Protein 7MJ3 (pdb70)

Nearest PDB structures (foldseek):
  7mj3-assembly1_A  TM=8.203E-01  e=7.146E-07  Heliofungia actiniformis
  2nle-assembly1_A  TM=6.061E-01  e=1.722E+00  Homo sapiens
  7mj3-assembly1_A  TM=8.893E-01  e=1.349E-07  Heliofungia actiniformis
  7mj3-assembly1_A  TM=8.686E-01  e=5.459E-08  Heliofungia actiniformis
  2nlp-assembly4_D  TM=5.515E-01  e=3.465E-01  Homo sapiens

Solvent-accessible surface area: 3498 Å² total

Sequence (43 aa):
PRSHVDCPALHGQCQSLPCTYPLVFVGPDPFHCGPYPQFGCCAPRSHVDCPALHGQCQSLPCTYPLVFVGPDPFHCGPYPQFGCCAPRSHVDCPALHGQCQSLPCTYPLVFVGPDPFHCGPYPQFGCCAPRSHVDCPALHGQCQSLPCTYPLVFVGPDPFHCGPYPQFGCCAPRSHVDCPALHGQCQSLPCTYPLVFVGPDPFHCGPYPQFGCCAPRSHVDCPALHGQCQSLPCTYPLVFVGPDPFHCGPYPQFGCCAPRSHVDCPALHGQCQSLPCTYPLVFVGPDPFHCGPYPQFGCCAPRSHVDCPALHGQCQSLPCTYPLVFVGPDPFHCGPYPQFGCCAPRSHVDCPALHGQCQSLPCTYPLVFVGPDPFHCGPYPQFGCCAPRSHVDCPALHGQCQSLPCTYPLVFVGPDPFHCGPYPQFGCCAPRSHVDCPALHGQCQSLPCTYPLVFVGPDPFHCGPYPQFGCCAPRSHVDCPALHGQCQSLPCTYPLVFVGPDPFHCGPYPQFGCCAPRSHVDCPALHGQCQSLPCTYPLVFVGPDPFHCGPYPQFGCCAPRSHVDCPALHGQCQSLPCTYPLVFVGPDPFHCGPYPQFGCCAPRSHVDCPALHGQCQSLPCTYPLVFVGPDPFHCGPYPQFGCCAPRSHVDCPALHGQCQSLPCTYPLVFVGPDPFHCGPYPQFGCCAPRSHVDCPALHGQCQSLPCTYPLVFVGPDPFHCGPYPQFGCCAPRSHVDCPALHGQCQSLPCTYPLVFVGPDPFHCGPYPQFGCCAPRSHVDCPALHGQCQSLPCTYPLVFVGPDPFHCGPYPQFGCCAPRSHVDCPALHGQCQSLPCTYPLVFVGPDPFHCGPYPQFGCCA

GO terms:
  GO:0042151 nematocyst (C, EXP)

Radius of gyration: 8.96 Å; Cα contacts (8 Å, |Δi|>4): 79; chains: 1; bounding box: 21×20×21 Å

Structure (mmCIF, N/CA/C/O backbone):
data_7MJ3
#
_entry.id   7MJ3
#
_cell.length_a   1.000
_cell.length_b   1.000
_cell.length_c   1.000
_cell.angle_alpha   90.00
_cell.angle_beta   90.00
_cell.angle_gamma   90.00
#
_symmetry.space_group_name_H-M   'P 1'
#
loop_
_atom_site.group_PDB
_atom_site.id
_atom_site.type_symbol
_atom_site.label_atom_id
_atom_site.label_alt_id
_atom_site.label_comp_id
_atom_site.label_asym_id
_atom_site.label_entity_id
_atom_site.label_seq_id
_atom_site.pdbx_PDB_ins_code
_atom_site.Cartn_x
_atom_site.Cartn_y
_atom_site.Cartn_z
_atom_site.occupancy
_atom_site.B_iso_or_equiv
_atom_site.auth_seq_id
_atom_site.auth_comp_id
_atom_site.auth_asym_id
_atom_site.auth_atom_id
_atom_site.pdbx_PDB_model_num
ATOM 15 N N . PRO A 1 2 ? 3.206 -0.578 -1.523 1.00 0.000 2 PRO A N 1
ATOM 16 C CA . PRO A 1 2 ? 3.849 -1.180 -2.694 1.00 0.000 2 PRO A CA 1
ATOM 17 C C . PRO A 1 2 ? 3.920 -2.700 -2.598 1.00 0.000 2 PRO A C 1
ATOM 18 O O . PRO A 1 2 ? 3.683 -3.405 -3.580 1.00 0.000 2 PRO A O 1
ATOM 29 N N . ARG A 1 3 ? 4.246 -3.200 -1.411 1.00 0.000 3 ARG A N 1
ATOM 30 C CA . ARG A 1 3 ? 4.348 -4.637 -1.188 1.00 0.000 3 ARG A CA 1
ATOM 31 C C . ARG A 1 3 ? 3.004 -5.320 -1.421 1.00 0.000 3 ARG A C 1
ATOM 32 O O . ARG A 1 3 ? 2.943 -6.432 -1.945 1.00 0.000 3 ARG A O 1
ATOM 53 N N . SER A 1 4 ? 1.927 -4.647 -1.026 1.00 0.000 4 SER A N 1
ATOM 54 C CA . SER A 1 4 ? 0.584 -5.191 -1.187 1.00 0.000 4 SER A CA 1
ATOM 55 C C . SER A 1 4 ? 0.286 -5.476 -2.656 1.00 0.000 4 SER A C 1
ATOM 56 O O . SER A 1 4 ? -0.353 -6.475 -2.989 1.00 0.000 4 SER A O 1
ATOM 64 N N . HIS A 1 5 ? 0.754 -4.591 -3.531 1.00 0.000 5 HIS A N 1
ATOM 65 C CA . HIS A 1 5 ? 0.539 -4.748 -4.965 1.00 0.000 5 HIS A CA 1
ATOM 66 C C . HIS A 1 5 ? 1.504 -5.774 -5.551 1.00 0.000 5 HIS A C 1
ATOM 67 O O . HIS A 1 5 ? 1.200 -6.430 -6.547 1.00 0.000 5 HIS A O 1
ATOM 81 N N . VAL A 1 6 ? 2.670 -5.907 -4.925 1.00 0.000 6 VAL A N 1
ATOM 82 C CA . VAL A 1 6 ? 3.680 -6.853 -5.384 1.00 0.000 6 VAL A CA 1
ATOM 83 C C . VAL A 1 6 ? 4.280 -7.626 -4.215 1.00 0.000 6 VAL A C 1
ATOM 84 O O . VAL A 1 6 ? 5.054 -7.080 -3.428 1.00 0.000 6 VAL A O 1
ATOM 97 N N . ASP A 1 7 ? 3.919 -8.900 -4.107 1.00 0.000 7 ASP A N 1
ATOM 98 C CA . ASP A 1 7 ? 4.423 -9.750 -3.035 1.00 0.000 7 ASP A CA 1
ATOM 99 C C . ASP A 1 7 ? 5.713 -10.447 -3.454 1.00 0.000 7 ASP A C 1
ATOM 100 O O . ASP A 1 7 ? 5.856 -11.659 -3.296 1.00 0.000 7 ASP A O 1
ATOM 109 N N . CYS A 1 8 ? 6.650 -9.673 -3.992 1.00 0.000 8 CYS A N 1
ATOM 110 C CA . CYS A 1 8 ? 7.928 -10.215 -4.436 1.00 0.000 8 CYS A CA 1
ATOM 111 C C . CYS A 1 8 ? 8.644 -10.927 -3.292 1.00 0.000 8 CYS A C 1
ATOM 112 O O . CYS A 1 8 ? 8.942 -12.120 -3.360 1.00 0.000 8 CYS A O 1
ATOM 119 N N . PRO A 1 9 ? 8.929 -10.179 -2.216 1.00 0.000 9 PRO A N 1
ATOM 120 C CA . PRO A 1 9 ? 9.613 -10.717 -1.036 1.00 0.000 9 PRO A CA 1
ATOM 121 C C . PRO A 1 9 ? 8.738 -11.689 -0.252 1.00 0.000 9 PRO A C 1
ATOM 122 O O . PRO A 1 9 ? 9.213 -12.717 0.229 1.00 0.000 9 PRO A O 1
ATOM 133 N N . ALA A 1 10 ? 7.457 -11.356 -0.127 1.00 0.000 10 ALA A N 1
ATOM 134 C CA . ALA A 1 10 ? 6.515 -12.201 0.597 1.00 0.000 10 ALA A CA 1
ATOM 135 C C . ALA A 1 10 ? 6.407 -13.580 -0.047 1.00 0.000 10 ALA A C 1
ATOM 136 O O . ALA A 1 10 ? 6.263 -14.589 0.644 1.00 0.000 10 ALA A O 1
ATOM 143 N N . LEU A 1 11 ? 6.477 -13.615 -1.373 1.00 0.000 11 LEU A N 1
ATOM 144 C CA . LEU A 1 11 ? 6.386 -14.870 -2.111 1.00 0.000 11 LEU A CA 1
ATOM 145 C C . LEU A 1 11 ? 7.763 -15.506 -2.274 1.00 0.000 11 LEU A C 1
ATOM 146 O O . LEU A 1 11 ? 7.890 -16.730 -2.327 1.00 0.000 11 LEU A O 1
ATOM 162 N N . HIS A 1 12 ? 8.791 -14.668 -2.352 1.00 0.000 12 HIS A N 1
ATOM 163 C CA . HIS A 1 12 ? 10.159 -15.148 -2.507 1.00 0.000 12 HIS A CA 1
ATOM 164 C C . HIS A 1 12 ? 10.341 -15.849 -3.850 1.00 0.000 12 HIS A C 1
ATOM 165 O O . HIS A 1 12 ? 10.591 -17.052 -3.905 1.00 0.000 12 HIS A O 1
ATOM 179 N N . GLY A 1 13 ? 10.212 -15.087 -4.932 1.00 0.000 13 GLY A N 1
ATOM 180 C CA . GLY A 1 13 ? 10.364 -15.652 -6.260 1.00 0.000 13 GLY A CA 1
ATOM 181 C C . GLY A 1 13 ? 11.791 -15.570 -6.765 1.00 0.000 13 GLY A C 1
ATOM 182 O O . GLY A 1 13 ? 12.737 -15.762 -6.002 1.00 0.000 13 GLY A O 1
ATOM 186 N N . GLN A 1 14 ? 11.945 -15.287 -8.054 1.00 0.000 14 GLN A N 1
ATOM 187 C CA . GLN A 1 14 ? 13.267 -15.183 -8.660 1.00 0.000 14 GLN A CA 1
ATOM 188 C C . GLN A 1 14 ? 13.275 -14.140 -9.773 1.00 0.000 14 GLN A C 1
ATOM 189 O O . GLN A 1 14 ? 12.332 -14.048 -10.559 1.00 0.000 14 GLN A O 1
ATOM 203 N N . CYS A 1 15 ? 14.347 -13.356 -9.835 1.00 0.000 15 CYS A N 1
ATOM 204 C CA . CYS A 1 15 ? 14.478 -12.319 -10.851 1.00 0.000 15 CYS A CA 1
ATOM 205 C C . CYS A 1 15 ? 15.188 -12.857 -12.089 1.00 0.000 15 CYS A C 1
ATOM 206 O O . CYS A 1 15 ? 16.356 -13.241 -12.029 1.00 0.000 15 CYS A O 1
ATOM 213 N N . GLN A 1 16 ? 14.475 -12.882 -13.210 1.00 0.000 16 GLN A N 1
ATOM 214 C CA . GLN A 1 16 ? 15.037 -13.373 -14.463 1.00 0.000 16 GLN A CA 1
ATOM 215 C C . GLN A 1 16 ? 14.757 -12.401 -15.604 1.00 0.000 16 GLN A C 1
ATOM 216 O O . GLN A 1 16 ? 13.907 -11.518 -15.486 1.00 0.000 16 GLN A O 1
ATOM 230 N N . SER A 1 17 ? 15.476 -12.570 -16.709 1.00 0.000 17 SER A N 1
ATOM 231 C CA . SER A 1 17 ? 15.308 -11.704 -17.870 1.00 0.000 17 SER A CA 1
ATOM 232 C C . SER A 1 17 ? 13.970 -11.968 -18.555 1.00 0.000 17 SER A C 1
ATOM 233 O O . SER A 1 17 ? 13.767 -13.019 -19.164 1.00 0.000 17 SER A O 1
ATOM 241 N N . LEU A 1 18 ? 13.060 -11.006 -18.450 1.00 0.000 18 LEU A N 1
ATOM 242 C CA . LEU A 1 18 ? 11.740 -11.132 -19.058 1.00 0.000 18 LEU A CA 1
ATOM 243 C C . LEU A 1 18 ? 11.854 -11.513 -20.531 1.00 0.000 18 LEU A C 1
ATOM 244 O O . LEU A 1 18 ? 12.895 -11.339 -21.164 1.00 0.000 18 LEU A O 1
ATOM 260 N N . PRO A 1 19 ? 10.757 -12.044 -21.091 1.00 0.000 19 PRO A N 1
ATOM 261 C CA . PRO A 1 19 ? 9.512 -12.257 -20.347 1.00 0.000 19 PRO A CA 1
ATOM 262 C C . PRO A 1 19 ? 9.639 -13.368 -19.310 1.00 0.000 19 PRO A C 1
ATOM 263 O O . PRO A 1 19 ? 10.561 -14.182 -19.367 1.00 0.000 19 PRO A O 1
ATOM 274 N N . CYS A 1 20 ? 8.708 -13.396 -18.362 1.00 0.000 20 CYS A N 1
ATOM 275 C CA . CYS A 1 20 ? 8.716 -14.406 -17.311 1.00 0.000 20 CYS A CA 1
ATOM 276 C C . CYS A 1 20 ? 8.222 -15.748 -17.844 1.00 0.000 20 CYS A C 1
ATOM 277 O O . CYS A 1 20 ? 7.021 -15.954 -18.026 1.00 0.000 20 CYS A O 1
ATOM 284 N N . THR A 1 21 ? 9.157 -16.661 -18.092 1.00 0.000 21 THR A N 1
ATOM 285 C CA . THR A 1 21 ? 8.818 -17.982 -18.604 1.00 0.000 21 THR A CA 1
ATOM 286 C C . THR A 1 21 ? 8.000 -18.772 -17.589 1.00 0.000 21 THR A C 1
ATOM 287 O O . THR A 1 21 ? 8.404 -18.927 -16.436 1.00 0.000 21 THR A O 1
ATOM 298 N N . TYR A 1 22 ? 6.848 -19.271 -18.024 1.00 0.000 22 TYR A N 1
ATOM 299 C CA . TYR A 1 22 ? 5.972 -20.044 -17.152 1.00 0.000 22 TYR A CA 1
ATOM 300 C C . TYR A 1 22 ? 6.743 -21.160 -16.456 1.00 0.000 22 TYR A C 1
ATOM 301 O O . TYR A 1 22 ? 7.826 -21.562 -16.883 1.00 0.000 22 TYR A O 1
ATOM 319 N N . PRO A 1 23 ? 6.173 -21.675 -15.356 1.00 0.000 23 PRO A N 1
ATOM 320 C CA . PRO A 1 23 ? 4.885 -21.205 -14.838 1.00 0.000 23 PRO A CA 1
ATOM 321 C C . PRO A 1 23 ? 4.974 -19.800 -14.253 1.00 0.000 23 PRO A C 1
ATOM 322 O O . PRO A 1 23 ? 3.976 -19.079 -14.187 1.00 0.000 23 PRO A O 1
ATOM 333 N N . LEU A 1 24 ? 6.173 -19.414 -13.830 1.00 0.000 24 LEU A N 1
ATOM 334 C CA . LEU A 1 24 ? 6.392 -18.094 -13.251 1.00 0.000 24 LEU A CA 1
ATOM 335 C C . LEU A 1 24 ? 5.800 -17.004 -14.139 1.00 0.000 24 LEU A C 1
ATOM 336 O O . LEU A 1 24 ? 5.608 -17.203 -15.339 1.00 0.000 24 LEU A O 1
ATOM 352 N N . VAL A 1 25 ? 5.515 -15.851 -13.542 1.00 0.000 25 VAL A N 1
ATOM 353 C CA . VAL A 1 25 ? 4.948 -14.728 -14.280 1.00 0.000 25 VAL A CA 1
ATOM 354 C C . VAL A 1 25 ? 5.370 -13.398 -13.666 1.00 0.000 25 VAL A C 1
ATOM 355 O O . VAL A 1 25 ? 5.634 -13.312 -12.466 1.00 0.000 25 VAL A O 1
ATOM 368 N N . PHE A 1 26 ? 5.431 -12.362 -14.496 1.00 0.000 26 PHE A N 1
ATOM 369 C CA . PHE A 1 26 ? 5.822 -11.035 -14.035 1.00 0.000 26 PHE A CA 1
ATOM 370 C C . PHE A 1 26 ? 4.853 -10.521 -12.974 1.00 0.000 26 PHE A C 1
ATOM 371 O O . PHE A 1 26 ? 3.642 -10.722 -13.073 1.00 0.000 26 PHE A O 1
ATOM 388 N N . VAL A 1 27 ? 5.395 -9.858 -11.957 1.00 0.000 27 VAL A N 1
ATOM 389 C CA . VAL A 1 27 ? 4.580 -9.314 -10.878 1.00 0.000 27 VAL A CA 1
ATOM 390 C C . VAL A 1 27 ? 4.700 -7.796 -10.809 1.00 0.000 27 VAL A C 1
ATOM 391 O O . VAL A 1 27 ? 3.735 -7.100 -10.494 1.00 0.000 27 VAL A O 1
ATOM 404 N N . GLY A 1 28 ? 5.891 -7.287 -11.108 1.00 0.000 28 GLY A N 1
ATOM 405 C CA . GLY A 1 28 ? 6.116 -5.854 -11.075 1.00 0.000 28 GLY A CA 1
ATOM 406 C C . GLY A 1 28 ? 7.589 -5.498 -11.071 1.00 0.000 28 GLY A C 1
ATOM 407 O O . GLY A 1 28 ? 8.449 -6.325 -10.766 1.00 0.000 28 GLY A O 1
ATOM 411 N N . PRO A 1 29 ? 7.899 -4.240 -11.417 1.00 0.000 29 PRO A N 1
ATOM 412 C CA . PRO A 1 29 ? 9.279 -3.747 -11.461 1.00 0.000 29 PRO A CA 1
ATOM 413 C C . PRO A 1 29 ? 9.893 -3.620 -10.071 1.00 0.000 29 PRO A C 1
ATOM 414 O O . PRO A 1 29 ? 9.904 -2.538 -9.483 1.00 0.000 29 PRO A O 1
ATOM 425 N N . ASP A 1 30 ? 10.404 -4.731 -9.551 1.00 0.000 30 ASP A N 1
ATOM 426 C CA . ASP A 1 30 ? 11.022 -4.743 -8.230 1.00 0.000 30 ASP A CA 1
ATOM 427 C C . ASP A 1 30 ? 12.540 -4.843 -8.341 1.00 0.000 30 ASP A C 1
ATOM 428 O O . ASP A 1 30 ? 13.109 -5.928 -8.460 1.00 0.000 30 ASP A O 1
ATOM 437 N N . PRO A 1 31 ? 13.214 -3.684 -8.303 1.00 0.000 31 PRO A N 1
ATOM 438 C CA . PRO A 1 31 ? 14.675 -3.614 -8.398 1.00 0.000 31 PRO A CA 1
ATOM 439 C C . PRO A 1 31 ? 15.364 -4.169 -7.156 1.00 0.000 31 PRO A C 1
ATOM 440 O O . PRO A 1 31 ? 16.282 -4.983 -7.255 1.00 0.000 31 PRO A O 1
ATOM 451 N N . PHE A 1 32 ? 14.916 -3.723 -5.987 1.00 0.000 32 PHE A N 1
ATOM 452 C CA . PHE A 1 32 ? 15.490 -4.176 -4.725 1.00 0.000 32 PHE A CA 1
ATOM 453 C C . PHE A 1 32 ? 15.322 -5.683 -4.561 1.00 0.000 32 PHE A C 1
ATOM 454 O O . PHE A 1 32 ? 16.211 -6.366 -4.050 1.00 0.000 32 PHE A O 1
ATOM 471 N N . HIS A 1 33 ? 14.176 -6.196 -4.997 1.00 0.000 33 HIS A N 1
ATOM 472 C CA . HIS A 1 33 ? 13.891 -7.623 -4.899 1.00 0.000 33 HIS A CA 1
ATOM 473 C C . HIS A 1 33 ? 14.335 -8.354 -6.162 1.00 0.000 33 HIS A C 1
ATOM 474 O O . HIS A 1 33 ? 13.508 -8.772 -6.973 1.00 0.000 33 HIS A O 1
ATOM 488 N N . CYS A 1 34 ? 15.645 -8.505 -6.323 1.00 0.000 34 CYS A N 1
ATOM 489 C CA . CYS A 1 34 ? 16.200 -9.184 -7.488 1.00 0.000 34 CYS A CA 1
ATOM 490 C C . CYS A 1 34 ? 17.428 -10.005 -7.106 1.00 0.000 34 CYS A C 1
ATOM 491 O O . CYS A 1 34 ? 17.999 -9.823 -6.032 1.00 0.000 34 CYS A O 1
ATOM 498 N N . GLY A 1 35 ? 17.828 -10.910 -7.994 1.00 0.000 35 GLY A N 1
ATOM 499 C CA . GLY A 1 35 ? 18.986 -11.745 -7.731 1.00 0.000 35 GLY A CA 1
ATOM 500 C C . GLY A 1 35 ? 20.278 -11.109 -8.202 1.00 0.000 35 GLY A C 1
ATOM 501 O O . GLY A 1 35 ? 21.040 -10.544 -7.416 1.00 0.000 35 GLY A O 1
ATOM 505 N N . PRO A 1 36 ? 20.543 -11.197 -9.514 1.00 0.000 36 PRO A N 1
ATOM 506 C CA . PRO A 1 36 ? 21.753 -10.632 -10.117 1.00 0.000 36 PRO A CA 1
ATOM 507 C C . PRO A 1 36 ? 21.740 -9.107 -10.123 1.00 0.000 36 PRO A C 1
ATOM 508 O O . PRO A 1 36 ? 22.702 -8.467 -9.697 1.00 0.000 36 PRO A O 1
ATOM 519 N N . TYR A 1 37 ? 20.646 -8.531 -10.607 1.00 0.000 37 TYR A N 1
ATOM 520 C CA . TYR A 1 37 ? 20.509 -7.081 -10.669 1.00 0.000 37 TYR A CA 1
ATOM 521 C C . TYR A 1 37 ? 19.039 -6.672 -10.674 1.00 0.000 37 TYR A C 1
ATOM 522 O O . TYR A 1 37 ? 18.147 -7.469 -10.964 1.00 0.000 37 TYR A O 1
ATOM 540 N N . PRO A 1 38 ? 18.779 -5.398 -10.344 1.00 0.000 38 PRO A N 1
ATOM 541 C CA . PRO A 1 38 ? 17.420 -4.852 -10.304 1.00 0.000 38 PRO A CA 1
ATOM 542 C C . PRO A 1 38 ? 16.806 -4.721 -11.693 1.00 0.000 38 PRO A C 1
ATOM 543 O O . PRO A 1 38 ? 15.590 -4.825 -11.857 1.00 0.000 38 PRO A O 1
ATOM 554 N N . GLN A 1 39 ? 17.654 -4.492 -12.690 1.00 0.000 39 GLN A N 1
ATOM 555 C CA . GLN A 1 39 ? 17.193 -4.346 -14.066 1.00 0.000 39 GLN A CA 1
ATOM 556 C C . GLN A 1 39 ? 16.303 -5.516 -14.469 1.00 0.000 39 GLN A C 1
ATOM 557 O O . GLN A 1 39 ? 15.357 -5.354 -15.241 1.00 0.000 39 GLN A O 1
ATOM 571 N N . PHE A 1 40 ? 16.612 -6.697 -13.943 1.00 0.000 40 PHE A N 1
ATOM 572 C CA . PHE A 1 40 ? 15.840 -7.896 -14.249 1.00 0.000 40 PHE A CA 1
ATOM 573 C C . PHE A 1 40 ? 14.402 -7.758 -13.757 1.00 0.000 40 PHE A C 1
ATOM 574 O O . PHE A 1 40 ? 14.059 -6.796 -13.071 1.00 0.000 40 PHE A O 1
ATOM 591 N N . GLY A 1 41 ? 13.565 -8.727 -14.114 1.00 0.000 41 GLY A N 1
ATOM 592 C CA . GLY A 1 41 ? 12.174 -8.696 -13.701 1.00 0.000 41 GLY A CA 1
ATOM 593 C C . GLY A 1 41 ? 11.876 -9.684 -12.591 1.00 0.000 41 GLY A C 1
ATOM 594 O O . GLY A 1 41 ? 12.239 -10.857 -12.680 1.00 0.000 41 GLY A O 1
ATOM 598 N N . CYS A 1 42 ? 11.215 -9.209 -11.540 1.00 0.000 42 CYS A N 1
ATOM 599 C CA . CYS A 1 42 ? 10.870 -10.058 -10.406 1.00 0.000 42 CYS A CA 1
ATOM 600 C C . CYS A 1 42 ? 9.817 -11.091 -10.800 1.00 0.000 42 CYS A C 1
ATOM 601 O O . CYS A 1 42 ? 8.618 -10.868 -10.629 1.00 0.000 42 CYS A O 1
ATOM 608 N N . CYS A 1 43 ? 10.275 -12.221 -11.328 1.00 0.000 43 CYS A N 1
ATOM 609 C CA . CYS A 1 43 ? 9.375 -13.289 -11.747 1.00 0.000 43 CYS A CA 1
ATOM 610 C C . CYS A 1 43 ? 8.929 -14.125 -10.551 1.00 0.000 43 CYS A C 1
ATOM 611 O O . CYS A 1 43 ? 9.746 -14.532 -9.726 1.00 0.000 43 CYS A O 1
ATOM 618 N N . ALA A 1 44 ? 7.627 -14.376 -10.464 1.00 0.000 44 ALA A N 1
ATOM 619 C CA . ALA A 1 44 ? 7.072 -15.164 -9.371 1.00 0.000 44 ALA A CA 1
ATOM 620 C C . ALA A 1 44 ? 6.241 -16.328 -9.901 1.00 0.000 44 ALA A C 1
ATOM 621 O O . ALA A 1 44 ? 5.504 -16.969 -9.150 1.00 0.000 44 ALA A O 1
ATOM 642 N N . PRO A 1 2 ? 2.612 -1.215 -1.801 1.00 0.000 2 PRO A N 2
ATOM 643 C CA . PRO A 1 2 ? 3.471 -1.837 -2.813 1.00 0.000 2 PRO A CA 2
ATOM 644 C C . PRO A 1 2 ? 3.538 -3.353 -2.665 1.00 0.000 2 PRO A C 2
ATOM 645 O O . PRO A 1 2 ? 3.481 -4.086 -3.653 1.00 0.000 2 PRO A O 2
ATOM 656 N N . ARG A 1 3 ? 3.659 -3.817 -1.426 1.00 0.000 3 ARG A N 2
ATOM 657 C CA . ARG A 1 3 ? 3.734 -5.247 -1.149 1.00 0.000 3 ARG A CA 2
ATOM 658 C C . ARG A 1 3 ? 2.435 -5.945 -1.539 1.00 0.000 3 ARG A C 2
ATOM 659 O O . ARG A 1 3 ? 2.448 -7.075 -2.028 1.00 0.000 3 ARG A O 2
ATOM 680 N N . SER A 1 4 ? 1.314 -5.265 -1.319 1.00 0.000 4 SER A N 2
ATOM 681 C CA . SER A 1 4 ? 0.006 -5.821 -1.644 1.00 0.000 4 SER A CA 2
ATOM 682 C C . SER A 1 4 ? -0.150 -5.999 -3.151 1.00 0.000 4 SER A C 2
ATOM 683 O O . SER A 1 4 ? -0.762 -6.962 -3.615 1.00 0.000 4 SER A O 2
ATOM 691 N N . HIS A 1 5 ? 0.407 -5.062 -3.912 1.00 0.000 5 HIS A N 2
ATOM 692 C CA . HIS A 1 5 ? 0.331 -5.114 -5.368 1.00 0.000 5 HIS A CA 2
ATOM 693 C C . HIS A 1 5 ? 1.355 -6.095 -5.930 1.00 0.000 5 HIS A C 2
ATOM 694 O O . HIS A 1 5 ? 1.152 -6.679 -6.995 1.00 0.000 5 HIS A O 2
ATOM 708 N N . VAL A 1 6 ? 2.458 -6.272 -5.209 1.00 0.000 6 VAL A N 2
ATOM 709 C CA . VAL A 1 6 ? 3.513 -7.182 -5.636 1.00 0.000 6 VAL A CA 2
ATOM 710 C C . VAL A 1 6 ? 4.084 -7.956 -4.452 1.00 0.000 6 VAL A C 2
ATOM 711 O O . VAL A 1 6 ? 4.771 -7.391 -3.601 1.00 0.000 6 VAL A O 2
ATOM 724 N N . ASP A 1 7 ? 3.794 -9.252 -4.405 1.00 0.000 7 ASP A N 2
ATOM 725 C CA . ASP A 1 7 ? 4.280 -10.105 -3.326 1.00 0.000 7 ASP A CA 2
ATOM 726 C C . ASP A 1 7 ? 5.631 -10.715 -3.683 1.00 0.000 7 ASP A C 2
ATOM 727 O O . ASP A 1 7 ? 5.841 -11.919 -3.528 1.00 0.000 7 ASP A O 2
ATOM 736 N N . CYS A 1 8 ? 6.545 -9.877 -4.161 1.00 0.000 8 CYS A N 2
ATOM 737 C CA . CYS A 1 8 ? 7.877 -10.334 -4.541 1.00 0.000 8 CYS A CA 2
ATOM 738 C C . CYS A 1 8 ? 8.610 -10.931 -3.343 1.00 0.000 8 CYS A C 2
ATOM 739 O O . CYS A 1 8 ? 8.997 -12.100 -3.341 1.00 0.000 8 CYS A O 2
ATOM 746 N N . PRO A 1 9 ? 8.805 -10.111 -2.300 1.00 0.000 9 PRO A N 2
ATOM 747 C CA . PRO A 1 9 ? 9.492 -10.537 -1.077 1.00 0.000 9 PRO A CA 2
ATOM 748 C C . PRO A 1 9 ? 8.668 -11.531 -0.266 1.00 0.000 9 PRO A C 2
ATOM 749 O O . PRO A 1 9 ? 9.216 -12.430 0.372 1.00 0.000 9 PRO A O 2
ATOM 760 N N . ALA A 1 10 ? 7.350 -11.365 -0.296 1.00 0.000 10 ALA A N 2
ATOM 761 C CA . ALA A 1 10 ? 6.451 -12.251 0.434 1.00 0.000 10 ALA A CA 2
ATOM 762 C C . ALA A 1 10 ? 6.447 -13.650 -0.172 1.00 0.000 10 ALA A C 2
ATOM 763 O O . ALA A 1 10 ? 6.522 -14.648 0.545 1.00 0.000 10 ALA A O 2
ATOM 770 N N . LEU A 1 11 ? 6.358 -13.715 -1.496 1.00 0.000 11 LEU A N 2
ATOM 771 C CA . LEU A 1 11 ? 6.343 -14.993 -2.200 1.00 0.000 11 LEU A CA 2
ATOM 772 C C . LEU A 1 11 ? 7.753 -15.560 -2.329 1.00 0.000 11 LEU A C 2
ATOM 773 O O . LEU A 1 11 ? 7.947 -16.776 -2.326 1.00 0.000 11 LEU A O 2
ATOM 789 N N . HIS A 1 12 ? 8.735 -14.671 -2.441 1.00 0.000 12 HIS A N 2
ATOM 790 C CA . HIS A 1 12 ? 10.128 -15.083 -2.569 1.00 0.000 12 HIS A CA 2
ATOM 791 C C . HIS A 1 12 ? 10.349 -15.858 -3.864 1.00 0.000 12 HIS A C 2
ATOM 792 O O . HIS A 1 12 ? 10.387 -17.088 -3.865 1.00 0.000 12 HIS A O 2
ATOM 806 N N . GLY A 1 13 ? 10.493 -15.130 -4.967 1.00 0.000 13 GLY A N 2
ATOM 807 C CA . GLY A 1 13 ? 10.707 -15.766 -6.254 1.00 0.000 13 GLY A CA 2
ATOM 808 C C . GLY A 1 13 ? 12.133 -15.616 -6.745 1.00 0.000 13 GLY A C 2
ATOM 809 O O . GLY A 1 13 ? 13.081 -15.812 -5.985 1.00 0.000 13 GLY A O 2
ATOM 813 N N . GLN A 1 14 ? 12.285 -15.268 -8.019 1.00 0.000 14 GLN A N 2
ATOM 814 C CA . GLN A 1 14 ? 13.607 -15.094 -8.610 1.00 0.000 14 GLN A CA 2
ATOM 815 C C . GLN A 1 14 ? 13.572 -14.053 -9.723 1.00 0.000 14 GLN A C 2
ATOM 816 O O . GLN A 1 14 ? 12.591 -13.949 -10.461 1.00 0.000 14 GLN A O 2
ATOM 830 N N . CYS A 1 15 ? 14.649 -13.282 -9.839 1.00 0.000 15 CYS A N 2
ATOM 831 C CA . CYS A 1 15 ? 14.742 -12.247 -10.862 1.00 0.000 15 CYS A CA 2
ATOM 832 C C . CYS A 1 15 ? 15.401 -12.790 -12.127 1.00 0.000 15 CYS A C 2
ATOM 833 O O . CYS A 1 15 ? 16.568 -13.179 -12.112 1.00 0.000 15 CYS A O 2
ATOM 840 N N . GLN A 1 16 ? 14.643 -12.812 -13.219 1.00 0.000 16 GLN A N 2
ATOM 841 C CA . GLN A 1 16 ? 15.154 -13.307 -14.492 1.00 0.000 16 GLN A CA 2
ATOM 842 C C . GLN A 1 16 ? 14.833 -12.334 -15.622 1.00 0.000 16 GLN A C 2
ATOM 843 O O . GLN A 1 16 ? 14.016 -11.428 -15.461 1.00 0.000 16 GLN A O 2
ATOM 857 N N . SER A 1 17 ? 15.483 -12.528 -16.765 1.00 0.000 17 SER A N 2
ATOM 858 C CA . SER A 1 17 ? 15.271 -11.665 -17.921 1.00 0.000 17 SER A CA 2
ATOM 859 C C . SER A 1 17 ? 13.893 -11.904 -18.531 1.00 0.000 17 SER A C 2
ATOM 860 O O . SER A 1 17 ? 13.640 -12.947 -19.134 1.00 0.000 17 SER A O 2
ATOM 868 N N . LEU A 1 18 ? 13.005 -10.929 -18.369 1.00 0.000 18 LEU A N 2
ATOM 869 C CA . LEU A 1 18 ? 11.651 -11.031 -18.903 1.00 0.000 18 LEU A CA 2
ATOM 870 C C . LEU A 1 18 ? 11.675 -11.407 -20.381 1.00 0.000 18 LEU A C 2
ATOM 871 O O . LEU A 1 18 ? 12.684 -11.252 -21.070 1.00 0.000 18 LEU A O 2
ATOM 887 N N . PRO A 1 19 ? 10.538 -11.913 -20.882 1.00 0.000 19 PRO A N 2
ATOM 888 C CA . PRO A 1 19 ? 9.332 -12.103 -20.072 1.00 0.000 19 PRO A CA 2
ATOM 889 C C . PRO A 1 19 ? 9.492 -13.220 -19.047 1.00 0.000 19 PRO A C 2
ATOM 890 O O . PRO A 1 19 ? 10.458 -13.983 -19.091 1.00 0.000 19 PRO A O 2
ATOM 901 N N . CYS A 1 20 ? 8.540 -13.312 -18.124 1.00 0.000 20 CYS A N 2
ATOM 902 C CA . CYS A 1 20 ? 8.575 -14.337 -17.088 1.00 0.000 20 CYS A CA 2
ATOM 903 C C . CYS A 1 20 ? 8.001 -15.653 -17.605 1.00 0.000 20 CYS A C 2
ATOM 904 O O . CYS A 1 20 ? 6.790 -15.791 -17.778 1.00 0.000 20 CYS A O 2
ATOM 911 N N . THR A 1 21 ? 8.881 -16.620 -17.849 1.00 0.000 21 THR A N 2
ATOM 912 C CA . THR A 1 21 ? 8.463 -17.924 -18.347 1.00 0.000 21 THR A CA 2
ATOM 913 C C . THR A 1 21 ? 7.622 -18.664 -17.313 1.00 0.000 21 THR A C 2
ATOM 914 O O . THR A 1 21 ? 8.042 -18.842 -16.169 1.00 0.000 21 THR A O 2
ATOM 925 N N . TYR A 1 22 ? 6.433 -19.093 -17.722 1.00 0.000 22 TYR A N 2
ATOM 926 C CA . TYR A 1 22 ? 5.532 -19.812 -16.829 1.00 0.000 22 TYR A CA 2
ATOM 927 C C . TYR A 1 22 ? 6.251 -20.972 -16.148 1.00 0.000 22 TYR A C 2
ATOM 928 O O . TYR A 1 22 ? 7.299 -21.437 -16.597 1.00 0.000 22 TYR A O 2
ATOM 946 N N . PRO A 1 23 ? 5.675 -21.453 -15.036 1.00 0.000 23 PRO A N 2
ATOM 947 C CA . PRO A 1 23 ? 4.428 -20.907 -14.491 1.00 0.000 23 PRO A CA 2
ATOM 948 C C . PRO A 1 23 ? 4.612 -19.510 -13.910 1.00 0.000 23 PRO A C 2
ATOM 949 O O . PRO A 1 23 ? 3.667 -18.722 -13.849 1.00 0.000 23 PRO A O 2
ATOM 960 N N . LEU A 1 24 ? 5.834 -19.208 -13.483 1.00 0.000 24 LEU A N 2
ATOM 961 C CA . LEU A 1 24 ? 6.142 -17.904 -12.907 1.00 0.000 24 LEU A CA 2
ATOM 962 C C . LEU A 1 24 ? 5.645 -16.778 -13.809 1.00 0.000 24 LEU A C 2
ATOM 963 O O . LEU A 1 24 ? 5.669 -16.894 -15.034 1.00 0.000 24 LEU A O 2
ATOM 979 N N . VAL A 1 25 ? 5.196 -15.688 -13.194 1.00 0.000 25 VAL A N 2
ATOM 980 C CA . VAL A 1 25 ? 4.697 -14.540 -13.940 1.00 0.000 25 VAL A CA 2
ATOM 981 C C . VAL A 1 25 ? 5.221 -13.234 -13.355 1.00 0.000 25 VAL A C 2
ATOM 982 O O . VAL A 1 25 ? 5.504 -13.145 -12.160 1.00 0.000 25 VAL A O 2
ATOM 995 N N . PHE A 1 26 ? 5.348 -12.220 -14.205 1.00 0.000 26 PHE A N 2
ATOM 996 C CA . PHE A 1 26 ? 5.839 -10.917 -13.773 1.00 0.000 26 PHE A CA 2
ATOM 997 C C . PHE A 1 26 ? 4.819 -10.221 -12.877 1.00 0.000 26 PHE A C 2
ATOM 998 O O . PHE A 1 26 ? 3.622 -10.218 -13.165 1.00 0.000 26 PHE A O 2
ATOM 1015 N N . VAL A 1 27 ? 5.302 -9.633 -11.787 1.00 0.000 27 VAL A N 2
ATOM 1016 C CA . VAL A 1 27 ? 4.434 -8.933 -10.847 1.00 0.000 27 VAL A CA 2
ATOM 1017 C C . VAL A 1 27 ? 4.702 -7.433 -10.863 1.00 0.000 27 VAL A C 2
ATOM 1018 O O . VAL A 1 27 ? 3.777 -6.625 -10.796 1.00 0.000 27 VAL A O 2
ATOM 1031 N N . GLY A 1 28 ? 5.977 -7.066 -10.954 1.00 0.000 28 GLY A N 2
ATOM 1032 C CA . GLY A 1 28 ? 6.346 -5.663 -10.978 1.00 0.000 28 GLY A CA 2
ATOM 1033 C C . GLY A 1 28 ? 7.848 -5.457 -10.975 1.00 0.000 28 GLY A C 2
ATOM 1034 O O . GLY A 1 28 ? 8.616 -6.345 -10.605 1.00 0.000 28 GLY A O 2
ATOM 1038 N N . PRO A 1 29 ? 8.286 -4.262 -11.397 1.00 0.000 29 PRO A N 2
ATOM 1039 C CA . PRO A 1 29 ? 9.710 -3.916 -11.452 1.00 0.000 29 PRO A CA 2
ATOM 1040 C C . PRO A 1 29 ? 10.323 -3.760 -10.065 1.00 0.000 29 PRO A C 2
ATOM 1041 O O . PRO A 1 29 ? 10.296 -2.676 -9.482 1.00 0.000 29 PRO A O 2
ATOM 1052 N N . ASP A 1 30 ? 10.875 -4.849 -9.541 1.00 0.000 30 ASP A N 2
ATOM 1053 C CA . ASP A 1 30 ? 11.496 -4.833 -8.222 1.00 0.000 30 ASP A CA 2
ATOM 1054 C C . ASP A 1 30 ? 13.017 -4.878 -8.337 1.00 0.000 30 ASP A C 2
ATOM 1055 O O . ASP A 1 30 ? 13.623 -5.943 -8.452 1.00 0.000 30 ASP A O 2
ATOM 1064 N N . PRO A 1 31 ? 13.648 -3.695 -8.307 1.00 0.000 31 PRO A N 2
ATOM 1065 C CA . PRO A 1 31 ? 15.106 -3.573 -8.407 1.00 0.000 31 PRO A CA 2
ATOM 1066 C C . PRO A 1 31 ? 15.818 -4.097 -7.164 1.00 0.000 31 PRO A C 2
ATOM 1067 O O . PRO A 1 31 ? 16.764 -4.879 -7.261 1.00 0.000 31 PRO A O 2
ATOM 1078 N N . PHE A 1 32 ? 15.357 -3.660 -5.996 1.00 0.000 32 PHE A N 2
ATOM 1079 C CA . PHE A 1 32 ? 15.951 -4.085 -4.734 1.00 0.000 32 PHE A CA 2
ATOM 1080 C C . PHE A 1 32 ? 15.807 -5.592 -4.544 1.00 0.000 32 PHE A C 2
ATOM 1081 O O . PHE A 1 32 ? 16.692 -6.248 -3.994 1.00 0.000 32 PHE A O 2
ATOM 1098 N N . HIS A 1 33 ? 14.683 -6.135 -5.002 1.00 0.000 33 HIS A N 2
ATOM 1099 C CA . HIS A 1 33 ? 14.422 -7.565 -4.884 1.00 0.000 33 HIS A CA 2
ATOM 1100 C C . HIS A 1 33 ? 14.810 -8.297 -6.165 1.00 0.000 33 HIS A C 2
ATOM 1101 O O . HIS A 1 33 ? 13.948 -8.713 -6.940 1.00 0.000 33 HIS A O 2
ATOM 1115 N N . CYS A 1 34 ? 16.112 -8.449 -6.382 1.00 0.000 34 CYS A N 2
ATOM 1116 C CA . CYS A 1 34 ? 16.615 -9.129 -7.570 1.00 0.000 34 CYS A CA 2
ATOM 1117 C C . CYS A 1 34 ? 17.852 -9.958 -7.239 1.00 0.000 34 CYS A C 2
ATOM 1118 O O . CYS A 1 34 ? 18.467 -9.783 -6.187 1.00 0.000 34 CYS A O 2
ATOM 1125 N N . GLY A 1 35 ? 18.212 -10.862 -8.145 1.00 0.000 35 GLY A N 2
ATOM 1126 C CA . GLY A 1 35 ? 19.374 -11.705 -7.931 1.00 0.000 35 GLY A CA 2
ATOM 1127 C C . GLY A 1 35 ? 20.651 -11.075 -8.452 1.00 0.000 35 GLY A C 2
ATOM 1128 O O . GLY A 1 35 ? 21.447 -10.519 -7.696 1.00 0.000 35 GLY A O 2
ATOM 1132 N N . PRO A 1 36 ? 20.861 -11.160 -9.774 1.00 0.000 36 PRO A N 2
ATOM 1133 C CA . PRO A 1 36 ? 22.049 -10.601 -10.425 1.00 0.000 36 PRO A CA 2
ATOM 1134 C C . PRO A 1 36 ? 22.047 -9.076 -10.424 1.00 0.000 36 PRO A C 2
ATOM 1135 O O . PRO A 1 36 ? 23.029 -8.444 -10.035 1.00 0.000 36 PRO A O 2
ATOM 1146 N N . TYR A 1 37 ? 20.937 -8.491 -10.862 1.00 0.000 37 TYR A N 2
ATOM 1147 C CA . TYR A 1 37 ? 20.808 -7.040 -10.914 1.00 0.000 37 TYR A CA 2
ATOM 1148 C C . TYR A 1 37 ? 19.342 -6.621 -10.860 1.00 0.000 37 TYR A C 2
ATOM 1149 O O . TYR A 1 37 ? 18.434 -7.412 -11.117 1.00 0.000 37 TYR A O 2
ATOM 1167 N N . PRO A 1 38 ? 19.104 -5.346 -10.518 1.00 0.000 38 PRO A N 2
ATOM 1168 C CA . PRO A 1 38 ? 17.750 -4.792 -10.422 1.00 0.000 38 PRO A CA 2
ATOM 1169 C C . PRO A 1 38 ? 17.083 -4.653 -11.786 1.00 0.000 38 PRO A C 2
ATOM 1170 O O . PRO A 1 38 ? 15.861 -4.743 -11.901 1.00 0.000 38 PRO A O 2
ATOM 1181 N N . GLN A 1 39 ? 17.893 -4.433 -12.817 1.00 0.000 39 GLN A N 2
ATOM 1182 C CA . GLN A 1 39 ? 17.380 -4.282 -14.173 1.00 0.000 39 GLN A CA 2
ATOM 1183 C C . GLN A 1 39 ? 16.462 -5.443 -14.540 1.00 0.000 39 GLN A C 2
ATOM 1184 O O . GLN A 1 39 ? 15.488 -5.270 -15.274 1.00 0.000 39 GLN A O 2
ATOM 1198 N N . PHE A 1 40 ? 16.778 -6.627 -14.026 1.00 0.000 40 PHE A N 2
ATOM 1199 C CA . PHE A 1 40 ? 15.982 -7.817 -14.300 1.00 0.000 40 PHE A CA 2
ATOM 1200 C C . PHE A 1 40 ? 14.566 -7.663 -13.752 1.00 0.000 40 PHE A C 2
ATOM 1201 O O . PHE A 1 40 ? 14.249 -6.676 -13.089 1.00 0.000 40 PHE A O 2
ATOM 1218 N N . GLY A 1 41 ? 13.718 -8.648 -14.034 1.00 0.000 41 GLY A N 2
ATOM 1219 C CA . GLY A 1 41 ? 12.346 -8.603 -13.562 1.00 0.000 41 GLY A CA 2
ATOM 1220 C C . GLY A 1 41 ? 12.071 -9.631 -12.482 1.00 0.000 41 GLY A C 2
ATOM 1221 O O . GLY A 1 41 ? 12.432 -10.800 -12.620 1.00 0.000 41 GLY A O 2
ATOM 1225 N N . CYS A 1 42 ? 11.430 -9.195 -11.403 1.00 0.000 42 CYS A N 2
ATOM 1226 C CA . CYS A 1 42 ? 11.108 -10.084 -10.293 1.00 0.000 42 CYS A CA 2
ATOM 1227 C C . CYS A 1 42 ? 9.868 -10.916 -10.605 1.00 0.000 42 CYS A C 2
ATOM 1228 O O . CYS A 1 42 ? 8.742 -10.423 -10.535 1.00 0.000 42 CYS A O 2
ATOM 1235 N N . CYS A 1 43 ? 10.083 -12.181 -10.951 1.00 0.000 43 CYS A N 2
ATOM 1236 C CA . CYS A 1 43 ? 8.984 -13.083 -11.274 1.00 0.000 43 CYS A CA 2
ATOM 1237 C C . CYS A 1 43 ? 8.470 -13.785 -10.021 1.00 0.000 43 CYS A C 2
ATOM 1238 O O . CYS A 1 43 ? 9.219 -14.009 -9.070 1.00 0.000 43 CYS A O 2
ATOM 1245 N N . ALA A 1 44 ? 7.186 -14.130 -10.027 1.00 0.000 44 ALA A N 2
ATOM 1246 C CA . ALA A 1 44 ? 6.572 -14.808 -8.893 1.00 0.000 44 ALA A CA 2
ATOM 1247 C C . ALA A 1 44 ? 5.458 -15.744 -9.350 1.00 0.000 44 ALA A C 2
ATOM 1248 O O . ALA A 1 44 ? 4.534 -16.043 -8.592 1.00 0.000 44 ALA A O 2
ATOM 1269 N N . PRO A 1 2 ? 2.284 -1.251 -2.130 1.00 0.000 2 PRO A N 3
ATOM 1270 C CA . PRO A 1 2 ? 3.122 -1.862 -3.166 1.00 0.000 2 PRO A CA 3
ATOM 1271 C C . PRO A 1 2 ? 3.259 -3.370 -2.985 1.00 0.000 2 PRO A C 3
ATOM 1272 O O . PRO A 1 2 ? 3.342 -4.117 -3.960 1.00 0.000 2 PRO A O 3
ATOM 1283 N N . ARG A 1 3 ? 3.283 -3.811 -1.731 1.00 0.000 3 ARG A N 3
ATOM 1284 C CA . ARG A 1 3 ? 3.411 -5.230 -1.423 1.00 0.000 3 ARG A CA 3
ATOM 1285 C C . ARG A 1 3 ? 2.117 -5.974 -1.738 1.00 0.000 3 ARG A C 3
ATOM 1286 O O . ARG A 1 3 ? 2.142 -7.102 -2.232 1.00 0.000 3 ARG A O 3
ATOM 1307 N N . SER A 1 4 ? 0.987 -5.336 -1.449 1.00 0.000 4 SER A N 3
ATOM 1308 C CA . SER A 1 4 ? -0.317 -5.938 -1.698 1.00 0.000 4 SER A CA 3
ATOM 1309 C C . SER A 1 4 ? -0.470 -6.315 -3.169 1.00 0.000 4 SER A C 3
ATOM 1310 O O . SER A 1 4 ? -0.889 -7.425 -3.497 1.00 0.000 4 SER A O 3
ATOM 1318 N N . HIS A 1 5 ? -0.126 -5.381 -4.051 1.00 0.000 5 HIS A N 3
ATOM 1319 C CA . HIS A 1 5 ? -0.224 -5.614 -5.487 1.00 0.000 5 HIS A CA 3
ATOM 1320 C C . HIS A 1 5 ? 0.968 -6.423 -5.989 1.00 0.000 5 HIS A C 3
ATOM 1321 O O . HIS A 1 5 ? 0.865 -7.153 -6.975 1.00 0.000 5 HIS A O 3
ATOM 1335 N N . VAL A 1 6 ? 2.100 -6.287 -5.305 1.00 0.000 6 VAL A N 3
ATOM 1336 C CA . VAL A 1 6 ? 3.312 -7.005 -5.681 1.00 0.000 6 VAL A CA 3
ATOM 1337 C C . VAL A 1 6 ? 3.892 -7.763 -4.493 1.00 0.000 6 VAL A C 3
ATOM 1338 O O . VAL A 1 6 ? 4.652 -7.207 -3.699 1.00 0.000 6 VAL A O 3
ATOM 1351 N N . ASP A 1 7 ? 3.531 -9.036 -4.378 1.00 0.000 7 ASP A N 3
ATOM 1352 C CA . ASP A 1 7 ? 4.017 -9.873 -3.287 1.00 0.000 7 ASP A CA 3
ATOM 1353 C C . ASP A 1 7 ? 5.315 -10.574 -3.677 1.00 0.000 7 ASP A C 3
ATOM 1354 O O . ASP A 1 7 ? 5.421 -11.798 -3.592 1.00 0.000 7 ASP A O 3
ATOM 1363 N N . CYS A 1 8 ? 6.299 -9.791 -4.105 1.00 0.000 8 CYS A N 3
ATOM 1364 C CA . CYS A 1 8 ? 7.589 -10.336 -4.510 1.00 0.000 8 CYS A CA 3
ATOM 1365 C C . CYS A 1 8 ? 8.339 -10.907 -3.311 1.00 0.000 8 CYS A C 3
ATOM 1366 O O . CYS A 1 8 ? 8.671 -12.092 -3.261 1.00 0.000 8 CYS A O 3
ATOM 1373 N N . PRO A 1 9 ? 8.612 -10.046 -2.319 1.00 0.000 9 PRO A N 3
ATOM 1374 C CA . PRO A 1 9 ? 9.325 -10.442 -1.101 1.00 0.000 9 PRO A CA 3
ATOM 1375 C C . PRO A 1 9 ? 8.489 -11.355 -0.210 1.00 0.000 9 PRO A C 3
ATOM 1376 O O . PRO A 1 9 ? 9.022 -12.222 0.481 1.00 0.000 9 PRO A O 3
ATOM 1387 N N . ALA A 1 10 ? 7.175 -11.153 -0.233 1.00 0.000 10 ALA A N 3
ATOM 1388 C CA . ALA A 1 10 ? 6.265 -11.960 0.571 1.00 0.000 10 ALA A CA 3
ATOM 1389 C C . ALA A 1 10 ? 6.166 -13.382 0.028 1.00 0.000 10 ALA A C 3
ATOM 1390 O O . ALA A 1 10 ? 6.038 -14.341 0.790 1.00 0.000 10 ALA A O 3
ATOM 1397 N N . LEU A 1 11 ? 6.225 -13.511 -1.293 1.00 0.000 11 LEU A N 3
ATOM 1398 C CA . LEU A 1 11 ? 6.142 -14.816 -1.939 1.00 0.000 11 LEU A CA 3
ATOM 1399 C C . LEU A 1 11 ? 7.523 -15.449 -2.069 1.00 0.000 11 LEU A C 3
ATOM 1400 O O . LEU A 1 11 ? 7.661 -16.672 -2.061 1.00 0.000 11 LEU A O 3
ATOM 1416 N N . HIS A 1 12 ? 8.545 -14.606 -2.188 1.00 0.000 12 HIS A N 3
ATOM 1417 C CA . HIS A 1 12 ? 9.918 -15.083 -2.317 1.00 0.000 12 HIS A CA 3
ATOM 1418 C C . HIS A 1 12 ? 10.106 -15.847 -3.624 1.00 0.000 12 HIS A C 3
ATOM 1419 O O . HIS A 1 12 ? 10.065 -17.076 -3.648 1.00 0.000 12 HIS A O 3
ATOM 1433 N N . GLY A 1 13 ? 10.313 -15.110 -4.711 1.00 0.000 13 GLY A N 3
ATOM 1434 C CA . GLY A 1 13 ? 10.503 -15.735 -6.007 1.00 0.000 13 GLY A CA 3
ATOM 1435 C C . GLY A 1 13 ? 11.924 -15.591 -6.517 1.00 0.000 13 GLY A C 3
ATOM 1436 O O . GLY A 1 13 ? 12.880 -15.843 -5.785 1.00 0.000 13 GLY A O 3
ATOM 1440 N N . GLN A 1 14 ? 12.061 -15.186 -7.775 1.00 0.000 14 GLN A N 3
ATOM 1441 C CA . GLN A 1 14 ? 13.375 -15.011 -8.382 1.00 0.000 14 GLN A CA 3
ATOM 1442 C C . GLN A 1 14 ? 13.342 -13.921 -9.448 1.00 0.000 14 GLN A C 3
ATOM 1443 O O . GLN A 1 14 ? 12.290 -13.626 -10.017 1.00 0.000 14 GLN A O 3
ATOM 1457 N N . CYS A 1 15 ? 14.499 -13.325 -9.714 1.00 0.000 15 CYS A N 3
ATOM 1458 C CA . CYS A 1 15 ? 14.604 -12.267 -10.711 1.00 0.000 15 CYS A CA 3
ATOM 1459 C C . CYS A 1 15 ? 15.174 -12.807 -12.020 1.00 0.000 15 CYS A C 3
ATOM 1460 O O . CYS A 1 15 ? 16.221 -13.452 -12.032 1.00 0.000 15 CYS A O 3
ATOM 1467 N N . GLN A 1 16 ? 14.477 -12.537 -13.119 1.00 0.000 16 GLN A N 3
ATOM 1468 C CA . GLN A 1 16 ? 14.913 -12.995 -14.432 1.00 0.000 16 GLN A CA 3
ATOM 1469 C C . GLN A 1 16 ? 14.554 -11.979 -15.511 1.00 0.000 16 GLN A C 3
ATOM 1470 O O . GLN A 1 16 ? 13.716 -11.103 -15.298 1.00 0.000 16 GLN A O 3
ATOM 1484 N N . SER A 1 17 ? 15.194 -12.102 -16.669 1.00 0.000 17 SER A N 3
ATOM 1485 C CA . SER A 1 17 ? 14.945 -11.191 -17.781 1.00 0.000 17 SER A CA 3
ATOM 1486 C C . SER A 1 17 ? 13.604 -11.494 -18.441 1.00 0.000 17 SER A C 3
ATOM 1487 O O . SER A 1 17 ? 13.427 -12.541 -19.064 1.00 0.000 17 SER A O 3
ATOM 1495 N N . LEU A 1 18 ? 12.660 -10.570 -18.299 1.00 0.000 18 LEU A N 3
ATOM 1496 C CA . LEU A 1 18 ? 11.333 -10.736 -18.881 1.00 0.000 18 LEU A CA 3
ATOM 1497 C C . LEU A 1 18 ? 11.428 -11.080 -20.364 1.00 0.000 18 LEU A C 3
ATOM 1498 O O . LEU A 1 18 ? 12.447 -10.852 -21.015 1.00 0.000 18 LEU A O 3
ATOM 1514 N N . PRO A 1 19 ? 10.340 -11.641 -20.912 1.00 0.000 19 PRO A N 3
ATOM 1515 C CA . PRO A 1 19 ? 9.121 -11.918 -20.146 1.00 0.000 19 PRO A CA 3
ATOM 1516 C C . PRO A 1 19 ? 9.313 -13.044 -19.137 1.00 0.000 19 PRO A C 3
ATOM 1517 O O . PRO A 1 19 ? 10.250 -13.836 -19.246 1.00 0.000 19 PRO A O 3
ATOM 1528 N N . CYS A 1 20 ? 8.420 -13.111 -18.155 1.00 0.000 20 CYS A N 3
ATOM 1529 C CA . CYS A 1 20 ? 8.492 -14.141 -17.125 1.00 0.000 20 CYS A CA 3
ATOM 1530 C C . CYS A 1 20 ? 7.891 -15.452 -17.624 1.00 0.000 20 CYS A C 3
ATOM 1531 O O . CYS A 1 20 ? 6.711 -15.515 -17.972 1.00 0.000 20 CYS A O 3
ATOM 1538 N N . THR A 1 21 ? 8.711 -16.498 -17.657 1.00 0.000 21 THR A N 3
ATOM 1539 C CA . THR A 1 21 ? 8.262 -17.807 -18.114 1.00 0.000 21 THR A CA 3
ATOM 1540 C C . THR A 1 21 ? 7.566 -18.572 -16.994 1.00 0.000 21 THR A C 3
ATOM 1541 O O . THR A 1 21 ? 8.057 -18.624 -15.867 1.00 0.000 21 THR A O 3
ATOM 1552 N N . TYR A 1 22 ? 6.420 -19.163 -17.311 1.00 0.000 22 TYR A N 3
ATOM 1553 C CA . TYR A 1 22 ? 5.655 -19.924 -16.330 1.00 0.000 22 TYR A CA 3
ATOM 1554 C C . TYR A 1 22 ? 6.539 -20.947 -15.624 1.00 0.000 22 TYR A C 3
ATOM 1555 O O . TYR A 1 22 ? 7.593 -21.344 -16.123 1.00 0.000 22 TYR A O 3
ATOM 1573 N N . PRO A 1 23 ? 6.102 -21.385 -14.434 1.00 0.000 23 PRO A N 3
ATOM 1574 C CA . PRO A 1 23 ? 4.850 -20.918 -13.831 1.00 0.000 23 PRO A CA 3
ATOM 1575 C C . PRO A 1 23 ? 4.931 -19.465 -13.376 1.00 0.000 23 PRO A C 3
ATOM 1576 O O . PRO A 1 23 ? 3.919 -18.767 -13.308 1.00 0.000 23 PRO A O 3
ATOM 1587 N N . LEU A 1 24 ? 6.142 -19.014 -13.066 1.00 0.000 24 LEU A N 3
ATOM 1588 C CA . LEU A 1 24 ? 6.356 -17.643 -12.618 1.00 0.000 24 LEU A CA 3
ATOM 1589 C C . LEU A 1 24 ? 5.701 -16.649 -13.572 1.00 0.000 24 LEU A C 3
ATOM 1590 O O . LEU A 1 24 ? 5.937 -16.685 -14.780 1.00 0.000 24 LEU A O 3
ATOM 1606 N N . VAL A 1 25 ? 4.878 -15.762 -13.021 1.00 0.000 25 VAL A N 3
ATOM 1607 C CA . VAL A 1 25 ? 4.192 -14.756 -13.823 1.00 0.000 25 VAL A CA 3
ATOM 1608 C C . VAL A 1 25 ? 4.789 -13.372 -13.598 1.00 0.000 25 VAL A C 3
ATOM 1609 O O . VAL A 1 25 ? 5.352 -13.092 -12.539 1.00 0.000 25 VAL A O 3
ATOM 1622 N N . PHE A 1 26 ? 4.662 -12.509 -14.600 1.00 0.000 26 PHE A N 3
ATOM 1623 C CA . PHE A 1 26 ? 5.190 -11.152 -14.512 1.00 0.000 26 PHE A CA 3
ATOM 1624 C C . PHE A 1 26 ? 4.608 -10.419 -13.307 1.00 0.000 26 PHE A C 3
ATOM 1625 O O . PHE A 1 26 ? 3.415 -10.522 -13.020 1.00 0.000 26 PHE A O 3
ATOM 1642 N N . VAL A 1 27 ? 5.459 -9.678 -12.604 1.00 0.000 27 VAL A N 3
ATOM 1643 C CA . VAL A 1 27 ? 5.030 -8.926 -11.431 1.00 0.000 27 VAL A CA 3
ATOM 1644 C C . VAL A 1 27 ? 5.545 -7.492 -11.478 1.00 0.000 27 VAL A C 3
ATOM 1645 O O . VAL A 1 27 ? 4.821 -6.550 -11.159 1.00 0.000 27 VAL A O 3
ATOM 1658 N N . GLY A 1 28 ? 6.803 -7.334 -11.879 1.00 0.000 28 GLY A N 3
ATOM 1659 C CA . GLY A 1 28 ? 7.395 -6.012 -11.961 1.00 0.000 28 GLY A CA 3
ATOM 1660 C C . GLY A 1 28 ? 8.839 -5.993 -11.502 1.00 0.000 28 GLY A C 3
ATOM 1661 O O . GLY A 1 28 ? 9.313 -6.913 -10.835 1.00 0.000 28 GLY A O 3
ATOM 1665 N N . PRO A 1 29 ? 9.566 -4.925 -11.864 1.00 0.000 29 PRO A N 3
ATOM 1666 C CA . PRO A 1 29 ? 10.976 -4.766 -11.497 1.00 0.000 29 PRO A CA 3
ATOM 1667 C C . PRO A 1 29 ? 11.161 -4.509 -10.005 1.00 0.000 29 PRO A C 3
ATOM 1668 O O . PRO A 1 29 ? 10.727 -3.481 -9.484 1.00 0.000 29 PRO A O 3
ATOM 1679 N N . ASP A 1 30 ? 11.808 -5.448 -9.324 1.00 0.000 30 ASP A N 3
ATOM 1680 C CA . ASP A 1 30 ? 12.052 -5.322 -7.891 1.00 0.000 30 ASP A CA 3
ATOM 1681 C C . ASP A 1 30 ? 13.517 -4.997 -7.616 1.00 0.000 30 ASP A C 3
ATOM 1682 O O . ASP A 1 30 ? 14.369 -5.882 -7.534 1.00 0.000 30 ASP A O 3
ATOM 1691 N N . PRO A 1 31 ? 13.818 -3.698 -7.471 1.00 0.000 31 PRO A N 3
ATOM 1692 C CA . PRO A 1 31 ? 15.180 -3.226 -7.203 1.00 0.000 31 PRO A CA 3
ATOM 1693 C C . PRO A 1 31 ? 15.656 -3.594 -5.802 1.00 0.000 31 PRO A C 3
ATOM 1694 O O . PRO A 1 31 ? 16.829 -3.421 -5.469 1.00 0.000 31 PRO A O 3
ATOM 1705 N N . PHE A 1 32 ? 14.740 -4.103 -4.985 1.00 0.000 32 PHE A N 3
ATOM 1706 C CA . PHE A 1 32 ? 15.066 -4.495 -3.619 1.00 0.000 32 PHE A CA 3
ATOM 1707 C C . PHE A 1 32 ? 16.299 -5.395 -3.592 1.00 0.000 32 PHE A C 3
ATOM 1708 O O . PHE A 1 32 ? 17.363 -4.995 -3.119 1.00 0.000 32 PHE A O 3
ATOM 1725 N N . HIS A 1 33 ? 16.146 -6.613 -4.101 1.00 0.000 33 HIS A N 3
ATOM 1726 C CA . HIS A 1 33 ? 17.246 -7.571 -4.135 1.00 0.000 33 HIS A CA 3
ATOM 1727 C C . HIS A 1 33 ? 17.025 -8.613 -5.227 1.00 0.000 33 HIS A C 3
ATOM 1728 O O . HIS A 1 33 ? 16.380 -9.638 -5.001 1.00 0.000 33 HIS A O 3
ATOM 1742 N N . CYS A 1 34 ? 17.563 -8.345 -6.412 1.00 0.000 34 CYS A N 3
ATOM 1743 C CA . CYS A 1 34 ? 17.424 -9.258 -7.540 1.00 0.000 34 CYS A CA 3
ATOM 1744 C C . CYS A 1 34 ? 18.621 -10.201 -7.627 1.00 0.000 34 CYS A C 3
ATOM 1745 O O . CYS A 1 34 ? 19.537 -10.135 -6.809 1.00 0.000 34 CYS A O 3
ATOM 1752 N N . GLY A 1 35 ? 18.604 -11.079 -8.625 1.00 0.000 35 GLY A N 3
ATOM 1753 C CA . GLY A 1 35 ? 19.692 -12.023 -8.801 1.00 0.000 35 GLY A CA 3
ATOM 1754 C C . GLY A 1 35 ? 20.836 -11.445 -9.610 1.00 0.000 35 GLY A C 3
ATOM 1755 O O . GLY A 1 35 ? 21.855 -11.019 -9.067 1.00 0.000 35 GLY A O 3
ATOM 1759 N N . PRO A 1 36 ? 20.674 -11.427 -10.942 1.00 0.000 36 PRO A N 3
ATOM 1760 C CA . PRO A 1 36 ? 21.692 -10.901 -11.856 1.00 0.000 36 PRO A CA 3
ATOM 1761 C C . PRO A 1 36 ? 21.835 -9.386 -11.755 1.00 0.000 36 PRO A C 3
ATOM 1762 O O . PRO A 1 36 ? 22.944 -8.864 -11.643 1.00 0.000 36 PRO A O 3
ATOM 1773 N N . TYR A 1 37 ? 20.706 -8.687 -11.793 1.00 0.000 37 TYR A N 3
ATOM 1774 C CA . TYR A 1 37 ? 20.706 -7.231 -11.707 1.00 0.000 37 TYR A CA 3
ATOM 1775 C C . TYR A 1 37 ? 19.332 -6.710 -11.296 1.00 0.000 37 TYR A C 3
ATOM 1776 O O . TYR A 1 37 ? 18.318 -7.398 -11.412 1.00 0.000 37 TYR A O 3
ATOM 1794 N N . PRO A 1 38 ? 19.297 -5.463 -10.804 1.00 0.000 38 PRO A N 3
ATOM 1795 C CA . PRO A 1 38 ? 18.055 -4.819 -10.366 1.00 0.000 38 PRO A CA 3
ATOM 1796 C C . PRO A 1 38 ? 17.130 -4.490 -11.533 1.00 0.000 38 PRO A C 3
ATOM 1797 O O . PRO A 1 38 ? 15.908 -4.501 -11.390 1.00 0.000 38 PRO A O 3
ATOM 1808 N N . GLN A 1 39 ? 17.722 -4.197 -12.687 1.00 0.000 39 GLN A N 3
ATOM 1809 C CA . GLN A 1 39 ? 16.950 -3.864 -13.878 1.00 0.000 39 GLN A CA 3
ATOM 1810 C C . GLN A 1 39 ? 16.016 -5.008 -14.259 1.00 0.000 39 GLN A C 3
ATOM 1811 O O . GLN A 1 39 ? 14.900 -4.783 -14.726 1.00 0.000 39 GLN A O 3
ATOM 1825 N N . PHE A 1 40 ? 16.481 -6.237 -14.056 1.00 0.000 40 PHE A N 3
ATOM 1826 C CA . PHE A 1 40 ? 15.687 -7.417 -14.380 1.00 0.000 40 PHE A CA 3
ATOM 1827 C C . PHE A 1 40 ? 14.314 -7.347 -13.720 1.00 0.000 40 PHE A C 3
ATOM 1828 O O . PHE A 1 40 ? 14.049 -6.465 -12.904 1.00 0.000 40 PHE A O 3
ATOM 1845 N N . GLY A 1 41 ? 13.441 -8.283 -14.081 1.00 0.000 41 GLY A N 3
ATOM 1846 C CA . GLY A 1 41 ? 12.105 -8.310 -13.516 1.00 0.000 41 GLY A CA 3
ATOM 1847 C C . GLY A 1 41 ? 11.954 -9.362 -12.435 1.00 0.000 41 GLY A C 3
ATOM 1848 O O . GLY A 1 41 ? 12.595 -10.412 -12.486 1.00 0.000 41 GLY A O 3
ATOM 1852 N N . CYS A 1 42 ? 11.104 -9.081 -11.453 1.00 0.000 42 CYS A N 3
ATOM 1853 C CA . CYS A 1 42 ? 10.871 -10.010 -10.353 1.00 0.000 42 CYS A CA 3
ATOM 1854 C C . CYS A 1 42 ? 9.728 -10.966 -10.682 1.00 0.000 42 CYS A C 3
ATOM 1855 O O . CYS A 1 42 ? 8.556 -10.639 -10.491 1.00 0.000 42 CYS A O 3
ATOM 1862 N N . CYS A 1 43 ? 10.077 -12.149 -11.176 1.00 0.000 43 CYS A N 3
ATOM 1863 C CA . CYS A 1 43 ? 9.082 -13.153 -11.532 1.00 0.000 43 CYS A CA 3
ATOM 1864 C C . CYS A 1 43 ? 8.590 -13.894 -10.292 1.00 0.000 43 CYS A C 3
ATOM 1865 O O . CYS A 1 43 ? 9.371 -14.213 -9.396 1.00 0.000 43 CYS A O 3
ATOM 1872 N N . ALA A 1 44 ? 7.289 -14.163 -10.248 1.00 0.000 44 ALA A N 3
ATOM 1873 C CA . ALA A 1 44 ? 6.693 -14.868 -9.120 1.00 0.000 44 ALA A CA 3
ATOM 1874 C C . ALA A 1 44 ? 5.946 -16.114 -9.584 1.00 0.000 44 ALA A C 3
ATOM 1875 O O . ALA A 1 44 ? 5.680 -17.020 -8.794 1.00 0.000 44 ALA A O 3
ATOM 1896 N N . PRO A 1 2 ? 2.823 -1.112 -1.153 1.00 0.000 2 PRO A N 4
ATOM 1897 C CA . PRO A 1 2 ? 3.513 -1.621 -2.342 1.00 0.000 2 PRO A CA 4
ATOM 1898 C C . PRO A 1 2 ? 3.524 -3.145 -2.398 1.00 0.000 2 PRO A C 4
ATOM 1899 O O . PRO A 1 2 ? 3.442 -3.737 -3.474 1.00 0.000 2 PRO A O 4
ATOM 1910 N N . ARG A 1 3 ? 3.624 -3.775 -1.232 1.00 0.000 3 ARG A N 4
ATOM 1911 C CA . ARG A 1 3 ? 3.646 -5.230 -1.149 1.00 0.000 3 ARG A CA 4
ATOM 1912 C C . ARG A 1 3 ? 2.369 -5.828 -1.732 1.00 0.000 3 ARG A C 4
ATOM 1913 O O . ARG A 1 3 ? 2.408 -6.842 -2.428 1.00 0.000 3 ARG A O 4
ATOM 1934 N N . SER A 1 4 ? 1.239 -5.191 -1.444 1.00 0.000 4 SER A N 4
ATOM 1935 C CA . SER A 1 4 ? -0.051 -5.662 -1.936 1.00 0.000 4 SER A CA 4
ATOM 1936 C C . SER A 1 4 ? -0.056 -5.736 -3.460 1.00 0.000 4 SER A C 4
ATOM 1937 O O . SER A 1 4 ? -0.600 -6.672 -4.046 1.00 0.000 4 SER A O 4
ATOM 1945 N N . HIS A 1 5 ? 0.553 -4.740 -4.096 1.00 0.000 5 HIS A N 4
ATOM 1946 C CA . HIS A 1 5 ? 0.619 -4.691 -5.553 1.00 0.000 5 HIS A CA 4
ATOM 1947 C C . HIS A 1 5 ? 1.714 -5.615 -6.078 1.00 0.000 5 HIS A C 4
ATOM 1948 O O . HIS A 1 5 ? 1.627 -6.126 -7.194 1.00 0.000 5 HIS A O 4
ATOM 1962 N N . VAL A 1 6 ? 2.745 -5.825 -5.265 1.00 0.000 6 VAL A N 4
ATOM 1963 C CA . VAL A 1 6 ? 3.856 -6.688 -5.647 1.00 0.000 6 VAL A CA 4
ATOM 1964 C C . VAL A 1 6 ? 4.223 -7.644 -4.518 1.00 0.000 6 VAL A C 4
ATOM 1965 O O . VAL A 1 6 ? 4.751 -7.230 -3.486 1.00 0.000 6 VAL A O 4
ATOM 1978 N N . ASP A 1 7 ? 3.940 -8.926 -4.721 1.00 0.000 7 ASP A N 4
ATOM 1979 C CA . ASP A 1 7 ? 4.242 -9.944 -3.721 1.00 0.000 7 ASP A CA 4
ATOM 1980 C C . ASP A 1 7 ? 5.609 -10.570 -3.977 1.00 0.000 7 ASP A C 4
ATOM 1981 O O . ASP A 1 7 ? 5.778 -11.784 -3.866 1.00 0.000 7 ASP A O 4
ATOM 1990 N N . CYS A 1 8 ? 6.582 -9.733 -4.321 1.00 0.000 8 CYS A N 4
ATOM 1991 C CA . CYS A 1 8 ? 7.935 -10.203 -4.595 1.00 0.000 8 CYS A CA 4
ATOM 1992 C C . CYS A 1 8 ? 8.478 -11.012 -3.421 1.00 0.000 8 CYS A C 4
ATOM 1993 O O . CYS A 1 8 ? 8.830 -12.184 -3.552 1.00 0.000 8 CYS A O 4
ATOM 2000 N N . PRO A 1 9 ? 8.547 -10.372 -2.244 1.00 0.000 9 PRO A N 4
ATOM 2001 C CA . PRO A 1 9 ? 9.045 -11.012 -1.023 1.00 0.000 9 PRO A CA 4
ATOM 2002 C C . PRO A 1 9 ? 8.091 -12.080 -0.498 1.00 0.000 9 PRO A C 4
ATOM 2003 O O . PRO A 1 9 ? 8.518 -13.159 -0.088 1.00 0.000 9 PRO A O 4
ATOM 2014 N N . ALA A 1 10 ? 6.799 -11.771 -0.513 1.00 0.000 10 ALA A N 4
ATOM 2015 C CA . ALA A 1 10 ? 5.785 -12.705 -0.040 1.00 0.000 10 ALA A CA 4
ATOM 2016 C C . ALA A 1 10 ? 5.819 -14.003 -0.840 1.00 0.000 10 ALA A C 4
ATOM 2017 O O . ALA A 1 10 ? 5.595 -15.085 -0.296 1.00 0.000 10 ALA A O 4
ATOM 2024 N N . LEU A 1 11 ? 6.099 -13.888 -2.133 1.00 0.000 11 LEU A N 4
ATOM 2025 C CA . LEU A 1 11 ? 6.162 -15.054 -3.009 1.00 0.000 11 LEU A CA 4
ATOM 2026 C C . LEU A 1 11 ? 7.538 -15.708 -2.947 1.00 0.000 11 LEU A C 4
ATOM 2027 O O . LEU A 1 11 ? 7.658 -16.933 -2.987 1.00 0.000 11 LEU A O 4
ATOM 2043 N N . HIS A 1 12 ? 8.576 -14.883 -2.847 1.00 0.000 12 HIS A N 4
ATOM 2044 C CA . HIS A 1 12 ? 9.945 -15.382 -2.777 1.00 0.000 12 HIS A CA 4
ATOM 2045 C C . HIS A 1 12 ? 10.347 -16.054 -4.086 1.00 0.000 12 HIS A C 4
ATOM 2046 O O . HIS A 1 12 ? 10.793 -17.200 -4.096 1.00 0.000 12 HIS A O 4
ATOM 2060 N N . GLY A 1 13 ? 10.184 -15.331 -5.191 1.00 0.000 13 GLY A N 4
ATOM 2061 C CA . GLY A 1 13 ? 10.534 -15.874 -6.490 1.00 0.000 13 GLY A CA 4
ATOM 2062 C C . GLY A 1 13 ? 11.981 -15.613 -6.858 1.00 0.000 13 GLY A C 4
ATOM 2063 O O . GLY A 1 13 ? 12.864 -15.669 -6.002 1.00 0.000 13 GLY A O 4
ATOM 2067 N N . GLN A 1 14 ? 12.224 -15.329 -8.133 1.00 0.000 14 GLN A N 4
ATOM 2068 C CA . GLN A 1 14 ? 13.575 -15.060 -8.611 1.00 0.000 14 GLN A CA 4
ATOM 2069 C C . GLN A 1 14 ? 13.558 -14.049 -9.752 1.00 0.000 14 GLN A C 4
ATOM 2070 O O . GLN A 1 14 ? 12.632 -14.028 -10.564 1.00 0.000 14 GLN A O 4
ATOM 2084 N N . CYS A 1 15 ? 14.587 -13.210 -9.809 1.00 0.000 15 CYS A N 4
ATOM 2085 C CA . CYS A 1 15 ? 14.690 -12.194 -10.849 1.00 0.000 15 CYS A CA 4
ATOM 2086 C C . CYS A 1 15 ? 15.325 -12.772 -12.112 1.00 0.000 15 CYS A C 4
ATOM 2087 O O . CYS A 1 15 ? 16.486 -13.178 -12.104 1.00 0.000 15 CYS A O 4
ATOM 2094 N N . GLN A 1 16 ? 14.553 -12.803 -13.193 1.00 0.000 16 GLN A N 4
ATOM 2095 C CA . GLN A 1 16 ? 15.040 -13.331 -14.463 1.00 0.000 16 GLN A CA 4
ATOM 2096 C C . GLN A 1 16 ? 14.717 -12.377 -15.608 1.00 0.000 16 GLN A C 4
ATOM 2097 O O . GLN A 1 16 ? 13.901 -11.468 -15.460 1.00 0.000 16 GLN A O 4
ATOM 2111 N N . SER A 1 17 ? 15.363 -12.592 -16.750 1.00 0.000 17 SER A N 4
ATOM 2112 C CA . SER A 1 17 ? 15.148 -11.749 -17.920 1.00 0.000 17 SER A CA 4
ATOM 2113 C C . SER A 1 17 ? 13.763 -11.988 -18.515 1.00 0.000 17 SER A C 4
ATOM 2114 O O . SER A 1 17 ? 13.507 -13.030 -19.121 1.00 0.000 17 SER A O 4
ATOM 2122 N N . LEU A 1 18 ? 12.874 -11.017 -18.338 1.00 0.000 18 LEU A N 4
ATOM 2123 C CA . LEU A 1 18 ? 11.515 -11.121 -18.857 1.00 0.000 18 LEU A CA 4
ATOM 2124 C C . LEU A 1 18 ? 11.523 -11.484 -20.338 1.00 0.000 18 LEU A C 4
ATOM 2125 O O . LEU A 1 18 ? 12.522 -11.316 -21.038 1.00 0.000 18 LEU A O 4
ATOM 2141 N N . PRO A 1 19 ? 10.383 -11.991 -20.830 1.00 0.000 19 PRO A N 4
ATOM 2142 C CA . PRO A 1 19 ? 9.188 -12.196 -20.006 1.00 0.000 19 PRO A CA 4
ATOM 2143 C C . PRO A 1 19 ? 9.368 -13.322 -18.994 1.00 0.000 19 PRO A C 4
ATOM 2144 O O . PRO A 1 19 ? 10.214 -14.200 -19.169 1.00 0.000 19 PRO A O 4
ATOM 2155 N N . CYS A 1 20 ? 8.566 -13.293 -17.935 1.00 0.000 20 CYS A N 4
ATOM 2156 C CA . CYS A 1 20 ? 8.637 -14.311 -16.893 1.00 0.000 20 CYS A CA 4
ATOM 2157 C C . CYS A 1 20 ? 8.091 -15.644 -17.398 1.00 0.000 20 CYS A C 4
ATOM 2158 O O . CYS A 1 20 ? 6.900 -15.773 -17.682 1.00 0.000 20 CYS A O 4
ATOM 2165 N N . THR A 1 21 ? 8.972 -16.634 -17.508 1.00 0.000 21 THR A N 4
ATOM 2166 C CA . THR A 1 21 ? 8.580 -17.956 -17.979 1.00 0.000 21 THR A CA 4
ATOM 2167 C C . THR A 1 21 ? 7.760 -18.694 -16.927 1.00 0.000 21 THR A C 4
ATOM 2168 O O . THR A 1 21 ? 8.166 -18.797 -15.770 1.00 0.000 21 THR A O 4
ATOM 2179 N N . TYR A 1 22 ? 6.605 -19.206 -17.337 1.00 0.000 22 TYR A N 4
ATOM 2180 C CA . TYR A 1 22 ? 5.726 -19.933 -16.428 1.00 0.000 22 TYR A CA 4
ATOM 2181 C C . TYR A 1 22 ? 6.491 -21.029 -15.692 1.00 0.000 22 TYR A C 4
ATOM 2182 O O . TYR A 1 22 ? 7.545 -21.488 -16.131 1.00 0.000 22 TYR A O 4
ATOM 2200 N N . PRO A 1 23 ? 5.947 -21.459 -14.544 1.00 0.000 23 PRO A N 4
ATOM 2201 C CA . PRO A 1 23 ? 4.693 -20.918 -14.011 1.00 0.000 23 PRO A CA 4
ATOM 2202 C C . PRO A 1 23 ? 4.843 -19.484 -13.516 1.00 0.000 23 PRO A C 4
ATOM 2203 O O . PRO A 1 23 ? 3.879 -18.717 -13.503 1.00 0.000 23 PRO A O 4
ATOM 2214 N N . LEU A 1 24 ? 6.057 -19.127 -13.111 1.00 0.000 24 LEU A N 4
ATOM 2215 C CA . LEU A 1 24 ? 6.333 -17.783 -12.616 1.00 0.000 24 LEU A CA 4
ATOM 2216 C C . LEU A 1 24 ? 5.810 -16.727 -13.584 1.00 0.000 24 LEU A C 4
ATOM 2217 O O . LEU A 1 24 ? 5.768 -16.946 -14.795 1.00 0.000 24 LEU A O 4
ATOM 2233 N N . VAL A 1 25 ? 5.413 -15.580 -13.043 1.00 0.000 25 VAL A N 4
ATOM 2234 C CA . VAL A 1 25 ? 4.896 -14.488 -13.859 1.00 0.000 25 VAL A CA 4
ATOM 2235 C C . VAL A 1 25 ? 5.368 -13.137 -13.333 1.00 0.000 25 VAL A C 4
ATOM 2236 O O . VAL A 1 25 ? 5.570 -12.963 -12.131 1.00 0.000 25 VAL A O 4
ATOM 2249 N N . PHE A 1 26 ? 5.541 -12.183 -14.241 1.00 0.000 26 PHE A N 4
ATOM 2250 C CA . PHE A 1 26 ? 5.990 -10.846 -13.869 1.00 0.000 26 PHE A CA 4
ATOM 2251 C C . PHE A 1 26 ? 5.004 -10.189 -12.907 1.00 0.000 26 PHE A C 4
ATOM 2252 O O . PHE A 1 26 ? 3.814 -10.075 -13.201 1.00 0.000 26 PHE A O 4
ATOM 2269 N N . VAL A 1 27 ? 5.509 -9.758 -11.755 1.00 0.000 27 VAL A N 4
ATOM 2270 C CA . VAL A 1 27 ? 4.674 -9.113 -10.749 1.00 0.000 27 VAL A CA 4
ATOM 2271 C C . VAL A 1 27 ? 4.885 -7.603 -10.747 1.00 0.000 27 VAL A C 4
ATOM 2272 O O . VAL A 1 27 ? 3.956 -6.836 -10.499 1.00 0.000 27 VAL A O 4
ATOM 2285 N N . GLY A 1 28 ? 6.116 -7.182 -11.025 1.00 0.000 28 GLY A N 4
ATOM 2286 C CA . GLY A 1 28 ? 6.427 -5.765 -11.051 1.00 0.000 28 GLY A CA 4
ATOM 2287 C C . GLY A 1 28 ? 7.919 -5.499 -11.053 1.00 0.000 28 GLY A C 4
ATOM 2288 O O . GLY A 1 28 ? 8.723 -6.349 -10.671 1.00 0.000 28 GLY A O 4
ATOM 2292 N N . PRO A 1 29 ? 8.309 -4.294 -11.494 1.00 0.000 29 PRO A N 4
ATOM 2293 C CA . PRO A 1 29 ? 9.717 -3.891 -11.556 1.00 0.000 29 PRO A CA 4
ATOM 2294 C C . PRO A 1 29 ? 10.324 -3.689 -10.172 1.00 0.000 29 PRO A C 4
ATOM 2295 O O . PRO A 1 29 ? 10.337 -2.576 -9.646 1.00 0.000 29 PRO A O 4
ATOM 2306 N N . ASP A 1 30 ? 10.826 -4.772 -9.588 1.00 0.000 30 ASP A N 4
ATOM 2307 C CA . ASP A 1 30 ? 11.436 -4.713 -8.265 1.00 0.000 30 ASP A CA 4
ATOM 2308 C C . ASP A 1 30 ? 12.954 -4.831 -8.361 1.00 0.000 30 ASP A C 4
ATOM 2309 O O . ASP A 1 30 ? 13.515 -5.927 -8.404 1.00 0.000 30 ASP A O 4
ATOM 2318 N N . PRO A 1 31 ? 13.636 -3.677 -8.397 1.00 0.000 31 PRO A N 4
ATOM 2319 C CA . PRO A 1 31 ? 15.099 -3.625 -8.489 1.00 0.000 31 PRO A CA 4
ATOM 2320 C C . PRO A 1 31 ? 15.777 -4.100 -7.209 1.00 0.000 31 PRO A C 4
ATOM 2321 O O . PRO A 1 31 ? 16.689 -4.926 -7.248 1.00 0.000 31 PRO A O 4
ATOM 2332 N N . PHE A 1 32 ? 15.327 -3.572 -6.075 1.00 0.000 32 PHE A N 4
ATOM 2333 C CA . PHE A 1 32 ? 15.892 -3.942 -4.783 1.00 0.000 32 PHE A CA 4
ATOM 2334 C C . PHE A 1 32 ? 15.778 -5.446 -4.550 1.00 0.000 32 PHE A C 4
ATOM 2335 O O . PHE A 1 32 ? 16.639 -6.054 -3.913 1.00 0.000 32 PHE A O 4
ATOM 2352 N N . HIS A 1 33 ? 14.708 -6.040 -5.070 1.00 0.000 33 HIS A N 4
ATOM 2353 C CA . HIS A 1 33 ? 14.480 -7.473 -4.919 1.00 0.000 33 HIS A CA 4
ATOM 2354 C C . HIS A 1 33 ? 14.853 -8.219 -6.196 1.00 0.000 33 HIS A C 4
ATOM 2355 O O . HIS A 1 33 ? 13.981 -8.661 -6.946 1.00 0.000 33 HIS A O 4
ATOM 2369 N N . CYS A 1 34 ? 16.152 -8.356 -6.439 1.00 0.000 34 CYS A N 4
ATOM 2370 C CA . CYS A 1 34 ? 16.640 -9.047 -7.625 1.00 0.000 34 CYS A CA 4
ATOM 2371 C C . CYS A 1 34 ? 17.874 -9.884 -7.298 1.00 0.000 34 CYS A C 4
ATOM 2372 O O . CYS A 1 34 ? 18.507 -9.696 -6.260 1.00 0.000 34 CYS A O 4
ATOM 2379 N N . GLY A 1 35 ? 18.210 -10.809 -8.193 1.00 0.000 35 GLY A N 4
ATOM 2380 C CA . GLY A 1 35 ? 19.366 -11.660 -7.982 1.00 0.000 35 GLY A CA 4
ATOM 2381 C C . GLY A 1 35 ? 20.640 -11.055 -8.536 1.00 0.000 35 GLY A C 4
ATOM 2382 O O . GLY A 1 35 ? 21.455 -10.492 -7.804 1.00 0.000 35 GLY A O 4
ATOM 2386 N N . PRO A 1 36 ? 20.828 -11.169 -9.859 1.00 0.000 36 PRO A N 4
ATOM 2387 C CA . PRO A 1 36 ? 22.011 -10.636 -10.540 1.00 0.000 36 PRO A CA 4
ATOM 2388 C C . PRO A 1 36 ? 22.025 -9.111 -10.571 1.00 0.000 36 PRO A C 4
ATOM 2389 O O . PRO A 1 36 ? 23.019 -8.482 -10.208 1.00 0.000 36 PRO A O 4
ATOM 2400 N N . TYR A 1 37 ? 20.916 -8.523 -11.005 1.00 0.000 37 TYR A N 4
ATOM 2401 C CA . TYR A 1 37 ? 20.801 -7.072 -11.085 1.00 0.000 37 TYR A CA 4
ATOM 2402 C C . TYR A 1 37 ? 19.341 -6.636 -11.011 1.00 0.000 37 TYR A C 4
ATOM 2403 O O . TYR A 1 37 ? 18.420 -7.420 -11.239 1.00 0.000 37 TYR A O 4
ATOM 2421 N N . PRO A 1 38 ? 19.123 -5.353 -10.686 1.00 0.000 38 PRO A N 4
ATOM 2422 C CA . PRO A 1 38 ? 17.778 -4.781 -10.576 1.00 0.000 38 PRO A CA 4
ATOM 2423 C C . PRO A 1 38 ? 17.088 -4.657 -11.930 1.00 0.000 38 PRO A C 4
ATOM 2424 O O . PRO A 1 38 ? 15.864 -4.743 -12.023 1.00 0.000 38 PRO A O 4
ATOM 2435 N N . GLN A 1 39 ? 17.882 -4.456 -12.977 1.00 0.000 39 GLN A N 4
ATOM 2436 C CA . GLN A 1 39 ? 17.346 -4.320 -14.327 1.00 0.000 39 GLN A CA 4
ATOM 2437 C C . GLN A 1 39 ? 16.415 -5.480 -14.662 1.00 0.000 39 GLN A C 4
ATOM 2438 O O . GLN A 1 39 ? 15.431 -5.312 -15.383 1.00 0.000 39 GLN A O 4
ATOM 2452 N N . PHE A 1 40 ? 16.732 -6.658 -14.135 1.00 0.000 40 PHE A N 4
ATOM 2453 C CA . PHE A 1 40 ? 15.925 -7.848 -14.380 1.00 0.000 40 PHE A CA 4
ATOM 2454 C C . PHE A 1 40 ? 14.515 -7.673 -13.822 1.00 0.000 40 PHE A C 4
ATOM 2455 O O . PHE A 1 40 ? 14.203 -6.658 -13.201 1.00 0.000 40 PHE A O 4
ATOM 2472 N N . GLY A 1 41 ? 13.667 -8.671 -14.050 1.00 0.000 41 GLY A N 4
ATOM 2473 C CA . GLY A 1 41 ? 12.300 -8.608 -13.566 1.00 0.000 41 GLY A CA 4
ATOM 2474 C C . GLY A 1 41 ? 12.036 -9.596 -12.447 1.00 0.000 41 GLY A C 4
ATOM 2475 O O . GLY A 1 41 ? 12.317 -10.788 -12.582 1.00 0.000 41 GLY A O 4
ATOM 2479 N N . CYS A 1 42 ? 11.496 -9.102 -11.338 1.00 0.000 42 CYS A N 4
ATOM 2480 C CA . CYS A 1 42 ? 11.195 -9.949 -10.190 1.00 0.000 42 CYS A CA 4
ATOM 2481 C C . CYS A 1 42 ? 10.002 -10.855 -10.480 1.00 0.000 42 CYS A C 4
ATOM 2482 O O . CYS A 1 42 ? 8.849 -10.439 -10.363 1.00 0.000 42 CYS A O 4
ATOM 2489 N N . CYS A 1 43 ? 10.288 -12.096 -10.860 1.00 0.000 43 CYS A N 4
ATOM 2490 C CA . CYS A 1 43 ? 9.240 -13.062 -11.167 1.00 0.000 43 CYS A CA 4
ATOM 2491 C C . CYS A 1 43 ? 8.659 -13.660 -9.889 1.00 0.000 43 CYS A C 4
ATOM 2492 O O . CYS A 1 43 ? 9.328 -13.714 -8.857 1.00 0.000 43 CYS A O 4
ATOM 2499 N N . ALA A 1 44 ? 7.410 -14.108 -9.966 1.00 0.000 44 ALA A N 4
ATOM 2500 C CA . ALA A 1 44 ? 6.740 -14.704 -8.817 1.00 0.000 44 ALA A CA 4
ATOM 2501 C C . ALA A 1 44 ? 5.659 -15.684 -9.259 1.00 0.000 44 ALA A C 4
ATOM 2502 O O . ALA A 1 44 ? 4.721 -15.967 -8.512 1.00 0.000 44 ALA A O 4
ATOM 2523 N N . PRO A 1 2 ? 4.165 -0.539 -3.683 1.00 0.000 2 PRO A N 5
ATOM 2524 C CA . PRO A 1 2 ? 3.922 -1.527 -4.738 1.00 0.000 2 PRO A CA 5
ATOM 2525 C C . PRO A 1 2 ? 3.839 -2.949 -4.191 1.00 0.000 2 PRO A C 5
ATOM 2526 O O . PRO A 1 2 ? 3.069 -3.771 -4.688 1.00 0.000 2 PRO A O 5
ATOM 2537 N N . ARG A 1 3 ? 4.638 -3.232 -3.167 1.00 0.000 3 ARG A N 5
ATOM 2538 C CA . ARG A 1 3 ? 4.655 -4.554 -2.554 1.00 0.000 3 ARG A CA 5
ATOM 2539 C C . ARG A 1 3 ? 3.243 -5.000 -2.184 1.00 0.000 3 ARG A C 5
ATOM 2540 O O . ARG A 1 3 ? 2.914 -6.183 -2.264 1.00 0.000 3 ARG A O 5
ATOM 2561 N N . SER A 1 4 ? 2.413 -4.044 -1.778 1.00 0.000 4 SER A N 5
ATOM 2562 C CA . SER A 1 4 ? 1.039 -4.338 -1.391 1.00 0.000 4 SER A CA 5
ATOM 2563 C C . SER A 1 4 ? 0.298 -5.053 -2.517 1.00 0.000 4 SER A C 5
ATOM 2564 O O . SER A 1 4 ? -0.588 -5.871 -2.272 1.00 0.000 4 SER A O 5
ATOM 2572 N N . HIS A 1 5 ? 0.669 -4.737 -3.754 1.00 0.000 5 HIS A N 5
ATOM 2573 C CA . HIS A 1 5 ? 0.041 -5.348 -4.920 1.00 0.000 5 HIS A CA 5
ATOM 2574 C C . HIS A 1 5 ? 0.795 -6.604 -5.348 1.00 0.000 5 HIS A C 5
ATOM 2575 O O . HIS A 1 5 ? 0.214 -7.523 -5.924 1.00 0.000 5 HIS A O 5
ATOM 2589 N N . VAL A 1 6 ? 2.093 -6.635 -5.062 1.00 0.000 6 VAL A N 5
ATOM 2590 C CA . VAL A 1 6 ? 2.926 -7.777 -5.416 1.00 0.000 6 VAL A CA 5
ATOM 2591 C C . VAL A 1 6 ? 3.793 -8.211 -4.239 1.00 0.000 6 VAL A C 5
ATOM 2592 O O . VAL A 1 6 ? 4.618 -7.442 -3.746 1.00 0.000 6 VAL A O 5
ATOM 2605 N N . ASP A 1 7 ? 3.600 -9.448 -3.794 1.00 0.000 7 ASP A N 5
ATOM 2606 C CA . ASP A 1 7 ? 4.365 -9.986 -2.676 1.00 0.000 7 ASP A CA 5
ATOM 2607 C C . ASP A 1 7 ? 5.643 -10.661 -3.165 1.00 0.000 7 ASP A C 5
ATOM 2608 O O . ASP A 1 7 ? 5.942 -11.794 -2.789 1.00 0.000 7 ASP A O 5
ATOM 2617 N N . CYS A 1 8 ? 6.392 -9.957 -4.008 1.00 0.000 8 CYS A N 5
ATOM 2618 C CA . CYS A 1 8 ? 7.636 -10.488 -4.551 1.00 0.000 8 CYS A CA 5
ATOM 2619 C C . CYS A 1 8 ? 8.628 -10.802 -3.434 1.00 0.000 8 CYS A C 5
ATOM 2620 O O . CYS A 1 8 ? 9.064 -11.940 -3.259 1.00 0.000 8 CYS A O 5
ATOM 2627 N N . PRO A 1 9 ? 8.992 -9.770 -2.659 1.00 0.000 9 PRO A N 5
ATOM 2628 C CA . PRO A 1 9 ? 9.935 -9.910 -1.545 1.00 0.000 9 PRO A CA 5
ATOM 2629 C C . PRO A 1 9 ? 9.345 -10.701 -0.383 1.00 0.000 9 PRO A C 5
ATOM 2630 O O . PRO A 1 9 ? 10.061 -11.407 0.327 1.00 0.000 9 PRO A O 5
ATOM 2641 N N . ALA A 1 10 ? 8.035 -10.579 -0.194 1.00 0.000 10 ALA A N 5
ATOM 2642 C CA . ALA A 1 10 ? 7.349 -11.285 0.881 1.00 0.000 10 ALA A CA 5
ATOM 2643 C C . ALA A 1 10 ? 7.267 -12.780 0.591 1.00 0.000 10 ALA A C 5
ATOM 2644 O O . ALA A 1 10 ? 7.356 -13.605 1.502 1.00 0.000 10 ALA A O 5
ATOM 2651 N N . LEU A 1 11 ? 7.097 -13.124 -0.681 1.00 0.000 11 LEU A N 5
ATOM 2652 C CA . LEU A 1 11 ? 7.003 -14.521 -1.091 1.00 0.000 11 LEU A CA 5
ATOM 2653 C C . LEU A 1 11 ? 8.385 -15.098 -1.379 1.00 0.000 11 LEU A C 5
ATOM 2654 O O . LEU A 1 11 ? 8.615 -16.297 -1.218 1.00 0.000 11 LEU A O 5
ATOM 2670 N N . HIS A 1 12 ? 9.303 -14.236 -1.806 1.00 0.000 12 HIS A N 5
ATOM 2671 C CA . HIS A 1 12 ? 10.664 -14.660 -2.114 1.00 0.000 12 HIS A CA 5
ATOM 2672 C C . HIS A 1 12 ? 10.682 -15.596 -3.319 1.00 0.000 12 HIS A C 5
ATOM 2673 O O . HIS A 1 12 ? 10.764 -16.815 -3.169 1.00 0.000 12 HIS A O 5
ATOM 2687 N N . GLY A 1 13 ? 10.604 -15.018 -4.514 1.00 0.000 13 GLY A N 5
ATOM 2688 C CA . GLY A 1 13 ? 10.611 -15.815 -5.726 1.00 0.000 13 GLY A CA 5
ATOM 2689 C C . GLY A 1 13 ? 11.963 -15.813 -6.413 1.00 0.000 13 GLY A C 5
ATOM 2690 O O . GLY A 1 13 ? 12.961 -16.238 -5.832 1.00 0.000 13 GLY A O 5
ATOM 2694 N N . GLN A 1 14 ? 11.994 -15.335 -7.653 1.00 0.000 14 GLN A N 5
ATOM 2695 C CA . GLN A 1 14 ? 13.233 -15.283 -8.420 1.00 0.000 14 GLN A CA 5
ATOM 2696 C C . GLN A 1 14 ? 13.214 -14.119 -9.405 1.00 0.000 14 GLN A C 5
ATOM 2697 O O . GLN A 1 14 ? 12.161 -13.752 -9.928 1.00 0.000 14 GLN A O 5
ATOM 2711 N N . CYS A 1 15 ? 14.384 -13.541 -9.653 1.00 0.000 15 CYS A N 5
ATOM 2712 C CA . CYS A 1 15 ? 14.503 -12.418 -10.575 1.00 0.000 15 CYS A CA 5
ATOM 2713 C C . CYS A 1 15 ? 15.167 -12.852 -11.879 1.00 0.000 15 CYS A C 5
ATOM 2714 O O . CYS A 1 15 ? 16.241 -13.452 -11.869 1.00 0.000 15 CYS A O 5
ATOM 2721 N N . GLN A 1 16 ? 14.519 -12.543 -12.997 1.00 0.000 16 GLN A N 5
ATOM 2722 C CA . GLN A 1 16 ? 15.046 -12.902 -14.309 1.00 0.000 16 GLN A CA 5
ATOM 2723 C C . GLN A 1 16 ? 14.696 -11.839 -15.345 1.00 0.000 16 GLN A C 5
ATOM 2724 O O . GLN A 1 16 ? 13.904 -10.935 -15.079 1.00 0.000 16 GLN A O 5
ATOM 2738 N N . SER A 1 17 ? 15.293 -11.954 -16.527 1.00 0.000 17 SER A N 5
ATOM 2739 C CA . SER A 1 17 ? 15.047 -11.000 -17.603 1.00 0.000 17 SER A CA 5
ATOM 2740 C C . SER A 1 17 ? 13.743 -11.320 -18.326 1.00 0.000 17 SER A C 5
ATOM 2741 O O . SER A 1 17 ? 13.636 -12.332 -19.020 1.00 0.000 17 SER A O 5
ATOM 2749 N N . LEU A 1 18 ? 12.752 -10.451 -18.159 1.00 0.000 18 LEU A N 5
ATOM 2750 C CA . LEU A 1 18 ? 11.453 -10.639 -18.795 1.00 0.000 18 LEU A CA 5
ATOM 2751 C C . LEU A 1 18 ? 11.611 -10.884 -20.293 1.00 0.000 18 LEU A C 5
ATOM 2752 O O . LEU A 1 18 ? 12.641 -10.576 -20.892 1.00 0.000 18 LEU A O 5
ATOM 2768 N N . PRO A 1 19 ? 10.565 -11.450 -20.913 1.00 0.000 19 PRO A N 5
ATOM 2769 C CA . PRO A 1 19 ? 9.333 -11.821 -20.210 1.00 0.000 19 PRO A CA 5
ATOM 2770 C C . PRO A 1 19 ? 9.538 -13.002 -19.267 1.00 0.000 19 PRO A C 5
ATOM 2771 O O . PRO A 1 19 ? 10.588 -13.645 -19.279 1.00 0.000 19 PRO A O 5
ATOM 2782 N N . CYS A 1 20 ? 8.527 -13.284 -18.452 1.00 0.000 20 CYS A N 5
ATOM 2783 C CA . CYS A 1 20 ? 8.596 -14.388 -17.502 1.00 0.000 20 CYS A CA 5
ATOM 2784 C C . CYS A 1 20 ? 8.182 -15.700 -18.162 1.00 0.000 20 CYS A C 5
ATOM 2785 O O . CYS A 1 20 ? 7.060 -15.836 -18.650 1.00 0.000 20 CYS A O 5
ATOM 2792 N N . THR A 1 21 ? 9.098 -16.664 -18.174 1.00 0.000 21 THR A N 5
ATOM 2793 C CA . THR A 1 21 ? 8.830 -17.965 -18.774 1.00 0.000 21 THR A CA 5
ATOM 2794 C C . THR A 1 21 ? 7.990 -18.836 -17.847 1.00 0.000 21 THR A C 5
ATOM 2795 O O . THR A 1 21 ? 8.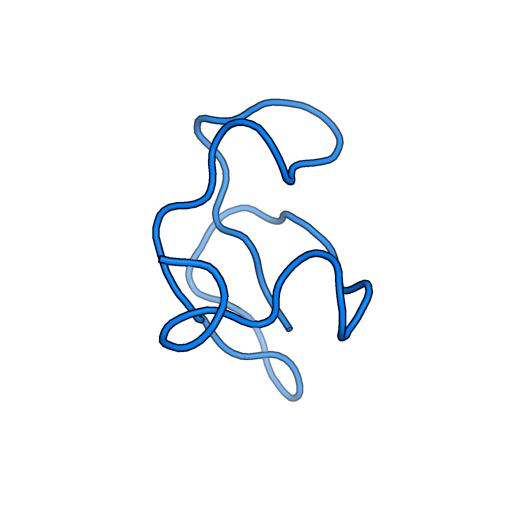308 -18.991 -16.668 1.00 0.000 21 THR A O 5
ATOM 2806 N N . TYR A 1 22 ? 6.916 -19.402 -18.386 1.00 0.000 22 TYR A N 5
ATOM 2807 C CA . TYR A 1 22 ? 6.029 -20.257 -17.606 1.00 0.000 22 TYR A CA 5
ATOM 2808 C C . TYR A 1 22 ? 6.818 -21.344 -16.882 1.00 0.000 22 TYR A C 5
ATOM 2809 O O . TYR A 1 22 ? 7.938 -21.691 -17.260 1.00 0.000 22 TYR A O 5
ATOM 2827 N N . PRO A 1 23 ? 6.221 -21.896 -15.816 1.00 0.000 23 PRO A N 5
ATOM 2828 C CA . PRO A 1 23 ? 4.889 -21.491 -15.357 1.00 0.000 23 PRO A CA 5
ATOM 2829 C C . PRO A 1 23 ? 4.884 -20.089 -14.757 1.00 0.000 23 PRO A C 5
ATOM 2830 O O . PRO A 1 23 ? 3.867 -19.394 -14.785 1.00 0.000 23 PRO A O 5
ATOM 2841 N N . LEU A 1 24 ? 6.025 -19.679 -14.215 1.00 0.000 24 LEU A N 5
ATOM 2842 C CA . LEU A 1 24 ? 6.152 -18.359 -13.608 1.00 0.000 24 LEU A CA 5
ATOM 2843 C C . LEU A 1 24 ? 5.648 -17.274 -14.554 1.00 0.000 24 LEU A C 5
ATOM 2844 O O . LEU A 1 24 ? 5.891 -17.324 -15.759 1.00 0.000 24 LEU A O 5
ATOM 2860 N N . VAL A 1 25 ? 4.946 -16.291 -13.998 1.00 0.000 25 VAL A N 5
ATOM 2861 C CA . VAL A 1 25 ? 4.410 -15.191 -14.791 1.00 0.000 25 VAL A CA 5
ATOM 2862 C C . VAL A 1 25 ? 5.051 -13.866 -14.397 1.00 0.000 25 VAL A C 5
ATOM 2863 O O . VAL A 1 25 ? 5.895 -13.814 -13.502 1.00 0.000 25 VAL A O 5
ATOM 2876 N N . PHE A 1 26 ? 4.645 -12.795 -15.071 1.00 0.000 26 PHE A N 5
ATOM 2877 C CA . PHE A 1 26 ? 5.181 -11.467 -14.792 1.00 0.000 26 PHE A CA 5
ATOM 2878 C C . PHE A 1 26 ? 4.229 -10.673 -13.902 1.00 0.000 26 PHE A C 5
ATOM 2879 O O . PHE A 1 26 ? 3.032 -10.586 -14.176 1.00 0.000 26 PHE A O 5
ATOM 2896 N N . VAL A 1 27 ? 4.770 -10.095 -12.834 1.00 0.000 27 VAL A N 5
ATOM 2897 C CA . VAL A 1 27 ? 3.970 -9.307 -11.904 1.00 0.000 27 VAL A CA 5
ATOM 2898 C C . VAL A 1 27 ? 4.528 -7.895 -11.759 1.00 0.000 27 VAL A C 5
ATOM 2899 O O . VAL A 1 27 ? 3.778 -6.933 -11.601 1.00 0.000 27 VAL A O 5
ATOM 2912 N N . GLY A 1 28 ? 5.852 -7.779 -11.814 1.00 0.000 28 GLY A N 5
ATOM 2913 C CA . GLY A 1 28 ? 6.488 -6.481 -11.687 1.00 0.000 28 GLY A CA 5
ATOM 2914 C C . GLY A 1 28 ? 7.902 -6.579 -11.148 1.00 0.000 28 GLY A C 5
ATOM 2915 O O . GLY A 1 28 ? 8.290 -7.577 -10.540 1.00 0.000 28 GLY A O 5
ATOM 2919 N N . PRO A 1 29 ? 8.699 -5.524 -11.373 1.00 0.000 29 PRO A N 5
ATOM 2920 C CA . PRO A 1 29 ? 10.090 -5.471 -10.915 1.00 0.000 29 PRO A CA 5
ATOM 2921 C C . PRO A 1 29 ? 10.197 -5.353 -9.398 1.00 0.000 29 PRO A C 5
ATOM 2922 O O . PRO A 1 29 ? 9.557 -4.498 -8.786 1.00 0.000 29 PRO A O 5
ATOM 2933 N N . ASP A 1 30 ? 11.009 -6.217 -8.798 1.00 0.000 30 ASP A N 5
ATOM 2934 C CA . ASP A 1 30 ? 11.201 -6.208 -7.353 1.00 0.000 30 ASP A CA 5
ATOM 2935 C C . ASP A 1 30 ? 12.567 -5.634 -6.989 1.00 0.000 30 ASP A C 5
ATOM 2936 O O . ASP A 1 30 ? 13.578 -6.337 -6.969 1.00 0.000 30 ASP A O 5
ATOM 2945 N N . PRO A 1 31 ? 12.600 -4.326 -6.696 1.00 0.000 31 PRO A N 5
ATOM 2946 C CA . PRO A 1 31 ? 13.836 -3.628 -6.328 1.00 0.000 31 PRO A CA 5
ATOM 2947 C C . PRO A 1 31 ? 14.353 -4.049 -4.957 1.00 0.000 31 PRO A C 5
ATOM 2948 O O . PRO A 1 31 ? 15.485 -3.737 -4.586 1.00 0.000 31 PRO A O 5
ATOM 2959 N N . PHE A 1 32 ? 13.518 -4.760 -4.207 1.00 0.000 32 PHE A N 5
ATOM 2960 C CA . PHE A 1 32 ? 13.891 -5.223 -2.875 1.00 0.000 32 PHE A CA 5
ATOM 2961 C C . PHE A 1 32 ? 15.248 -5.921 -2.903 1.00 0.000 32 PHE A C 5
ATOM 2962 O O . PHE A 1 32 ? 16.235 -5.403 -2.379 1.00 0.000 32 PHE A O 5
ATOM 2979 N N . HIS A 1 33 ? 15.289 -7.099 -3.517 1.00 0.000 33 HIS A N 5
ATOM 2980 C CA . HIS A 1 33 ? 16.525 -7.868 -3.613 1.00 0.000 33 HIS A CA 5
ATOM 2981 C C . HIS A 1 33 ? 16.475 -8.830 -4.796 1.00 0.000 33 HIS A C 5
ATOM 2982 O O . HIS A 1 33 ? 15.997 -9.958 -4.673 1.00 0.000 33 HIS A O 5
ATOM 2996 N N . CYS A 1 34 ? 16.971 -8.376 -5.943 1.00 0.000 34 CYS A N 5
ATOM 2997 C CA . CYS A 1 34 ? 16.982 -9.195 -7.149 1.00 0.000 34 CYS A CA 5
ATOM 2998 C C . CYS A 1 34 ? 18.251 -10.040 -7.220 1.00 0.000 34 CYS A C 5
ATOM 2999 O O . CYS A 1 34 ? 19.105 -9.972 -6.338 1.00 0.000 34 CYS A O 5
ATOM 3006 N N . GLY A 1 35 ? 18.365 -10.837 -8.278 1.00 0.000 35 GLY A N 5
ATOM 3007 C CA . GLY A 1 35 ? 19.532 -11.684 -8.446 1.00 0.000 35 GLY A CA 5
ATOM 3008 C C . GLY A 1 35 ? 20.663 -10.978 -9.167 1.00 0.000 35 GLY A C 5
ATOM 3009 O O . GLY A 1 35 ? 21.608 -10.485 -8.551 1.00 0.000 35 GLY A O 5
ATOM 3013 N N . PRO A 1 36 ? 20.574 -10.923 -10.504 1.00 0.000 36 PRO A N 5
ATOM 3014 C CA . PRO A 1 36 ? 21.590 -10.275 -11.339 1.00 0.000 36 PRO A CA 5
ATOM 3015 C C . PRO A 1 36 ? 21.590 -8.758 -11.179 1.00 0.000 36 PRO A C 5
ATOM 3016 O O . PRO A 1 36 ? 22.640 -8.145 -10.986 1.00 0.000 36 PRO A O 5
ATOM 3027 N N . TYR A 1 37 ? 20.408 -8.159 -11.260 1.00 0.000 37 TYR A N 5
ATOM 3028 C CA . TYR A 1 37 ? 20.272 -6.714 -11.126 1.00 0.000 37 TYR A CA 5
ATOM 3029 C C . TYR A 1 37 ? 18.841 -6.333 -10.759 1.00 0.000 37 TYR A C 5
ATOM 3030 O O . TYR A 1 37 ? 17.899 -7.104 -10.941 1.00 0.000 37 TYR A O 5
ATOM 3048 N N . PRO A 1 38 ? 18.673 -5.112 -10.229 1.00 0.000 38 PRO A N 5
ATOM 3049 C CA . PRO A 1 38 ? 17.361 -4.598 -9.825 1.00 0.000 38 PRO A CA 5
ATOM 3050 C C . PRO A 1 38 ? 16.458 -4.311 -11.020 1.00 0.000 38 PRO A C 5
ATOM 3051 O O . PRO A 1 38 ? 15.237 -4.437 -10.930 1.00 0.000 38 PRO A O 5
ATOM 3062 N N . GLN A 1 39 ? 17.067 -3.925 -12.136 1.00 0.000 39 GLN A N 5
ATOM 3063 C CA . GLN A 1 39 ? 16.316 -3.620 -13.349 1.00 0.000 39 GLN A CA 5
ATOM 3064 C C . GLN A 1 39 ? 15.513 -4.831 -13.811 1.00 0.000 39 GLN A C 5
ATOM 3065 O O . GLN A 1 39 ? 14.404 -4.693 -14.327 1.00 0.000 39 GLN A O 5
ATOM 3079 N N . PHE A 1 40 ? 16.079 -6.018 -13.622 1.00 0.000 40 PHE A N 5
ATOM 3080 C CA . PHE A 1 40 ? 15.416 -7.254 -14.021 1.00 0.000 40 PHE A CA 5
ATOM 3081 C C . PHE A 1 40 ? 14.000 -7.318 -13.455 1.00 0.000 40 PHE A C 5
ATOM 3082 O O . PHE A 1 40 ? 13.647 -6.566 -12.548 1.00 0.000 40 PHE A O 5
ATOM 3099 N N . GLY A 1 41 ? 13.192 -8.223 -14.000 1.00 0.000 41 GLY A N 5
ATOM 3100 C CA . GLY A 1 41 ? 11.824 -8.369 -13.539 1.00 0.000 41 GLY A CA 5
ATOM 3101 C C . GLY A 1 41 ? 11.659 -9.520 -12.566 1.00 0.000 41 GLY A C 5
ATOM 3102 O O . GLY A 1 41 ? 12.238 -10.590 -12.755 1.00 0.000 41 GLY A O 5
ATOM 3106 N N . CYS A 1 42 ? 10.869 -9.300 -11.520 1.00 0.000 42 CYS A N 5
ATOM 3107 C CA . CYS A 1 42 ? 10.631 -10.326 -10.512 1.00 0.000 42 CYS A CA 5
ATOM 3108 C C . CYS A 1 42 ? 9.437 -11.197 -10.893 1.00 0.000 42 CYS A C 5
ATOM 3109 O O . CYS A 1 42 ? 8.295 -10.737 -10.895 1.00 0.000 42 CYS A O 5
ATOM 3116 N N . CYS A 1 43 ? 9.710 -12.456 -11.216 1.00 0.000 43 CYS A N 5
ATOM 3117 C CA . CYS A 1 43 ? 8.660 -13.393 -11.599 1.00 0.000 43 CYS A CA 5
ATOM 3118 C C . CYS A 1 43 ? 7.993 -13.996 -10.366 1.00 0.000 43 CYS A C 5
ATOM 3119 O O . CYS A 1 43 ? 8.587 -14.049 -9.290 1.00 0.000 43 CYS A O 5
ATOM 3126 N N . ALA A 1 44 ? 6.756 -14.450 -10.533 1.00 0.000 44 ALA A N 5
ATOM 3127 C CA . ALA A 1 44 ? 6.008 -15.052 -9.435 1.00 0.000 44 ALA A CA 5
ATOM 3128 C C . ALA A 1 44 ? 4.723 -15.702 -9.937 1.00 0.000 44 ALA A C 5
ATOM 3129 O O . ALA A 1 44 ? 4.510 -15.827 -11.144 1.00 0.000 44 ALA A O 5
ATOM 3150 N N . PRO A 1 2 ? 4.259 -0.904 -3.676 1.00 0.000 2 PRO A N 6
ATOM 3151 C CA . PRO A 1 2 ? 3.175 -1.536 -2.918 1.00 0.000 2 PRO A CA 6
ATOM 3152 C C . PRO A 1 2 ? 3.430 -3.018 -2.668 1.00 0.000 2 PRO A C 6
ATOM 3153 O O . PRO A 1 2 ? 3.305 -3.841 -3.576 1.00 0.000 2 PRO A O 6
ATOM 3164 N N . ARG A 1 3 ? 3.787 -3.353 -1.433 1.00 0.000 3 ARG A N 6
ATOM 3165 C CA . ARG A 1 3 ? 4.059 -4.737 -1.065 1.00 0.000 3 ARG A CA 6
ATOM 3166 C C . ARG A 1 3 ? 2.815 -5.602 -1.241 1.00 0.000 3 ARG A C 6
ATOM 3167 O O . ARG A 1 3 ? 2.898 -6.741 -1.699 1.00 0.000 3 ARG A O 6
ATOM 3188 N N . SER A 1 4 ? 1.662 -5.052 -0.873 1.00 0.000 4 SER A N 6
ATOM 3189 C CA . SER A 1 4 ? 0.400 -5.775 -0.986 1.00 0.000 4 SER A CA 6
ATOM 3190 C C . SER A 1 4 ? 0.104 -6.127 -2.440 1.00 0.000 4 SER A C 6
ATOM 3191 O O . SER A 1 4 ? -0.441 -7.191 -2.735 1.00 0.000 4 SER A O 6
ATOM 3199 N N . HIS A 1 5 ? 0.469 -5.226 -3.347 1.00 0.000 5 HIS A N 6
ATOM 3200 C CA . HIS A 1 5 ? 0.244 -5.441 -4.772 1.00 0.000 5 HIS A CA 6
ATOM 3201 C C . HIS A 1 5 ? 1.269 -6.416 -5.343 1.00 0.000 5 HIS A C 6
ATOM 3202 O O . HIS A 1 5 ? 0.996 -7.123 -6.313 1.00 0.000 5 HIS A O 6
ATOM 3216 N N . VAL A 1 6 ? 2.451 -6.447 -4.735 1.00 0.000 6 VAL A N 6
ATOM 3217 C CA . VAL A 1 6 ? 3.517 -7.335 -5.183 1.00 0.000 6 VAL A CA 6
ATOM 3218 C C . VAL A 1 6 ? 4.048 -8.181 -4.031 1.00 0.000 6 VAL A C 6
ATOM 3219 O O . VAL A 1 6 ? 4.805 -7.697 -3.189 1.00 0.000 6 VAL A O 6
ATOM 3232 N N . ASP A 1 7 ? 3.646 -9.447 -3.999 1.00 0.000 7 ASP A N 6
ATOM 3233 C CA . ASP A 1 7 ? 4.083 -10.362 -2.951 1.00 0.000 7 ASP A CA 6
ATOM 3234 C C . ASP A 1 7 ? 5.370 -11.074 -3.353 1.00 0.000 7 ASP A C 6
ATOM 3235 O O . ASP A 1 7 ? 5.476 -12.296 -3.245 1.00 0.000 7 ASP A O 6
ATOM 3244 N N . CYS A 1 8 ? 6.347 -10.302 -3.817 1.00 0.000 8 CYS A N 6
ATOM 3245 C CA . CYS A 1 8 ? 7.628 -10.859 -4.237 1.00 0.000 8 CYS A CA 6
ATOM 3246 C C . CYS A 1 8 ? 8.274 -11.652 -3.105 1.00 0.000 8 CYS A C 6
ATOM 3247 O O . CYS A 1 8 ? 8.536 -12.849 -3.223 1.00 0.000 8 CYS A O 6
ATOM 3254 N N . PRO A 1 9 ? 8.536 -10.971 -1.980 1.00 0.000 9 PRO A N 6
ATOM 3255 C CA . PRO A 1 9 ? 9.154 -11.592 -0.804 1.00 0.000 9 PRO A CA 6
ATOM 3256 C C . PRO A 1 9 ? 8.217 -12.573 -0.108 1.00 0.000 9 PRO A C 6
ATOM 3257 O O . PRO A 1 9 ? 8.658 -13.576 0.453 1.00 0.000 9 PRO A O 6
ATOM 3268 N N . ALA A 1 10 ? 6.922 -12.277 -0.147 1.00 0.000 10 ALA A N 6
ATOM 3269 C CA . ALA A 1 10 ? 5.923 -13.135 0.478 1.00 0.000 10 ALA A CA 6
ATOM 3270 C C . ALA A 1 10 ? 5.869 -14.500 -0.200 1.00 0.000 10 ALA A C 6
ATOM 3271 O O . ALA A 1 10 ? 5.689 -15.525 0.459 1.00 0.000 10 ALA A O 6
ATOM 3278 N N . LEU A 1 11 ? 6.026 -14.506 -1.519 1.00 0.000 11 LEU A N 6
ATOM 3279 C CA . LEU A 1 11 ? 5.995 -15.746 -2.287 1.00 0.000 11 LEU A CA 6
ATOM 3280 C C . LEU A 1 11 ? 7.384 -16.369 -2.371 1.00 0.000 11 LEU A C 6
ATOM 3281 O O . LEU A 1 11 ? 7.528 -17.592 -2.383 1.00 0.000 11 LEU A O 6
ATOM 3297 N N . HIS A 1 12 ? 8.406 -15.520 -2.428 1.00 0.000 12 HIS A N 6
ATOM 3298 C CA . HIS A 1 12 ? 9.785 -15.988 -2.509 1.00 0.000 12 HIS A CA 6
ATOM 3299 C C . HIS A 1 12 ? 10.024 -16.754 -3.806 1.00 0.000 12 HIS A C 6
ATOM 3300 O O . HIS A 1 12 ? 9.964 -17.982 -3.834 1.00 0.000 12 HIS A O 6
ATOM 3314 N N . GLY A 1 13 ? 10.295 -16.018 -4.881 1.00 0.000 13 GLY A N 6
ATOM 3315 C CA . GLY A 1 13 ? 10.539 -16.645 -6.167 1.00 0.000 13 GLY A CA 6
ATOM 3316 C C . GLY A 1 13 ? 11.967 -16.463 -6.640 1.00 0.000 13 GLY A C 6
ATOM 3317 O O . GLY A 1 13 ? 12.912 -16.770 -5.913 1.00 0.000 13 GLY A O 6
ATOM 3321 N N . GLN A 1 14 ? 12.125 -15.962 -7.861 1.00 0.000 14 GLN A N 6
ATOM 3322 C CA . GLN A 1 14 ? 13.449 -15.742 -8.430 1.00 0.000 14 GLN A CA 6
ATOM 3323 C C . GLN A 1 14 ? 13.435 -14.568 -9.403 1.00 0.000 14 GLN A C 6
ATOM 3324 O O . GLN A 1 14 ? 12.372 -14.102 -9.815 1.00 0.000 14 GLN A O 6
ATOM 3338 N N . CYS A 1 15 ? 14.621 -14.093 -9.768 1.00 0.000 15 CYS A N 6
ATOM 3339 C CA . CYS A 1 15 ? 14.746 -12.972 -10.692 1.00 0.000 15 CYS A CA 6
ATOM 3340 C C . CYS A 1 15 ? 15.310 -13.433 -12.033 1.00 0.000 15 CYS A C 6
ATOM 3341 O O . CYS A 1 15 ? 16.338 -14.109 -12.085 1.00 0.000 15 CYS A O 6
ATOM 3348 N N . GLN A 1 16 ? 14.631 -13.063 -13.113 1.00 0.000 16 GLN A N 6
ATOM 3349 C CA . GLN A 1 16 ? 15.064 -13.438 -14.454 1.00 0.000 16 GLN A CA 6
ATOM 3350 C C . GLN A 1 16 ? 14.745 -12.336 -15.458 1.00 0.000 16 GLN A C 6
ATOM 3351 O O . GLN A 1 16 ? 13.911 -11.469 -15.198 1.00 0.000 16 GLN A O 6
ATOM 3365 N N . SER A 1 17 ? 15.415 -12.376 -16.606 1.00 0.000 17 SER A N 6
ATOM 3366 C CA . SER A 1 17 ? 15.205 -11.378 -17.648 1.00 0.000 17 SER A CA 6
ATOM 3367 C C . SER A 1 17 ? 13.822 -11.527 -18.273 1.00 0.000 17 SER A C 6
ATOM 3368 O O . SER A 1 17 ? 13.559 -12.478 -19.010 1.00 0.000 17 SER A O 6
ATOM 3376 N N . LEU A 1 18 ? 12.939 -10.580 -17.973 1.00 0.000 18 LEU A N 6
ATOM 3377 C CA . LEU A 1 18 ? 11.581 -10.604 -18.504 1.00 0.000 18 LEU A CA 6
ATOM 3378 C C . LEU A 1 18 ? 11.592 -10.765 -20.021 1.00 0.000 18 LEU A C 6
ATOM 3379 O O . LEU A 1 18 ? 12.597 -10.517 -20.688 1.00 0.000 18 LEU A O 6
ATOM 3395 N N . PRO A 1 19 ? 10.449 -11.187 -20.580 1.00 0.000 19 PRO A N 6
ATOM 3396 C CA . PRO A 1 19 ? 9.247 -11.486 -19.796 1.00 0.000 19 PRO A CA 6
ATOM 3397 C C . PRO A 1 19 ? 9.407 -12.740 -18.943 1.00 0.000 19 PRO A C 6
ATOM 3398 O O . PRO A 1 19 ? 10.305 -13.550 -19.176 1.00 0.000 19 PRO A O 6
ATOM 3409 N N . CYS A 1 20 ? 8.532 -12.895 -17.956 1.00 0.000 20 CYS A N 6
ATOM 3410 C CA . CYS A 1 20 ? 8.576 -14.050 -17.068 1.00 0.000 20 CYS A CA 6
ATOM 3411 C C . CYS A 1 20 ? 7.935 -15.268 -17.728 1.00 0.000 20 CYS A C 6
ATOM 3412 O O . CYS A 1 20 ? 6.711 -15.377 -17.800 1.00 0.000 20 CYS A O 6
ATOM 3419 N N . THR A 1 21 ? 8.772 -16.182 -18.209 1.00 0.000 21 THR A N 6
ATOM 3420 C CA . THR A 1 21 ? 8.288 -17.392 -18.863 1.00 0.000 21 THR A CA 6
ATOM 3421 C C . THR A 1 21 ? 7.562 -18.298 -17.876 1.00 0.000 21 THR A C 6
ATOM 3422 O O . THR A 1 21 ? 8.021 -18.503 -16.752 1.00 0.000 21 THR A O 6
ATOM 3433 N N . TYR A 1 22 ? 6.426 -18.839 -18.303 1.00 0.000 22 TYR A N 6
ATOM 3434 C CA . TYR A 1 22 ? 5.635 -19.723 -17.455 1.00 0.000 22 TYR A CA 6
ATOM 3435 C C . TYR A 1 22 ? 6.499 -20.838 -16.873 1.00 0.000 22 TYR A C 6
ATOM 3436 O O . TYR A 1 22 ? 7.562 -21.172 -17.397 1.00 0.000 22 TYR A O 6
ATOM 3454 N N . PRO A 1 23 ? 6.033 -21.428 -15.763 1.00 0.000 23 PRO A N 6
ATOM 3455 C CA . PRO A 1 23 ? 4.769 -21.038 -15.130 1.00 0.000 23 PRO A CA 6
ATOM 3456 C C . PRO A 1 23 ? 4.847 -19.660 -14.482 1.00 0.000 23 PRO A C 6
ATOM 3457 O O . PRO A 1 23 ? 3.847 -18.945 -14.399 1.00 0.000 23 PRO A O 6
ATOM 3468 N N . LEU A 1 24 ? 6.039 -19.292 -14.025 1.00 0.000 24 LEU A N 6
ATOM 3469 C CA . LEU A 1 24 ? 6.247 -17.998 -13.385 1.00 0.000 24 LEU A CA 6
ATOM 3470 C C . LEU A 1 24 ? 5.713 -16.867 -14.258 1.00 0.000 24 LEU A C 6
ATOM 3471 O O . LEU A 1 24 ? 5.607 -17.006 -15.476 1.00 0.000 24 LEU A O 6
ATOM 3487 N N . VAL A 1 25 ? 5.380 -15.746 -13.626 1.00 0.000 25 VAL A N 6
ATOM 3488 C CA . VAL A 1 25 ? 4.860 -14.589 -14.345 1.00 0.000 25 VAL A CA 6
ATOM 3489 C C . VAL A 1 25 ? 5.319 -13.287 -13.696 1.00 0.000 25 VAL A C 6
ATOM 3490 O O . VAL A 1 25 ? 5.927 -13.295 -12.626 1.00 0.000 25 VAL A O 6
ATOM 3503 N N . PHE A 1 26 ? 5.022 -12.170 -14.351 1.00 0.000 26 PHE A N 6
ATOM 3504 C CA . PHE A 1 26 ? 5.405 -10.859 -13.839 1.00 0.000 26 PHE A CA 6
ATOM 3505 C C . PHE A 1 26 ? 4.691 -10.560 -12.524 1.00 0.000 26 PHE A C 6
ATOM 3506 O O . PHE A 1 26 ? 3.467 -10.439 -12.482 1.00 0.000 26 PHE A O 6
ATOM 3523 N N . VAL A 1 27 ? 5.466 -10.441 -11.451 1.00 0.000 27 VAL A N 6
ATOM 3524 C CA . VAL A 1 27 ? 4.910 -10.156 -10.134 1.00 0.000 27 VAL A CA 6
ATOM 3525 C C . VAL A 1 27 ? 4.680 -8.660 -9.947 1.00 0.000 27 VAL A C 6
ATOM 3526 O O . VAL A 1 27 ? 3.643 -8.240 -9.436 1.00 0.000 27 VAL A O 6
ATOM 3539 N N . GLY A 1 28 ? 5.656 -7.860 -10.365 1.00 0.000 28 GLY A N 6
ATOM 3540 C CA . GLY A 1 28 ? 5.541 -6.419 -10.236 1.00 0.000 28 GLY A CA 6
ATOM 3541 C C . GLY A 1 28 ? 6.838 -5.703 -10.556 1.00 0.000 28 GLY A C 6
ATOM 3542 O O . GLY A 1 28 ? 7.908 -6.309 -10.618 1.00 0.000 28 GLY A O 6
ATOM 3546 N N . PRO A 1 29 ? 6.752 -4.381 -10.767 1.00 0.000 29 PRO A N 6
ATOM 3547 C CA . PRO A 1 29 ? 7.919 -3.553 -11.088 1.00 0.000 29 PRO A CA 6
ATOM 3548 C C . PRO A 1 29 ? 8.865 -3.401 -9.902 1.00 0.000 29 PRO A C 6
ATOM 3549 O O . PRO A 1 29 ? 8.646 -2.565 -9.025 1.00 0.000 29 PRO A O 6
ATOM 3560 N N . ASP A 1 30 ? 9.916 -4.213 -9.881 1.00 0.000 30 ASP A N 6
ATOM 3561 C CA . ASP A 1 30 ? 10.897 -4.167 -8.803 1.00 0.000 30 ASP A CA 6
ATOM 3562 C C . ASP A 1 30 ? 12.193 -3.515 -9.275 1.00 0.000 30 ASP A C 6
ATOM 3563 O O . ASP A 1 30 ? 13.064 -4.160 -9.860 1.00 0.000 30 ASP A O 6
ATOM 3572 N N . PRO A 1 31 ? 12.326 -2.206 -9.017 1.00 0.000 31 PRO A N 6
ATOM 3573 C CA . PRO A 1 31 ? 13.512 -1.438 -9.407 1.00 0.000 31 PRO A CA 6
ATOM 3574 C C . PRO A 1 31 ? 14.744 -1.823 -8.595 1.00 0.000 31 PRO A C 6
ATOM 3575 O O . PRO A 1 31 ? 15.813 -2.074 -9.152 1.00 0.000 31 PRO A O 6
ATOM 3586 N N . PHE A 1 32 ? 14.588 -1.867 -7.276 1.00 0.000 32 PHE A N 6
ATOM 3587 C CA . PHE A 1 32 ? 15.689 -2.221 -6.388 1.00 0.000 32 PHE A CA 6
ATOM 3588 C C . PHE A 1 32 ? 15.310 -3.399 -5.495 1.00 0.000 32 PHE A C 6
ATOM 3589 O O . PHE A 1 32 ? 15.562 -3.386 -4.290 1.00 0.000 32 PHE A O 6
ATOM 3606 N N . HIS A 1 33 ? 14.701 -4.417 -6.096 1.00 0.000 33 HIS A N 6
ATOM 3607 C CA . HIS A 1 33 ? 14.287 -5.604 -5.356 1.00 0.000 33 HIS A CA 6
ATOM 3608 C C . HIS A 1 33 ? 14.524 -6.867 -6.178 1.00 0.000 33 HIS A C 6
ATOM 3609 O O . HIS A 1 33 ? 13.601 -7.646 -6.420 1.00 0.000 33 HIS A O 6
ATOM 3623 N N . CYS A 1 34 ? 15.766 -7.064 -6.607 1.00 0.000 34 CYS A N 6
ATOM 3624 C CA . CYS A 1 34 ? 16.125 -8.231 -7.403 1.00 0.000 34 CYS A CA 6
ATOM 3625 C C . CYS A 1 34 ? 17.216 -9.045 -6.714 1.00 0.000 34 CYS A C 6
ATOM 3626 O O . CYS A 1 34 ? 17.669 -8.699 -5.624 1.00 0.000 34 CYS A O 6
ATOM 3633 N N . GLY A 1 35 ? 17.635 -10.130 -7.360 1.00 0.000 35 GLY A N 6
ATOM 3634 C CA . GLY A 1 35 ? 18.670 -10.976 -6.795 1.00 0.000 35 GLY A CA 6
ATOM 3635 C C . GLY A 1 35 ? 20.064 -10.512 -7.166 1.00 0.000 35 GLY A C 6
ATOM 3636 O O . GLY A 1 35 ? 20.749 -9.849 -6.386 1.00 0.000 35 GLY A O 6
ATOM 3640 N N . PRO A 1 36 ? 20.506 -10.866 -8.382 1.00 0.000 36 PRO A N 6
ATOM 3641 C CA . PRO A 1 36 ? 21.833 -10.493 -8.881 1.00 0.000 36 PRO A CA 6
ATOM 3642 C C . PRO A 1 36 ? 21.946 -9.000 -9.167 1.00 0.000 36 PRO A C 6
ATOM 3643 O O . PRO A 1 36 ? 22.902 -8.348 -8.745 1.00 0.000 36 PRO A O 6
ATOM 3654 N N . TYR A 1 37 ? 20.966 -8.463 -9.885 1.00 0.000 37 TYR A N 6
ATOM 3655 C CA . TYR A 1 37 ? 20.957 -7.046 -10.228 1.00 0.000 37 TYR A CA 6
ATOM 3656 C C . TYR A 1 37 ? 19.543 -6.572 -10.549 1.00 0.000 37 TYR A C 6
ATOM 3657 O O . TYR A 1 37 ? 18.651 -7.362 -10.858 1.00 0.000 37 TYR A O 6
ATOM 3675 N N . PRO A 1 38 ? 19.332 -5.250 -10.475 1.00 0.000 38 PRO A N 6
ATOM 3676 C CA . PRO A 1 38 ? 18.030 -4.639 -10.755 1.00 0.000 38 PRO A CA 6
ATOM 3677 C C . PRO A 1 38 ? 17.660 -4.714 -12.232 1.00 0.000 38 PRO A C 6
ATOM 3678 O O . PRO A 1 38 ? 16.549 -4.354 -12.622 1.00 0.000 38 PRO A O 6
ATOM 3689 N N . GLN A 1 39 ? 18.597 -5.184 -13.049 1.00 0.000 39 GLN A N 6
ATOM 3690 C CA . GLN A 1 39 ? 18.368 -5.306 -14.484 1.00 0.000 39 GLN A CA 6
ATOM 3691 C C . GLN A 1 39 ? 17.272 -6.327 -14.776 1.00 0.000 39 GLN A C 6
ATOM 3692 O O . GLN A 1 39 ? 16.496 -6.167 -15.717 1.00 0.000 39 GLN A O 6
ATOM 3706 N N . PHE A 1 40 ? 17.217 -7.376 -13.962 1.00 0.000 40 PHE A N 6
ATOM 3707 C CA . PHE A 1 40 ? 16.217 -8.424 -14.134 1.00 0.000 40 PHE A CA 6
ATOM 3708 C C . PHE A 1 40 ? 14.919 -8.060 -13.418 1.00 0.000 40 PHE A C 6
ATOM 3709 O O . PHE A 1 40 ? 14.834 -7.031 -12.749 1.00 0.000 40 PHE A O 6
ATOM 3726 N N . GLY A 1 41 ? 13.910 -8.914 -13.565 1.00 0.000 41 GLY A N 6
ATOM 3727 C CA . GLY A 1 41 ? 12.630 -8.665 -12.928 1.00 0.000 41 GLY A CA 6
ATOM 3728 C C . GLY A 1 41 ? 12.260 -9.744 -11.929 1.00 0.000 41 GLY A C 6
ATOM 3729 O O . GLY A 1 41 ? 12.724 -10.880 -12.031 1.00 0.000 41 GLY A O 6
ATOM 3733 N N . CYS A 1 42 ? 11.423 -9.389 -10.960 1.00 0.000 42 CYS A N 6
ATOM 3734 C CA . CYS A 1 42 ? 10.992 -10.335 -9.937 1.00 0.000 42 CYS A CA 6
ATOM 3735 C C . CYS A 1 42 ? 9.777 -11.128 -10.408 1.00 0.000 42 CYS A C 6
ATOM 3736 O O . CYS A 1 42 ? 8.658 -10.614 -10.433 1.00 0.000 42 CYS A O 6
ATOM 3743 N N . CYS A 1 43 ? 10.004 -12.383 -10.779 1.00 0.000 43 CYS A N 6
ATOM 3744 C CA . CYS A 1 43 ? 8.929 -13.249 -11.249 1.00 0.000 43 CYS A CA 6
ATOM 3745 C C . CYS A 1 43 ? 8.525 -14.249 -10.169 1.00 0.000 43 CYS A C 6
ATOM 3746 O O . CYS A 1 43 ? 9.251 -14.457 -9.198 1.00 0.000 43 CYS A O 6
ATOM 3753 N N . ALA A 1 44 ? 7.361 -14.865 -10.347 1.00 0.000 44 ALA A N 6
ATOM 3754 C CA . ALA A 1 44 ? 6.860 -15.844 -9.390 1.00 0.000 44 ALA A CA 6
ATOM 3755 C C . ALA A 1 44 ? 5.544 -16.452 -9.864 1.00 0.000 44 ALA A C 6
ATOM 3756 O O . ALA A 1 44 ? 4.972 -16.015 -10.864 1.00 0.000 44 ALA A O 6
ATOM 3777 N N . PRO A 1 2 ? 5.482 -0.406 -2.783 1.00 0.000 2 PRO A N 7
ATOM 3778 C CA . PRO A 1 2 ? 5.768 -1.358 -3.861 1.00 0.000 2 PRO A CA 7
ATOM 3779 C C . PRO A 1 2 ? 5.480 -2.799 -3.453 1.00 0.000 2 PRO A C 7
ATOM 3780 O O . PRO A 1 2 ? 5.078 -3.620 -4.278 1.00 0.000 2 PRO A O 7
ATOM 3791 N N . ARG A 1 3 ? 5.689 -3.100 -2.175 1.00 0.000 3 ARG A N 7
ATOM 3792 C CA . ARG A 1 3 ? 5.453 -4.443 -1.658 1.00 0.000 3 ARG A CA 7
ATOM 3793 C C . ARG A 1 3 ? 4.047 -4.921 -2.008 1.00 0.000 3 ARG A C 7
ATOM 3794 O O . ARG A 1 3 ? 3.830 -6.104 -2.271 1.00 0.000 3 ARG A O 7
ATOM 3815 N N . SER A 1 4 ? 3.095 -3.993 -2.008 1.00 0.000 4 SER A N 7
ATOM 3816 C CA . SER A 1 4 ? 1.709 -4.320 -2.321 1.00 0.000 4 SER A CA 7
ATOM 3817 C C . SER A 1 4 ? 1.559 -4.702 -3.790 1.00 0.000 4 SER A C 7
ATOM 3818 O O . SER A 1 4 ? 0.732 -5.543 -4.144 1.00 0.000 4 SER A O 7
ATOM 3826 N N . HIS A 1 5 ? 2.366 -4.078 -4.643 1.00 0.000 5 HIS A N 7
ATOM 3827 C CA . HIS A 1 5 ? 2.325 -4.353 -6.075 1.00 0.000 5 HIS A CA 7
ATOM 3828 C C . HIS A 1 5 ? 3.157 -5.585 -6.416 1.00 0.000 5 HIS A C 7
ATOM 3829 O O . HIS A 1 5 ? 2.881 -6.282 -7.393 1.00 0.000 5 HIS A O 7
ATOM 3843 N N . VAL A 1 6 ? 4.177 -5.848 -5.605 1.00 0.000 6 VAL A N 7
ATOM 3844 C CA . VAL A 1 6 ? 5.048 -6.997 -5.821 1.00 0.000 6 VAL A CA 7
ATOM 3845 C C . VAL A 1 6 ? 5.530 -7.578 -4.496 1.00 0.000 6 VAL A C 7
ATOM 3846 O O . VAL A 1 6 ? 5.940 -6.843 -3.597 1.00 0.000 6 VAL A O 7
ATOM 3859 N N . ASP A 1 7 ? 5.479 -8.900 -4.382 1.00 0.000 7 ASP A N 7
ATOM 3860 C CA . ASP A 1 7 ? 5.912 -9.581 -3.168 1.00 0.000 7 ASP A CA 7
ATOM 3861 C C . ASP A 1 7 ? 7.031 -10.572 -3.470 1.00 0.000 7 ASP A C 7
ATOM 3862 O O . ASP A 1 7 ? 6.880 -11.777 -3.265 1.00 0.000 7 ASP A O 7
ATOM 3871 N N . CYS A 1 8 ? 8.154 -10.057 -3.959 1.00 0.000 8 CYS A N 7
ATOM 3872 C CA . CYS A 1 8 ? 9.300 -10.896 -4.291 1.00 0.000 8 CYS A CA 7
ATOM 3873 C C . CYS A 1 8 ? 9.744 -11.714 -3.081 1.00 0.000 8 CYS A C 7
ATOM 3874 O O . CYS A 1 8 ? 9.759 -12.945 -3.105 1.00 0.000 8 CYS A O 7
ATOM 3881 N N . PRO A 1 9 ? 10.115 -11.015 -1.998 1.00 0.000 9 PRO A N 7
ATOM 3882 C CA . PRO A 1 9 ? 10.565 -11.655 -0.759 1.00 0.000 9 PRO A CA 7
ATOM 3883 C C . PRO A 1 9 ? 9.432 -12.369 -0.031 1.00 0.000 9 PRO A C 7
ATOM 3884 O O . PRO A 1 9 ? 9.616 -13.465 0.499 1.00 0.000 9 PRO A O 7
ATOM 3895 N N . ALA A 1 10 ? 8.260 -11.742 -0.009 1.00 0.000 10 ALA A N 7
ATOM 3896 C CA . ALA A 1 10 ? 7.097 -12.320 0.652 1.00 0.000 10 ALA A CA 7
ATOM 3897 C C . ALA A 1 10 ? 6.691 -13.636 -0.002 1.00 0.000 10 ALA A C 7
ATOM 3898 O O . ALA A 1 10 ? 6.232 -14.561 0.670 1.00 0.000 10 ALA A O 7
ATOM 3905 N N . LEU A 1 11 ? 6.861 -13.715 -1.317 1.00 0.000 11 LEU A N 7
ATOM 3906 C CA . LEU A 1 11 ? 6.511 -14.918 -2.064 1.00 0.000 11 LEU A CA 7
ATOM 3907 C C . LEU A 1 11 ? 7.685 -15.891 -2.109 1.00 0.000 11 LEU A C 7
ATOM 3908 O O . LEU A 1 11 ? 7.495 -17.107 -2.153 1.00 0.000 11 LEU A O 7
ATOM 3924 N N . HIS A 1 12 ? 8.898 -15.349 -2.095 1.00 0.000 12 HIS A N 7
ATOM 3925 C CA . HIS A 1 12 ? 10.103 -16.169 -2.131 1.00 0.000 12 HIS A CA 7
ATOM 3926 C C . HIS A 1 12 ? 10.202 -16.932 -3.449 1.00 0.000 12 HIS A C 7
ATOM 3927 O O . HIS A 1 12 ? 9.953 -18.136 -3.500 1.00 0.000 12 HIS A O 7
ATOM 3941 N N . GLY A 1 13 ? 10.565 -16.223 -4.513 1.00 0.000 13 GLY A N 7
ATOM 3942 C CA . GLY A 1 13 ? 10.689 -16.849 -5.816 1.00 0.000 13 GLY A CA 7
ATOM 3943 C C . GLY A 1 13 ? 12.052 -16.627 -6.439 1.00 0.000 13 GLY A C 7
ATOM 3944 O O . GLY A 1 13 ? 13.078 -16.869 -5.804 1.00 0.000 13 GLY A O 7
ATOM 3948 N N . GLN A 1 14 ? 12.063 -16.166 -7.686 1.00 0.000 14 GLN A N 7
ATOM 3949 C CA . GLN A 1 14 ? 13.312 -15.914 -8.396 1.00 0.000 14 GLN A CA 7
ATOM 3950 C C . GLN A 1 14 ? 13.181 -14.702 -9.312 1.00 0.000 14 GLN A C 7
ATOM 3951 O O . GLN A 1 14 ? 12.086 -14.175 -9.510 1.00 0.000 14 GLN A O 7
ATOM 3965 N N . CYS A 1 15 ? 14.305 -14.264 -9.870 1.00 0.000 15 CYS A N 7
ATOM 3966 C CA . CYS A 1 15 ? 14.318 -13.114 -10.765 1.00 0.000 15 CYS A CA 7
ATOM 3967 C C . CYS A 1 15 ? 14.891 -13.492 -12.128 1.00 0.000 15 CYS A C 7
ATOM 3968 O O . CYS A 1 15 ? 15.937 -14.134 -12.215 1.00 0.000 15 CYS A O 7
ATOM 3975 N N . GLN A 1 16 ? 14.198 -13.088 -13.188 1.00 0.000 16 GLN A N 7
ATOM 3976 C CA . GLN A 1 16 ? 14.638 -13.385 -14.546 1.00 0.000 16 GLN A CA 7
ATOM 3977 C C . GLN A 1 16 ? 14.288 -12.242 -15.493 1.00 0.000 16 GLN A C 7
ATOM 3978 O O . GLN A 1 16 ? 13.346 -11.488 -15.251 1.00 0.000 16 GLN A O 7
ATOM 3992 N N . SER A 1 17 ? 15.054 -12.119 -16.573 1.00 0.000 17 SER A N 7
ATOM 3993 C CA . SER A 1 17 ? 14.827 -11.065 -17.555 1.00 0.000 17 SER A CA 7
ATOM 3994 C C . SER A 1 17 ? 13.444 -11.198 -18.185 1.00 0.000 17 SER A C 7
ATOM 3995 O O . SER A 1 17 ? 13.165 -12.161 -18.900 1.00 0.000 17 SER A O 7
ATOM 4003 N N . LEU A 1 18 ? 12.582 -10.225 -17.914 1.00 0.000 18 LEU A N 7
ATOM 4004 C CA . LEU A 1 18 ? 11.226 -10.231 -18.454 1.00 0.000 18 LEU A CA 7
ATOM 4005 C C . LEU A 1 18 ? 11.248 -10.232 -19.979 1.00 0.000 18 LEU A C 7
ATOM 4006 O O . LEU A 1 18 ? 12.246 -9.886 -20.611 1.00 0.000 18 LEU A O 7
ATOM 4022 N N . PRO A 1 19 ? 10.119 -10.629 -20.587 1.00 0.000 19 PRO A N 7
ATOM 4023 C CA . PRO A 1 19 ? 8.925 -11.044 -19.845 1.00 0.000 19 PRO A CA 7
ATOM 4024 C C . PRO A 1 19 ? 9.122 -12.375 -19.126 1.00 0.000 19 PRO A C 7
ATOM 4025 O O . PRO A 1 19 ? 9.807 -13.267 -19.627 1.00 0.000 19 PRO A O 7
ATOM 4036 N N . CYS A 1 20 ? 8.517 -12.502 -17.950 1.00 0.000 20 CYS A N 7
ATOM 4037 C CA . CYS A 1 20 ? 8.626 -13.724 -17.162 1.00 0.000 20 CYS A CA 7
ATOM 4038 C C . CYS A 1 20 ? 8.202 -14.939 -17.981 1.00 0.000 20 CYS A C 7
ATOM 4039 O O . CYS A 1 20 ? 7.012 -15.174 -18.196 1.00 0.000 20 CYS A O 7
ATOM 4046 N N . THR A 1 21 ? 9.184 -15.710 -18.438 1.00 0.000 21 THR A N 7
ATOM 4047 C CA . THR A 1 21 ? 8.914 -16.901 -19.234 1.00 0.000 21 THR A CA 7
ATOM 4048 C C . THR A 1 21 ? 8.326 -18.015 -18.375 1.00 0.000 21 THR A C 7
ATOM 4049 O O . THR A 1 21 ? 8.762 -18.238 -17.246 1.00 0.000 21 THR A O 7
ATOM 4060 N N . TYR A 1 22 ? 7.334 -18.712 -18.918 1.00 0.000 22 TYR A N 7
ATOM 4061 C CA . TYR A 1 22 ? 6.684 -19.802 -18.200 1.00 0.000 22 TYR A CA 7
ATOM 4062 C C . TYR A 1 22 ? 7.715 -20.786 -17.656 1.00 0.000 22 TYR A C 7
ATOM 4063 O O . TYR A 1 22 ? 8.857 -20.844 -18.112 1.00 0.000 22 TYR A O 7
ATOM 4081 N N . PRO A 1 23 ? 7.302 -21.582 -16.658 1.00 0.000 23 PRO A N 7
ATOM 4082 C CA . PRO A 1 23 ? 5.945 -21.522 -16.108 1.00 0.000 23 PRO A CA 7
ATOM 4083 C C . PRO A 1 23 ? 5.694 -20.240 -15.321 1.00 0.000 23 PRO A C 7
ATOM 4084 O O . PRO A 1 23 ? 4.559 -19.772 -15.224 1.00 0.000 23 PRO A O 7
ATOM 4095 N N . LEU A 1 24 ? 6.759 -19.676 -14.763 1.00 0.000 24 LEU A N 7
ATOM 4096 C CA . LEU A 1 24 ? 6.654 -18.446 -13.985 1.00 0.000 24 LEU A CA 7
ATOM 4097 C C . LEU A 1 24 ? 5.907 -17.370 -14.766 1.00 0.000 24 LEU A C 7
ATOM 4098 O O . LEU A 1 24 ? 5.650 -17.521 -15.960 1.00 0.000 24 LEU A O 7
ATOM 4114 N N . VAL A 1 25 ? 5.563 -16.282 -14.084 1.00 0.000 25 VAL A N 7
ATOM 4115 C CA . VAL A 1 25 ? 4.848 -15.179 -14.714 1.00 0.000 25 VAL A CA 7
ATOM 4116 C C . VAL A 1 25 ? 5.015 -13.889 -13.918 1.00 0.000 25 VAL A C 7
ATOM 4117 O O . VAL A 1 25 ? 5.240 -13.919 -12.708 1.00 0.000 25 VAL A O 7
ATOM 4130 N N . PHE A 1 26 ? 4.902 -12.757 -14.604 1.00 0.000 26 PHE A N 7
ATOM 4131 C CA . PHE A 1 26 ? 5.041 -11.456 -13.961 1.00 0.000 26 PHE A CA 7
ATOM 4132 C C . PHE A 1 26 ? 4.142 -11.358 -12.732 1.00 0.000 26 PHE A C 7
ATOM 4133 O O . PHE A 1 26 ? 3.038 -11.902 -12.711 1.00 0.000 26 PHE A O 7
ATOM 4150 N N . VAL A 1 27 ? 4.624 -10.661 -11.708 1.00 0.000 27 VAL A N 7
ATOM 4151 C CA . VAL A 1 27 ? 3.865 -10.490 -10.475 1.00 0.000 27 VAL A CA 7
ATOM 4152 C C . VAL A 1 27 ? 3.684 -9.014 -10.141 1.00 0.000 27 VAL A C 7
ATOM 4153 O O . VAL A 1 27 ? 2.634 -8.602 -9.650 1.00 0.000 27 VAL A O 7
ATOM 4166 N N . GLY A 1 28 ? 4.716 -8.220 -10.411 1.00 0.000 28 GLY A N 7
ATOM 4167 C CA . GLY A 1 28 ? 4.651 -6.798 -10.132 1.00 0.000 28 GLY A CA 7
ATOM 4168 C C . GLY A 1 28 ? 5.958 -6.089 -10.426 1.00 0.000 28 GLY A C 7
ATOM 4169 O O . GLY A 1 28 ? 7.015 -6.711 -10.538 1.00 0.000 28 GLY A O 7
ATOM 4173 N N . PRO A 1 29 ? 5.896 -4.755 -10.558 1.00 0.000 29 PRO A N 7
ATOM 4174 C CA . PRO A 1 29 ? 7.075 -3.933 -10.844 1.00 0.000 29 PRO A CA 7
ATOM 4175 C C . PRO A 1 29 ? 8.038 -3.869 -9.663 1.00 0.000 29 PRO A C 7
ATOM 4176 O O . PRO A 1 29 ? 7.764 -3.208 -8.661 1.00 0.000 29 PRO A O 7
ATOM 4187 N N . ASP A 1 30 ? 9.166 -4.560 -9.788 1.00 0.000 30 ASP A N 7
ATOM 4188 C CA . ASP A 1 30 ? 10.170 -4.580 -8.731 1.00 0.000 30 ASP A CA 7
ATOM 4189 C C . ASP A 1 30 ? 11.379 -3.732 -9.113 1.00 0.000 30 ASP A C 7
ATOM 4190 O O . ASP A 1 30 ? 12.291 -4.185 -9.806 1.00 0.000 30 ASP A O 7
ATOM 4199 N N . PRO A 1 31 ? 11.388 -2.472 -8.654 1.00 0.000 31 PRO A N 7
ATOM 4200 C CA . PRO A 1 31 ? 12.479 -1.535 -8.936 1.00 0.000 31 PRO A CA 7
ATOM 4201 C C . PRO A 1 31 ? 13.769 -1.911 -8.214 1.00 0.000 31 PRO A C 7
ATOM 4202 O O . PRO A 1 31 ? 14.839 -1.962 -8.820 1.00 0.000 31 PRO A O 7
ATOM 4213 N N . PHE A 1 32 ? 13.659 -2.175 -6.916 1.00 0.000 32 PHE A N 7
ATOM 4214 C CA . PHE A 1 32 ? 14.817 -2.547 -6.112 1.00 0.000 32 PHE A CA 7
ATOM 4215 C C . PHE A 1 32 ? 14.499 -3.745 -5.222 1.00 0.000 32 PHE A C 7
ATOM 4216 O O . PHE A 1 32 ? 14.977 -3.837 -4.090 1.00 0.000 32 PHE A O 7
ATOM 4233 N N . HIS A 1 33 ? 13.688 -4.662 -5.741 1.00 0.000 33 HIS A N 7
ATOM 4234 C CA . HIS A 1 33 ? 13.306 -5.855 -4.994 1.00 0.000 33 HIS A CA 7
ATOM 4235 C C . HIS A 1 33 ? 13.553 -7.114 -5.818 1.00 0.000 33 HIS A C 7
ATOM 4236 O O . HIS A 1 33 ? 12.612 -7.798 -6.225 1.00 0.000 33 HIS A O 7
ATOM 4250 N N . CYS A 1 34 ? 14.823 -7.416 -6.063 1.00 0.000 34 CYS A N 7
ATOM 4251 C CA . CYS A 1 34 ? 15.195 -8.592 -6.840 1.00 0.000 34 CYS A CA 7
ATOM 4252 C C . CYS A 1 34 ? 16.282 -9.393 -6.128 1.00 0.000 34 CYS A C 7
ATOM 4253 O O . CYS A 1 34 ? 16.677 -9.067 -5.010 1.00 0.000 34 CYS A O 7
ATOM 4260 N N . GLY A 1 35 ? 16.763 -10.443 -6.787 1.00 0.000 35 GLY A N 7
ATOM 4261 C CA . GLY A 1 35 ? 17.800 -11.273 -6.203 1.00 0.000 35 GLY A CA 7
ATOM 4262 C C . GLY A 1 35 ? 19.194 -10.756 -6.501 1.00 0.000 35 GLY A C 7
ATOM 4263 O O . GLY A 1 35 ? 19.825 -10.098 -5.673 1.00 0.000 35 GLY A O 7
ATOM 4267 N N . PRO A 1 36 ? 19.695 -11.055 -7.708 1.00 0.000 36 PRO A N 7
ATOM 4268 C CA . PRO A 1 36 ? 21.029 -10.627 -8.140 1.00 0.000 36 PRO A CA 7
ATOM 4269 C C . PRO A 1 36 ? 21.107 -9.122 -8.372 1.00 0.000 36 PRO A C 7
ATOM 4270 O O . PRO A 1 36 ? 22.022 -8.455 -7.887 1.00 0.000 36 PRO A O 7
ATOM 4281 N N . TYR A 1 37 ? 20.142 -8.592 -9.117 1.00 0.000 37 TYR A N 7
ATOM 4282 C CA . TYR A 1 37 ? 20.103 -7.165 -9.415 1.00 0.000 37 TYR A CA 7
ATOM 4283 C C . TYR A 1 37 ? 18.692 -6.727 -9.793 1.00 0.000 37 TYR A C 7
ATOM 4284 O O . TYR A 1 37 ? 17.842 -7.535 -10.168 1.00 0.000 37 TYR A O 7
ATOM 4302 N N . PRO A 1 38 ? 18.435 -5.414 -9.694 1.00 0.000 38 PRO A N 7
ATOM 4303 C CA . PRO A 1 38 ? 17.128 -4.836 -10.022 1.00 0.000 38 PRO A CA 7
ATOM 4304 C C . PRO A 1 38 ? 16.834 -4.880 -11.518 1.00 0.000 38 PRO A C 7
ATOM 4305 O O . PRO A 1 38 ? 15.733 -4.544 -11.953 1.00 0.000 38 PRO A O 7
ATOM 4316 N N . GLN A 1 39 ? 17.825 -5.297 -12.299 1.00 0.000 39 GLN A N 7
ATOM 4317 C CA . GLN A 1 39 ? 17.671 -5.385 -13.747 1.00 0.000 39 GLN A CA 7
ATOM 4318 C C . GLN A 1 39 ? 16.622 -6.427 -14.120 1.00 0.000 39 GLN A C 7
ATOM 4319 O O . GLN A 1 39 ? 15.888 -6.262 -15.095 1.00 0.000 39 GLN A O 7
ATOM 4333 N N . PHE A 1 40 ? 16.557 -7.500 -13.340 1.00 0.000 40 PHE A N 7
ATOM 4334 C CA . PHE A 1 40 ? 15.599 -8.571 -13.589 1.00 0.000 40 PHE A CA 7
ATOM 4335 C C . PHE A 1 40 ? 14.258 -8.266 -12.927 1.00 0.000 40 PHE A C 7
ATOM 4336 O O . PHE A 1 40 ? 14.132 -7.304 -12.170 1.00 0.000 40 PHE A O 7
ATOM 4353 N N . GLY A 1 41 ? 13.259 -9.092 -13.220 1.00 0.000 41 GLY A N 7
ATOM 4354 C CA . GLY A 1 41 ? 11.940 -8.895 -12.646 1.00 0.000 41 GLY A CA 7
ATOM 4355 C C . GLY A 1 41 ? 11.473 -10.091 -11.842 1.00 0.000 41 GLY A C 7
ATOM 4356 O O . GLY A 1 41 ? 11.969 -11.203 -12.024 1.00 0.000 41 GLY A O 7
ATOM 4360 N N . CYS A 1 42 ? 10.516 -9.864 -10.948 1.00 0.000 42 CYS A N 7
ATOM 4361 C CA . CYS A 1 42 ? 9.982 -10.931 -10.110 1.00 0.000 42 CYS A CA 7
ATOM 4362 C C . CYS A 1 42 ? 9.129 -11.892 -10.932 1.00 0.000 42 CYS A C 7
ATOM 4363 O O . CYS A 1 42 ? 8.132 -11.494 -11.536 1.00 0.000 42 CYS A O 7
ATOM 4370 N N . CYS A 1 43 ? 9.527 -13.160 -10.950 1.00 0.000 43 CYS A N 7
ATOM 4371 C CA . CYS A 1 43 ? 8.800 -14.179 -11.698 1.00 0.000 43 CYS A CA 7
ATOM 4372 C C . CYS A 1 43 ? 8.377 -15.326 -10.784 1.00 0.000 43 CYS A C 7
ATOM 4373 O O . CYS A 1 43 ? 9.195 -15.885 -10.054 1.00 0.000 43 CYS A O 7
ATOM 4380 N N . ALA A 1 44 ? 7.095 -15.670 -10.830 1.00 0.000 44 ALA A N 7
ATOM 4381 C CA . ALA A 1 44 ? 6.564 -16.751 -10.009 1.00 0.000 44 ALA A CA 7
ATOM 4382 C C . ALA A 1 44 ? 5.328 -17.372 -10.650 1.00 0.000 44 ALA A C 7
ATOM 4383 O O . ALA A 1 44 ? 4.566 -18.083 -9.994 1.00 0.000 44 ALA A O 7
ATOM 4404 N N . PRO A 1 2 ? 5.593 -0.900 -1.951 1.00 0.000 2 PRO A N 8
ATOM 4405 C CA . PRO A 1 2 ? 4.367 -1.566 -2.401 1.00 0.000 2 PRO A CA 8
ATOM 4406 C C . PRO A 1 2 ? 4.392 -3.067 -2.134 1.00 0.000 2 PRO A C 8
ATOM 4407 O O . PRO A 1 2 ? 4.639 -3.865 -3.039 1.00 0.000 2 PRO A O 8
ATOM 4418 N N . ARG A 1 3 ? 4.133 -3.446 -0.887 1.00 0.000 3 ARG A N 8
ATOM 4419 C CA . ARG A 1 3 ? 4.126 -4.852 -0.501 1.00 0.000 3 ARG A CA 8
ATOM 4420 C C . ARG A 1 3 ? 2.854 -5.542 -0.984 1.00 0.000 3 ARG A C 8
ATOM 4421 O O . ARG A 1 3 ? 2.903 -6.647 -1.526 1.00 0.000 3 ARG A O 8
ATOM 4442 N N . SER A 1 4 ? 1.717 -4.883 -0.785 1.00 0.000 4 SER A N 8
ATOM 4443 C CA . SER A 1 4 ? 0.432 -5.435 -1.196 1.00 0.000 4 SER A CA 8
ATOM 4444 C C . SER A 1 4 ? 0.328 -5.494 -2.717 1.00 0.000 4 SER A C 8
ATOM 4445 O O . SER A 1 4 ? -0.250 -6.427 -3.276 1.00 0.000 4 SER A O 8
ATOM 4453 N N . HIS A 1 5 ? 0.892 -4.490 -3.382 1.00 0.000 5 HIS A N 8
ATOM 4454 C CA . HIS A 1 5 ? 0.864 -4.427 -4.839 1.00 0.000 5 HIS A CA 8
ATOM 4455 C C . HIS A 1 5 ? 1.904 -5.365 -5.443 1.00 0.000 5 HIS A C 8
ATOM 4456 O O . HIS A 1 5 ? 1.735 -5.862 -6.557 1.00 0.000 5 HIS A O 8
ATOM 4470 N N . VAL A 1 6 ? 2.981 -5.603 -4.702 1.00 0.000 6 VAL A N 8
ATOM 4471 C CA . VAL A 1 6 ? 4.049 -6.482 -5.165 1.00 0.000 6 VAL A CA 8
ATOM 4472 C C . VAL A 1 6 ? 4.727 -7.186 -3.995 1.00 0.000 6 VAL A C 8
ATOM 4473 O O . VAL A 1 6 ? 5.339 -6.544 -3.141 1.00 0.000 6 VAL A O 8
ATOM 4486 N N . ASP A 1 7 ? 4.614 -8.509 -3.962 1.00 0.000 7 ASP A N 8
ATOM 4487 C CA . ASP A 1 7 ? 5.217 -9.302 -2.897 1.00 0.000 7 ASP A CA 8
ATOM 4488 C C . ASP A 1 7 ? 6.454 -10.039 -3.403 1.00 0.000 7 ASP A C 8
ATOM 4489 O O . ASP A 1 7 ? 6.551 -11.261 -3.292 1.00 0.000 7 ASP A O 8
ATOM 4498 N N . CYS A 1 8 ? 7.398 -9.287 -3.959 1.00 0.000 8 CYS A N 8
ATOM 4499 C CA . CYS A 1 8 ? 8.629 -9.867 -4.483 1.00 0.000 8 CYS A CA 8
ATOM 4500 C C . CYS A 1 8 ? 9.399 -10.593 -3.384 1.00 0.000 8 CYS A C 8
ATOM 4501 O O . CYS A 1 8 ? 9.649 -11.796 -3.458 1.00 0.000 8 CYS A O 8
ATOM 4508 N N . PRO A 1 9 ? 9.784 -9.846 -2.339 1.00 0.000 9 PRO A N 8
ATOM 4509 C CA . PRO A 1 9 ? 10.530 -10.397 -1.204 1.00 0.000 9 PRO A CA 8
ATOM 4510 C C . PRO A 1 9 ? 9.679 -11.330 -0.349 1.00 0.000 9 PRO A C 8
ATOM 4511 O O . PRO A 1 9 ? 10.187 -12.286 0.237 1.00 0.000 9 PRO A O 8
ATOM 4522 N N . ALA A 1 10 ? 8.383 -11.045 -0.281 1.00 0.000 10 ALA A N 8
ATOM 4523 C CA . ALA A 1 10 ? 7.462 -11.860 0.500 1.00 0.000 10 ALA A CA 8
ATOM 4524 C C . ALA A 1 10 ? 7.230 -13.215 -0.161 1.00 0.000 10 ALA A C 8
ATOM 4525 O O . ALA A 1 10 ? 7.064 -14.229 0.518 1.00 0.000 10 ALA A O 8
ATOM 4532 N N . LEU A 1 11 ? 7.219 -13.225 -1.489 1.00 0.000 11 LEU A N 8
ATOM 4533 C CA . LEU A 1 11 ? 7.007 -14.455 -2.244 1.00 0.000 11 LEU A CA 8
ATOM 4534 C C . LEU A 1 11 ? 8.273 -15.305 -2.267 1.00 0.000 11 LEU A C 8
ATOM 4535 O O . LEU A 1 11 ? 8.208 -16.535 -2.271 1.00 0.000 11 LEU A O 8
ATOM 4551 N N . HIS A 1 12 ? 9.425 -14.642 -2.279 1.00 0.000 12 HIS A N 8
ATOM 4552 C CA . HIS A 1 12 ? 10.707 -15.336 -2.299 1.00 0.000 12 HIS A CA 8
ATOM 4553 C C . HIS A 1 12 ? 10.843 -16.191 -3.555 1.00 0.000 12 HIS A C 8
ATOM 4554 O O . HIS A 1 12 ? 11.447 -17.262 -3.527 1.00 0.000 12 HIS A O 8
ATOM 4568 N N . GLY A 1 13 ? 10.276 -15.709 -4.657 1.00 0.000 13 GLY A N 8
ATOM 4569 C CA . GLY A 1 13 ? 10.345 -16.442 -5.908 1.00 0.000 13 GLY A CA 8
ATOM 4570 C C . GLY A 1 13 ? 11.731 -16.414 -6.521 1.00 0.000 13 GLY A C 8
ATOM 4571 O O . GLY A 1 13 ? 12.717 -16.723 -5.853 1.00 0.000 13 GLY A O 8
ATOM 4575 N N . GLN A 1 14 ? 11.805 -16.045 -7.796 1.00 0.000 14 GLN A N 8
ATOM 4576 C CA . GLN A 1 14 ? 13.080 -15.981 -8.499 1.00 0.000 14 GLN A CA 8
ATOM 4577 C C . GLN A 1 14 ? 13.100 -14.820 -9.487 1.00 0.000 14 GLN A C 8
ATOM 4578 O O . GLN A 1 14 ? 12.054 -14.386 -9.972 1.00 0.000 14 GLN A O 8
ATOM 4592 N N . CYS A 1 15 ? 14.295 -14.319 -9.781 1.00 0.000 15 CYS A N 8
ATOM 4593 C CA . CYS A 1 15 ? 14.452 -13.207 -10.710 1.00 0.000 15 CYS A CA 8
ATOM 4594 C C . CYS A 1 15 ? 15.095 -13.674 -12.013 1.00 0.000 15 CYS A C 8
ATOM 4595 O O . CYS A 1 15 ? 16.122 -14.352 -12.001 1.00 0.000 15 CYS A O 8
ATOM 4602 N N . GLN A 1 16 ? 14.484 -13.305 -13.134 1.00 0.000 16 GLN A N 8
ATOM 4603 C CA . GLN A 1 16 ? 14.997 -13.686 -14.444 1.00 0.000 16 GLN A CA 8
ATOM 4604 C C . GLN A 1 16 ? 14.747 -12.584 -15.468 1.00 0.000 16 GLN A C 8
ATOM 4605 O O . GLN A 1 16 ? 13.777 -11.833 -15.363 1.00 0.000 16 GLN A O 8
ATOM 4619 N N . SER A 1 17 ? 15.630 -12.491 -16.458 1.00 0.000 17 SER A N 8
ATOM 4620 C CA . SER A 1 17 ? 15.507 -11.477 -17.499 1.00 0.000 17 SER A CA 8
ATOM 4621 C C . SER A 1 17 ? 14.177 -11.611 -18.233 1.00 0.000 17 SER A C 8
ATOM 4622 O O . SER A 1 17 ? 13.971 -12.549 -19.005 1.00 0.000 17 SER A O 8
ATOM 4630 N N . LEU A 1 18 ? 13.276 -10.666 -17.988 1.00 0.000 18 LEU A N 8
ATOM 4631 C CA . LEU A 1 18 ? 11.963 -10.676 -18.625 1.00 0.000 18 LEU A CA 8
ATOM 4632 C C . LEU A 1 18 ? 12.096 -10.735 -20.143 1.00 0.000 18 LEU A C 8
ATOM 4633 O O . LEU A 1 18 ? 13.143 -10.428 -20.712 1.00 0.000 18 LEU A O 8
ATOM 4649 N N . PRO A 1 19 ? 11.008 -11.138 -20.817 1.00 0.000 19 PRO A N 8
ATOM 4650 C CA . PRO A 1 19 ? 9.756 -11.507 -20.151 1.00 0.000 19 PRO A CA 8
ATOM 4651 C C . PRO A 1 19 ? 9.876 -12.812 -19.372 1.00 0.000 19 PRO A C 8
ATOM 4652 O O . PRO A 1 19 ? 10.637 -13.704 -19.748 1.00 0.000 19 PRO A O 8
ATOM 4663 N N . CYS A 1 20 ? 9.121 -12.919 -18.283 1.00 0.000 20 CYS A N 8
ATOM 4664 C CA . CYS A 1 20 ? 9.143 -14.115 -17.450 1.00 0.000 20 CYS A CA 8
ATOM 4665 C C . CYS A 1 20 ? 8.675 -15.335 -18.238 1.00 0.000 20 CYS A C 8
ATOM 4666 O O . CYS A 1 20 ? 7.539 -15.385 -18.711 1.00 0.000 20 CYS A O 8
ATOM 4673 N N . THR A 1 21 ? 9.559 -16.319 -18.376 1.00 0.000 21 THR A N 8
AT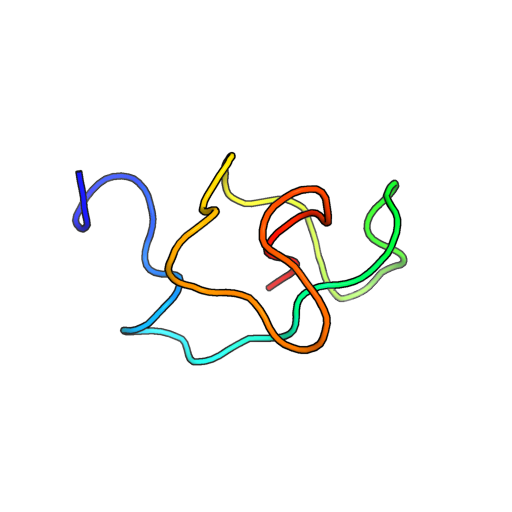OM 4674 C CA . THR A 1 21 ? 9.238 -17.538 -19.107 1.00 0.000 21 THR A CA 8
ATOM 4675 C C . THR A 1 21 ? 8.422 -18.496 -18.246 1.00 0.000 21 THR A C 8
ATOM 4676 O O . THR A 1 21 ? 8.697 -18.666 -17.058 1.00 0.000 21 THR A O 8
ATOM 4687 N N . TYR A 1 22 ? 7.418 -19.120 -18.853 1.00 0.000 22 TYR A N 8
ATOM 4688 C CA . TYR A 1 22 ? 6.561 -20.060 -18.140 1.00 0.000 22 TYR A CA 8
ATOM 4689 C C . TYR A 1 22 ? 7.393 -21.115 -17.417 1.00 0.000 22 TYR A C 8
ATOM 4690 O O . TYR A 1 22 ? 8.548 -21.374 -17.758 1.00 0.000 22 TYR A O 8
ATOM 4708 N N . PRO A 1 23 ? 6.792 -21.742 -16.395 1.00 0.000 23 PRO A N 8
ATOM 4709 C CA . PRO A 1 23 ? 5.419 -21.442 -15.980 1.00 0.000 23 PRO A CA 8
ATOM 4710 C C . PRO A 1 23 ? 5.294 -20.065 -15.338 1.00 0.000 23 PRO A C 8
ATOM 4711 O O . PRO A 1 23 ? 4.255 -19.412 -15.442 1.00 0.000 23 PRO A O 8
ATOM 4722 N N . LEU A 1 24 ? 6.359 -19.628 -14.674 1.00 0.000 24 LEU A N 8
ATOM 4723 C CA . LEU A 1 24 ? 6.368 -18.326 -14.016 1.00 0.000 24 LEU A CA 8
ATOM 4724 C C . LEU A 1 24 ? 5.940 -17.225 -14.980 1.00 0.000 24 LEU A C 8
ATOM 4725 O O . LEU A 1 24 ? 6.004 -17.392 -16.198 1.00 0.000 24 LEU A O 8
ATOM 4741 N N . VAL A 1 25 ? 5.505 -16.097 -14.426 1.00 0.000 25 VAL A N 8
ATOM 4742 C CA . VAL A 1 25 ? 5.069 -14.966 -15.236 1.00 0.000 25 VAL A CA 8
ATOM 4743 C C . VAL A 1 25 ? 5.256 -13.651 -14.489 1.00 0.000 25 VAL A C 8
ATOM 4744 O O . VAL A 1 25 ? 5.407 -13.634 -13.267 1.00 0.000 25 VAL A O 8
ATOM 4757 N N . PHE A 1 26 ? 5.243 -12.548 -15.231 1.00 0.000 26 PHE A N 8
ATOM 4758 C CA . PHE A 1 26 ? 5.412 -11.226 -14.639 1.00 0.000 26 PHE A CA 8
ATOM 4759 C C . PHE A 1 26 ? 4.435 -11.019 -13.485 1.00 0.000 26 PHE A C 8
ATOM 4760 O O . PHE A 1 26 ? 3.288 -11.464 -13.540 1.00 0.000 26 PHE A O 8
ATOM 4777 N N . VAL A 1 27 ? 4.898 -10.339 -12.441 1.00 0.000 27 VAL A N 8
ATOM 4778 C CA . VAL A 1 27 ? 4.066 -10.071 -11.274 1.00 0.000 27 VAL A CA 8
ATOM 4779 C C . VAL A 1 27 ? 3.872 -8.573 -11.070 1.00 0.000 27 VAL A C 8
ATOM 4780 O O . VAL A 1 27 ? 2.781 -8.119 -10.726 1.00 0.000 27 VAL A O 8
ATOM 4793 N N . GLY A 1 28 ? 4.938 -7.808 -11.284 1.00 0.000 28 GLY A N 8
ATOM 4794 C CA . GLY A 1 28 ? 4.864 -6.369 -11.120 1.00 0.000 28 GLY A CA 8
ATOM 4795 C C . GLY A 1 28 ? 6.212 -5.696 -11.287 1.00 0.000 28 GLY A C 8
ATOM 4796 O O . GLY A 1 28 ? 7.260 -6.342 -11.265 1.00 0.000 28 GLY A O 8
ATOM 4800 N N . PRO A 1 29 ? 6.197 -4.366 -11.462 1.00 0.000 29 PRO A N 8
ATOM 4801 C CA . PRO A 1 29 ? 7.419 -3.576 -11.639 1.00 0.000 29 PRO A CA 8
ATOM 4802 C C . PRO A 1 29 ? 8.248 -3.497 -10.362 1.00 0.000 29 PRO A C 8
ATOM 4803 O O . PRO A 1 29 ? 7.924 -2.741 -9.446 1.00 0.000 29 PRO A O 8
ATOM 4814 N N . ASP A 1 30 ? 9.319 -4.282 -10.307 1.00 0.000 30 ASP A N 8
ATOM 4815 C CA . ASP A 1 30 ? 10.196 -4.300 -9.142 1.00 0.000 30 ASP A CA 8
ATOM 4816 C C . ASP A 1 30 ? 11.507 -3.580 -9.439 1.00 0.000 30 ASP A C 8
ATOM 4817 O O . ASP A 1 30 ? 12.446 -4.152 -9.993 1.00 0.000 30 ASP A O 8
ATOM 4826 N N . PRO A 1 31 ? 11.575 -2.294 -9.063 1.00 0.000 31 PRO A N 8
ATOM 4827 C CA . PRO A 1 31 ? 12.767 -1.468 -9.279 1.00 0.000 31 PRO A CA 8
ATOM 4828 C C . PRO A 1 31 ? 13.934 -1.891 -8.393 1.00 0.000 31 PRO A C 8
ATOM 4829 O O . PRO A 1 31 ? 15.057 -2.063 -8.868 1.00 0.000 31 PRO A O 8
ATOM 4840 N N . PHE A 1 32 ? 13.661 -2.057 -7.103 1.00 0.000 32 PHE A N 8
ATOM 4841 C CA . PHE A 1 32 ? 14.688 -2.459 -6.150 1.00 0.000 32 PHE A CA 8
ATOM 4842 C C . PHE A 1 32 ? 14.195 -3.602 -5.268 1.00 0.000 32 PHE A C 8
ATOM 4843 O O . PHE A 1 32 ? 14.270 -3.532 -4.041 1.00 0.000 32 PHE A O 8
ATOM 4860 N N . HIS A 1 33 ? 13.688 -4.655 -5.902 1.00 0.000 33 HIS A N 8
ATOM 4861 C CA . HIS A 1 33 ? 13.182 -5.814 -5.176 1.00 0.000 33 HIS A CA 8
ATOM 4862 C C . HIS A 1 33 ? 13.507 -7.106 -5.920 1.00 0.000 33 HIS A C 8
ATOM 4863 O O . HIS A 1 33 ? 12.617 -7.901 -6.223 1.00 0.000 33 HIS A O 8
ATOM 4877 N N . CYS A 1 34 ? 14.787 -7.309 -6.212 1.00 0.000 34 CYS A N 8
ATOM 4878 C CA . CYS A 1 34 ? 15.231 -8.503 -6.921 1.00 0.000 34 CYS A CA 8
ATOM 4879 C C . CYS A 1 34 ? 16.300 -9.244 -6.122 1.00 0.000 34 CYS A C 8
ATOM 4880 O O . CYS A 1 34 ? 16.666 -8.831 -5.023 1.00 0.000 34 CYS A O 8
ATOM 4887 N N . GLY A 1 35 ? 16.796 -10.342 -6.685 1.00 0.000 35 GLY A N 8
ATOM 4888 C CA . GLY A 1 35 ? 17.817 -11.123 -6.013 1.00 0.000 35 GLY A CA 8
ATOM 4889 C C . GLY A 1 35 ? 19.218 -10.628 -6.314 1.00 0.000 35 GLY A C 8
ATOM 4890 O O . GLY A 1 35 ? 19.829 -9.909 -5.523 1.00 0.000 35 GLY A O 8
ATOM 4894 N N . PRO A 1 36 ? 19.749 -11.018 -7.482 1.00 0.000 36 PRO A N 8
ATOM 4895 C CA . PRO A 1 36 ? 21.093 -10.622 -7.913 1.00 0.000 36 PRO A CA 8
ATOM 4896 C C . PRO A 1 36 ? 21.178 -9.139 -8.257 1.00 0.000 36 PRO A C 8
ATOM 4897 O O . PRO A 1 36 ? 22.080 -8.436 -7.800 1.00 0.000 36 PRO A O 8
ATOM 4908 N N . TYR A 1 37 ? 20.234 -8.669 -9.065 1.00 0.000 37 TYR A N 8
ATOM 4909 C CA . TYR A 1 37 ? 20.204 -7.269 -9.472 1.00 0.000 37 TYR A CA 8
ATOM 4910 C C . TYR A 1 37 ? 18.800 -6.859 -9.906 1.00 0.000 37 TYR A C 8
ATOM 4911 O O . TYR A 1 37 ? 17.957 -7.691 -10.240 1.00 0.000 37 TYR A O 8
ATOM 4929 N N . PRO A 1 38 ? 18.542 -5.542 -9.901 1.00 0.000 38 PRO A N 8
ATOM 4930 C CA . PRO A 1 38 ? 17.242 -4.989 -10.293 1.00 0.000 38 PRO A CA 8
ATOM 4931 C C . PRO A 1 38 ? 16.976 -5.136 -11.787 1.00 0.000 38 PRO A C 8
ATOM 4932 O O . PRO A 1 38 ? 15.883 -4.833 -12.264 1.00 0.000 38 PRO A O 8
ATOM 4943 N N . GLN A 1 39 ? 17.982 -5.602 -12.520 1.00 0.000 39 GLN A N 8
ATOM 4944 C CA . GLN A 1 39 ? 17.855 -5.789 -13.960 1.00 0.000 39 GLN A CA 8
ATOM 4945 C C . GLN A 1 39 ? 16.818 -6.860 -14.281 1.00 0.000 39 GLN A C 8
ATOM 4946 O O . GLN A 1 39 ? 16.098 -6.763 -15.275 1.00 0.000 39 GLN A O 8
ATOM 4960 N N . PHE A 1 40 ? 16.748 -7.881 -13.434 1.00 0.000 40 PHE A N 8
ATOM 4961 C CA . PHE A 1 40 ? 15.799 -8.972 -13.628 1.00 0.000 40 PHE A CA 8
ATOM 4962 C C . PHE A 1 40 ? 14.441 -8.625 -13.026 1.00 0.000 40 PHE A C 8
ATOM 4963 O O . PHE A 1 40 ? 14.290 -7.607 -12.353 1.00 0.000 40 PHE A O 8
ATOM 4980 N N . GLY A 1 41 ? 13.454 -9.481 -13.274 1.00 0.000 41 GLY A N 8
ATOM 4981 C CA . GLY A 1 41 ? 12.121 -9.249 -12.750 1.00 0.000 41 GLY A CA 8
ATOM 4982 C C . GLY A 1 41 ? 11.575 -10.448 -12.001 1.00 0.000 41 GLY A C 8
ATOM 4983 O O . GLY A 1 41 ? 12.026 -11.575 -12.206 1.00 0.000 41 GLY A O 8
ATOM 4987 N N . CYS A 1 42 ? 10.602 -10.206 -11.130 1.00 0.000 42 CYS A N 8
ATOM 4988 C CA . CYS A 1 42 ? 9.994 -11.274 -10.345 1.00 0.000 42 CYS A CA 8
ATOM 4989 C C . CYS A 1 42 ? 9.080 -12.134 -11.213 1.00 0.000 42 CYS A C 8
ATOM 4990 O O . CYS A 1 42 ? 8.192 -11.622 -11.896 1.00 0.000 42 CYS A O 8
ATOM 4997 N N . CYS A 1 43 ? 9.303 -13.443 -11.181 1.00 0.000 43 CYS A N 8
ATOM 4998 C CA . CYS A 1 43 ? 8.500 -14.376 -11.964 1.00 0.000 43 CYS A CA 8
ATOM 4999 C C . CYS A 1 43 ? 7.833 -15.409 -11.062 1.00 0.000 43 CYS A C 8
ATOM 5000 O O . CYS A 1 43 ? 8.503 -16.123 -10.317 1.00 0.000 43 CYS A O 8
ATOM 5007 N N . ALA A 1 44 ? 6.508 -15.483 -11.136 1.00 0.000 44 ALA A N 8
ATOM 5008 C CA . ALA A 1 44 ? 5.749 -16.431 -10.329 1.00 0.000 44 ALA A CA 8
ATOM 5009 C C . ALA A 1 44 ? 4.498 -16.900 -11.063 1.00 0.000 44 ALA A C 8
ATOM 5010 O O . ALA A 1 44 ? 3.410 -16.359 -10.865 1.00 0.000 44 ALA A O 8
ATOM 5031 N N . PRO A 1 2 ? 3.994 -1.524 -5.672 1.00 0.000 2 PRO A N 9
ATOM 5032 C CA . PRO A 1 2 ? 4.583 -1.595 -4.332 1.00 0.000 2 PRO A CA 9
ATOM 5033 C C . PRO A 1 2 ? 4.470 -2.988 -3.722 1.00 0.000 2 PRO A C 9
ATOM 5034 O O . PRO A 1 2 ? 3.647 -3.798 -4.148 1.00 0.000 2 PRO A O 9
ATOM 5045 N N . ARG A 1 3 ? 5.302 -3.260 -2.722 1.00 0.000 3 ARG A N 9
ATOM 5046 C CA . ARG A 1 3 ? 5.296 -4.556 -2.054 1.00 0.000 3 ARG A CA 9
ATOM 5047 C C . ARG A 1 3 ? 3.889 -4.923 -1.591 1.00 0.000 3 ARG A C 9
ATOM 5048 O O . ARG A 1 3 ? 3.534 -6.099 -1.523 1.00 0.000 3 ARG A O 9
ATOM 5069 N N . SER A 1 4 ? 3.093 -3.907 -1.273 1.00 0.000 4 SER A N 9
ATOM 5070 C CA . SER A 1 4 ? 1.726 -4.122 -0.813 1.00 0.000 4 SER A CA 9
ATOM 5071 C C . SER A 1 4 ? 0.890 -4.802 -1.892 1.00 0.000 4 SER A C 9
ATOM 5072 O O . SER A 1 4 ? -0.002 -5.598 -1.594 1.00 0.000 4 SER A O 9
ATOM 5080 N N . HIS A 1 5 ? 1.184 -4.484 -3.149 1.00 0.000 5 HIS A N 9
ATOM 5081 C CA . HIS A 1 5 ? 0.460 -5.064 -4.274 1.00 0.000 5 HIS A CA 9
ATOM 5082 C C . HIS A 1 5 ? 1.121 -6.359 -4.735 1.00 0.000 5 HIS A C 9
ATOM 5083 O O . HIS A 1 5 ? 0.462 -7.245 -5.279 1.00 0.000 5 HIS A O 9
ATOM 5097 N N . VAL A 1 6 ? 2.428 -6.462 -4.515 1.00 0.000 6 VAL A N 9
ATOM 5098 C CA . VAL A 1 6 ? 3.178 -7.649 -4.908 1.00 0.000 6 VAL A CA 9
ATOM 5099 C C . VAL A 1 6 ? 4.062 -8.143 -3.768 1.00 0.000 6 VAL A C 9
ATOM 5100 O O . VAL A 1 6 ? 4.925 -7.416 -3.278 1.00 0.000 6 VAL A O 9
ATOM 5113 N N . ASP A 1 7 ? 3.840 -9.385 -3.351 1.00 0.000 7 ASP A N 9
ATOM 5114 C CA . ASP A 1 7 ? 4.617 -9.978 -2.268 1.00 0.000 7 ASP A CA 9
ATOM 5115 C C . ASP A 1 7 ? 5.856 -10.682 -2.812 1.00 0.000 7 ASP A C 9
ATOM 5116 O O . ASP A 1 7 ? 6.087 -11.859 -2.533 1.00 0.000 7 ASP A O 9
ATOM 5125 N N . CYS A 1 8 ? 6.650 -9.955 -3.590 1.00 0.000 8 CYS A N 9
ATOM 5126 C CA . CYS A 1 8 ? 7.865 -10.509 -4.175 1.00 0.000 8 CYS A CA 9
ATOM 5127 C C . CYS A 1 8 ? 8.792 -11.051 -3.090 1.00 0.000 8 CYS A C 9
ATOM 5128 O O . CYS A 1 8 ? 9.143 -12.231 -3.072 1.00 0.000 8 CYS A O 9
ATOM 5135 N N . PRO A 1 9 ? 9.198 -10.170 -2.164 1.00 0.000 9 PRO A N 9
ATOM 5136 C CA . PRO A 1 9 ? 10.089 -10.537 -1.059 1.00 0.000 9 PRO A CA 9
ATOM 5137 C C . PRO A 1 9 ? 9.405 -11.441 -0.040 1.00 0.000 9 PRO A C 9
ATOM 5138 O O . PRO A 1 9 ? 10.044 -12.298 0.571 1.00 0.000 9 PRO A O 9
ATOM 5149 N N . ALA A 1 10 ? 8.103 -11.246 0.139 1.00 0.000 10 ALA A N 9
ATOM 5150 C CA . ALA A 1 10 ? 7.332 -12.046 1.082 1.00 0.000 10 ALA A CA 9
ATOM 5151 C C . ALA A 1 10 ? 7.203 -13.488 0.602 1.00 0.000 10 ALA A C 9
ATOM 5152 O O . ALA A 1 10 ? 7.218 -14.424 1.402 1.00 0.000 10 ALA A O 9
ATOM 5159 N N . LEU A 1 11 ? 7.074 -13.660 -0.709 1.00 0.000 11 LEU A N 9
ATOM 5160 C CA . LEU A 1 11 ? 6.941 -14.988 -1.297 1.00 0.000 11 LEU A CA 9
ATOM 5161 C C . LEU A 1 11 ? 8.309 -15.584 -1.614 1.00 0.000 11 LEU A C 9
ATOM 5162 O O . LEU A 1 11 ? 8.489 -16.801 -1.587 1.00 0.000 11 LEU A O 9
ATOM 5178 N N . HIS A 1 12 ? 9.271 -14.716 -1.911 1.00 0.000 12 HIS A N 9
ATOM 5179 C CA . HIS A 1 12 ? 10.625 -15.156 -2.230 1.00 0.000 12 HIS A CA 9
ATOM 5180 C C . HIS A 1 12 ? 10.646 -15.947 -3.535 1.00 0.000 12 HIS A C 9
ATOM 5181 O O . HIS A 1 12 ? 10.822 -17.165 -3.531 1.00 0.000 12 HIS A O 9
ATOM 5195 N N . GLY A 1 13 ? 10.464 -15.246 -4.650 1.00 0.000 13 GLY A N 9
ATOM 5196 C CA . GLY A 1 13 ? 10.465 -15.900 -5.946 1.00 0.000 13 GLY A CA 9
ATOM 5197 C C . GLY A 1 13 ? 11.837 -15.908 -6.590 1.00 0.000 13 GLY A C 9
ATOM 5198 O O . GLY A 1 13 ? 12.821 -16.295 -5.962 1.00 0.000 13 GLY A O 9
ATOM 5202 N N . GLN A 1 14 ? 11.901 -15.481 -7.847 1.00 0.000 14 GLN A N 9
ATOM 5203 C CA . GLN A 1 14 ? 13.162 -15.443 -8.577 1.00 0.000 14 GLN A CA 9
ATOM 5204 C C . GLN A 1 14 ? 13.160 -14.320 -9.610 1.00 0.000 14 GLN A C 9
ATOM 5205 O O . GLN A 1 14 ? 12.171 -14.110 -10.312 1.00 0.000 14 GLN A O 9
ATOM 5219 N N . CYS A 1 15 ? 14.274 -13.601 -9.697 1.00 0.000 15 CYS A N 9
ATOM 5220 C CA . CYS A 1 15 ? 14.402 -12.499 -10.642 1.00 0.000 15 CYS A CA 9
ATOM 5221 C C . CYS A 1 15 ? 14.944 -12.991 -11.981 1.00 0.000 15 CYS A C 9
ATOM 5222 O O . CYS A 1 15 ? 15.962 -13.681 -12.033 1.00 0.000 15 CYS A O 9
ATOM 5229 N N . GLN A 1 16 ? 14.257 -12.630 -13.060 1.00 0.000 16 GLN A N 9
ATOM 5230 C CA . GLN A 1 16 ? 14.670 -13.035 -14.399 1.00 0.000 16 GLN A CA 9
ATOM 5231 C C . GLN A 1 16 ? 14.354 -11.946 -15.419 1.00 0.000 16 GLN A C 9
ATOM 5232 O O . GLN A 1 16 ? 13.557 -11.046 -15.154 1.00 0.000 16 GLN A O 9
ATOM 5246 N N . SER A 1 17 ? 14.985 -12.034 -16.585 1.00 0.000 17 SER A N 9
ATOM 5247 C CA . SER A 1 17 ? 14.774 -11.054 -17.644 1.00 0.000 17 SER A CA 9
ATOM 5248 C C . SER A 1 17 ? 13.425 -11.271 -18.324 1.00 0.000 17 SER A C 9
ATOM 5249 O O . SER A 1 17 ? 13.247 -12.222 -19.087 1.00 0.000 17 SER A O 9
ATOM 5257 N N . LEU A 1 18 ? 12.479 -10.382 -18.043 1.00 0.000 18 LEU A N 9
ATOM 5258 C CA . LEU A 1 18 ? 11.145 -10.475 -18.627 1.00 0.000 18 LEU A CA 9
ATOM 5259 C C . LEU A 1 18 ? 11.223 -10.609 -20.144 1.00 0.000 18 LEU A C 9
ATOM 5260 O O . LEU A 1 18 ? 12.235 -10.290 -20.769 1.00 0.000 18 LEU A O 9
ATOM 5276 N N . PRO A 1 19 ? 10.129 -11.090 -20.753 1.00 0.000 19 PRO A N 9
ATOM 5277 C CA . PRO A 1 19 ? 8.919 -11.473 -20.020 1.00 0.000 19 PRO A CA 9
ATOM 5278 C C . PRO A 1 19 ? 9.124 -12.730 -19.181 1.00 0.000 19 PRO A C 9
ATOM 5279 O O . PRO A 1 19 ? 10.005 -13.541 -19.464 1.00 0.000 19 PRO A O 9
ATOM 5290 N N . CYS A 1 20 ? 8.304 -12.885 -18.146 1.00 0.000 20 CYS A N 9
ATOM 5291 C CA . CYS A 1 20 ? 8.395 -14.042 -17.265 1.00 0.000 20 CYS A CA 9
ATOM 5292 C C . CYS A 1 20 ? 7.917 -15.306 -17.975 1.00 0.000 20 CYS A C 9
ATOM 5293 O O . CYS A 1 20 ? 6.733 -15.450 -18.280 1.00 0.000 20 CYS A O 9
ATOM 5300 N N . THR A 1 21 ? 8.847 -16.219 -18.235 1.00 0.000 21 THR A N 9
ATOM 5301 C CA . THR A 1 21 ? 8.523 -17.469 -18.910 1.00 0.000 21 THR A CA 9
ATOM 5302 C C . THR A 1 21 ? 7.768 -18.415 -17.982 1.00 0.000 21 THR A C 9
ATOM 5303 O O . THR A 1 21 ? 8.182 -18.647 -16.846 1.00 0.000 21 THR A O 9
ATOM 5314 N N . TYR A 1 22 ? 6.660 -18.959 -18.473 1.00 0.000 22 TYR A N 9
ATOM 5315 C CA . TYR A 1 22 ? 5.847 -19.878 -17.687 1.00 0.000 22 TYR A CA 9
ATOM 5316 C C . TYR A 1 22 ? 6.702 -20.998 -17.102 1.00 0.000 22 TYR A C 9
ATOM 5317 O O . TYR A 1 22 ? 7.792 -21.300 -17.587 1.00 0.000 22 TYR A O 9
ATOM 5335 N N . PRO A 1 23 ? 6.196 -21.630 -16.032 1.00 0.000 23 PRO A N 9
ATOM 5336 C CA . PRO A 1 23 ? 4.900 -21.279 -15.445 1.00 0.000 23 PRO A CA 9
ATOM 5337 C C . PRO A 1 23 ? 4.926 -19.921 -14.752 1.00 0.000 23 PRO A C 9
ATOM 5338 O O . PRO A 1 23 ? 3.904 -19.239 -14.661 1.00 0.000 23 PRO A O 9
ATOM 5349 N N . LEU A 1 24 ? 6.100 -19.533 -14.266 1.00 0.000 24 LEU A N 9
ATOM 5350 C CA . LEU A 1 24 ? 6.260 -18.254 -13.581 1.00 0.000 24 LEU A CA 9
ATOM 5351 C C . LEU A 1 24 ? 5.678 -17.115 -14.412 1.00 0.000 24 LEU A C 9
ATOM 5352 O O . LEU A 1 24 ? 5.899 -17.039 -15.621 1.00 0.000 24 LEU A O 9
ATOM 5368 N N . VAL A 1 25 ? 4.934 -16.230 -13.755 1.00 0.000 25 VAL A N 9
ATOM 5369 C CA . VAL A 1 25 ? 4.323 -15.093 -14.432 1.00 0.000 25 VAL A CA 9
ATOM 5370 C C . VAL A 1 25 ? 4.980 -13.784 -14.009 1.00 0.000 25 VAL A C 9
ATOM 5371 O O . VAL A 1 25 ? 5.907 -13.775 -13.199 1.00 0.000 25 VAL A O 9
ATOM 5384 N N . PHE A 1 26 ? 4.493 -12.678 -14.562 1.00 0.000 26 PHE A N 9
ATOM 5385 C CA . PHE A 1 26 ? 5.033 -11.361 -14.243 1.00 0.000 26 PHE A CA 9
ATOM 5386 C C . PHE A 1 26 ? 4.063 -10.574 -13.366 1.00 0.000 26 PHE A C 9
ATOM 5387 O O . PHE A 1 26 ? 2.858 -10.555 -13.616 1.00 0.000 26 PHE A O 9
ATOM 5404 N N . VAL A 1 27 ? 4.599 -9.925 -12.337 1.00 0.000 27 VAL A N 9
ATOM 5405 C CA . VAL A 1 27 ? 3.782 -9.135 -11.423 1.00 0.000 27 VAL A CA 9
ATOM 5406 C C . VAL A 1 27 ? 4.281 -7.697 -11.343 1.00 0.000 27 VAL A C 9
ATOM 5407 O O . VAL A 1 27 ? 3.491 -6.757 -11.275 1.00 0.000 27 VAL A O 9
ATOM 5420 N N . GLY A 1 28 ? 5.601 -7.533 -11.353 1.00 0.000 28 GLY A N 9
ATOM 5421 C CA . GLY A 1 28 ? 6.184 -6.206 -11.282 1.00 0.000 28 GLY A CA 9
ATOM 5422 C C . GLY A 1 28 ? 7.621 -6.229 -10.799 1.00 0.000 28 GLY A C 9
ATOM 5423 O O . GLY A 1 28 ? 8.062 -7.170 -10.140 1.00 0.000 28 GLY A O 9
ATOM 5427 N N . PRO A 1 29 ? 8.378 -5.173 -11.132 1.00 0.000 29 PRO A N 9
ATOM 5428 C CA . PRO A 1 29 ? 9.785 -5.053 -10.740 1.00 0.000 29 PRO A CA 9
ATOM 5429 C C . PRO A 1 29 ? 9.952 -4.824 -9.242 1.00 0.000 29 PRO A C 9
ATOM 5430 O O . PRO A 1 29 ? 9.333 -3.926 -8.669 1.00 0.000 29 PRO A O 9
ATOM 5441 N N . ASP A 1 30 ? 10.790 -5.640 -8.613 1.00 0.000 30 ASP A N 9
ATOM 5442 C CA . ASP A 1 30 ? 11.039 -5.525 -7.181 1.00 0.000 30 ASP A CA 9
ATOM 5443 C C . ASP A 1 30 ? 12.418 -4.928 -6.915 1.00 0.000 30 ASP A C 9
ATOM 5444 O O . ASP A 1 30 ? 13.428 -5.630 -6.873 1.00 0.000 30 ASP A O 9
ATOM 5453 N N . PRO A 1 31 ? 12.462 -3.600 -6.732 1.00 0.000 31 PRO A N 9
ATOM 5454 C CA . PRO A 1 31 ? 13.711 -2.879 -6.468 1.00 0.000 31 PRO A CA 9
ATOM 5455 C C . PRO A 1 31 ? 14.277 -3.187 -5.086 1.00 0.000 31 PRO A C 9
ATOM 5456 O O . PRO A 1 31 ? 15.436 -2.888 -4.798 1.00 0.000 31 PRO A O 9
ATOM 5467 N N . PHE A 1 32 ? 13.452 -3.786 -4.234 1.00 0.000 32 PHE A N 9
ATOM 5468 C CA . PHE A 1 32 ? 13.871 -4.135 -2.881 1.00 0.000 32 PHE A CA 9
ATOM 5469 C C . PHE A 1 32 ? 15.201 -4.883 -2.899 1.00 0.000 32 PHE A C 9
ATOM 5470 O O . PHE A 1 32 ? 16.231 -4.352 -2.483 1.00 0.000 32 PHE A O 9
ATOM 5487 N N . HIS A 1 33 ? 15.170 -6.120 -3.384 1.00 0.000 33 HIS A N 9
ATOM 5488 C CA . HIS A 1 33 ? 16.373 -6.943 -3.457 1.00 0.000 33 HIS A CA 9
ATOM 5489 C C . HIS A 1 33 ? 16.224 -8.030 -4.517 1.00 0.000 33 HIS A C 9
ATOM 5490 O O . HIS A 1 33 ? 15.707 -9.113 -4.242 1.00 0.000 33 HIS A O 9
ATOM 5504 N N . CYS A 1 34 ? 16.679 -7.733 -5.730 1.00 0.000 34 CYS A N 9
ATOM 5505 C CA . CYS A 1 34 ? 16.596 -8.684 -6.832 1.00 0.000 34 CYS A CA 9
ATOM 5506 C C . CYS A 1 34 ? 17.745 -9.686 -6.774 1.00 0.000 34 CYS A C 9
ATOM 5507 O O . CYS A 1 34 ? 18.581 -9.637 -5.872 1.00 0.000 34 CYS A O 9
ATOM 5514 N N . GLY A 1 35 ? 17.781 -10.595 -7.744 1.00 0.000 35 GLY A N 9
ATOM 5515 C CA . GLY A 1 35 ? 18.831 -11.595 -7.785 1.00 0.000 35 GLY A CA 9
ATOM 5516 C C . GLY A 1 35 ? 20.059 -11.116 -8.534 1.00 0.000 35 GLY A C 9
ATOM 5517 O O . GLY A 1 35 ? 21.045 -10.682 -7.939 1.00 0.000 35 GLY A O 9
ATOM 5521 N N . PRO A 1 36 ? 20.009 -11.195 -9.872 1.00 0.000 36 PRO A N 9
ATOM 5522 C CA . PRO A 1 36 ? 21.118 -10.772 -10.732 1.00 0.000 36 PRO A CA 9
ATOM 5523 C C . PRO A 1 36 ? 21.308 -9.259 -10.731 1.00 0.000 36 PRO A C 9
ATOM 5524 O O . PRO A 1 36 ? 22.423 -8.764 -10.563 1.00 0.000 36 PRO A O 9
ATOM 5535 N N . TYR A 1 37 ? 20.213 -8.530 -10.917 1.00 0.000 37 TYR A N 9
ATOM 5536 C CA . TYR A 1 37 ? 20.260 -7.073 -10.939 1.00 0.000 37 TYR A CA 9
ATOM 5537 C C . TYR A 1 37 ? 18.877 -6.479 -10.688 1.00 0.000 37 TYR A C 9
ATOM 5538 O O . TYR A 1 37 ? 17.852 -7.144 -10.837 1.00 0.000 37 TYR A O 9
ATOM 5556 N N . PRO A 1 38 ? 18.847 -5.196 -10.299 1.00 0.000 38 PRO A N 9
ATOM 5557 C CA . PRO A 1 38 ? 17.597 -4.483 -10.020 1.00 0.000 38 PRO A CA 9
ATOM 5558 C C . PRO A 1 38 ? 16.785 -4.220 -11.283 1.00 0.000 38 PRO A C 9
ATOM 5559 O O . PRO A 1 38 ? 15.556 -4.174 -11.243 1.00 0.000 38 PRO A O 9
ATOM 5570 N N . GLN A 1 39 ? 17.480 -4.050 -12.403 1.00 0.000 39 GLN A N 9
ATOM 5571 C CA . GLN A 1 39 ? 16.821 -3.792 -13.679 1.00 0.000 39 GLN A CA 9
ATOM 5572 C C . GLN A 1 39 ? 15.912 -4.954 -14.066 1.00 0.000 39 GLN A C 9
ATOM 5573 O O . GLN A 1 39 ? 14.851 -4.754 -14.658 1.00 0.000 39 GLN A O 9
ATOM 5587 N N . PHE A 1 40 ? 16.334 -6.168 -13.729 1.00 0.000 40 PHE A N 9
ATOM 5588 C CA . PHE A 1 40 ? 15.558 -7.362 -14.043 1.00 0.000 40 PHE A CA 9
ATOM 5589 C C . PHE A 1 40 ? 14.141 -7.250 -13.490 1.00 0.000 40 PHE A C 9
ATOM 5590 O O . PHE A 1 40 ? 13.802 -6.283 -12.810 1.00 0.000 40 PHE A O 9
ATOM 5607 N N . GLY A 1 41 ? 13.315 -8.249 -13.788 1.00 0.000 41 GLY A N 9
ATOM 5608 C CA . GLY A 1 41 ? 11.943 -8.244 -13.314 1.00 0.000 41 GLY A CA 9
ATOM 5609 C C . GLY A 1 41 ? 11.677 -9.338 -12.299 1.00 0.000 41 GLY A C 9
ATOM 5610 O O . GLY A 1 41 ? 12.455 -10.284 -12.176 1.00 0.000 41 GLY A O 9
ATOM 5614 N N . CYS A 1 42 ? 10.575 -9.209 -11.568 1.00 0.000 42 CYS A N 9
ATOM 5615 C CA . CYS A 1 42 ? 10.208 -10.192 -10.556 1.00 0.000 42 CYS A CA 9
ATOM 5616 C C . CYS A 1 42 ? 9.247 -11.230 -11.130 1.00 0.000 42 CYS A C 9
ATOM 5617 O O . CYS A 1 42 ? 8.185 -10.888 -11.649 1.00 0.000 42 CYS A O 9
ATOM 5624 N N . CYS A 1 43 ? 9.629 -12.499 -11.031 1.00 0.000 43 CYS A N 9
ATOM 5625 C CA . CYS A 1 43 ? 8.803 -13.588 -11.540 1.00 0.000 43 CYS A CA 9
ATOM 5626 C C . CYS A 1 43 ? 8.307 -14.472 -10.399 1.00 0.000 43 CYS A C 9
ATOM 5627 O O . CYS A 1 43 ? 9.049 -14.769 -9.463 1.00 0.000 43 CYS A O 9
ATOM 5634 N N . ALA A 1 44 ? 7.049 -14.890 -10.487 1.00 0.000 44 ALA A N 9
ATOM 5635 C CA . ALA A 1 44 ? 6.454 -15.743 -9.464 1.00 0.000 44 ALA A CA 9
ATOM 5636 C C . ALA A 1 44 ? 5.644 -16.871 -10.093 1.00 0.000 44 ALA A C 9
ATOM 5637 O O . ALA A 1 44 ? 4.413 -16.826 -10.116 1.00 0.000 44 ALA A O 9
ATOM 5658 N N . PRO A 1 2 ? 1.403 -0.928 -1.658 1.00 0.000 2 PRO A N 10
ATOM 5659 C CA . PRO A 1 2 ? 2.243 -1.393 -2.766 1.00 0.000 2 PRO A CA 10
ATOM 5660 C C . PRO A 1 2 ? 2.544 -2.885 -2.679 1.00 0.000 2 PRO A C 10
ATOM 5661 O O . PRO A 1 2 ? 2.537 -3.590 -3.688 1.00 0.000 2 PRO A O 10
ATOM 5672 N N . ARG A 1 3 ? 2.809 -3.361 -1.466 1.00 0.000 3 ARG A N 10
ATOM 5673 C CA . ARG A 1 3 ? 3.114 -4.770 -1.248 1.00 0.000 3 ARG A CA 10
ATOM 5674 C C . ARG A 1 3 ? 2.004 -5.658 -1.803 1.00 0.000 3 ARG A C 10
ATOM 5675 O O . ARG A 1 3 ? 2.269 -6.718 -2.371 1.00 0.000 3 ARG A O 10
ATOM 5696 N N . SER A 1 4 ? 0.761 -5.219 -1.633 1.00 0.000 4 SER A N 10
ATOM 5697 C CA . SER A 1 4 ? -0.389 -5.977 -2.113 1.00 0.000 4 SER A CA 10
ATOM 5698 C C . SER A 1 4 ? -0.376 -6.078 -3.635 1.00 0.000 4 SER A C 10
ATOM 5699 O O . SER A 1 4 ? -0.764 -7.098 -4.205 1.00 0.000 4 SER A O 10
ATOM 5707 N N . HIS A 1 5 ? 0.073 -5.011 -4.289 1.00 0.000 5 HIS A N 10
ATOM 5708 C CA . HIS A 1 5 ? 0.137 -4.978 -5.746 1.00 0.000 5 HIS A CA 10
ATOM 5709 C C . HIS A 1 5 ? 1.331 -5.781 -6.255 1.00 0.000 5 HIS A C 10
ATOM 5710 O O . HIS A 1 5 ? 1.306 -6.315 -7.364 1.00 0.000 5 HIS A O 10
ATOM 5724 N N . VAL A 1 6 ? 2.376 -5.860 -5.438 1.00 0.000 6 VAL A N 10
ATOM 5725 C CA . VAL A 1 6 ? 3.580 -6.597 -5.805 1.00 0.000 6 VAL A CA 10
ATOM 5726 C C . VAL A 1 6 ? 4.005 -7.546 -4.690 1.00 0.000 6 VAL A C 10
ATOM 5727 O O . VAL A 1 6 ? 4.584 -7.124 -3.689 1.00 0.000 6 VAL A O 10
ATOM 5740 N N . ASP A 1 7 ? 3.713 -8.829 -4.870 1.00 0.000 7 ASP A N 10
ATOM 5741 C CA . ASP A 1 7 ? 4.067 -9.840 -3.879 1.00 0.000 7 ASP A CA 10
ATOM 5742 C C . ASP A 1 7 ? 5.348 -10.566 -4.277 1.00 0.000 7 ASP A C 10
ATOM 5743 O O . ASP A 1 7 ? 5.491 -11.767 -4.046 1.00 0.000 7 ASP A O 10
ATOM 5752 N N . CYS A 1 8 ? 6.278 -9.829 -4.876 1.00 0.000 8 CYS A N 10
ATOM 5753 C CA . CYS A 1 8 ? 7.547 -10.402 -5.308 1.00 0.000 8 CYS A CA 10
ATOM 5754 C C . CYS A 1 8 ? 8.370 -10.865 -4.109 1.00 0.000 8 CYS A C 10
ATOM 5755 O O . CYS A 1 8 ? 8.746 -12.032 -3.997 1.00 0.000 8 CYS A O 10
ATOM 5762 N N . PRO A 1 9 ? 8.657 -9.931 -3.191 1.00 0.000 9 PRO A N 10
ATOM 5763 C CA . PRO A 1 9 ? 9.437 -10.220 -1.984 1.00 0.000 9 PRO A CA 10
ATOM 5764 C C . PRO A 1 9 ? 8.674 -11.096 -0.997 1.00 0.000 9 PRO A C 10
ATOM 5765 O O . PRO A 1 9 ? 9.237 -12.018 -0.408 1.00 0.000 9 PRO A O 10
ATOM 5776 N N . ALA A 1 10 ? 7.391 -10.801 -0.821 1.00 0.000 10 ALA A N 10
ATOM 5777 C CA . ALA A 1 10 ? 6.550 -11.564 0.094 1.00 0.000 10 ALA A CA 10
ATOM 5778 C C . ALA A 1 10 ? 6.466 -13.027 -0.328 1.00 0.000 10 ALA A C 10
ATOM 5779 O O . ALA A 1 10 ? 6.403 -13.924 0.514 1.00 0.000 10 ALA A O 10
ATOM 5786 N N . LEU A 1 11 ? 6.466 -13.261 -1.636 1.00 0.000 11 LEU A N 10
ATOM 5787 C CA . LEU A 1 11 ? 6.389 -14.616 -2.170 1.00 0.000 11 LEU A CA 10
ATOM 5788 C C . LEU A 1 11 ? 7.781 -15.224 -2.315 1.00 0.000 11 LEU A C 10
ATOM 5789 O O . LEU A 1 11 ? 7.956 -16.437 -2.194 1.00 0.000 11 LEU A O 10
ATOM 5805 N N . HIS A 1 12 ? 8.769 -14.373 -2.573 1.00 0.000 12 HIS A N 10
ATOM 5806 C CA . HIS A 1 12 ? 10.146 -14.826 -2.731 1.00 0.000 12 HIS A CA 10
ATOM 5807 C C . HIS A 1 12 ? 10.285 -15.726 -3.955 1.00 0.000 12 HIS A C 10
ATOM 5808 O O . HIS A 1 12 ? 10.415 -16.943 -3.831 1.00 0.000 12 HIS A O 10
ATOM 5822 N N . GLY A 1 13 ? 10.254 -15.119 -5.138 1.00 0.000 13 GLY A N 10
ATOM 5823 C CA . GLY A 1 13 ? 10.377 -15.881 -6.367 1.00 0.000 13 GLY A CA 10
ATOM 5824 C C . GLY A 1 13 ? 11.804 -15.938 -6.874 1.00 0.000 13 GLY A C 10
ATOM 5825 O O . GLY A 1 13 ? 12.704 -16.384 -6.162 1.00 0.000 13 GLY A O 10
ATOM 5829 N N . GLN A 1 14 ? 12.011 -15.487 -8.107 1.00 0.000 14 GLN A N 10
ATOM 5830 C CA . GLN A 1 14 ? 13.339 -15.492 -8.708 1.00 0.000 14 GLN A CA 10
ATOM 5831 C C . GLN A 1 14 ? 13.487 -14.351 -9.710 1.00 0.000 14 GLN A C 10
ATOM 5832 O O . GLN A 1 14 ? 12.628 -14.150 -10.569 1.00 0.000 14 GLN A O 10
ATOM 5846 N N . CYS A 1 15 ? 14.582 -13.607 -9.594 1.00 0.000 15 CYS A N 10
ATOM 5847 C CA . CYS A 1 15 ? 14.843 -12.486 -10.488 1.00 0.000 15 CYS A CA 10
ATOM 5848 C C . CYS A 1 15 ? 15.368 -12.974 -11.835 1.00 0.000 15 CYS A C 10
ATOM 5849 O O . CYS A 1 15 ? 16.437 -13.580 -11.912 1.00 0.000 15 CYS A O 10
ATOM 5856 N N . GLN A 1 16 ? 14.608 -12.707 -12.892 1.00 0.000 16 GLN A N 10
ATOM 5857 C CA . GLN A 1 16 ? 14.997 -13.120 -14.235 1.00 0.000 16 GLN A CA 10
ATOM 5858 C C . GLN A 1 16 ? 14.612 -12.061 -15.263 1.00 0.000 16 GLN A C 10
ATOM 5859 O O . GLN A 1 16 ? 13.875 -11.123 -14.957 1.00 0.000 16 GLN A O 10
ATOM 5873 N N . SER A 1 17 ? 15.116 -12.217 -16.483 1.00 0.000 17 SER A N 10
ATOM 5874 C CA . SER A 1 17 ? 14.828 -11.272 -17.556 1.00 0.000 17 SER A CA 10
ATOM 5875 C C . SER A 1 17 ? 13.494 -11.596 -18.222 1.00 0.000 17 SER A C 10
ATOM 5876 O O . SER A 1 17 ? 13.272 -12.718 -18.679 1.00 0.000 17 SER A O 10
ATOM 5884 N N . LEU A 1 18 ? 12.610 -10.606 -18.275 1.00 0.000 18 LEU A N 10
ATOM 5885 C CA . LEU A 1 18 ? 11.297 -10.784 -18.885 1.00 0.000 18 LEU A CA 10
ATOM 5886 C C . LEU A 1 18 ? 11.426 -11.093 -20.373 1.00 0.000 18 LEU A C 10
ATOM 5887 O O . LEU A 1 18 ? 12.454 -10.833 -21.000 1.00 0.000 18 LEU A O 10
ATOM 5903 N N . PRO A 1 19 ? 10.359 -11.660 -20.955 1.00 0.000 19 PRO A N 10
ATOM 5904 C CA . PRO A 1 19 ? 9.131 -11.975 -20.219 1.00 0.000 19 PRO A CA 10
ATOM 5905 C C . PRO A 1 19 ? 9.324 -13.120 -19.232 1.00 0.000 19 PRO A C 10
ATOM 5906 O O . PRO A 1 19 ? 10.285 -13.884 -19.330 1.00 0.000 19 PRO A O 10
ATOM 5917 N N . CYS A 1 2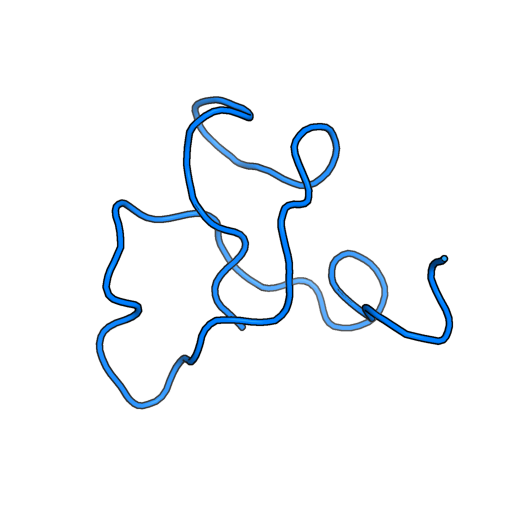0 ? 8.404 -13.236 -18.280 1.00 0.000 20 CYS A N 10
ATOM 5918 C CA . CYS A 1 20 ? 8.472 -14.288 -17.273 1.00 0.000 20 CYS A CA 10
ATOM 5919 C C . CYS A 1 20 ? 7.814 -15.569 -17.779 1.00 0.000 20 CYS A C 10
ATOM 5920 O O . CYS A 1 20 ? 6.691 -15.546 -18.283 1.00 0.000 20 CYS A O 10
ATOM 5927 N N . THR A 1 21 ? 8.521 -16.686 -17.641 1.00 0.000 21 THR A N 10
ATOM 5928 C CA . THR A 1 21 ? 8.007 -17.976 -18.084 1.00 0.000 21 THR A CA 10
ATOM 5929 C C . THR A 1 21 ? 7.229 -18.669 -16.972 1.00 0.000 21 THR A C 10
ATOM 5930 O O . THR A 1 21 ? 7.734 -18.844 -15.863 1.00 0.000 21 THR A O 10
ATOM 5941 N N . TYR A 1 22 ? 5.997 -19.062 -17.275 1.00 0.000 22 TYR A N 10
ATOM 5942 C CA . TYR A 1 22 ? 5.147 -19.735 -16.300 1.00 0.000 22 TYR A CA 10
ATOM 5943 C C . TYR A 1 22 ? 5.877 -20.915 -15.664 1.00 0.000 22 TYR A C 10
ATOM 5944 O O . TYR A 1 22 ? 6.842 -21.449 -16.211 1.00 0.000 22 TYR A O 10
ATOM 5962 N N . PRO A 1 23 ? 5.405 -21.332 -14.480 1.00 0.000 23 PRO A N 10
ATOM 5963 C CA . PRO A 1 23 ? 4.257 -20.704 -13.820 1.00 0.000 23 PRO A CA 10
ATOM 5964 C C . PRO A 1 23 ? 4.577 -19.304 -13.308 1.00 0.000 23 PRO A C 10
ATOM 5965 O O . PRO A 1 23 ? 3.678 -18.492 -13.085 1.00 0.000 23 PRO A O 10
ATOM 5976 N N . LEU A 1 24 ? 5.863 -19.026 -13.124 1.00 0.000 24 LEU A N 10
ATOM 5977 C CA . LEU A 1 24 ? 6.303 -17.722 -12.639 1.00 0.000 24 LEU A CA 10
ATOM 5978 C C . LEU A 1 24 ? 5.653 -16.597 -13.438 1.00 0.000 24 LEU A C 10
ATOM 5979 O O . LEU A 1 24 ? 5.896 -16.452 -14.637 1.00 0.000 24 LEU A O 10
ATOM 5995 N N . VAL A 1 25 ? 4.828 -15.801 -12.766 1.00 0.000 25 VAL A N 10
ATOM 5996 C CA . VAL A 1 25 ? 4.146 -14.686 -13.412 1.00 0.000 25 VAL A CA 10
ATOM 5997 C C . VAL A 1 25 ? 4.902 -13.379 -13.196 1.00 0.000 25 VAL A C 10
ATOM 5998 O O . VAL A 1 25 ? 5.619 -13.221 -12.208 1.00 0.000 25 VAL A O 10
ATOM 6011 N N . PHE A 1 26 ? 4.735 -12.445 -14.126 1.00 0.000 26 PHE A N 10
ATOM 6012 C CA . PHE A 1 26 ? 5.403 -11.151 -14.038 1.00 0.000 26 PHE A CA 10
ATOM 6013 C C . PHE A 1 26 ? 4.699 -10.244 -13.033 1.00 0.000 26 PHE A C 10
ATOM 6014 O O . PHE A 1 26 ? 3.476 -10.103 -13.056 1.00 0.000 26 PHE A O 10
ATOM 6031 N N . VAL A 1 27 ? 5.481 -9.630 -12.150 1.00 0.000 27 VAL A N 10
ATOM 6032 C CA . VAL A 1 27 ? 4.934 -8.736 -11.137 1.00 0.000 27 VAL A CA 10
ATOM 6033 C C . VAL A 1 27 ? 5.600 -7.366 -11.196 1.00 0.000 27 VAL A C 10
ATOM 6034 O O . VAL A 1 27 ? 4.956 -6.341 -10.973 1.00 0.000 27 VAL A O 10
ATOM 6047 N N . GLY A 1 28 ? 6.894 -7.355 -11.500 1.00 0.000 28 GLY A N 10
ATOM 6048 C CA . GLY A 1 28 ? 7.626 -6.105 -11.584 1.00 0.000 28 GLY A CA 10
ATOM 6049 C C . GLY A 1 28 ? 9.066 -6.245 -11.131 1.00 0.000 28 GLY A C 10
ATOM 6050 O O . GLY A 1 28 ? 9.427 -7.180 -10.416 1.00 0.000 28 GLY A O 10
ATOM 6054 N N . PRO A 1 29 ? 9.918 -5.299 -11.554 1.00 0.000 29 PRO A N 10
ATOM 6055 C CA . PRO A 1 29 ? 11.341 -5.300 -11.201 1.00 0.000 29 PRO A CA 10
ATOM 6056 C C . PRO A 1 29 ? 11.572 -4.987 -9.727 1.00 0.000 29 PRO A C 10
ATOM 6057 O O . PRO A 1 29 ? 11.084 -3.981 -9.212 1.00 0.000 29 PRO A O 10
ATOM 6068 N N . ASP A 1 30 ? 12.320 -5.854 -9.053 1.00 0.000 30 ASP A N 10
ATOM 6069 C CA . ASP A 1 30 ? 12.618 -5.669 -7.638 1.00 0.000 30 ASP A CA 10
ATOM 6070 C C . ASP A 1 30 ? 14.064 -5.225 -7.440 1.00 0.000 30 ASP A C 10
ATOM 6071 O O . ASP A 1 30 ? 14.986 -6.037 -7.383 1.00 0.000 30 ASP A O 10
ATOM 6080 N N . PRO A 1 31 ? 14.267 -3.903 -7.334 1.00 0.000 31 PRO A N 10
ATOM 6081 C CA . PRO A 1 31 ? 15.599 -3.320 -7.142 1.00 0.000 31 PRO A CA 10
ATOM 6082 C C . PRO A 1 31 ? 16.168 -3.618 -5.759 1.00 0.000 31 PRO A C 10
ATOM 6083 O O . PRO A 1 31 ? 17.376 -3.531 -5.542 1.00 0.000 31 PRO A O 10
ATOM 6094 N N . PHE A 1 32 ? 15.289 -3.970 -4.826 1.00 0.000 32 PHE A N 10
ATOM 6095 C CA . PHE A 1 32 ? 15.704 -4.280 -3.463 1.00 0.000 32 PHE A CA 10
ATOM 6096 C C . PHE A 1 32 ? 16.867 -5.269 -3.460 1.00 0.000 32 PHE A C 10
ATOM 6097 O O . PHE A 1 32 ? 18.014 -4.895 -3.212 1.00 0.000 32 PHE A O 10
ATOM 6114 N N . HIS A 1 33 ? 16.562 -6.532 -3.737 1.00 0.000 33 HIS A N 10
ATOM 6115 C CA . HIS A 1 33 ? 17.581 -7.576 -3.767 1.00 0.000 33 HIS A CA 10
ATOM 6116 C C . HIS A 1 33 ? 17.329 -8.548 -4.915 1.00 0.000 33 HIS A C 10
ATOM 6117 O O . HIS A 1 33 ? 16.597 -9.527 -4.764 1.00 0.000 33 HIS A O 10
ATOM 6131 N N . CYS A 1 34 ? 17.940 -8.273 -6.062 1.00 0.000 34 CYS A N 10
ATOM 6132 C CA . CYS A 1 34 ? 17.782 -9.122 -7.237 1.00 0.000 34 CYS A CA 10
ATOM 6133 C C . CYS A 1 34 ? 19.012 -10.002 -7.442 1.00 0.000 34 CYS A C 10
ATOM 6134 O O . CYS A 1 34 ? 19.978 -9.923 -6.684 1.00 0.000 34 CYS A O 10
ATOM 6141 N N . GLY A 1 35 ? 18.969 -10.839 -8.473 1.00 0.000 35 GLY A N 10
ATOM 6142 C CA . GLY A 1 35 ? 20.085 -11.722 -8.760 1.00 0.000 35 GLY A CA 10
ATOM 6143 C C . GLY A 1 35 ? 21.126 -11.070 -9.648 1.00 0.000 35 GLY A C 10
ATOM 6144 O O . GLY A 1 35 ? 22.145 -10.564 -9.178 1.00 0.000 35 GLY A O 10
ATOM 6148 N N . PRO A 1 36 ? 20.874 -11.078 -10.966 1.00 0.000 36 PRO A N 10
ATOM 6149 C CA . PRO A 1 36 ? 21.786 -10.488 -11.950 1.00 0.000 36 PRO A CA 10
ATOM 6150 C C . PRO A 1 36 ? 21.823 -8.966 -11.866 1.00 0.000 36 PRO A C 10
ATOM 6151 O O . PRO A 1 36 ? 22.896 -8.362 -11.832 1.00 0.000 36 PRO A O 10
ATOM 6162 N N . TYR A 1 37 ? 20.646 -8.351 -11.834 1.00 0.000 37 TYR A N 10
ATOM 6163 C CA . TYR A 1 37 ? 20.544 -6.898 -11.757 1.00 0.000 37 TYR A CA 10
ATOM 6164 C C . TYR A 1 37 ? 19.164 -6.475 -11.263 1.00 0.000 37 TYR A C 10
ATOM 6165 O O . TYR A 1 37 ? 18.198 -7.237 -11.311 1.00 0.000 37 TYR A O 10
ATOM 6183 N N . PRO A 1 38 ? 19.068 -5.228 -10.778 1.00 0.000 38 PRO A N 10
ATOM 6184 C CA . PRO A 1 38 ? 17.811 -4.672 -10.266 1.00 0.000 38 PRO A CA 10
ATOM 6185 C C . PRO A 1 38 ? 16.794 -4.425 -11.375 1.00 0.000 38 PRO A C 10
ATOM 6186 O O . PRO A 1 38 ? 15.587 -4.524 -11.154 1.00 0.000 38 PRO A O 10
ATOM 6197 N N . GLN A 1 39 ? 17.289 -4.102 -12.565 1.00 0.000 39 GLN A N 10
ATOM 6198 C CA . GLN A 1 39 ? 16.421 -3.840 -13.707 1.00 0.000 39 GLN A CA 10
ATOM 6199 C C . GLN A 1 39 ? 15.584 -5.069 -14.048 1.00 0.000 39 GLN A C 10
ATOM 6200 O O . GLN A 1 39 ? 14.428 -4.952 -14.456 1.00 0.000 39 GLN A O 10
ATOM 6214 N N . PHE A 1 40 ? 16.175 -6.247 -13.879 1.00 0.000 40 PHE A N 10
ATOM 6215 C CA . PHE A 1 40 ? 15.484 -7.498 -14.170 1.00 0.000 40 PHE A CA 10
ATOM 6216 C C . PHE A 1 40 ? 14.133 -7.550 -13.464 1.00 0.000 40 PHE A C 10
ATOM 6217 O O . PHE A 1 40 ? 13.898 -6.830 -12.495 1.00 0.000 40 PHE A O 10
ATOM 6234 N N . GLY A 1 41 ? 13.246 -8.408 -13.959 1.00 0.000 41 GLY A N 10
ATOM 6235 C CA . GLY A 1 41 ? 11.928 -8.538 -13.365 1.00 0.000 41 GLY A CA 10
ATOM 6236 C C . GLY A 1 41 ? 11.878 -9.611 -12.296 1.00 0.000 41 GLY A C 10
ATOM 6237 O O . GLY A 1 41 ? 12.760 -10.467 -12.223 1.00 0.000 41 GLY A O 10
ATOM 6241 N N . CYS A 1 42 ? 10.844 -9.566 -11.462 1.00 0.000 42 CYS A N 10
ATOM 6242 C CA . CYS A 1 42 ? 10.683 -10.540 -10.389 1.00 0.000 42 CYS A CA 10
ATOM 6243 C C . CYS A 1 42 ? 9.679 -11.620 -10.782 1.00 0.000 42 CYS A C 10
ATOM 6244 O O . CYS A 1 42 ? 8.474 -11.465 -10.582 1.00 0.000 42 CYS A O 10
ATOM 6251 N N . CYS A 1 43 ? 10.184 -12.715 -11.341 1.00 0.000 43 CYS A N 10
ATOM 6252 C CA . CYS A 1 43 ? 9.333 -13.821 -11.762 1.00 0.000 43 CYS A CA 10
ATOM 6253 C C . CYS A 1 43 ? 8.945 -14.693 -10.572 1.00 0.000 43 CYS A C 10
ATOM 6254 O O . CYS A 1 43 ? 9.801 -15.302 -9.930 1.00 0.000 43 CYS A O 10
ATOM 6261 N N . ALA A 1 44 ? 7.649 -14.747 -10.282 1.00 0.000 44 ALA A N 10
ATOM 6262 C CA . ALA A 1 44 ? 7.147 -15.545 -9.171 1.00 0.000 44 ALA A CA 10
ATOM 6263 C C . ALA A 1 44 ? 5.843 -16.243 -9.541 1.00 0.000 44 ALA A C 10
ATOM 6264 O O . ALA A 1 44 ? 5.484 -17.262 -8.950 1.00 0.000 44 ALA A O 10
ATOM 6285 N N . PRO A 1 2 ? 3.327 -0.505 -1.348 1.00 0.000 2 PRO A N 11
ATOM 6286 C CA . PRO A 1 2 ? 4.170 -1.121 -2.377 1.00 0.000 2 PRO A CA 11
ATOM 6287 C C . PRO A 1 2 ? 4.220 -2.640 -2.253 1.00 0.000 2 PRO A C 11
ATOM 6288 O O . PRO A 1 2 ? 4.047 -3.359 -3.237 1.00 0.000 2 PRO A O 11
ATOM 6299 N N . ARG A 1 3 ? 4.458 -3.122 -1.038 1.00 0.000 3 ARG A N 11
ATOM 6300 C CA . ARG A 1 3 ? 4.532 -4.557 -0.786 1.00 0.000 3 ARG A CA 11
ATOM 6301 C C . ARG A 1 3 ? 3.208 -5.236 -1.124 1.00 0.000 3 ARG A C 11
ATOM 6302 O O . ARG A 1 3 ? 3.188 -6.339 -1.671 1.00 0.000 3 ARG A O 11
ATOM 6323 N N . SER A 1 4 ? 2.106 -4.571 -0.795 1.00 0.000 4 SER A N 11
ATOM 6324 C CA . SER A 1 4 ? 0.778 -5.113 -1.060 1.00 0.000 4 SER A CA 11
ATOM 6325 C C . SER A 1 4 ? 0.522 -5.212 -2.561 1.00 0.000 4 SER A C 11
ATOM 6326 O O . SER A 1 4 ? -0.091 -6.169 -3.036 1.00 0.000 4 SER A O 11
ATOM 6334 N N . HIS A 1 5 ? 0.996 -4.217 -3.303 1.00 0.000 5 HIS A N 11
ATOM 6335 C CA . HIS A 1 5 ? 0.819 -4.191 -4.751 1.00 0.000 5 HIS A CA 11
ATOM 6336 C C . HIS A 1 5 ? 1.802 -5.136 -5.435 1.00 0.000 5 HIS A C 11
ATOM 6337 O O . HIS A 1 5 ? 1.526 -5.663 -6.513 1.00 0.000 5 HIS A O 11
ATOM 6351 N N . VAL A 1 6 ? 2.952 -5.346 -4.802 1.00 0.000 6 VAL A N 11
ATOM 6352 C CA . VAL A 1 6 ? 3.977 -6.228 -5.349 1.00 0.000 6 VAL A CA 11
ATOM 6353 C C . VAL A 1 6 ? 4.563 -7.128 -4.267 1.00 0.000 6 VAL A C 11
ATOM 6354 O O . VAL A 1 6 ? 5.352 -6.681 -3.434 1.00 0.000 6 VAL A O 11
ATOM 6367 N N . ASP A 1 7 ? 4.171 -8.397 -4.285 1.00 0.000 7 ASP A N 11
ATOM 6368 C CA . ASP A 1 7 ? 4.659 -9.361 -3.305 1.00 0.000 7 ASP A CA 11
ATOM 6369 C C . ASP A 1 7 ? 5.832 -10.159 -3.866 1.00 0.000 7 ASP A C 11
ATOM 6370 O O . ASP A 1 7 ? 5.972 -11.352 -3.595 1.00 0.000 7 ASP A O 11
ATOM 6379 N N . CYS A 1 8 ? 6.673 -9.492 -4.650 1.00 0.000 8 CYS A N 11
ATOM 6380 C CA . CYS A 1 8 ? 7.833 -10.138 -5.251 1.00 0.000 8 CYS A CA 11
ATOM 6381 C C . CYS A 1 8 ? 8.810 -10.610 -4.178 1.00 0.000 8 CYS A C 11
ATOM 6382 O O . CYS A 1 8 ? 9.145 -11.791 -4.083 1.00 0.000 8 CYS A O 11
ATOM 6389 N N . PRO A 1 9 ? 9.279 -9.666 -3.348 1.00 0.000 9 PRO A N 11
ATOM 6390 C CA . PRO A 1 9 ? 10.222 -9.960 -2.266 1.00 0.000 9 PRO A CA 11
ATOM 6391 C C . PRO A 1 9 ? 9.582 -10.768 -1.142 1.00 0.000 9 PRO A C 11
ATOM 6392 O O . PRO A 1 9 ? 10.179 -11.713 -0.628 1.00 0.000 9 PRO A O 11
ATOM 6403 N N . ALA A 1 10 ? 8.365 -10.390 -0.767 1.00 0.000 10 ALA A N 11
ATOM 6404 C CA . ALA A 1 10 ? 7.643 -11.081 0.294 1.00 0.000 10 ALA A CA 11
ATOM 6405 C C . ALA A 1 10 ? 7.435 -12.552 -0.051 1.00 0.000 10 ALA A C 11
ATOM 6406 O O . ALA A 1 10 ? 7.443 -13.414 0.828 1.00 0.000 10 ALA A O 11
ATOM 6413 N N . LEU A 1 11 ? 7.249 -12.832 -1.336 1.00 0.000 11 LEU A N 11
ATOM 6414 C CA . LEU A 1 11 ? 7.038 -14.200 -1.798 1.00 0.000 11 LEU A CA 11
ATOM 6415 C C . LEU A 1 11 ? 8.367 -14.933 -1.954 1.00 0.000 11 LEU A C 11
ATOM 6416 O O . LEU A 1 11 ? 8.451 -16.141 -1.731 1.00 0.000 11 LEU A O 11
ATOM 6432 N N . HIS A 1 12 ? 9.404 -14.194 -2.335 1.00 0.000 12 HIS A N 11
ATOM 6433 C CA . HIS A 1 12 ? 10.730 -14.773 -2.518 1.00 0.000 12 HIS A CA 11
ATOM 6434 C C . HIS A 1 12 ? 10.715 -15.828 -3.620 1.00 0.000 12 HIS A C 11
ATOM 6435 O O . HIS A 1 12 ? 10.912 -17.014 -3.361 1.00 0.000 12 HIS A O 11
ATOM 6449 N N . GLY A 1 13 ? 10.479 -15.386 -4.852 1.00 0.000 13 GLY A N 11
ATOM 6450 C CA . GLY A 1 13 ? 10.442 -16.304 -5.975 1.00 0.000 13 GLY A CA 11
ATOM 6451 C C . GLY A 1 13 ? 11.775 -16.401 -6.690 1.00 0.000 13 GLY A C 11
ATOM 6452 O O . GLY A 1 13 ? 12.766 -16.847 -6.111 1.00 0.000 13 GLY A O 11
ATOM 6456 N N . GLN A 1 14 ? 11.801 -15.983 -7.951 1.00 0.000 14 GLN A N 11
ATOM 6457 C CA . GLN A 1 14 ? 13.022 -16.028 -8.746 1.00 0.000 14 GLN A CA 11
ATOM 6458 C C . GLN A 1 14 ? 13.074 -14.864 -9.731 1.00 0.000 14 GLN A C 11
ATOM 6459 O O . GLN A 1 14 ? 12.072 -14.526 -10.361 1.00 0.000 14 GLN A O 11
ATOM 6473 N N . CYS A 1 15 ? 14.248 -14.255 -9.858 1.00 0.000 15 CYS A N 11
ATOM 6474 C CA . CYS A 1 15 ? 14.431 -13.129 -10.766 1.00 0.000 15 CYS A CA 11
ATOM 6475 C C . CYS A 1 15 ? 15.074 -13.582 -12.073 1.00 0.000 15 CYS A C 11
ATOM 6476 O O . CYS A 1 15 ? 16.144 -14.190 -12.071 1.00 0.000 15 CYS A O 11
ATOM 6483 N N . GLN A 1 16 ? 14.413 -13.282 -13.187 1.00 0.000 16 GLN A N 11
ATOM 6484 C CA . GLN A 1 16 ? 14.920 -13.659 -14.501 1.00 0.000 16 GLN A CA 11
ATOM 6485 C C . GLN A 1 16 ? 14.622 -12.575 -15.531 1.00 0.000 16 GLN A C 11
ATOM 6486 O O . GLN A 1 16 ? 13.722 -11.756 -15.343 1.00 0.000 16 GLN A O 11
ATOM 6500 N N . SER A 1 17 ? 15.384 -12.575 -16.620 1.00 0.000 17 SER A N 11
ATOM 6501 C CA . SER A 1 17 ? 15.205 -11.588 -17.679 1.00 0.000 17 SER A CA 11
ATOM 6502 C C . SER A 1 17 ? 13.856 -11.771 -18.368 1.00 0.000 17 SER A C 11
ATOM 6503 O O . SER A 1 17 ? 13.632 -12.761 -19.067 1.00 0.000 17 SER A O 11
ATOM 6511 N N . LEU A 1 18 ? 12.961 -10.810 -18.168 1.00 0.000 18 LEU A N 11
ATOM 6512 C CA . LEU A 1 18 ? 11.634 -10.863 -18.770 1.00 0.000 18 LEU A CA 11
ATOM 6513 C C . LEU A 1 18 ? 11.728 -10.954 -20.289 1.00 0.000 18 LEU A C 11
ATOM 6514 O O . LEU A 1 18 ? 12.752 -10.634 -20.893 1.00 0.000 18 LEU A O 11
ATOM 6530 N N . PRO A 1 19 ? 10.634 -11.400 -20.925 1.00 0.000 19 PRO A N 11
ATOM 6531 C CA . PRO A 1 19 ? 9.409 -11.784 -20.217 1.00 0.000 19 PRO A CA 11
ATOM 6532 C C . PRO A 1 19 ? 9.583 -13.067 -19.411 1.00 0.000 19 PRO A C 11
ATOM 6533 O O . PRO A 1 19 ? 10.273 -13.992 -19.840 1.00 0.000 19 PRO A O 11
ATOM 6544 N N . CYS A 1 20 ? 8.953 -13.116 -18.242 1.00 0.000 20 CYS A N 11
ATOM 6545 C CA . CYS A 1 20 ? 9.038 -14.286 -17.376 1.00 0.000 20 CYS A CA 11
ATOM 6546 C C . CYS A 1 20 ? 8.730 -15.562 -18.154 1.00 0.000 20 CYS A C 11
ATOM 6547 O O . CYS A 1 20 ? 7.712 -15.654 -18.841 1.00 0.000 20 CYS A O 11
ATOM 6554 N N . THR A 1 21 ? 9.616 -16.547 -18.040 1.00 0.000 21 THR A N 11
ATOM 6555 C CA . THR A 1 21 ? 9.440 -17.817 -18.732 1.00 0.000 21 THR A CA 11
ATOM 6556 C C . THR A 1 21 ? 8.456 -18.715 -17.991 1.00 0.000 21 THR A C 11
ATOM 6557 O O . THR A 1 21 ? 8.626 -18.990 -16.803 1.00 0.000 21 THR A O 11
ATOM 6568 N N . TYR A 1 22 ? 7.429 -19.170 -18.699 1.00 0.000 22 TYR A N 11
ATOM 6569 C CA . TYR A 1 22 ? 6.416 -20.036 -18.108 1.00 0.000 22 TYR A CA 11
ATOM 6570 C C . TYR A 1 22 ? 7.062 -21.220 -17.394 1.00 0.000 22 TYR A C 11
ATOM 6571 O O . TYR A 1 22 ? 8.203 -21.595 -17.665 1.00 0.000 22 TYR A O 11
ATOM 6589 N N . PRO A 1 23 ? 6.314 -21.824 -16.458 1.00 0.000 23 PRO A N 11
ATOM 6590 C CA . PRO A 1 23 ? 4.955 -21.387 -16.126 1.00 0.000 23 PRO A CA 11
ATOM 6591 C C . PRO A 1 23 ? 4.938 -20.040 -15.411 1.00 0.000 23 PRO A C 11
ATOM 6592 O O . PRO A 1 23 ? 3.958 -19.298 -15.487 1.00 0.000 23 PRO A O 11
ATOM 6603 N N . LEU A 1 24 ? 6.027 -19.731 -14.716 1.00 0.000 24 LEU A N 11
ATOM 6604 C CA . LEU A 1 24 ? 6.137 -18.473 -13.986 1.00 0.000 24 LEU A CA 11
ATOM 6605 C C . LEU A 1 24 ? 5.765 -17.292 -14.877 1.00 0.000 24 LEU A C 11
ATOM 6606 O O . LEU A 1 24 ? 5.782 -17.397 -16.104 1.00 0.000 24 LEU A O 11
ATOM 6622 N N . VAL A 1 25 ? 5.432 -16.167 -14.252 1.00 0.000 25 VAL A N 11
ATOM 6623 C CA . VAL A 1 25 ? 5.059 -14.965 -14.988 1.00 0.000 25 VAL A CA 11
ATOM 6624 C C . VAL A 1 25 ? 5.449 -13.707 -14.220 1.00 0.000 25 VAL A C 11
ATOM 6625 O O . VAL A 1 25 ? 5.797 -13.770 -13.041 1.00 0.000 25 VAL A O 11
ATOM 6638 N N . PHE A 1 26 ? 5.390 -12.565 -14.897 1.00 0.000 26 PHE A N 11
ATOM 6639 C CA . PHE A 1 26 ? 5.738 -11.291 -14.279 1.00 0.000 26 PHE A CA 11
ATOM 6640 C C . PHE A 1 26 ? 4.924 -11.063 -13.009 1.00 0.000 26 PHE A C 11
ATOM 6641 O O . PHE A 1 26 ? 3.743 -11.404 -12.945 1.00 0.000 26 PHE A O 11
ATOM 6658 N N . VAL A 1 27 ? 5.565 -10.483 -11.999 1.00 0.000 27 VAL A N 11
ATOM 6659 C CA . VAL A 1 27 ? 4.901 -10.208 -10.730 1.00 0.000 27 VAL A CA 11
ATOM 6660 C C . VAL A 1 27 ? 4.789 -8.707 -10.482 1.00 0.000 27 VAL A C 11
ATOM 6661 O O . VAL A 1 27 ? 3.691 -8.172 -10.339 1.00 0.000 27 VAL A O 11
ATOM 6674 N N . GLY A 1 28 ? 5.935 -8.034 -10.434 1.00 0.000 28 GLY A N 11
ATOM 6675 C CA . GLY A 1 28 ? 5.943 -6.601 -10.205 1.00 0.000 28 GLY A CA 11
ATOM 6676 C C . GLY A 1 28 ? 7.329 -6.001 -10.337 1.00 0.000 28 GLY A C 11
ATOM 6677 O O . GLY A 1 28 ? 8.336 -6.709 -10.358 1.00 0.000 28 GLY A O 11
ATOM 6681 N N . PRO A 1 29 ? 7.393 -4.664 -10.431 1.00 0.000 29 PRO A N 11
ATOM 6682 C CA . PRO A 1 29 ? 8.660 -3.940 -10.565 1.00 0.000 29 PRO A CA 11
ATOM 6683 C C . PRO A 1 29 ? 9.493 -3.988 -9.289 1.00 0.000 29 PRO A C 11
ATOM 6684 O O . PRO A 1 29 ? 9.106 -3.429 -8.262 1.00 0.000 29 PRO A O 11
ATOM 6695 N N . ASP A 1 30 ? 10.638 -4.658 -9.361 1.00 0.000 30 ASP A N 11
ATOM 6696 C CA . ASP A 1 30 ? 11.527 -4.777 -8.211 1.00 0.000 30 ASP A CA 11
ATOM 6697 C C . ASP A 1 30 ? 12.757 -3.890 -8.380 1.00 0.000 30 ASP A C 11
ATOM 6698 O O . ASP A 1 30 ? 13.741 -4.266 -9.017 1.00 0.000 30 ASP A O 11
ATOM 6707 N N . PRO A 1 31 ? 12.700 -2.682 -7.799 1.00 0.000 31 PRO A N 11
ATOM 6708 C CA . PRO A 1 31 ? 13.801 -1.716 -7.872 1.00 0.000 31 PRO A CA 11
ATOM 6709 C C . PRO A 1 31 ? 15.014 -2.158 -7.062 1.00 0.000 31 PRO A C 11
ATOM 6710 O O . PRO A 1 31 ? 16.142 -2.142 -7.555 1.00 0.000 31 PRO A O 11
ATOM 6721 N N . PHE A 1 32 ? 14.776 -2.553 -5.815 1.00 0.000 32 PHE A N 11
ATOM 6722 C CA . PHE A 1 32 ? 15.851 -2.999 -4.936 1.00 0.000 32 PHE A CA 11
ATOM 6723 C C . PHE A 1 32 ? 15.459 -4.279 -4.204 1.00 0.000 32 PHE A C 11
ATOM 6724 O O . PHE A 1 32 ? 15.618 -4.385 -2.987 1.00 0.000 32 PHE A O 11
ATOM 6741 N N . HIS A 1 33 ? 14.943 -5.248 -4.953 1.00 0.000 33 HIS A N 11
ATOM 6742 C CA . HIS A 1 33 ? 14.528 -6.522 -4.376 1.00 0.000 33 HIS A CA 11
ATOM 6743 C C . HIS A 1 33 ? 14.587 -7.635 -5.418 1.00 0.000 33 HIS A C 11
ATOM 6744 O O . HIS A 1 33 ? 13.574 -8.260 -5.732 1.00 0.000 33 HIS A O 11
ATOM 6758 N N . CYS A 1 34 ? 15.780 -7.878 -5.950 1.00 0.000 34 CYS A N 11
ATOM 6759 C CA . CYS A 1 34 ? 15.973 -8.915 -6.957 1.00 0.000 34 CYS A CA 11
ATOM 6760 C C . CYS A 1 34 ? 17.149 -9.816 -6.592 1.00 0.000 34 CYS A C 11
ATOM 6761 O O . CYS A 1 34 ? 17.838 -9.584 -5.599 1.00 0.000 34 CYS A O 11
ATOM 6768 N N . GLY A 1 35 ? 17.373 -10.845 -7.403 1.00 0.000 35 GLY A N 11
ATOM 6769 C CA . GLY A 1 35 ? 18.466 -11.765 -7.149 1.00 0.000 35 GLY A CA 11
ATOM 6770 C C . GLY A 1 35 ? 19.766 -11.310 -7.783 1.00 0.000 35 GLY A C 11
ATOM 6771 O O . GLY A 1 35 ? 20.650 -10.772 -7.117 1.00 0.000 35 GLY A O 11
ATOM 6775 N N . PRO A 1 36 ? 19.895 -11.529 -9.100 1.00 0.000 36 PRO A N 11
ATOM 6776 C CA . PRO A 1 36 ? 21.094 -11.146 -9.852 1.00 0.000 36 PRO A CA 11
ATOM 6777 C C . PRO A 1 36 ? 21.233 -9.634 -9.989 1.00 0.000 36 PRO A C 11
ATOM 6778 O O . PRO A 1 36 ? 22.296 -9.072 -9.722 1.00 0.000 36 PRO A O 11
ATOM 6789 N N . TYR A 1 37 ? 20.155 -8.981 -10.408 1.00 0.000 37 TYR A N 11
ATOM 6790 C CA . TYR A 1 37 ? 20.158 -7.533 -10.583 1.00 0.000 37 TYR A CA 11
ATOM 6791 C C . TYR A 1 37 ? 18.739 -6.975 -10.531 1.00 0.000 37 TYR A C 11
ATOM 6792 O O . TYR A 1 37 ? 17.755 -7.693 -10.708 1.00 0.000 37 TYR A O 11
ATOM 6810 N N . PRO A 1 38 ? 18.630 -5.661 -10.283 1.00 0.000 38 PRO A N 11
ATOM 6811 C CA . PRO A 1 38 ? 17.337 -4.976 -10.203 1.00 0.000 38 PRO A CA 11
ATOM 6812 C C . PRO A 1 38 ? 16.648 -4.876 -11.560 1.00 0.000 38 PRO A C 11
ATOM 6813 O O . PRO A 1 38 ? 15.421 -4.896 -11.645 1.00 0.000 38 PRO A O 11
ATOM 6824 N N . GLN A 1 39 ? 17.447 -4.770 -12.617 1.00 0.000 39 GLN A N 11
ATOM 6825 C CA . GLN A 1 39 ? 16.912 -4.667 -13.970 1.00 0.000 39 GLN A CA 11
ATOM 6826 C C . GLN A 1 39 ? 16.013 -5.856 -14.291 1.00 0.000 39 GLN A C 11
ATOM 6827 O O . GLN A 1 39 ? 15.020 -5.721 -15.006 1.00 0.000 39 GLN A O 11
ATOM 6841 N N . PHE A 1 40 ? 16.368 -7.021 -13.760 1.00 0.000 40 PHE A N 11
ATOM 6842 C CA . PHE A 1 40 ? 15.593 -8.235 -13.991 1.00 0.000 40 PHE A CA 11
ATOM 6843 C C . PHE A 1 40 ? 14.158 -8.066 -13.502 1.00 0.000 40 PHE A C 11
ATOM 6844 O O . PHE A 1 40 ? 13.792 -7.020 -12.968 1.00 0.000 40 PHE A O 11
ATOM 6861 N N . GLY A 1 41 ? 13.349 -9.105 -13.688 1.00 0.000 41 GLY A N 11
ATOM 6862 C CA . GLY A 1 41 ? 11.963 -9.051 -13.261 1.00 0.000 41 GLY A CA 11
ATOM 6863 C C . GLY A 1 41 ? 11.560 -10.265 -12.447 1.00 0.000 41 GLY A C 11
ATOM 6864 O O . GLY A 1 41 ? 11.881 -11.398 -12.807 1.00 0.000 41 GLY A O 11
ATOM 6868 N N . CYS A 1 42 ? 10.857 -10.029 -11.345 1.00 0.000 42 CYS A N 11
ATOM 6869 C CA . CYS A 1 42 ? 10.411 -11.111 -10.476 1.00 0.000 42 CYS A CA 11
ATOM 6870 C C . CYS A 1 42 ? 9.444 -12.035 -11.209 1.00 0.000 42 CYS A C 11
ATOM 6871 O O . CYS A 1 42 ? 8.625 -11.585 -12.011 1.00 0.000 42 CYS A O 11
ATOM 6878 N N . CYS A 1 43 ? 9.544 -13.330 -10.929 1.00 0.000 43 CYS A N 11
ATOM 6879 C CA . CYS A 1 43 ? 8.679 -14.319 -11.561 1.00 0.000 43 CYS A CA 11
ATOM 6880 C C . CYS A 1 43 ? 7.996 -15.193 -10.514 1.00 0.000 43 CYS A C 11
ATOM 6881 O O . CYS A 1 43 ? 8.610 -15.587 -9.523 1.00 0.000 43 CYS A O 11
ATOM 6888 N N . ALA A 1 44 ? 6.721 -15.492 -10.741 1.00 0.000 44 ALA A N 11
ATOM 6889 C CA . ALA A 1 44 ? 5.954 -16.321 -9.819 1.00 0.000 44 ALA A CA 11
ATOM 6890 C C . ALA A 1 44 ? 4.719 -16.901 -10.500 1.00 0.000 44 ALA A C 11
ATOM 6891 O O . ALA A 1 44 ? 3.888 -17.543 -9.856 1.00 0.000 44 ALA A O 11
ATOM 6912 N N . PRO A 1 2 ? 3.817 -1.124 -3.682 1.00 0.000 2 PRO A N 12
ATOM 6913 C CA . PRO A 1 2 ? 3.911 -1.642 -2.314 1.00 0.000 2 PRO A CA 12
ATOM 6914 C C . PRO A 1 2 ? 4.061 -3.159 -2.277 1.00 0.000 2 PRO A C 12
ATOM 6915 O O . PRO A 1 2 ? 3.826 -3.839 -3.276 1.00 0.000 2 PRO A O 12
ATOM 6926 N N . ARG A 1 3 ? 4.453 -3.682 -1.120 1.00 0.000 3 ARG A N 12
ATOM 6927 C CA . ARG A 1 3 ? 4.636 -5.119 -0.955 1.00 0.000 3 ARG A CA 12
ATOM 6928 C C . ARG A 1 3 ? 3.388 -5.880 -1.394 1.00 0.000 3 ARG A C 12
ATOM 6929 O O . ARG A 1 3 ? 3.480 -6.967 -1.965 1.00 0.000 3 ARG A O 12
ATOM 6950 N N . SER A 1 4 ? 2.223 -5.301 -1.124 1.00 0.000 4 SER A N 12
ATOM 6951 C CA . SER A 1 4 ? 0.956 -5.926 -1.488 1.00 0.000 4 SER A CA 12
ATOM 6952 C C . SER A 1 4 ? 0.879 -6.162 -2.993 1.00 0.000 4 SER A C 12
ATOM 6953 O O . SER A 1 4 ? 0.331 -7.167 -3.449 1.00 0.000 4 SER A O 12
ATOM 6961 N N . HIS A 1 5 ? 1.433 -5.230 -3.761 1.00 0.000 5 HIS A N 12
ATOM 6962 C CA . HIS A 1 5 ? 1.429 -5.335 -5.216 1.00 0.000 5 HIS A CA 12
ATOM 6963 C C . HIS A 1 5 ? 2.517 -6.292 -5.695 1.00 0.000 5 HIS A C 12
ATOM 6964 O O . HIS A 1 5 ? 2.387 -6.920 -6.745 1.00 0.000 5 HIS A O 12
ATOM 6978 N N . VAL A 1 6 ? 3.590 -6.397 -4.917 1.00 0.000 6 VAL A N 12
ATOM 6979 C CA . VAL A 1 6 ? 4.700 -7.276 -5.261 1.00 0.000 6 VAL A CA 12
ATOM 6980 C C . VAL A 1 6 ? 5.226 -8.005 -4.030 1.00 0.000 6 VAL A C 12
ATOM 6981 O O . VAL A 1 6 ? 5.780 -7.388 -3.120 1.00 0.000 6 VAL A O 12
ATOM 6994 N N . ASP A 1 7 ? 5.050 -9.322 -4.008 1.00 0.000 7 ASP A N 12
ATOM 6995 C CA . ASP A 1 7 ? 5.509 -10.136 -2.889 1.00 0.000 7 ASP A CA 12
ATOM 6996 C C . ASP A 1 7 ? 6.713 -10.982 -3.290 1.00 0.000 7 ASP A C 12
ATOM 6997 O O . ASP A 1 7 ? 6.660 -12.212 -3.257 1.00 0.000 7 ASP A O 12
ATOM 7006 N N . CYS A 1 8 ? 7.798 -10.315 -3.669 1.00 0.000 8 CYS A N 12
ATOM 7007 C CA . CYS A 1 8 ? 9.016 -11.004 -4.077 1.00 0.000 8 CYS A CA 12
ATOM 7008 C C . CYS A 1 8 ? 9.557 -11.871 -2.944 1.00 0.000 8 CYS A C 12
ATOM 7009 O O . CYS A 1 8 ? 9.694 -13.088 -3.072 1.00 0.000 8 CYS A O 12
ATOM 7016 N N . PRO A 1 9 ? 9.872 -11.232 -1.808 1.00 0.000 9 PRO A N 12
ATOM 7017 C CA . PRO A 1 9 ? 10.402 -11.925 -0.630 1.00 0.000 9 PRO A CA 12
ATOM 7018 C C . PRO A 1 9 ? 9.356 -12.808 0.042 1.00 0.000 9 PRO A C 12
ATOM 7019 O O . PRO A 1 9 ? 9.668 -13.893 0.530 1.00 0.000 9 PRO A O 12
ATOM 7030 N N . ALA A 1 10 ? 8.114 -12.336 0.062 1.00 0.000 10 ALA A N 12
ATOM 7031 C CA . ALA A 1 10 ? 7.022 -13.084 0.672 1.00 0.000 10 ALA A CA 12
ATOM 7032 C C . ALA A 1 10 ? 6.740 -14.369 -0.099 1.00 0.000 10 ALA A C 12
ATOM 7033 O O . ALA A 1 10 ? 6.666 -15.452 0.484 1.00 0.000 10 ALA A O 12
ATOM 7040 N N . LEU A 1 11 ? 6.581 -14.243 -1.412 1.00 0.000 11 LEU A N 12
ATOM 7041 C CA . LEU A 1 11 ? 6.306 -15.396 -2.263 1.00 0.000 11 LEU A CA 12
ATOM 7042 C C . LEU A 1 11 ? 7.567 -16.227 -2.479 1.00 0.000 11 LEU A C 12
ATOM 7043 O O . LEU A 1 11 ? 7.499 -17.445 -2.645 1.00 0.000 11 LEU A O 12
ATOM 7059 N N . HIS A 1 12 ? 8.717 -15.560 -2.474 1.00 0.000 12 HIS A N 12
ATOM 7060 C CA . HIS A 1 12 ? 9.994 -16.238 -2.667 1.00 0.000 12 HIS A CA 12
ATOM 7061 C C . HIS A 1 12 ? 10.088 -16.833 -4.069 1.00 0.000 12 HIS A C 12
ATOM 7062 O O . HIS A 1 12 ? 10.342 -18.025 -4.232 1.00 0.000 12 HIS A O 12
ATOM 7076 N N . GLY A 1 13 ? 9.880 -15.993 -5.078 1.00 0.000 13 GLY A N 12
ATOM 7077 C CA . GLY A 1 13 ? 9.944 -16.454 -6.452 1.00 0.000 13 GLY A CA 12
ATOM 7078 C C . GLY A 1 13 ? 11.349 -16.399 -7.017 1.00 0.000 13 GLY A C 12
ATOM 7079 O O . GLY A 1 13 ? 12.316 -16.716 -6.325 1.00 0.000 13 GLY A O 12
ATOM 7083 N N . GLN A 1 14 ? 11.463 -15.997 -8.279 1.00 0.000 14 GLN A N 12
ATOM 7084 C CA . GLN A 1 14 ? 12.761 -15.904 -8.937 1.00 0.000 14 GLN A CA 12
ATOM 7085 C C . GLN A 1 14 ? 12.840 -14.657 -9.812 1.00 0.000 14 GLN A C 12
ATOM 7086 O O . GLN A 1 14 ? 11.926 -14.371 -10.586 1.00 0.000 14 GLN A O 12
ATOM 7100 N N . CYS A 1 15 ? 13.937 -13.919 -9.684 1.00 0.000 15 CYS A N 12
ATOM 7101 C CA . CYS A 1 15 ? 14.135 -12.702 -10.462 1.00 0.000 15 CYS A CA 12
ATOM 7102 C C . CYS A 1 15 ? 14.876 -13.003 -11.763 1.00 0.000 15 CYS A C 12
ATOM 7103 O O . CYS A 1 15 ? 16.057 -13.348 -11.750 1.00 0.000 15 CYS A O 12
ATOM 7110 N N . GLN A 1 16 ? 14.172 -12.869 -12.882 1.00 0.000 16 GLN A N 12
ATOM 7111 C CA . GLN A 1 16 ? 14.762 -13.127 -14.190 1.00 0.000 16 GLN A CA 12
ATOM 7112 C C . GLN A 1 16 ? 14.216 -12.159 -15.234 1.00 0.000 16 GLN A C 12
ATOM 7113 O O . GLN A 1 16 ? 13.111 -11.635 -15.091 1.00 0.000 16 GLN A O 12
ATOM 7127 N N . SER A 1 17 ? 14.997 -11.926 -16.284 1.00 0.000 17 SER A N 12
ATOM 7128 C CA . SER A 1 17 ? 14.593 -11.017 -17.351 1.00 0.000 17 SER A CA 12
ATOM 7129 C C . SER A 1 17 ? 13.203 -11.371 -17.869 1.00 0.000 17 SER A C 12
ATOM 7130 O O . SER A 1 17 ? 12.733 -12.498 -17.701 1.00 0.000 17 SER A O 12
ATOM 7138 N N . LEU A 1 18 ? 12.548 -10.402 -18.499 1.00 0.000 18 LEU A N 12
ATOM 7139 C CA . LEU A 1 18 ? 11.210 -10.610 -19.042 1.00 0.000 18 LEU A CA 12
ATOM 7140 C C . LEU A 1 18 ? 11.268 -10.880 -20.542 1.00 0.000 18 LEU A C 12
ATOM 7141 O O . LEU A 1 18 ? 12.249 -10.567 -21.217 1.00 0.000 18 LEU A O 12
ATOM 7157 N N . PRO A 1 19 ? 10.192 -11.475 -21.078 1.00 0.000 19 PRO A N 12
ATOM 7158 C CA . PRO A 1 19 ? 9.019 -11.853 -20.285 1.00 0.000 19 PRO A CA 12
ATOM 7159 C C . PRO A 1 19 ? 9.309 -13.012 -19.337 1.00 0.000 19 PRO A C 12
ATOM 7160 O O . PRO A 1 19 ? 10.106 -13.898 -19.649 1.00 0.000 19 PRO A O 12
ATOM 7171 N N . CYS A 1 20 ? 8.657 -13.002 -18.180 1.00 0.000 20 CYS A N 12
ATOM 7172 C CA . CYS A 1 20 ? 8.845 -14.052 -17.186 1.00 0.000 20 CYS A CA 12
ATOM 7173 C C . CYS A 1 20 ? 8.234 -15.367 -17.662 1.00 0.000 20 CYS A C 12
ATOM 7174 O O . CYS A 1 20 ? 7.014 -15.494 -17.771 1.00 0.000 20 CYS A O 12
ATOM 7181 N N . THR A 1 21 ? 9.090 -16.343 -17.945 1.00 0.000 21 THR A N 12
ATOM 7182 C CA . THR A 1 21 ? 8.636 -17.648 -18.410 1.00 0.000 21 THR A CA 12
ATOM 7183 C C . THR A 1 21 ? 7.803 -18.352 -17.345 1.00 0.000 21 THR A C 12
ATOM 7184 O O . THR A 1 21 ? 7.989 -18.127 -16.149 1.00 0.000 21 THR A O 12
ATOM 7195 N N . TYR A 1 22 ? 6.886 -19.206 -17.786 1.00 0.000 22 TYR A N 12
ATOM 7196 C CA . TYR A 1 22 ? 6.024 -19.942 -16.870 1.00 0.000 22 TYR A CA 12
ATOM 7197 C C . TYR A 1 22 ? 6.820 -20.985 -16.091 1.00 0.000 22 TYR A C 12
ATOM 7198 O O . TYR A 1 22 ? 7.918 -21.383 -16.481 1.00 0.000 22 TYR A O 12
ATOM 7216 N N . PRO A 1 23 ? 6.254 -21.439 -14.963 1.00 0.000 23 PRO A N 12
ATOM 7217 C CA . PRO A 1 23 ? 4.947 -20.972 -14.490 1.00 0.000 23 PRO A CA 12
ATOM 7218 C C . PRO A 1 23 ? 4.990 -19.528 -14.003 1.00 0.000 23 PRO A C 12
ATOM 7219 O O . PRO A 1 23 ? 3.983 -18.819 -14.042 1.00 0.000 23 PRO A O 12
ATOM 7230 N N . LEU A 1 24 ? 6.160 -19.097 -13.544 1.00 0.000 24 LEU A N 12
ATOM 7231 C CA . LEU A 1 24 ? 6.334 -17.735 -13.050 1.00 0.000 24 LEU A CA 12
ATOM 7232 C C . LEU A 1 24 ? 5.831 -16.718 -14.069 1.00 0.000 24 LEU A C 12
ATOM 7233 O O . LEU A 1 24 ? 5.745 -17.008 -15.262 1.00 0.000 24 LEU A O 12
ATOM 7249 N N . VAL A 1 25 ? 5.502 -15.522 -13.590 1.00 0.000 25 VAL A N 12
ATOM 7250 C CA . VAL A 1 25 ? 5.011 -14.459 -14.460 1.00 0.000 25 VAL A CA 12
ATOM 7251 C C . VAL A 1 25 ? 5.340 -13.085 -13.887 1.00 0.000 25 VAL A C 12
ATOM 7252 O O . VAL A 1 25 ? 5.469 -12.921 -12.674 1.00 0.000 25 VAL A O 12
ATOM 7265 N N . PHE A 1 26 ? 5.473 -12.100 -14.769 1.00 0.000 26 PHE A N 12
ATOM 7266 C CA . PHE A 1 26 ? 5.787 -10.738 -14.352 1.00 0.000 26 PHE A CA 12
ATOM 7267 C C . PHE A 1 26 ? 4.745 -10.217 -13.366 1.00 0.000 26 PHE A C 12
ATOM 7268 O O . PHE A 1 26 ? 3.555 -10.504 -13.495 1.00 0.000 26 PHE A O 12
ATOM 7285 N N . VAL A 1 27 ? 5.202 -9.449 -12.382 1.00 0.000 27 VAL A N 12
ATOM 7286 C CA . VAL A 1 27 ? 4.311 -8.887 -11.375 1.00 0.000 27 VAL A CA 12
ATOM 7287 C C . VAL A 1 27 ? 4.465 -7.372 -11.288 1.00 0.000 27 VAL A C 12
ATOM 7288 O O . VAL A 1 27 ? 3.492 -6.649 -11.080 1.00 0.000 27 VAL A O 12
ATOM 7301 N N . GLY A 1 28 ? 5.697 -6.898 -11.450 1.00 0.000 28 GLY A N 12
ATOM 7302 C CA . GLY A 1 28 ? 5.957 -5.472 -11.388 1.00 0.000 28 GLY A CA 12
ATOM 7303 C C . GLY A 1 28 ? 7.436 -5.156 -11.279 1.00 0.000 28 GLY A C 12
ATOM 7304 O O . GLY A 1 28 ? 8.256 -6.022 -10.973 1.00 0.000 28 GLY A O 12
ATOM 7308 N N . PRO A 1 29 ? 7.795 -3.890 -11.536 1.00 0.000 29 PRO A N 12
ATOM 7309 C CA . PRO A 1 29 ? 9.187 -3.433 -11.473 1.00 0.000 29 PRO A CA 12
ATOM 7310 C C . PRO A 1 29 ? 9.721 -3.399 -10.046 1.00 0.000 29 PRO A C 12
ATOM 7311 O O . PRO A 1 29 ? 9.268 -2.604 -9.222 1.00 0.000 29 PRO A O 12
ATOM 7322 N N . ASP A 1 30 ? 10.688 -4.264 -9.760 1.00 0.000 30 ASP A N 12
ATOM 7323 C CA . ASP A 1 30 ? 11.286 -4.331 -8.431 1.00 0.000 30 ASP A CA 12
ATOM 7324 C C . ASP A 1 30 ? 12.684 -3.720 -8.433 1.00 0.000 30 ASP A C 12
ATOM 7325 O O . ASP A 1 30 ? 13.672 -4.372 -8.772 1.00 0.000 30 ASP A O 12
ATOM 7334 N N . PRO A 1 31 ? 12.770 -2.438 -8.047 1.00 0.000 31 PRO A N 12
ATOM 7335 C CA . PRO A 1 31 ? 14.042 -1.711 -7.997 1.00 0.000 31 PRO A CA 12
ATOM 7336 C C . PRO A 1 31 ? 14.951 -2.211 -6.879 1.00 0.000 31 PRO A C 12
ATOM 7337 O O . PRO A 1 31 ? 16.134 -2.475 -7.099 1.00 0.000 31 PRO A O 12
ATOM 7348 N N . PHE A 1 32 ? 14.392 -2.340 -5.681 1.00 0.000 32 PHE A N 12
ATOM 7349 C CA . PHE A 1 32 ? 15.154 -2.809 -4.528 1.00 0.000 32 PHE A CA 12
ATOM 7350 C C . PHE A 1 32 ? 14.533 -4.074 -3.944 1.00 0.000 32 PHE A C 12
ATOM 7351 O O . PHE A 1 32 ? 14.322 -4.175 -2.735 1.00 0.000 32 PHE A O 12
ATOM 7368 N N . HIS A 1 33 ? 14.241 -5.038 -4.812 1.00 0.000 33 HIS A N 12
ATOM 7369 C CA . HIS A 1 33 ? 13.644 -6.298 -4.383 1.00 0.000 33 HIS A CA 12
ATOM 7370 C C . HIS A 1 33 ? 13.967 -7.416 -5.370 1.00 0.000 33 HIS A C 12
ATOM 7371 O O . HIS A 1 33 ? 13.133 -8.280 -5.640 1.00 0.000 33 HIS A O 12
ATOM 7385 N N . CYS A 1 34 ? 15.183 -7.392 -5.907 1.00 0.000 34 CYS A N 12
ATOM 7386 C CA . CYS A 1 34 ? 15.616 -8.401 -6.865 1.00 0.000 34 CYS A CA 12
ATOM 7387 C C . CYS A 1 34 ? 16.812 -9.183 -6.327 1.00 0.000 34 CYS A C 12
ATOM 7388 O O . CYS A 1 34 ? 17.334 -8.880 -5.255 1.00 0.000 34 CYS A O 12
ATOM 7395 N N . GLY A 1 35 ? 17.240 -10.191 -7.082 1.00 0.000 35 GLY A N 12
ATOM 7396 C CA . GLY A 1 35 ? 18.371 -11.000 -6.665 1.00 0.000 35 GLY A CA 12
ATOM 7397 C C . GLY A 1 35 ? 19.696 -10.429 -7.130 1.00 0.000 35 GLY A C 12
ATOM 7398 O O . GLY A 1 35 ? 20.392 -9.736 -6.387 1.00 0.000 35 GLY A O 12
ATOM 7402 N N . PRO A 1 36 ? 20.063 -10.721 -8.386 1.00 0.000 36 PRO A N 12
ATOM 7403 C CA . PRO A 1 36 ? 21.316 -10.242 -8.977 1.00 0.000 36 PRO A CA 12
ATOM 7404 C C . PRO A 1 36 ? 21.301 -8.737 -9.227 1.00 0.000 36 PRO A C 12
ATOM 7405 O O . PRO A 1 36 ? 22.228 -8.025 -8.839 1.00 0.000 36 PRO A O 12
ATOM 7416 N N . TYR A 1 37 ? 20.244 -8.261 -9.875 1.00 0.000 37 TYR A N 12
ATOM 7417 C CA . TYR A 1 37 ? 20.110 -6.841 -10.178 1.00 0.000 37 TYR A CA 12
ATOM 7418 C C . TYR A 1 37 ? 18.659 -6.484 -10.484 1.00 0.000 37 TYR A C 12
ATOM 7419 O O . TYR A 1 37 ? 17.832 -7.343 -10.790 1.00 0.000 37 TYR A O 12
ATOM 7437 N N . PRO A 1 38 ? 18.341 -5.183 -10.402 1.00 0.000 38 PRO A N 12
ATOM 7438 C CA . PRO A 1 38 ? 16.989 -4.681 -10.668 1.00 0.000 38 PRO A CA 12
ATOM 7439 C C . PRO A 1 38 ? 16.613 -4.780 -12.142 1.00 0.000 38 PRO A C 12
ATOM 7440 O O . PRO A 1 38 ? 15.475 -4.506 -12.521 1.00 0.000 38 PRO A O 12
ATOM 7451 N N . GLN A 1 39 ? 17.577 -5.174 -12.969 1.00 0.000 39 GLN A N 12
ATOM 7452 C CA . GLN A 1 39 ? 17.345 -5.309 -14.402 1.00 0.000 39 GLN A CA 12
ATOM 7453 C C . GLN A 1 39 ? 16.323 -6.404 -14.688 1.00 0.000 39 GLN A C 12
ATOM 7454 O O . GLN A 1 39 ? 15.536 -6.302 -15.629 1.00 0.000 39 GLN A O 12
ATOM 7468 N N . PHE A 1 40 ? 16.341 -7.451 -13.870 1.00 0.000 40 PHE A N 12
ATOM 7469 C CA . PHE A 1 40 ? 15.416 -8.566 -14.035 1.00 0.000 40 PHE A CA 12
ATOM 7470 C C . PHE A 1 40 ? 14.105 -8.300 -13.301 1.00 0.000 40 PHE A C 12
ATOM 7471 O O . PHE A 1 40 ? 14.069 -7.553 -12.324 1.00 0.000 40 PHE A O 12
ATOM 7488 N N . GLY A 1 41 ? 13.029 -8.916 -13.781 1.00 0.000 41 GLY A N 12
ATOM 7489 C CA . GLY A 1 41 ? 11.730 -8.732 -13.160 1.00 0.000 41 GLY A CA 12
ATOM 7490 C C . GLY A 1 41 ? 11.433 -9.789 -12.115 1.00 0.000 41 GLY A C 12
ATOM 7491 O O . GLY A 1 41 ? 12.016 -10.874 -12.134 1.00 0.000 41 GLY A O 12
ATOM 7495 N N . CYS A 1 42 ? 10.526 -9.473 -11.197 1.00 0.000 42 CYS A N 12
ATOM 7496 C CA . CYS A 1 42 ? 10.153 -10.402 -10.137 1.00 0.000 42 CYS A CA 12
ATOM 7497 C C . CYS A 1 42 ? 9.166 -11.446 -10.651 1.00 0.000 42 CYS A C 12
ATOM 7498 O O . CYS A 1 42 ? 7.952 -11.252 -10.591 1.00 0.000 42 CYS A O 12
ATOM 7505 N N . CYS A 1 43 ? 9.697 -12.555 -11.157 1.00 0.000 43 CYS A N 12
ATOM 7506 C CA . CYS A 1 43 ? 8.865 -13.631 -11.681 1.00 0.000 43 CYS A CA 12
ATOM 7507 C C . CYS A 1 43 ? 8.316 -14.495 -10.550 1.00 0.000 43 CYS A C 12
ATOM 7508 O O . CYS A 1 43 ? 9.074 -15.115 -9.804 1.00 0.000 43 CYS A O 12
ATOM 7515 N N . ALA A 1 44 ? 6.993 -14.531 -10.429 1.00 0.000 44 ALA A N 12
ATOM 7516 C CA . ALA A 1 44 ? 6.342 -15.321 -9.391 1.00 0.000 44 ALA A CA 12
ATOM 7517 C C . ALA A 1 44 ? 5.438 -16.388 -9.998 1.00 0.000 44 ALA A C 12
ATOM 7518 O O . ALA A 1 44 ? 5.107 -17.379 -9.346 1.00 0.000 44 ALA A O 12
ATOM 7539 N N . PRO A 1 2 ? 3.165 -1.036 -2.353 1.00 0.000 2 PRO A N 13
ATOM 7540 C CA . PRO A 1 2 ? 2.020 -1.923 -2.578 1.00 0.000 2 PRO A CA 13
ATOM 7541 C C . PRO A 1 2 ? 2.430 -3.388 -2.667 1.00 0.000 2 PRO A C 13
ATOM 7542 O O . PRO A 1 2 ? 2.633 -3.921 -3.759 1.00 0.000 2 PRO A O 13
ATOM 7553 N N . ARG A 1 3 ? 2.551 -4.035 -1.513 1.00 0.000 3 ARG A N 13
ATOM 7554 C CA . ARG A 1 3 ? 2.938 -5.440 -1.461 1.00 0.000 3 ARG A CA 13
ATOM 7555 C C . ARG A 1 3 ? 2.048 -6.283 -2.369 1.00 0.000 3 ARG A C 13
ATOM 7556 O O . ARG A 1 3 ? 2.508 -7.241 -2.990 1.00 0.000 3 ARG A O 13
ATOM 7577 N N . SER A 1 4 ? 0.771 -5.921 -2.439 1.00 0.000 4 SER A N 13
ATOM 7578 C CA . SER A 1 4 ? -0.185 -6.647 -3.267 1.00 0.000 4 SER A CA 13
ATOM 7579 C C . SER A 1 4 ? 0.276 -6.688 -4.720 1.00 0.000 4 SER A C 13
ATOM 7580 O O . SER A 1 4 ? 0.178 -7.720 -5.386 1.00 0.000 4 SER A O 13
ATOM 7588 N N . HIS A 1 5 ? 0.780 -5.559 -5.207 1.00 0.000 5 HIS A N 13
ATOM 7589 C CA . HIS A 1 5 ? 1.258 -5.465 -6.582 1.00 0.000 5 HIS A CA 13
ATOM 7590 C C . HIS A 1 5 ? 2.647 -6.082 -6.718 1.00 0.000 5 HIS A C 13
ATOM 7591 O O . HIS A 1 5 ? 3.016 -6.576 -7.783 1.00 0.000 5 HIS A O 13
ATOM 7605 N N . VAL A 1 6 ? 3.412 -6.050 -5.632 1.00 0.000 6 VAL A N 13
ATOM 7606 C CA . VAL A 1 6 ? 4.760 -6.607 -5.630 1.00 0.000 6 VAL A CA 13
ATOM 7607 C C . VAL A 1 6 ? 4.983 -7.503 -4.417 1.00 0.000 6 VAL A C 13
ATOM 7608 O O . VAL A 1 6 ? 5.294 -7.023 -3.326 1.00 0.000 6 VAL A O 13
ATOM 7621 N N . ASP A 1 7 ? 4.822 -8.806 -4.613 1.00 0.000 7 ASP A N 13
ATOM 7622 C CA . ASP A 1 7 ? 5.007 -9.771 -3.535 1.00 0.000 7 ASP A CA 13
ATOM 7623 C C . ASP A 1 7 ? 6.309 -10.545 -3.716 1.00 0.000 7 ASP A C 13
ATOM 7624 O O . ASP A 1 7 ? 6.392 -11.728 -3.384 1.00 0.000 7 ASP A O 13
ATOM 7633 N N . CYS A 1 8 ? 7.324 -9.870 -4.245 1.00 0.000 8 CYS A N 13
ATOM 7634 C CA . CYS A 1 8 ? 8.622 -10.493 -4.472 1.00 0.000 8 CYS A CA 13
ATOM 7635 C C . CYS A 1 8 ? 9.261 -10.915 -3.152 1.00 0.000 8 CYS A C 13
ATOM 7636 O O . CYS A 1 8 ? 9.570 -12.086 -2.930 1.00 0.000 8 CYS A O 13
ATOM 7643 N N . PRO A 1 9 ? 9.463 -9.940 -2.254 1.00 0.000 9 PRO A N 13
ATOM 7644 C CA . PRO A 1 9 ? 10.066 -10.186 -0.941 1.00 0.000 9 PRO A CA 13
ATOM 7645 C C . PRO A 1 9 ? 9.144 -10.977 -0.019 1.00 0.000 9 PRO A C 13
ATOM 7646 O O . PRO A 1 9 ? 9.600 -11.804 0.770 1.00 0.000 9 PRO A O 13
ATOM 7657 N N . ALA A 1 10 ? 7.845 -10.718 -0.125 1.00 0.000 10 ALA A N 13
ATOM 7658 C CA . ALA A 1 10 ? 6.859 -11.409 0.697 1.00 0.000 10 ALA A CA 13
ATOM 7659 C C . ALA A 1 10 ? 6.768 -12.884 0.323 1.00 0.000 10 ALA A C 13
ATOM 7660 O O . ALA A 1 10 ? 6.767 -13.757 1.192 1.00 0.000 10 ALA A O 13
ATOM 7667 N N . LEU A 1 11 ? 6.692 -13.157 -0.975 1.00 0.000 11 LEU A N 13
ATOM 7668 C CA . LEU A 1 11 ? 6.600 -14.528 -1.464 1.00 0.000 11 LEU A CA 13
ATOM 7669 C C . LEU A 1 11 ? 7.976 -15.187 -1.499 1.00 0.000 11 LEU A C 13
ATOM 7670 O O . LEU A 1 11 ? 8.089 -16.413 -1.488 1.00 0.000 11 LEU A O 13
ATOM 7686 N N . HIS A 1 12 ? 9.019 -14.364 -1.539 1.00 0.000 12 HIS A N 13
ATOM 7687 C CA . HIS A 1 12 ? 10.388 -14.867 -1.573 1.00 0.000 12 HIS A CA 13
ATOM 7688 C C . HIS A 1 12 ? 10.650 -15.645 -2.859 1.00 0.000 12 HIS A C 13
ATOM 7689 O O . HIS A 1 12 ? 11.070 -16.801 -2.822 1.00 0.000 12 HIS A O 13
ATOM 7703 N N . GLY A 1 13 ? 10.397 -15.003 -3.995 1.00 0.000 13 GLY A N 13
ATOM 7704 C CA . GLY A 1 13 ? 10.610 -15.651 -5.276 1.00 0.000 13 GLY A CA 13
ATOM 7705 C C . GLY A 1 13 ? 11.921 -15.245 -5.920 1.00 0.000 13 GLY A C 13
ATOM 7706 O O . GLY A 1 13 ? 12.923 -15.051 -5.233 1.00 0.000 13 GLY A O 13
ATOM 7710 N N . GLN A 1 14 ? 11.914 -15.118 -7.243 1.00 0.000 14 GLN A N 13
ATOM 7711 C CA . GLN A 1 14 ? 13.113 -14.735 -7.980 1.00 0.000 14 GLN A CA 13
ATOM 7712 C C . GLN A 1 14 ? 12.751 -13.975 -9.251 1.00 0.000 14 GLN A C 13
ATOM 7713 O O . GLN A 1 14 ? 11.780 -14.307 -9.931 1.00 0.000 14 GLN A O 13
ATOM 7727 N N . CYS A 1 15 ? 13.538 -12.952 -9.567 1.00 0.000 15 CYS A N 13
ATOM 7728 C CA . CYS A 1 15 ? 13.301 -12.143 -10.756 1.00 0.000 15 CYS A CA 13
ATOM 7729 C C . CYS A 1 15 ? 14.154 -12.630 -11.925 1.00 0.000 15 CYS A C 13
ATOM 7730 O O . CYS A 1 15 ? 15.324 -12.967 -11.752 1.00 0.000 15 CYS A O 13
ATOM 7737 N N . GLN A 1 16 ? 13.557 -12.662 -13.112 1.00 0.000 16 GLN A N 13
ATOM 7738 C CA . GLN A 1 16 ? 14.262 -13.108 -14.308 1.00 0.000 16 GLN A CA 13
ATOM 7739 C C . GLN A 1 16 ? 14.099 -12.102 -15.443 1.00 0.000 16 GLN A C 13
ATOM 7740 O O . GLN A 1 16 ? 13.172 -11.292 -15.439 1.00 0.000 16 GLN A O 13
ATOM 7754 N N . SER A 1 17 ? 15.006 -12.160 -16.413 1.00 0.000 17 SER A N 13
ATOM 7755 C CA . SER A 1 17 ? 14.965 -11.250 -17.552 1.00 0.000 17 SER A CA 13
ATOM 7756 C C . SER A 1 17 ? 13.669 -11.423 -18.339 1.00 0.000 17 SER A C 13
ATOM 7757 O O . SER A 1 17 ? 13.523 -12.365 -19.119 1.00 0.000 17 SER A O 13
ATOM 7765 N N . LEU A 1 18 ? 12.730 -10.508 -18.127 1.00 0.000 18 LEU A N 13
ATOM 7766 C CA . LEU A 1 18 ? 11.444 -10.557 -18.815 1.00 0.000 18 LEU A CA 13
ATOM 7767 C C . LEU A 1 18 ? 11.638 -10.704 -20.321 1.00 0.000 18 LEU A C 13
ATOM 7768 O O . LEU A 1 18 ? 12.702 -10.410 -20.867 1.00 0.000 18 LEU A O 13
ATOM 7784 N N . PRO A 1 19 ? 10.586 -11.168 -21.011 1.00 0.000 19 PRO A N 13
ATOM 7785 C CA . PRO A 1 19 ? 9.314 -11.522 -20.373 1.00 0.000 19 PRO A CA 13
ATOM 7786 C C . PRO A 1 19 ? 9.427 -12.775 -19.512 1.00 0.000 19 PRO A C 13
ATOM 7787 O O . PRO A 1 19 ? 10.121 -13.727 -19.871 1.00 0.000 19 PRO A O 13
ATOM 7798 N N . CYS A 1 20 ? 8.740 -12.770 -18.375 1.00 0.000 20 CYS A N 13
ATOM 7799 C CA . CYS A 1 20 ? 8.762 -13.907 -17.462 1.00 0.000 20 CYS A CA 13
ATOM 7800 C C . CYS A 1 20 ? 8.431 -15.202 -18.198 1.00 0.000 20 CYS A C 13
ATOM 7801 O O . CYS A 1 20 ? 7.492 -15.255 -18.993 1.00 0.000 20 CYS A O 13
ATOM 7808 N N . THR A 1 21 ? 9.209 -16.245 -17.927 1.00 0.000 21 THR A N 13
ATOM 7809 C CA . THR A 1 21 ? 9.000 -17.540 -18.563 1.00 0.000 21 THR A CA 13
ATOM 7810 C C . THR A 1 21 ? 8.157 -18.455 -17.682 1.00 0.000 21 THR A C 13
ATOM 7811 O O . THR A 1 21 ? 8.507 -18.721 -16.532 1.00 0.000 21 THR A O 13
ATOM 7822 N N . TYR A 1 22 ? 7.046 -18.935 -18.230 1.00 0.000 22 TYR A N 13
ATOM 7823 C CA . TYR A 1 22 ? 6.152 -19.820 -17.493 1.00 0.000 22 TYR A CA 13
ATOM 7824 C C . TYR A 1 22 ? 6.923 -20.982 -16.873 1.00 0.000 22 TYR A C 13
ATOM 7825 O O . TYR A 1 22 ? 8.023 -21.331 -17.305 1.00 0.000 22 TYR A O 13
ATOM 7843 N N . PRO A 1 23 ? 6.334 -21.597 -15.837 1.00 0.000 23 PRO A N 13
ATOM 7844 C CA . PRO A 1 23 ? 5.026 -21.190 -15.315 1.00 0.000 23 PRO A CA 13
ATOM 7845 C C . PRO A 1 23 ? 5.078 -19.839 -14.610 1.00 0.000 23 PRO A C 13
ATOM 7846 O O . PRO A 1 23 ? 4.045 -19.210 -14.373 1.00 0.000 23 PRO A O 13
ATOM 7857 N N . LEU A 1 24 ? 6.286 -19.397 -14.278 1.00 0.000 24 LEU A N 13
ATOM 7858 C CA . LEU A 1 24 ? 6.472 -18.118 -13.600 1.00 0.000 24 LEU A CA 13
ATOM 7859 C C . LEU A 1 24 ? 5.711 -17.007 -14.314 1.00 0.000 24 LEU A C 13
ATOM 7860 O O . LEU A 1 24 ? 5.413 -17.109 -15.504 1.00 0.000 24 LEU A O 13
ATOM 7876 N N . VAL A 1 25 ? 5.401 -15.942 -13.580 1.00 0.000 25 VAL A N 13
ATOM 7877 C CA . VAL A 1 25 ? 4.678 -14.809 -14.145 1.00 0.000 25 VAL A CA 13
ATOM 7878 C C . VAL A 1 25 ? 5.164 -13.494 -13.546 1.00 0.000 25 VAL A C 13
ATOM 7879 O O . VAL A 1 25 ? 5.687 -13.462 -12.432 1.00 0.000 25 VAL A O 13
ATOM 7892 N N . PHE A 1 26 ? 4.987 -12.409 -14.293 1.00 0.000 26 PHE A N 13
ATOM 7893 C CA . PHE A 1 26 ? 5.408 -11.090 -13.837 1.00 0.000 26 PHE A CA 13
ATOM 7894 C C . PHE A 1 26 ? 4.657 -10.687 -12.571 1.00 0.000 26 PHE A C 13
ATOM 7895 O O . PHE A 1 26 ? 3.447 -10.886 -12.463 1.00 0.000 26 PHE A O 13
ATOM 7912 N N . VAL A 1 27 ? 5.384 -10.119 -11.614 1.00 0.000 27 VAL A N 13
ATOM 7913 C CA . VAL A 1 27 ? 4.789 -9.687 -10.356 1.00 0.000 27 VAL A CA 13
ATOM 7914 C C . VAL A 1 27 ? 4.815 -8.168 -10.228 1.00 0.000 27 VAL A C 13
ATOM 7915 O O . VAL A 1 27 ? 3.771 -7.526 -10.115 1.00 0.000 27 VAL A O 13
ATOM 7928 N N . GLY A 1 28 ? 6.016 -7.598 -10.246 1.00 0.000 28 GLY A N 13
ATOM 7929 C CA . GLY A 1 28 ? 6.156 -6.159 -10.132 1.00 0.000 28 GLY A CA 13
ATOM 7930 C C . GLY A 1 28 ? 7.590 -5.700 -10.309 1.00 0.000 28 GLY A C 13
ATOM 7931 O O . GLY A 1 28 ? 8.537 -6.450 -10.077 1.00 0.000 28 GLY A O 13
ATOM 7935 N N . PRO A 1 29 ? 7.763 -4.438 -10.731 1.00 0.000 29 PRO A N 13
ATOM 7936 C CA . PRO A 1 29 ? 9.089 -3.852 -10.950 1.00 0.000 29 PRO A CA 13
ATOM 7937 C C . PRO A 1 29 ? 9.844 -3.623 -9.645 1.00 0.000 29 PRO A C 13
ATOM 7938 O O . PRO A 1 29 ? 9.934 -2.496 -9.159 1.00 0.000 29 PRO A O 13
ATOM 7949 N N . ASP A 1 30 ? 10.386 -4.698 -9.084 1.00 0.000 30 ASP A N 13
ATOM 7950 C CA . ASP A 1 30 ? 11.135 -4.614 -7.836 1.00 0.000 30 ASP A CA 13
ATOM 7951 C C . ASP A 1 30 ? 12.631 -4.772 -8.088 1.00 0.000 30 ASP A C 13
ATOM 7952 O O . ASP A 1 30 ? 13.162 -5.881 -8.150 1.00 0.000 30 ASP A O 13
ATOM 7961 N N . PRO A 1 31 ? 13.329 -3.636 -8.238 1.00 0.000 31 PRO A N 13
ATOM 7962 C CA . PRO A 1 31 ? 14.774 -3.622 -8.486 1.00 0.000 31 PRO A CA 13
ATOM 7963 C C . PRO A 1 31 ? 15.576 -4.069 -7.269 1.00 0.000 31 PRO A C 13
ATOM 7964 O O . PRO A 1 31 ? 16.457 -4.923 -7.373 1.00 0.000 31 PRO A O 13
ATOM 7975 N N . PHE A 1 32 ? 15.264 -3.489 -6.115 1.00 0.000 32 PHE A N 13
ATOM 7976 C CA . PHE A 1 32 ? 15.957 -3.827 -4.877 1.00 0.000 32 PHE A CA 13
ATOM 7977 C C . PHE A 1 32 ? 15.788 -5.308 -4.548 1.00 0.000 32 PHE A C 13
ATOM 7978 O O . PHE A 1 32 ? 16.712 -5.954 -4.053 1.00 0.000 32 PHE A O 13
ATOM 7995 N N . HIS A 1 33 ? 14.601 -5.838 -4.824 1.00 0.000 33 HIS A N 13
ATOM 7996 C CA . HIS A 1 33 ? 14.310 -7.242 -4.558 1.00 0.000 33 HIS A CA 13
ATOM 7997 C C . HIS A 1 33 ? 14.628 -8.104 -5.776 1.00 0.000 33 HIS A C 13
ATOM 7998 O O . HIS A 1 33 ? 13.725 -8.580 -6.465 1.00 0.000 33 HIS A O 13
ATOM 8012 N N . CYS A 1 34 ? 15.916 -8.299 -6.037 1.00 0.000 34 CYS A N 13
ATOM 8013 C CA . CYS A 1 34 ? 16.354 -9.102 -7.172 1.00 0.000 34 CYS A CA 13
ATOM 8014 C C . CYS A 1 34 ? 17.593 -9.918 -6.816 1.00 0.000 34 CYS A C 13
ATOM 8015 O O . CYS A 1 34 ? 18.261 -9.649 -5.819 1.00 0.000 34 CYS A O 13
ATOM 8022 N N . GLY A 1 35 ? 17.895 -10.917 -7.640 1.00 0.000 35 GLY A N 13
ATOM 8023 C CA . GLY A 1 35 ? 19.053 -11.756 -7.396 1.00 0.000 35 GLY A CA 13
ATOM 8024 C C . GLY A 1 35 ? 20.313 -11.206 -8.035 1.00 0.000 35 GLY A C 13
ATOM 8025 O O . GLY A 1 35 ? 21.172 -10.630 -7.367 1.00 0.000 35 GLY A O 13
ATOM 8029 N N . PRO A 1 36 ? 20.436 -11.384 -9.358 1.00 0.000 36 PRO A N 13
ATOM 8030 C CA . PRO A 1 36 ? 21.598 -10.909 -10.116 1.00 0.000 36 PRO A CA 13
ATOM 8031 C C . PRO A 1 36 ? 21.641 -9.389 -10.217 1.00 0.000 36 PRO A C 13
ATOM 8032 O O . PRO A 1 36 ? 22.662 -8.766 -9.921 1.00 0.000 36 PRO A O 13
ATOM 8043 N N . TYR A 1 37 ? 20.529 -8.796 -10.637 1.00 0.000 37 TYR A N 13
ATOM 8044 C CA . TYR A 1 37 ? 20.441 -7.348 -10.779 1.00 0.000 37 TYR A CA 13
ATOM 8045 C C . TYR A 1 37 ? 18.989 -6.883 -10.732 1.00 0.000 37 TYR A C 13
ATOM 8046 O O . TYR A 1 37 ? 18.054 -7.661 -10.920 1.00 0.000 37 TYR A O 13
ATOM 8064 N N . PRO A 1 38 ? 18.794 -5.581 -10.475 1.00 0.000 38 PRO A N 13
ATOM 8065 C CA . PRO A 1 38 ? 17.459 -4.980 -10.398 1.00 0.000 38 PRO A CA 13
ATOM 8066 C C . PRO A 1 38 ? 16.773 -4.915 -11.758 1.00 0.000 38 PRO A C 13
ATOM 8067 O O . PRO A 1 38 ? 15.546 -4.959 -11.847 1.00 0.000 38 PRO A O 13
ATOM 8078 N N . GLN A 1 39 ? 17.573 -4.811 -12.815 1.00 0.000 39 GLN A N 13
ATOM 8079 C CA . GLN A 1 39 ? 17.041 -4.740 -14.170 1.00 0.000 39 GLN A CA 13
ATOM 8080 C C . GLN A 1 39 ? 16.068 -5.884 -14.434 1.00 0.000 39 GLN A C 13
ATOM 8081 O O . GLN A 1 39 ? 15.091 -5.725 -15.167 1.00 0.000 39 GLN A O 13
ATOM 8095 N N . PHE A 1 40 ? 16.341 -7.037 -13.833 1.00 0.000 40 PHE A N 13
ATOM 8096 C CA . PHE A 1 40 ? 15.490 -8.209 -14.004 1.00 0.000 40 PHE A CA 13
ATOM 8097 C C . PHE A 1 40 ? 14.104 -7.966 -13.413 1.00 0.000 40 PHE A C 13
ATOM 8098 O O . PHE A 1 40 ? 13.954 -7.232 -12.437 1.00 0.000 40 PHE A O 13
ATOM 8115 N N . GLY A 1 41 ? 13.094 -8.588 -14.012 1.00 0.000 41 GLY A N 13
ATOM 8116 C CA . GLY A 1 41 ? 11.734 -8.427 -13.532 1.00 0.000 41 GLY A CA 13
ATOM 8117 C C . GLY A 1 41 ? 11.279 -9.592 -12.676 1.00 0.000 41 GLY A C 13
ATOM 8118 O O . GLY A 1 41 ? 11.569 -10.749 -12.984 1.00 0.000 41 GLY A O 13
ATOM 8122 N N . CYS A 1 42 ? 10.565 -9.289 -11.597 1.00 0.000 42 CYS A N 13
ATOM 8123 C CA . CYS A 1 42 ? 10.071 -10.320 -10.692 1.00 0.000 42 CYS A CA 13
ATOM 8124 C C . CYS A 1 42 ? 9.276 -11.376 -11.454 1.00 0.000 42 CYS A C 13
ATOM 8125 O O . CYS A 1 42 ? 8.434 -11.052 -12.292 1.00 0.000 42 CYS A O 13
ATOM 8132 N N . CYS A 1 43 ? 9.548 -12.642 -11.155 1.00 0.000 43 CYS A N 13
ATOM 8133 C CA . CYS A 1 43 ? 8.860 -13.748 -11.811 1.00 0.000 43 CYS A CA 13
ATOM 8134 C C . CYS A 1 43 ? 8.444 -14.808 -10.795 1.00 0.000 43 CYS A C 13
ATOM 8135 O O . CYS A 1 43 ? 9.288 -15.425 -10.145 1.00 0.000 43 CYS A O 13
ATOM 8142 N N . ALA A 1 44 ? 7.137 -15.014 -10.664 1.00 0.000 44 ALA A N 13
ATOM 8143 C CA . ALA A 1 44 ? 6.609 -16.000 -9.729 1.00 0.000 44 ALA A CA 13
ATOM 8144 C C . ALA A 1 44 ? 5.556 -16.878 -10.396 1.00 0.000 44 ALA A C 13
ATOM 8145 O O . ALA A 1 44 ? 4.518 -17.178 -9.803 1.00 0.000 44 ALA A O 13
ATOM 8166 N N . PRO A 1 2 ? 3.083 -0.719 -1.746 1.00 0.000 2 PRO A N 14
ATOM 8167 C CA . PRO A 1 2 ? 3.719 -1.345 -2.909 1.00 0.000 2 PRO A CA 14
ATOM 8168 C C . PRO A 1 2 ? 3.787 -2.863 -2.785 1.00 0.000 2 PRO A C 14
ATOM 8169 O O . PRO A 1 2 ? 3.565 -3.585 -3.757 1.00 0.000 2 PRO A O 14
ATOM 8180 N N . ARG A 1 3 ? 4.095 -3.341 -1.583 1.00 0.000 3 ARG A N 14
ATOM 8181 C CA . ARG A 1 3 ? 4.193 -4.774 -1.333 1.00 0.000 3 ARG A CA 14
ATOM 8182 C C . ARG A 1 3 ? 2.878 -5.474 -1.663 1.00 0.000 3 ARG A C 14
ATOM 8183 O O . ARG A 1 3 ? 2.870 -6.579 -2.207 1.00 0.000 3 ARG A O 14
ATOM 8204 N N . SER A 1 4 ? 1.767 -4.825 -1.329 1.00 0.000 4 SER A N 14
ATOM 8205 C CA . SER A 1 4 ? 0.446 -5.387 -1.585 1.00 0.000 4 SER A CA 14
ATOM 8206 C C . SER A 1 4 ? 0.234 -5.617 -3.078 1.00 0.000 4 SER A C 14
ATOM 8207 O O . SER A 1 4 ? -0.346 -6.624 -3.486 1.00 0.000 4 SER A O 14
ATOM 8215 N N . HIS A 1 5 ? 0.708 -4.676 -3.889 1.00 0.000 5 HIS A N 14
ATOM 8216 C CA . HIS A 1 5 ? 0.571 -4.776 -5.337 1.00 0.000 5 HIS A CA 14
ATOM 8217 C C . HIS A 1 5 ? 1.597 -5.746 -5.915 1.00 0.000 5 HIS A C 14
ATOM 8218 O O . HIS A 1 5 ? 1.365 -6.366 -6.953 1.00 0.000 5 HIS A O 14
ATOM 8232 N N . VAL A 1 6 ? 2.733 -5.872 -5.236 1.00 0.000 6 VAL A N 14
ATOM 8233 C CA . VAL A 1 6 ? 3.795 -6.766 -5.681 1.00 0.000 6 VAL A CA 14
ATOM 8234 C C . VAL A 1 6 ? 4.382 -7.548 -4.511 1.00 0.000 6 VAL A C 14
ATOM 8235 O O . VAL A 1 6 ? 5.138 -7.004 -3.705 1.00 0.000 6 VAL A O 14
ATOM 8248 N N . ASP A 1 7 ? 4.029 -8.825 -4.424 1.00 0.000 7 ASP A N 14
ATOM 8249 C CA . ASP A 1 7 ? 4.522 -9.683 -3.352 1.00 0.000 7 ASP A CA 14
ATOM 8250 C C . ASP A 1 7 ? 5.754 -10.461 -3.803 1.00 0.000 7 ASP A C 14
ATOM 8251 O O . ASP A 1 7 ? 5.921 -11.632 -3.462 1.00 0.000 7 ASP A O 14
ATOM 8260 N N . CYS A 1 8 ? 6.614 -9.803 -4.573 1.00 0.000 8 CYS A N 14
ATOM 8261 C CA . CYS A 1 8 ? 7.831 -10.432 -5.072 1.00 0.000 8 CYS A CA 14
ATOM 8262 C C . CYS A 1 8 ? 8.677 -10.969 -3.922 1.00 0.000 8 CYS A C 14
ATOM 8263 O O . CYS A 1 8 ? 8.993 -12.157 -3.852 1.00 0.000 8 CYS A O 14
ATOM 8270 N N . PRO A 1 9 ? 9.054 -10.075 -2.996 1.00 0.000 9 PRO A N 14
ATOM 8271 C CA . PRO A 1 9 ? 9.867 -10.435 -1.831 1.00 0.000 9 PRO A CA 14
ATOM 8272 C C . PRO A 1 9 ? 9.100 -11.293 -0.831 1.00 0.000 9 PRO A C 14
ATOM 8273 O O . PRO A 1 9 ? 9.645 -12.240 -0.264 1.00 0.000 9 PRO A O 14
ATOM 8284 N N . ALA A 1 10 ? 7.832 -10.956 -0.620 1.00 0.000 10 ALA A N 14
ATOM 8285 C CA . ALA A 1 10 ? 6.989 -11.697 0.310 1.00 0.000 10 ALA A CA 14
ATOM 8286 C C . ALA A 1 10 ? 6.826 -13.147 -0.133 1.00 0.000 10 ALA A C 14
ATOM 8287 O O . ALA A 1 10 ? 6.769 -14.058 0.694 1.00 0.000 10 ALA A O 14
ATOM 8294 N N . LEU A 1 11 ? 6.750 -13.356 -1.443 1.00 0.000 11 LEU A N 14
ATOM 8295 C CA . LEU A 1 11 ? 6.593 -14.696 -1.997 1.00 0.000 11 LEU A CA 14
ATOM 8296 C C . LEU A 1 11 ? 7.950 -15.361 -2.207 1.00 0.000 11 LEU A C 14
ATOM 8297 O O . LEU A 1 11 ? 8.081 -16.579 -2.084 1.00 0.000 11 LEU A O 14
ATOM 8313 N N . HIS A 1 12 ? 8.957 -14.553 -2.521 1.00 0.000 12 HIS A N 14
ATOM 8314 C CA . HIS A 1 12 ? 10.305 -15.063 -2.745 1.00 0.000 12 HIS A CA 14
ATOM 8315 C C . HIS A 1 12 ? 10.346 -15.972 -3.970 1.00 0.000 12 HIS A C 14
ATOM 8316 O O . HIS A 1 12 ? 10.245 -17.192 -3.853 1.00 0.000 12 HIS A O 14
ATOM 8330 N N . GLY A 1 13 ? 10.494 -15.368 -5.145 1.00 0.000 13 GLY A N 14
ATOM 8331 C CA . GLY A 1 13 ? 10.545 -16.138 -6.374 1.00 0.000 13 GLY A CA 14
ATOM 8332 C C . GLY A 1 13 ? 11.925 -16.138 -7.001 1.00 0.000 13 GLY A C 14
ATOM 8333 O O . GLY A 1 13 ? 12.892 -16.584 -6.386 1.00 0.000 13 GLY A O 14
ATOM 8337 N N . GLN A 1 14 ? 12.014 -15.639 -8.230 1.00 0.000 14 GLN A N 14
ATOM 8338 C CA . GLN A 1 14 ? 13.286 -15.587 -8.941 1.00 0.000 14 GLN A CA 14
ATOM 8339 C C . GLN A 1 14 ? 13.319 -14.409 -9.910 1.00 0.000 14 GLN A C 14
ATOM 8340 O O . GLN A 1 14 ? 12.320 -14.095 -10.557 1.00 0.000 14 GLN A O 14
ATOM 8354 N N . CYS A 1 15 ? 14.475 -13.759 -10.004 1.00 0.000 15 CYS A N 14
ATOM 8355 C CA . CYS A 1 15 ? 14.640 -12.615 -10.892 1.00 0.000 15 CYS A CA 14
ATOM 8356 C C . CYS A 1 15 ? 15.316 -13.032 -12.196 1.00 0.000 15 CYS A C 14
ATOM 8357 O O . CYS A 1 15 ? 16.461 -13.481 -12.195 1.00 0.000 15 CYS A O 14
ATOM 8364 N N . GLN A 1 16 ? 14.598 -12.878 -13.304 1.00 0.000 16 GLN A N 14
ATOM 8365 C CA . GLN A 1 16 ? 15.129 -13.238 -14.613 1.00 0.000 16 GLN A CA 14
ATOM 8366 C C . GLN A 1 16 ? 14.801 -12.166 -15.647 1.00 0.000 16 GLN A C 14
ATOM 8367 O O . GLN A 1 16 ? 14.017 -11.255 -15.383 1.00 0.000 16 GLN A O 14
ATOM 8381 N N . SER A 1 17 ? 15.408 -12.280 -16.824 1.00 0.000 17 SER A N 14
ATOM 8382 C CA . SER A 1 17 ? 15.185 -11.318 -17.896 1.00 0.000 17 SER A CA 14
ATOM 8383 C C . SER A 1 17 ? 13.846 -11.572 -18.583 1.00 0.000 17 SER A C 14
ATOM 8384 O O . SER A 1 17 ? 13.653 -12.600 -19.233 1.00 0.000 17 SER A O 14
ATOM 8392 N N . LEU A 1 18 ? 12.924 -10.627 -18.435 1.00 0.000 18 LEU A N 14
ATOM 8393 C CA . LEU A 1 18 ? 11.602 -10.746 -19.041 1.00 0.000 18 LEU A CA 14
ATOM 8394 C C . LEU A 1 18 ? 11.712 -11.066 -20.529 1.00 0.000 18 LEU A C 14
ATOM 8395 O O . LEU A 1 18 ? 12.749 -10.858 -21.159 1.00 0.000 18 LEU A O 14
ATOM 8411 N N . PRO A 1 19 ? 10.617 -11.582 -21.105 1.00 0.000 19 PRO A N 14
ATOM 8412 C CA . PRO A 1 19 ? 9.377 -11.835 -20.366 1.00 0.000 19 PRO A CA 14
ATOM 8413 C C . PRO A 1 19 ? 9.517 -12.985 -19.375 1.00 0.000 19 PRO A C 14
ATOM 8414 O O . PRO A 1 19 ? 10.486 -13.743 -19.421 1.00 0.000 19 PRO A O 14
ATOM 8425 N N . CYS A 1 20 ? 8.543 -13.110 -18.479 1.00 0.000 20 CYS A N 14
ATOM 8426 C CA . CYS A 1 20 ? 8.557 -14.168 -17.476 1.00 0.000 20 CYS A CA 14
ATOM 8427 C C . CYS A 1 20 ? 8.043 -15.480 -18.063 1.00 0.000 20 CYS A C 14
ATOM 8428 O O . CYS A 1 20 ? 6.970 -15.527 -18.664 1.00 0.000 20 CYS A O 14
ATOM 8435 N N . THR A 1 21 ? 8.818 -16.546 -17.883 1.00 0.000 21 THR A N 14
ATOM 8436 C CA . THR A 1 21 ? 8.443 -17.858 -18.394 1.00 0.000 21 THR A CA 14
ATOM 8437 C C . THR A 1 21 ? 7.706 -18.670 -17.336 1.00 0.000 21 THR A C 14
ATOM 8438 O O . THR A 1 21 ? 8.208 -18.867 -16.229 1.00 0.000 21 THR A O 14
ATOM 8449 N N . TYR A 1 22 ? 6.513 -19.140 -17.683 1.00 0.000 22 TYR A N 14
ATOM 8450 C CA . TYR A 1 22 ? 5.705 -19.930 -16.761 1.00 0.000 22 TYR A CA 14
ATOM 8451 C C . TYR A 1 22 ? 6.518 -21.079 -16.172 1.00 0.000 22 TYR A C 14
ATOM 8452 O O . TYR A 1 22 ? 7.533 -21.503 -16.724 1.00 0.000 22 TYR A O 14
ATOM 8470 N N . PRO A 1 23 ? 6.060 -21.598 -15.022 1.00 0.000 23 PRO A N 14
ATOM 8471 C CA . PRO A 1 23 ? 4.853 -21.101 -14.355 1.00 0.000 23 PRO A CA 14
ATOM 8472 C C . PRO A 1 23 ? 5.047 -19.709 -13.764 1.00 0.000 23 PRO A C 14
ATOM 8473 O O . PRO A 1 23 ? 4.080 -19.028 -13.422 1.00 0.000 23 PRO A O 14
ATOM 8484 N N . LEU A 1 24 ? 6.303 -19.292 -13.647 1.00 0.000 24 LEU A N 14
ATOM 8485 C CA . LEU A 1 24 ? 6.625 -17.980 -13.097 1.00 0.000 24 LEU A CA 14
ATOM 8486 C C . LEU A 1 24 ? 5.807 -16.888 -13.779 1.00 0.000 24 LEU A C 14
ATOM 8487 O O . LEU A 1 24 ? 5.937 -16.659 -14.982 1.00 0.000 24 LEU A O 14
ATOM 8503 N N . VAL A 1 25 ? 4.964 -16.214 -13.002 1.00 0.000 25 VAL A N 14
ATOM 8504 C CA . VAL A 1 25 ? 4.127 -15.143 -13.530 1.00 0.000 25 VAL A CA 14
ATOM 8505 C C . VAL A 1 25 ? 4.845 -13.800 -13.460 1.00 0.000 25 VAL A C 14
ATOM 8506 O O . VAL A 1 25 ? 5.719 -13.594 -12.618 1.00 0.000 25 VAL A O 14
ATOM 8519 N N . PHE A 1 26 ? 4.469 -12.888 -14.351 1.00 0.000 26 PHE A N 14
ATOM 8520 C CA . PHE A 1 26 ? 5.076 -11.563 -14.391 1.00 0.000 26 PHE A CA 14
ATOM 8521 C C . PHE A 1 26 ? 4.318 -10.589 -13.493 1.00 0.000 26 PHE A C 14
ATOM 8522 O O . PHE A 1 26 ? 3.099 -10.453 -13.596 1.00 0.000 26 PHE A O 14
ATOM 8539 N N . VAL A 1 27 ? 5.049 -9.914 -12.612 1.00 0.000 27 VAL A N 14
ATOM 8540 C CA . VAL A 1 27 ? 4.447 -8.953 -11.696 1.00 0.000 27 VAL A CA 14
ATOM 8541 C C . VAL A 1 27 ? 5.091 -7.578 -11.840 1.00 0.000 27 VAL A C 14
ATOM 8542 O O . VAL A 1 27 ? 4.426 -6.552 -11.705 1.00 0.000 27 VAL A O 14
ATOM 8555 N N . GLY A 1 28 ? 6.392 -7.566 -12.116 1.00 0.000 28 GLY A N 14
ATOM 8556 C CA . GLY A 1 28 ? 7.105 -6.312 -12.275 1.00 0.000 28 GLY A CA 14
ATOM 8557 C C . GLY A 1 28 ? 8.500 -6.360 -11.684 1.00 0.000 28 GLY A C 14
ATOM 8558 O O . GLY A 1 28 ? 8.826 -7.230 -10.876 1.00 0.000 28 GLY A O 14
ATOM 8562 N N . PRO A 1 29 ? 9.352 -5.407 -12.091 1.00 0.000 29 PRO A N 14
ATOM 8563 C CA . PRO A 1 29 ? 10.734 -5.323 -11.610 1.00 0.000 29 PRO A CA 14
ATOM 8564 C C . PRO A 1 29 ? 10.814 -4.906 -10.145 1.00 0.000 29 PRO A C 14
ATOM 8565 O O . PRO A 1 29 ? 10.283 -3.865 -9.757 1.00 0.000 29 PRO A O 14
ATOM 8576 N N . ASP A 1 30 ? 11.479 -5.724 -9.338 1.00 0.000 30 ASP A N 14
ATOM 8577 C CA . ASP A 1 30 ? 11.630 -5.439 -7.915 1.00 0.000 30 ASP A CA 14
ATOM 8578 C C . ASP A 1 30 ? 13.050 -4.980 -7.600 1.00 0.000 30 ASP A C 14
ATOM 8579 O O . ASP A 1 30 ? 13.956 -5.786 -7.387 1.00 0.000 30 ASP A O 14
ATOM 8588 N N . PRO A 1 31 ? 13.251 -3.654 -7.571 1.00 0.000 31 PRO A N 14
ATOM 8589 C CA . PRO A 1 31 ? 14.559 -3.058 -7.283 1.00 0.000 31 PRO A CA 14
ATOM 8590 C C . PRO A 1 31 ? 14.978 -3.253 -5.830 1.00 0.000 31 PRO A C 14
ATOM 8591 O O . PRO A 1 31 ? 16.154 -3.120 -5.490 1.00 0.000 31 PRO A O 14
ATOM 8602 N N . PHE A 1 32 ? 14.010 -3.569 -4.977 1.00 0.000 32 PHE A N 14
ATOM 8603 C CA . PHE A 1 32 ? 14.279 -3.782 -3.560 1.00 0.000 32 PHE A CA 14
ATOM 8604 C C . PHE A 1 32 ? 15.449 -4.742 -3.366 1.00 0.000 32 PHE A C 14
ATOM 8605 O O . PHE A 1 32 ? 16.526 -4.344 -2.921 1.00 0.000 32 PHE A O 14
ATOM 8622 N N . HIS A 1 33 ? 15.229 -6.009 -3.704 1.00 0.000 33 HIS A N 14
ATOM 8623 C CA . HIS A 1 33 ? 16.265 -7.027 -3.567 1.00 0.000 33 HIS A CA 14
ATOM 8624 C C . HIS A 1 33 ? 16.079 -8.133 -4.601 1.00 0.000 33 HIS A C 14
ATOM 8625 O O . HIS A 1 33 ? 15.351 -9.099 -4.368 1.00 0.000 33 HIS A O 14
ATOM 8639 N N . CYS A 1 34 ? 16.740 -7.986 -5.744 1.00 0.000 34 CYS A N 14
ATOM 8640 C CA . CYS A 1 34 ? 16.647 -8.971 -6.814 1.00 0.000 34 CYS A CA 14
ATOM 8641 C C . CYS A 1 34 ? 17.862 -9.895 -6.810 1.00 0.000 34 CYS A C 14
ATOM 8642 O O . CYS A 1 34 ? 18.709 -9.820 -5.922 1.00 0.000 34 CYS A O 14
ATOM 8649 N N . GLY A 1 35 ? 17.939 -10.767 -7.812 1.00 0.000 35 GLY A N 14
ATOM 8650 C CA . GLY A 1 35 ? 19.053 -11.692 -7.905 1.00 0.000 35 GLY A CA 14
ATOM 8651 C C . GLY A 1 35 ? 20.233 -11.106 -8.653 1.00 0.000 35 GLY A C 14
ATOM 8652 O O . GLY A 1 35 ? 21.192 -10.615 -8.057 1.00 0.000 35 GLY A O 14
ATOM 8656 N N . PRO A 1 36 ? 20.173 -11.153 -9.993 1.00 0.000 36 PRO A N 14
ATOM 8657 C CA . PRO A 1 36 ? 21.238 -10.628 -10.852 1.00 0.000 36 PRO A CA 14
ATOM 8658 C C . PRO A 1 36 ? 21.316 -9.106 -10.813 1.00 0.000 36 PRO A C 14
ATOM 8659 O O . PRO A 1 36 ? 22.394 -8.534 -10.649 1.00 0.000 36 PRO A O 14
ATOM 8670 N N . TYR A 1 37 ? 20.168 -8.454 -10.962 1.00 0.000 37 TYR A N 14
ATOM 8671 C CA . TYR A 1 37 ? 20.108 -6.998 -10.946 1.00 0.000 37 TYR A CA 14
ATOM 8672 C C . TYR A 1 37 ? 18.693 -6.515 -10.639 1.00 0.000 37 TYR A C 14
ATOM 8673 O O . TYR A 1 37 ? 17.715 -7.248 -10.780 1.00 0.000 37 TYR A O 14
ATOM 8691 N N . PRO A 1 38 ? 18.582 -5.249 -10.209 1.00 0.000 38 PRO A N 14
ATOM 8692 C CA . PRO A 1 38 ? 17.292 -4.637 -9.875 1.00 0.000 38 PRO A CA 14
ATOM 8693 C C . PRO A 1 38 ? 16.426 -4.399 -11.107 1.00 0.000 38 PRO A C 14
ATOM 8694 O O . PRO A 1 38 ? 15.199 -4.445 -11.032 1.00 0.000 38 PRO A O 14
ATOM 8705 N N . GLN A 1 39 ? 17.074 -4.145 -12.240 1.00 0.000 39 GLN A N 14
ATOM 8706 C CA . GLN A 1 39 ? 16.362 -3.899 -13.488 1.00 0.000 39 GLN A CA 14
ATOM 8707 C C . GLN A 1 39 ? 15.564 -5.128 -13.910 1.00 0.000 39 GLN A C 14
ATOM 8708 O O . GLN A 1 39 ? 14.469 -5.011 -14.462 1.00 0.000 39 GLN A O 14
ATOM 8722 N N . PHE A 1 40 ? 16.120 -6.307 -13.649 1.00 0.000 40 PHE A N 14
ATOM 8723 C CA . PHE A 1 40 ? 15.460 -7.558 -14.003 1.00 0.000 40 PHE A CA 14
ATOM 8724 C C . PHE A 1 40 ? 14.039 -7.600 -13.450 1.00 0.000 40 PHE 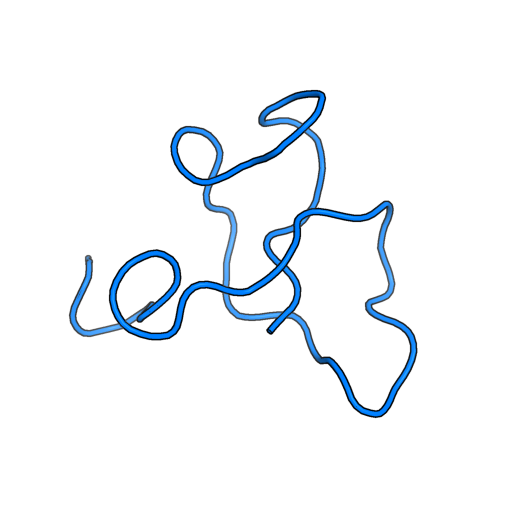A C 14
ATOM 8725 O O . PHE A 1 40 ? 13.638 -6.735 -12.672 1.00 0.000 40 PHE A O 14
ATOM 8742 N N . GLY A 1 41 ? 13.281 -8.613 -13.858 1.00 0.000 41 GLY A N 14
ATOM 8743 C CA . GLY A 1 41 ? 11.912 -8.749 -13.395 1.00 0.000 41 GLY A CA 14
ATOM 8744 C C . GLY A 1 41 ? 11.754 -9.855 -12.370 1.00 0.000 41 GLY A C 14
ATOM 8745 O O . GLY A 1 41 ? 12.360 -10.920 -12.496 1.00 0.000 41 GLY A O 14
ATOM 8749 N N . CYS A 1 42 ? 10.940 -9.603 -11.351 1.00 0.000 42 CYS A N 14
ATOM 8750 C CA . CYS A 1 42 ? 10.705 -10.585 -10.298 1.00 0.000 42 CYS A CA 14
ATOM 8751 C C . CYS A 1 42 ? 9.528 -11.489 -10.651 1.00 0.000 42 CYS A C 14
ATOM 8752 O O . CYS A 1 42 ? 8.375 -11.166 -10.364 1.00 0.000 42 CYS A O 14
ATOM 8759 N N . CYS A 1 43 ? 9.826 -12.624 -11.273 1.00 0.000 43 CYS A N 14
ATOM 8760 C CA . CYS A 1 43 ? 8.794 -13.576 -11.666 1.00 0.000 43 CYS A CA 14
ATOM 8761 C C . CYS A 1 43 ? 8.443 -14.505 -10.507 1.00 0.000 43 CYS A C 14
ATOM 8762 O O . CYS A 1 43 ? 9.319 -14.944 -9.762 1.00 0.000 43 CYS A O 14
ATOM 8769 N N . ALA A 1 44 ? 7.155 -14.801 -10.362 1.00 0.000 44 ALA A N 14
ATOM 8770 C CA . ALA A 1 44 ? 6.688 -15.679 -9.297 1.00 0.000 44 ALA A CA 14
ATOM 8771 C C . ALA A 1 44 ? 5.916 -16.866 -9.863 1.00 0.000 44 ALA A C 14
ATOM 8772 O O . ALA A 1 44 ? 5.195 -17.553 -9.138 1.00 0.000 44 ALA A O 14
ATOM 8793 N N . PRO A 1 2 ? 5.352 -1.519 -2.670 1.00 0.000 2 PRO A N 15
ATOM 8794 C CA . PRO A 1 2 ? 3.980 -2.015 -2.819 1.00 0.000 2 PRO A CA 15
ATOM 8795 C C . PRO A 1 2 ? 3.896 -3.533 -2.697 1.00 0.000 2 PRO A C 15
ATOM 8796 O O . PRO A 1 2 ? 3.920 -4.248 -3.699 1.00 0.000 2 PRO A O 15
ATOM 8807 N N . ARG A 1 3 ? 3.798 -4.018 -1.464 1.00 0.000 3 ARG A N 15
ATOM 8808 C CA . ARG A 1 3 ? 3.711 -5.452 -1.211 1.00 0.000 3 ARG A CA 15
ATOM 8809 C C . ARG A 1 3 ? 2.332 -5.987 -1.585 1.00 0.000 3 ARG A C 15
ATOM 8810 O O . ARG A 1 3 ? 2.202 -7.107 -2.079 1.00 0.000 3 ARG A O 15
ATOM 8831 N N . SER A 1 4 ? 1.304 -5.179 -1.344 1.00 0.000 4 SER A N 15
ATOM 8832 C CA . SER A 1 4 ? -0.066 -5.573 -1.651 1.00 0.000 4 SER A CA 15
ATOM 8833 C C . SER A 1 4 ? -0.255 -5.757 -3.154 1.00 0.000 4 SER A C 15
ATOM 8834 O O . SER A 1 4 ? -0.897 -6.709 -3.598 1.00 0.000 4 SER A O 15
ATOM 8842 N N . HIS A 1 5 ? 0.310 -4.839 -3.932 1.00 0.000 5 HIS A N 15
ATOM 8843 C CA . HIS A 1 5 ? 0.205 -4.899 -5.385 1.00 0.000 5 HIS A CA 15
ATOM 8844 C C . HIS A 1 5 ? 1.174 -5.930 -5.958 1.00 0.000 5 HIS A C 15
ATOM 8845 O O . HIS A 1 5 ? 0.925 -6.512 -7.013 1.00 0.000 5 HIS A O 15
ATOM 8859 N N . VAL A 1 6 ? 2.280 -6.150 -5.254 1.00 0.000 6 VAL A N 15
ATOM 8860 C CA . VAL A 1 6 ? 3.286 -7.110 -5.691 1.00 0.000 6 VAL A CA 15
ATOM 8861 C C . VAL A 1 6 ? 3.824 -7.916 -4.515 1.00 0.000 6 VAL A C 15
ATOM 8862 O O . VAL A 1 6 ? 4.531 -7.386 -3.657 1.00 0.000 6 VAL A O 15
ATOM 8875 N N . ASP A 1 7 ? 3.487 -9.201 -4.481 1.00 0.000 7 ASP A N 15
ATOM 8876 C CA . ASP A 1 7 ? 3.937 -10.082 -3.410 1.00 0.000 7 ASP A CA 15
ATOM 8877 C C . ASP A 1 7 ? 5.270 -10.734 -3.767 1.00 0.000 7 ASP A C 15
ATOM 8878 O O . ASP A 1 7 ? 5.434 -11.947 -3.638 1.00 0.000 7 ASP A O 15
ATOM 8887 N N . CYS A 1 8 ? 6.219 -9.920 -4.217 1.00 0.000 8 CYS A N 15
ATOM 8888 C CA . CYS A 1 8 ? 7.537 -10.416 -4.594 1.00 0.000 8 CYS A CA 15
ATOM 8889 C C . CYS A 1 8 ? 8.218 -11.102 -3.413 1.00 0.000 8 CYS A C 15
ATOM 8890 O O . CYS A 1 8 ? 8.556 -12.285 -3.461 1.00 0.000 8 CYS A O 15
ATOM 8897 N N . PRO A 1 9 ? 8.426 -10.342 -2.327 1.00 0.000 9 PRO A N 15
ATOM 8898 C CA . PRO A 1 9 ? 9.068 -10.856 -1.114 1.00 0.000 9 PRO A CA 15
ATOM 8899 C C . PRO A 1 9 ? 8.186 -11.852 -0.369 1.00 0.000 9 PRO A C 15
ATOM 8900 O O . PRO A 1 9 ? 8.659 -12.892 0.089 1.00 0.000 9 PRO A O 15
ATOM 8911 N N . ALA A 1 10 ? 6.903 -11.527 -0.252 1.00 0.000 10 ALA A N 15
ATOM 8912 C CA . ALA A 1 10 ? 5.955 -12.396 0.436 1.00 0.000 10 ALA A CA 15
ATOM 8913 C C . ALA A 1 10 ? 5.906 -13.776 -0.211 1.00 0.000 10 ALA A C 15
ATOM 8914 O O . ALA A 1 10 ? 5.746 -14.788 0.472 1.00 0.000 10 ALA A O 15
ATOM 8921 N N . LEU A 1 11 ? 6.044 -13.810 -1.532 1.00 0.000 11 LEU A N 15
ATOM 8922 C CA . LEU A 1 11 ? 6.015 -15.067 -2.272 1.00 0.000 11 LEU A CA 15
ATOM 8923 C C . LEU A 1 11 ? 7.410 -15.676 -2.366 1.00 0.000 11 LEU A C 15
ATOM 8924 O O . LEU A 1 11 ? 7.564 -16.897 -2.420 1.00 0.000 11 LEU A O 15
ATOM 8940 N N . HIS A 1 12 ? 8.425 -14.818 -2.383 1.00 0.000 12 HIS A N 15
ATOM 8941 C CA . HIS A 1 12 ? 9.809 -15.272 -2.468 1.00 0.000 12 HIS A CA 15
ATOM 8942 C C . HIS A 1 12 ? 10.071 -15.970 -3.798 1.00 0.000 12 HIS A C 15
ATOM 8943 O O . HIS A 1 12 ? 10.283 -17.181 -3.844 1.00 0.000 12 HIS A O 15
ATOM 8957 N N . GLY A 1 13 ? 10.055 -15.198 -4.881 1.00 0.000 13 GLY A N 15
ATOM 8958 C CA . GLY A 1 13 ? 10.292 -15.761 -6.197 1.00 0.000 13 GLY A CA 15
ATOM 8959 C C . GLY A 1 13 ? 11.729 -15.595 -6.649 1.00 0.000 13 GLY A C 15
ATOM 8960 O O . GLY A 1 13 ? 12.655 -15.713 -5.846 1.00 0.000 13 GLY A O 15
ATOM 8964 N N . GLN A 1 14 ? 11.916 -15.322 -7.936 1.00 0.000 14 GLN A N 15
ATOM 8965 C CA . GLN A 1 14 ? 13.251 -15.143 -8.492 1.00 0.000 14 GLN A CA 15
ATOM 8966 C C . GLN A 1 14 ? 13.246 -14.084 -9.590 1.00 0.000 14 GLN A C 15
ATOM 8967 O O . GLN A 1 14 ? 12.286 -13.969 -10.352 1.00 0.000 14 GLN A O 15
ATOM 8981 N N . CYS A 1 15 ? 14.325 -13.312 -9.665 1.00 0.000 15 CYS A N 15
ATOM 8982 C CA . CYS A 1 15 ? 14.445 -12.261 -10.669 1.00 0.000 15 CYS A CA 15
ATOM 8983 C C . CYS A 1 15 ? 15.145 -12.782 -11.921 1.00 0.000 15 CYS A C 15
ATOM 8984 O O . CYS A 1 15 ? 16.288 -13.235 -11.861 1.00 0.000 15 CYS A O 15
ATOM 8991 N N . GLN A 1 16 ? 14.450 -12.715 -13.052 1.00 0.000 16 GLN A N 15
ATOM 8992 C CA . GLN A 1 16 ? 15.005 -13.180 -14.318 1.00 0.000 16 GLN A CA 15
ATOM 8993 C C . GLN A 1 16 ? 14.711 -12.189 -15.438 1.00 0.000 16 GLN A C 15
ATOM 8994 O O . GLN A 1 16 ? 13.894 -11.281 -15.279 1.00 0.000 16 GLN A O 15
ATOM 9008 N N . SER A 1 17 ? 15.383 -12.367 -16.571 1.00 0.000 17 SER A N 15
ATOM 9009 C CA . SER A 1 17 ? 15.197 -11.486 -17.718 1.00 0.000 17 SER A CA 15
ATOM 9010 C C . SER A 1 17 ? 13.835 -11.717 -18.366 1.00 0.000 17 SER A C 15
ATOM 9011 O O . SER A 1 17 ? 13.585 -12.770 -18.955 1.00 0.000 17 SER A O 15
ATOM 9019 N N . LEU A 1 18 ? 12.957 -10.726 -18.253 1.00 0.000 18 LEU A N 15
ATOM 9020 C CA . LEU A 1 18 ? 11.620 -10.820 -18.827 1.00 0.000 18 LEU A CA 15
ATOM 9021 C C . LEU A 1 18 ? 11.688 -11.120 -20.321 1.00 0.000 18 LEU A C 15
ATOM 9022 O O . LEU A 1 18 ? 12.713 -10.917 -20.973 1.00 0.000 18 LEU A O 15
ATOM 9038 N N . PRO A 1 19 ? 10.572 -11.612 -20.878 1.00 0.000 19 PRO A N 15
ATOM 9039 C CA . PRO A 1 19 ? 9.347 -11.858 -20.111 1.00 0.000 19 PRO A CA 15
ATOM 9040 C C . PRO A 1 19 ? 9.495 -13.025 -19.141 1.00 0.000 19 PRO A C 15
ATOM 9041 O O . PRO A 1 19 ? 10.352 -13.891 -19.321 1.00 0.000 19 PRO A O 15
ATOM 9052 N N . CYS A 1 20 ? 8.654 -13.043 -18.112 1.00 0.000 20 CYS A N 15
ATOM 9053 C CA . CYS A 1 20 ? 8.691 -14.104 -17.112 1.00 0.000 20 CYS A CA 15
ATOM 9054 C C . CYS A 1 20 ? 8.284 -15.441 -17.723 1.00 0.000 20 CYS A C 15
ATOM 9055 O O . CYS A 1 20 ? 7.149 -15.614 -18.170 1.00 0.000 20 CYS A O 15
ATOM 9062 N N . THR A 1 21 ? 9.218 -16.387 -17.739 1.00 0.000 21 THR A N 15
ATOM 9063 C CA . THR A 1 21 ? 8.958 -17.709 -18.295 1.00 0.000 21 THR A CA 15
ATOM 9064 C C . THR A 1 21 ? 8.221 -18.592 -17.294 1.00 0.000 21 THR A C 15
ATOM 9065 O O . THR A 1 21 ? 8.662 -18.758 -16.157 1.00 0.000 21 THR A O 15
ATOM 9076 N N . TYR A 1 22 ? 7.099 -19.156 -17.724 1.00 0.000 22 TYR A N 15
ATOM 9077 C CA . TYR A 1 22 ? 6.300 -20.021 -16.864 1.00 0.000 22 TYR A CA 15
ATOM 9078 C C . TYR A 1 22 ? 7.171 -21.084 -16.200 1.00 0.000 22 TYR A C 15
ATOM 9079 O O . TYR A 1 22 ? 8.279 -21.383 -16.646 1.00 0.000 22 TYR A O 15
ATOM 9097 N N . PRO A 1 23 ? 6.658 -21.669 -15.108 1.00 0.000 23 PRO A N 15
ATOM 9098 C CA . PRO A 1 23 ? 5.341 -21.321 -14.568 1.00 0.000 23 PRO A CA 15
ATOM 9099 C C . PRO A 1 23 ? 5.317 -19.927 -13.951 1.00 0.000 23 PRO A C 15
ATOM 9100 O O . PRO A 1 23 ? 4.254 -19.323 -13.797 1.00 0.000 23 PRO A O 15
ATOM 9111 N N . LEU A 1 24 ? 6.493 -19.420 -13.601 1.00 0.000 24 LEU A N 15
ATOM 9112 C CA . LEU A 1 24 ? 6.608 -18.095 -13.002 1.00 0.000 24 LEU A CA 15
ATOM 9113 C C . LEU A 1 24 ? 5.841 -17.059 -13.819 1.00 0.000 24 LEU A C 15
ATOM 9114 O O . LEU A 1 24 ? 5.686 -17.201 -15.032 1.00 0.000 24 LEU A O 15
ATOM 9130 N N . VAL A 1 25 ? 5.365 -16.016 -13.146 1.00 0.000 25 VAL A N 15
ATOM 9131 C CA . VAL A 1 25 ? 4.618 -14.955 -13.810 1.00 0.000 25 VAL A CA 15
ATOM 9132 C C . VAL A 1 25 ? 5.068 -13.581 -13.326 1.00 0.000 25 VAL A C 15
ATOM 9133 O O . VAL A 1 25 ? 5.527 -13.429 -12.194 1.00 0.000 25 VAL A O 15
ATOM 9146 N N . PHE A 1 26 ? 4.932 -12.581 -14.192 1.00 0.000 26 PHE A N 15
ATOM 9147 C CA . PHE A 1 26 ? 5.325 -11.218 -13.853 1.00 0.000 26 PHE A CA 15
ATOM 9148 C C . PHE A 1 26 ? 4.373 -10.618 -12.823 1.00 0.000 26 PHE A C 15
ATOM 9149 O O . PHE A 1 26 ? 3.153 -10.712 -12.959 1.00 0.000 26 PHE A O 15
ATOM 9166 N N . VAL A 1 27 ? 4.939 -10.000 -11.791 1.00 0.000 27 VAL A N 15
ATOM 9167 C CA . VAL A 1 27 ? 4.142 -9.383 -10.738 1.00 0.000 27 VAL A CA 15
ATOM 9168 C C . VAL A 1 27 ? 4.298 -7.867 -10.747 1.00 0.000 27 VAL A C 15
ATOM 9169 O O . VAL A 1 27 ? 3.327 -7.131 -10.573 1.00 0.000 27 VAL A O 15
ATOM 9182 N N . GLY A 1 28 ? 5.528 -7.405 -10.953 1.00 0.000 28 GLY A N 15
ATOM 9183 C CA . GLY A 1 28 ? 5.788 -5.977 -10.982 1.00 0.000 28 GLY A CA 15
ATOM 9184 C C . GLY A 1 28 ? 7.269 -5.660 -11.037 1.00 0.000 28 GLY A C 15
ATOM 9185 O O . GLY A 1 28 ? 8.115 -6.476 -10.670 1.00 0.000 28 GLY A O 15
ATOM 9189 N N . PRO A 1 29 ? 7.602 -4.448 -11.506 1.00 0.000 29 PRO A N 15
ATOM 9190 C CA . PRO A 1 29 ? 8.992 -3.997 -11.619 1.00 0.000 29 PRO A CA 15
ATOM 9191 C C . PRO A 1 29 ? 9.636 -3.755 -10.258 1.00 0.000 29 PRO A C 15
ATOM 9192 O O . PRO A 1 29 ? 9.632 -2.633 -9.750 1.00 0.000 29 PRO A O 15
ATOM 9203 N N . ASP A 1 30 ? 10.188 -4.812 -9.674 1.00 0.000 30 ASP A N 15
ATOM 9204 C CA . ASP A 1 30 ? 10.837 -4.714 -8.372 1.00 0.000 30 ASP A CA 15
ATOM 9205 C C . ASP A 1 30 ? 12.354 -4.784 -8.514 1.00 0.000 30 ASP A C 15
ATOM 9206 O O . ASP A 1 30 ? 12.948 -5.862 -8.570 1.00 0.000 30 ASP A O 15
ATOM 9215 N N . PRO A 1 31 ? 12.999 -3.610 -8.577 1.00 0.000 31 PRO A N 15
ATOM 9216 C CA . PRO A 1 31 ? 14.455 -3.512 -8.714 1.00 0.000 31 PRO A CA 15
ATOM 9217 C C . PRO A 1 31 ? 15.188 -3.958 -7.454 1.00 0.000 31 PRO A C 15
ATOM 9218 O O . PRO A 1 31 ? 16.122 -4.758 -7.517 1.00 0.000 31 PRO A O 15
ATOM 9229 N N . PHE A 1 32 ? 14.759 -3.437 -6.310 1.00 0.000 32 PHE A N 15
ATOM 9230 C CA . PHE A 1 32 ? 15.375 -3.782 -5.034 1.00 0.000 32 PHE A CA 15
ATOM 9231 C C . PHE A 1 32 ? 15.270 -5.281 -4.766 1.00 0.000 32 PHE A C 15
ATOM 9232 O O . PHE A 1 32 ? 16.203 -5.898 -4.252 1.00 0.000 32 PHE A O 15
ATOM 9249 N N . HIS A 1 33 ? 14.126 -5.860 -5.119 1.00 0.000 33 HIS A N 15
ATOM 9250 C CA . HIS A 1 33 ? 13.898 -7.286 -4.918 1.00 0.000 33 HIS A CA 15
ATOM 9251 C C . HIS A 1 33 ? 14.337 -8.085 -6.141 1.00 0.000 33 HIS A C 15
ATOM 9252 O O . HIS A 1 33 ? 13.507 -8.606 -6.886 1.00 0.000 33 HIS A O 15
ATOM 9266 N N . CYS A 1 34 ? 15.648 -8.176 -6.343 1.00 0.000 34 CYS A N 15
ATOM 9267 C CA . CYS A 1 34 ? 16.198 -8.909 -7.476 1.00 0.000 34 CYS A CA 15
ATOM 9268 C C . CYS A 1 34 ? 17.414 -9.729 -7.054 1.00 0.000 34 CYS A C 15
ATOM 9269 O O . CYS A 1 34 ? 17.930 -9.570 -5.948 1.00 0.000 34 CYS A O 15
ATOM 9276 N N . GLY A 1 35 ? 17.867 -10.607 -7.944 1.00 0.000 35 GLY A N 15
ATOM 9277 C CA . GLY A 1 35 ? 19.018 -11.439 -7.646 1.00 0.000 35 GLY A CA 15
ATOM 9278 C C . GLY A 1 35 ? 20.327 -10.775 -8.025 1.00 0.000 35 GLY A C 15
ATOM 9279 O O . GLY A 1 35 ? 21.017 -10.191 -7.188 1.00 0.000 35 GLY A O 15
ATOM 9283 N N . PRO A 1 36 ? 20.688 -10.861 -9.314 1.00 0.000 36 PRO A N 15
ATOM 9284 C CA . PRO A 1 36 ? 21.926 -10.270 -9.831 1.00 0.000 36 PRO A CA 15
ATOM 9285 C C . PRO A 1 36 ? 21.879 -8.746 -9.845 1.00 0.000 36 PRO A C 15
ATOM 9286 O O . PRO A 1 36 ? 22.787 -8.083 -9.343 1.00 0.000 36 PRO A O 15
ATOM 9297 N N . TYR A 1 37 ? 20.816 -8.197 -10.421 1.00 0.000 37 TYR A N 15
ATOM 9298 C CA . TYR A 1 37 ? 20.652 -6.750 -10.502 1.00 0.000 37 TYR A CA 15
ATOM 9299 C C . TYR A 1 37 ? 19.175 -6.371 -10.556 1.00 0.000 37 TYR A C 15
ATOM 9300 O O . TYR A 1 37 ? 18.307 -7.194 -10.848 1.00 0.000 37 TYR A O 15
ATOM 9318 N N . PRO A 1 38 ? 18.882 -5.094 -10.268 1.00 0.000 38 PRO A N 15
ATOM 9319 C CA . PRO A 1 38 ? 17.511 -4.575 -10.278 1.00 0.000 38 PRO A CA 15
ATOM 9320 C C . PRO A 1 38 ? 16.933 -4.493 -11.687 1.00 0.000 38 PRO A C 15
ATOM 9321 O O . PRO A 1 38 ? 15.722 -4.599 -11.877 1.00 0.000 38 PRO A O 15
ATOM 9332 N N . GLN A 1 39 ? 17.807 -4.303 -12.670 1.00 0.000 39 GLN A N 15
ATOM 9333 C CA . GLN A 1 39 ? 17.381 -4.206 -14.061 1.00 0.000 39 GLN A CA 15
ATOM 9334 C C . GLN A 1 39 ? 16.471 -5.372 -14.434 1.00 0.000 39 GLN A C 15
ATOM 9335 O O . GLN A 1 39 ? 15.556 -5.224 -15.244 1.00 0.000 39 GLN A O 15
ATOM 9349 N N . PHE A 1 40 ? 16.729 -6.532 -13.839 1.00 0.000 40 PHE A N 15
ATOM 9350 C CA . PHE A 1 40 ? 15.934 -7.724 -14.110 1.00 0.000 40 PHE A CA 15
ATOM 9351 C C . PHE A 1 40 ? 14.507 -7.553 -13.599 1.00 0.000 40 PHE A C 15
ATOM 9352 O O . PHE A 1 40 ? 14.212 -6.627 -12.845 1.00 0.000 40 PHE A O 15
ATOM 9369 N N . GLY A 1 41 ? 13.623 -8.454 -14.017 1.00 0.000 41 GLY A N 15
ATOM 9370 C CA . GLY A 1 41 ? 12.237 -8.386 -13.594 1.00 0.000 41 GLY A CA 15
ATOM 9371 C C . GLY A 1 41 ? 11.905 -9.410 -12.526 1.00 0.000 41 GLY A C 15
ATOM 9372 O O . GLY A 1 41 ? 12.305 -10.571 -12.624 1.00 0.000 41 GLY A O 15
ATOM 9376 N N . CYS A 1 42 ? 11.175 -8.981 -11.503 1.00 0.000 42 CYS A N 15
ATOM 9377 C CA . CYS A 1 42 ? 10.791 -9.867 -10.411 1.00 0.000 42 CYS A CA 15
ATOM 9378 C C . CYS A 1 42 ? 9.630 -10.767 -10.823 1.00 0.000 42 CYS A C 15
ATOM 9379 O O . CYS A 1 42 ? 8.511 -10.299 -11.032 1.00 0.000 42 CYS A O 15
ATOM 9386 N N . CYS A 1 43 ? 9.905 -12.062 -10.939 1.00 0.000 43 CYS A N 15
ATOM 9387 C CA . CYS A 1 43 ? 8.884 -13.029 -11.326 1.00 0.000 43 CYS A CA 15
ATOM 9388 C C . CYS A 1 43 ? 8.415 -13.837 -10.119 1.00 0.000 43 CYS A C 15
ATOM 9389 O O . CYS A 1 43 ? 9.010 -13.769 -9.044 1.00 0.000 43 CYS A O 15
ATOM 9396 N N . ALA A 1 44 ? 7.345 -14.602 -10.307 1.00 0.000 44 ALA A N 15
ATOM 9397 C CA . ALA A 1 44 ? 6.797 -15.425 -9.236 1.00 0.000 44 ALA A CA 15
ATOM 9398 C C . ALA A 1 44 ? 5.936 -16.552 -9.795 1.00 0.000 44 ALA A C 15
ATOM 9399 O O . ALA A 1 44 ? 4.768 -16.347 -10.128 1.00 0.000 44 ALA A O 15
ATOM 9420 N N . PRO A 1 2 ? 4.866 -1.560 -4.821 1.00 0.000 2 PRO A N 16
ATOM 9421 C CA . PRO A 1 2 ? 3.657 -1.780 -4.023 1.00 0.000 2 PRO A CA 16
ATOM 9422 C C . PRO A 1 2 ? 3.574 -3.200 -3.475 1.00 0.000 2 PRO A C 16
ATOM 9423 O O . PRO A 1 2 ? 2.975 -4.080 -4.092 1.00 0.000 2 PRO A O 16
ATOM 9434 N N . ARG A 1 3 ? 4.180 -3.417 -2.311 1.00 0.000 3 ARG A N 16
ATOM 9435 C CA . ARG A 1 3 ? 4.175 -4.732 -1.681 1.00 0.000 3 ARG A CA 16
ATOM 9436 C C . ARG A 1 3 ? 2.753 -5.272 -1.562 1.00 0.000 3 ARG A C 16
ATOM 9437 O O . ARG A 1 3 ? 2.523 -6.475 -1.690 1.00 0.000 3 ARG A O 16
ATOM 9458 N N . SER A 1 4 ? 1.803 -4.376 -1.314 1.00 0.000 4 SER A N 16
ATOM 9459 C CA . SER A 1 4 ? 0.405 -4.763 -1.173 1.00 0.000 4 SER A CA 16
ATOM 9460 C C . SER A 1 4 ? -0.138 -5.325 -2.484 1.00 0.000 4 SER A C 16
ATOM 9461 O O . SER A 1 4 ? -1.007 -6.198 -2.486 1.00 0.000 4 SER A O 16
ATOM 9469 N N . HIS A 1 5 ? 0.380 -4.818 -3.598 1.00 0.000 5 HIS A N 16
ATOM 9470 C CA . HIS A 1 5 ? -0.051 -5.269 -4.916 1.00 0.000 5 HIS A CA 16
ATOM 9471 C C . HIS A 1 5 ? 0.739 -6.499 -5.355 1.00 0.000 5 HIS A C 16
ATOM 9472 O O . HIS A 1 5 ? 0.246 -7.323 -6.125 1.00 0.000 5 HIS A O 16
ATOM 9486 N N . VAL A 1 6 ? 1.967 -6.614 -4.861 1.00 0.000 6 VAL A N 16
ATOM 9487 C CA . VAL A 1 6 ? 2.825 -7.743 -5.201 1.00 0.000 6 VAL A CA 16
ATOM 9488 C C . VAL A 1 6 ? 3.640 -8.197 -3.996 1.00 0.000 6 VAL A C 16
ATOM 9489 O O . VAL A 1 6 ? 4.310 -7.393 -3.348 1.00 0.000 6 VAL A O 16
ATOM 9502 N N . ASP A 1 7 ? 3.579 -9.491 -3.700 1.00 0.000 7 ASP A N 16
ATOM 9503 C CA . ASP A 1 7 ? 4.313 -10.054 -2.573 1.00 0.000 7 ASP A CA 16
ATOM 9504 C C . ASP A 1 7 ? 5.594 -10.735 -3.044 1.00 0.000 7 ASP A C 16
ATOM 9505 O O . ASP A 1 7 ? 5.967 -11.795 -2.542 1.00 0.000 7 ASP A O 16
ATOM 9514 N N . CYS A 1 8 ? 6.264 -10.119 -4.013 1.00 0.000 8 CYS A N 16
ATOM 9515 C CA . CYS A 1 8 ? 7.502 -10.666 -4.554 1.00 0.000 8 CYS A CA 16
ATOM 9516 C C . CYS A 1 8 ? 8.543 -10.848 -3.453 1.00 0.000 8 CYS A C 16
ATOM 9517 O O . CYS A 1 8 ? 9.036 -11.949 -3.205 1.00 0.000 8 CYS A O 16
ATOM 9524 N N . PRO A 1 9 ? 8.887 -9.742 -2.775 1.00 0.000 9 PRO A N 16
ATOM 9525 C CA . PRO A 1 9 ? 9.872 -9.754 -1.689 1.00 0.000 9 PRO A CA 16
ATOM 9526 C C . PRO A 1 9 ? 9.357 -10.473 -0.447 1.00 0.000 9 PRO A C 16
ATOM 9527 O O . PRO A 1 9 ? 10.129 -11.074 0.298 1.00 0.000 9 PRO A O 16
ATOM 9538 N N . ALA A 1 10 ? 8.047 -10.408 -0.232 1.00 0.000 10 ALA A N 16
ATOM 9539 C CA . ALA A 1 10 ? 7.429 -11.056 0.919 1.00 0.000 10 ALA A CA 16
ATOM 9540 C C . ALA A 1 10 ? 7.449 -12.573 0.771 1.00 0.000 10 ALA A C 16
ATOM 9541 O O . ALA A 1 10 ? 7.646 -13.300 1.746 1.00 0.000 10 ALA A O 16
ATOM 9548 N N . LEU A 1 11 ? 7.245 -13.046 -0.453 1.00 0.000 11 LEU A N 16
ATOM 9549 C CA . LEU A 1 11 ? 7.239 -14.479 -0.729 1.00 0.000 11 LEU A CA 16
ATOM 9550 C C . LEU A 1 11 ? 8.645 -14.978 -1.049 1.00 0.000 11 LEU A C 16
ATOM 9551 O O . LEU A 1 11 ? 8.959 -16.152 -0.849 1.00 0.000 11 LEU A O 16
ATOM 9567 N N . HIS A 1 12 ? 9.488 -14.077 -1.544 1.00 0.000 12 HIS A N 16
ATOM 9568 C CA . HIS A 1 12 ? 10.862 -14.425 -1.889 1.00 0.000 12 HIS A CA 16
ATOM 9569 C C . HIS A 1 12 ? 10.899 -15.377 -3.081 1.00 0.000 12 HIS A C 16
ATOM 9570 O O . HIS A 1 12 ? 11.238 -16.551 -2.941 1.00 0.000 12 HIS A O 16
ATOM 9584 N N . GLY A 1 13 ? 10.547 -14.861 -4.255 1.00 0.000 13 GLY A N 16
ATOM 9585 C CA . GLY A 1 13 ? 10.545 -15.678 -5.454 1.00 0.000 13 GLY A CA 16
ATOM 9586 C C . GLY A 1 13 ? 11.886 -15.672 -6.161 1.00 0.000 13 GLY A C 16
ATOM 9587 O O . GLY A 1 13 ? 12.895 -16.092 -5.595 1.00 0.000 13 GLY A O 16
ATOM 9591 N N . GLN A 1 14 ? 11.897 -15.197 -7.402 1.00 0.000 14 GLN A N 16
ATOM 9592 C CA . GLN A 1 14 ? 13.124 -15.141 -8.188 1.00 0.000 14 GLN A CA 16
ATOM 9593 C C . GLN A 1 14 ? 13.087 -13.977 -9.173 1.00 0.000 14 GLN A C 16
ATOM 9594 O O . GLN A 1 14 ? 12.015 -13.508 -9.556 1.00 0.000 14 GLN A O 16
ATOM 9608 N N . CYS A 1 15 ? 14.265 -13.516 -9.580 1.00 0.000 15 CYS A N 16
ATOM 9609 C CA . CYS A 1 15 ? 14.369 -12.406 -10.520 1.00 0.000 15 CYS A CA 16
ATOM 9610 C C . CYS A 1 15 ? 14.991 -12.864 -11.836 1.00 0.000 15 CYS A C 16
ATOM 9611 O O . CYS A 1 15 ? 16.031 -13.522 -11.845 1.00 0.000 15 CYS A O 16
ATOM 9618 N N . GLN A 1 16 ? 14.347 -12.511 -12.943 1.00 0.000 16 GLN A N 16
ATOM 9619 C CA . GLN A 1 16 ? 14.838 -12.886 -14.264 1.00 0.000 16 GLN A CA 16
ATOM 9620 C C . GLN A 1 16 ? 14.535 -11.796 -15.287 1.00 0.000 16 GLN A C 16
ATOM 9621 O O . GLN A 1 16 ? 13.750 -10.886 -15.024 1.00 0.000 16 GLN A O 16
ATOM 9635 N N . SER A 1 17 ? 15.163 -11.896 -16.454 1.00 0.000 17 SER A N 16
ATOM 9636 C CA . SER A 1 17 ? 14.964 -10.916 -17.515 1.00 0.000 17 SER A CA 16
ATOM 9637 C C . SER A 1 17 ? 13.685 -11.209 -18.293 1.00 0.000 17 SER A C 16
ATOM 9638 O O . SER A 1 17 ? 13.610 -12.181 -19.045 1.00 0.000 17 SER A O 16
ATOM 9646 N N . LEU A 1 18 ? 12.679 -10.362 -18.105 1.00 0.000 18 LEU A N 16
ATOM 9647 C CA . LEU A 1 18 ? 11.401 -10.528 -18.788 1.00 0.000 18 LEU A CA 16
ATOM 9648 C C . LEU A 1 18 ? 11.603 -10.686 -20.292 1.00 0.000 18 LEU A C 16
ATOM 9649 O O . LEU A 1 18 ? 12.644 -10.330 -20.844 1.00 0.000 18 LEU A O 16
ATOM 9665 N N . PRO A 1 19 ? 10.584 -11.231 -20.972 1.00 0.000 19 PRO A N 16
ATOM 9666 C CA . PRO A 1 19 ? 9.340 -11.659 -20.326 1.00 0.000 19 PRO A CA 16
ATOM 9667 C C . PRO A 1 19 ? 9.537 -12.888 -19.446 1.00 0.000 19 PRO A C 16
ATOM 9668 O O . PRO A 1 19 ? 10.434 -13.698 -19.684 1.00 0.000 19 PRO A O 16
ATOM 9679 N N . CYS A 1 20 ? 8.694 -13.023 -18.427 1.00 0.000 20 CYS A N 16
ATOM 9680 C CA . CYS A 1 20 ? 8.775 -14.153 -17.510 1.00 0.000 20 CYS A CA 16
ATOM 9681 C C . CYS A 1 20 ? 8.358 -15.447 -18.204 1.00 0.000 20 CYS A C 16
ATOM 9682 O O . CYS A 1 20 ? 7.284 -15.526 -18.802 1.00 0.000 20 CYS A O 16
ATOM 9689 N N . THR A 1 21 ? 9.214 -16.461 -18.118 1.00 0.000 21 THR A N 16
ATOM 9690 C CA . THR A 1 21 ? 8.935 -17.750 -18.737 1.00 0.000 21 THR A CA 16
ATOM 9691 C C . THR A 1 21 ? 8.058 -18.614 -17.838 1.00 0.000 21 THR A C 16
ATOM 9692 O O . THR A 1 21 ? 8.370 -18.821 -16.665 1.00 0.000 21 THR A O 16
ATOM 9703 N N . TYR A 1 22 ? 6.962 -19.116 -18.394 1.00 0.000 22 TYR A N 16
ATOM 9704 C CA . TYR A 1 22 ? 6.038 -19.956 -17.641 1.00 0.000 22 TYR A CA 16
ATOM 9705 C C . TYR A 1 22 ? 6.779 -21.100 -16.954 1.00 0.000 22 TYR A C 16
ATOM 9706 O O . TYR A 1 22 ? 7.884 -21.481 -17.343 1.00 0.000 22 TYR A O 16
ATOM 9724 N N . PRO A 1 23 ? 6.158 -21.661 -15.906 1.00 0.000 23 PRO A N 16
ATOM 9725 C CA . PRO A 1 23 ? 4.843 -21.216 -15.434 1.00 0.000 23 PRO A CA 16
ATOM 9726 C C . PRO A 1 23 ? 4.897 -19.836 -14.787 1.00 0.000 23 PRO A C 16
ATOM 9727 O O . PRO A 1 23 ? 3.899 -19.115 -14.754 1.00 0.000 23 PRO A O 16
ATOM 9738 N N . LEU A 1 24 ? 6.067 -19.473 -14.274 1.00 0.000 24 LEU A N 16
ATOM 9739 C CA . LEU A 1 24 ? 6.251 -18.178 -13.628 1.00 0.000 24 LEU A CA 16
ATOM 9740 C C . LEU A 1 24 ? 5.723 -17.051 -14.509 1.00 0.000 24 LEU A C 16
ATOM 9741 O O . LEU A 1 24 ? 6.162 -16.879 -15.646 1.00 0.000 24 LEU A O 16
ATOM 9757 N N . VAL A 1 25 ? 4.778 -16.283 -13.975 1.00 0.000 25 VAL A N 16
ATOM 9758 C CA . VAL A 1 25 ? 4.192 -15.169 -14.710 1.00 0.000 25 VAL A CA 16
ATOM 9759 C C . VAL A 1 25 ? 4.737 -13.834 -14.213 1.00 0.000 25 VAL A C 16
ATOM 9760 O O . VAL A 1 25 ? 5.125 -13.704 -13.052 1.00 0.000 25 VAL A O 16
ATOM 9773 N N . PHE A 1 26 ? 4.763 -12.845 -15.100 1.00 0.000 26 PHE A N 16
ATOM 9774 C CA . PHE A 1 26 ? 5.260 -11.519 -14.752 1.00 0.000 26 PHE A CA 16
ATOM 9775 C C . PHE A 1 26 ? 4.301 -10.811 -13.800 1.00 0.000 26 PHE A C 16
ATOM 9776 O O . PHE A 1 26 ? 3.089 -10.799 -14.017 1.00 0.000 26 PHE A O 16
ATOM 9793 N N . VAL A 1 27 ? 4.852 -10.221 -12.744 1.00 0.000 27 VAL A N 16
ATOM 9794 C CA . VAL A 1 27 ? 4.047 -9.510 -11.759 1.00 0.000 27 VAL A CA 16
ATOM 9795 C C . VAL A 1 27 ? 4.452 -8.042 -11.674 1.00 0.000 27 VAL A C 16
ATOM 9796 O O . VAL A 1 27 ? 3.615 -7.149 -11.796 1.00 0.000 27 VAL A O 16
ATOM 9809 N N . GLY A 1 28 ? 5.742 -7.801 -11.465 1.00 0.000 28 GLY A N 16
ATOM 9810 C CA . GLY A 1 28 ? 6.236 -6.440 -11.369 1.00 0.000 28 GLY A CA 16
ATOM 9811 C C . GLY A 1 28 ? 7.677 -6.378 -10.903 1.00 0.000 28 GLY A C 16
ATOM 9812 O O . GLY A 1 28 ? 8.190 -7.305 -10.277 1.00 0.000 28 GLY A O 16
ATOM 9816 N N . PRO A 1 29 ? 8.356 -5.263 -11.214 1.00 0.000 29 PRO A N 16
ATOM 9817 C CA . PRO A 1 29 ? 9.757 -5.057 -10.834 1.00 0.000 29 PRO A CA 16
ATOM 9818 C C . PRO A 1 29 ? 9.927 -4.860 -9.331 1.00 0.000 29 PRO A C 16
ATOM 9819 O O . PRO A 1 29 ? 9.422 -3.893 -8.762 1.00 0.000 29 PRO A O 16
ATOM 9830 N N . ASP A 1 30 ? 10.642 -5.782 -8.696 1.00 0.000 30 ASP A N 16
ATOM 9831 C CA . ASP A 1 30 ? 10.880 -5.708 -7.259 1.00 0.000 30 ASP A CA 16
ATOM 9832 C C . ASP A 1 30 ? 12.320 -5.297 -6.967 1.00 0.000 30 ASP A C 16
ATOM 9833 O O . ASP A 1 30 ? 13.229 -6.126 -6.913 1.00 0.000 30 ASP A O 16
ATOM 9842 N N . PRO A 1 31 ? 12.534 -3.987 -6.775 1.00 0.000 31 PRO A N 16
ATOM 9843 C CA . PRO A 1 31 ? 13.862 -3.436 -6.486 1.00 0.000 31 PRO A CA 16
ATOM 9844 C C . PRO A 1 31 ? 14.359 -3.822 -5.097 1.00 0.000 31 PRO A C 16
ATOM 9845 O O . PRO A 1 31 ? 15.508 -3.555 -4.742 1.00 0.000 31 PRO A O 16
ATOM 9856 N N . PHE A 1 32 ? 13.488 -4.451 -4.315 1.00 0.000 32 PHE A N 16
ATOM 9857 C CA . PHE A 1 32 ? 13.840 -4.873 -2.964 1.00 0.000 32 PHE A CA 16
ATOM 9858 C C . PHE A 1 32 ? 15.172 -5.616 -2.955 1.00 0.000 32 PHE A C 16
ATOM 9859 O O . PHE A 1 32 ? 16.176 -5.109 -2.454 1.00 0.000 32 PHE A O 16
ATOM 9876 N N . HIS A 1 33 ? 15.173 -6.823 -3.513 1.00 0.000 33 HIS A N 16
ATOM 9877 C CA . HIS A 1 33 ? 16.381 -7.638 -3.571 1.00 0.000 33 HIS A CA 16
ATOM 9878 C C . HIS A 1 33 ? 16.296 -8.656 -4.703 1.00 0.000 33 HIS A C 16
ATOM 9879 O O . HIS A 1 33 ? 15.778 -9.759 -4.523 1.00 0.000 33 HIS A O 16
ATOM 9893 N N . CYS A 1 34 ? 16.808 -8.280 -5.870 1.00 0.000 34 CYS A N 16
ATOM 9894 C CA . CYS A 1 34 ? 16.790 -9.160 -7.033 1.00 0.000 34 CYS A CA 16
ATOM 9895 C C . CYS A 1 34 ? 18.039 -10.035 -7.073 1.00 0.000 34 CYS A C 16
ATOM 9896 O O . CYS A 1 34 ? 18.889 -9.964 -6.186 1.00 0.000 34 CYS A O 16
ATOM 9903 N N . GLY A 1 35 ? 18.144 -10.861 -8.110 1.00 0.000 35 GLY A N 16
ATOM 9904 C CA . GLY A 1 35 ? 19.292 -11.738 -8.246 1.00 0.000 35 GLY A CA 16
ATOM 9905 C C . GLY A 1 35 ? 20.446 -11.074 -8.971 1.00 0.000 35 GLY A C 16
ATOM 9906 O O . GLY A 1 35 ? 21.406 -10.607 -8.358 1.00 0.000 35 GLY A O 16
ATOM 9910 N N . PRO A 1 36 ? 20.361 -11.027 -10.309 1.00 0.000 36 PRO A N 16
ATOM 9911 C CA . PRO A 1 36 ? 21.398 -10.419 -11.147 1.00 0.000 36 PRO A CA 16
ATOM 9912 C C . PRO A 1 36 ? 21.447 -8.902 -10.999 1.00 0.000 36 PRO A C 16
ATOM 9913 O O . PRO A 1 36 ? 22.516 -8.321 -10.807 1.00 0.000 36 PRO A O 16
ATOM 9924 N N . TYR A 1 37 ? 20.285 -8.266 -11.089 1.00 0.000 37 TYR A N 16
ATOM 9925 C CA . TYR A 1 37 ? 20.196 -6.815 -10.967 1.00 0.000 37 TYR A CA 16
ATOM 9926 C C . TYR A 1 37 ? 18.772 -6.384 -10.628 1.00 0.000 37 TYR A C 16
ATOM 9927 O O . TYR A 1 37 ? 17.808 -7.125 -10.821 1.00 0.000 37 TYR A O 16
ATOM 9945 N N . PRO A 1 38 ? 18.636 -5.154 -10.109 1.00 0.000 38 PRO A N 16
ATOM 9946 C CA . PRO A 1 38 ? 17.334 -4.594 -9.733 1.00 0.000 38 PRO A CA 16
ATOM 9947 C C . PRO A 1 38 ? 16.463 -4.285 -10.946 1.00 0.000 38 PRO A C 16
ATOM 9948 O O . PRO A 1 38 ? 15.237 -4.367 -10.877 1.00 0.000 38 PRO A O 16
ATOM 9959 N N . GLN A 1 39 ? 17.105 -3.932 -12.055 1.00 0.000 39 GLN A N 16
ATOM 9960 C CA . GLN A 1 39 ? 16.387 -3.611 -13.283 1.00 0.000 39 GLN A CA 16
ATOM 9961 C C . GLN A 1 39 ? 15.544 -4.795 -13.746 1.00 0.000 39 GLN A C 16
ATOM 9962 O O . GLN A 1 39 ? 14.448 -4.619 -14.278 1.00 0.000 39 GLN A O 16
ATOM 9976 N N . PHE A 1 40 ? 16.063 -6.001 -13.540 1.00 0.000 40 PHE A N 16
ATOM 9977 C CA . PHE A 1 40 ? 15.358 -7.214 -13.937 1.00 0.000 40 PHE A CA 16
ATOM 9978 C C . PHE A 1 40 ? 13.934 -7.220 -13.389 1.00 0.000 40 PHE A C 16
ATOM 9979 O O . PHE A 1 40 ? 13.590 -6.424 -12.517 1.00 0.000 40 PHE A O 16
ATOM 9996 N N . GLY A 1 41 ? 13.110 -8.126 -13.908 1.00 0.000 41 GLY A N 16
ATOM 9997 C CA . GLY A 1 41 ? 11.733 -8.219 -13.460 1.00 0.000 41 GLY A CA 16
ATOM 9998 C C . GLY A 1 41 ? 11.501 -9.402 -12.542 1.00 0.000 41 GLY A C 16
ATOM 9999 O O . GLY A 1 41 ? 12.298 -10.340 -12.511 1.00 0.000 41 GLY A O 16
ATOM 10003 N N . CYS A 1 42 ? 10.407 -9.360 -11.789 1.00 0.000 42 CYS A N 16
ATOM 10004 C CA . CYS A 1 42 ? 10.072 -10.435 -10.864 1.00 0.000 42 CYS A CA 16
ATOM 10005 C C . CYS A 1 42 ? 9.198 -11.486 -11.544 1.00 0.000 42 CYS A C 16
ATOM 10006 O O . CYS A 1 42 ? 8.352 -11.161 -12.377 1.00 0.000 42 CYS A O 16
ATOM 10013 N N . CYS A 1 43 ? 9.410 -12.747 -11.182 1.00 0.000 43 CYS A N 16
ATOM 10014 C CA . CYS A 1 43 ? 8.643 -13.846 -11.756 1.00 0.000 43 CYS A CA 16
ATOM 10015 C C . CYS A 1 43 ? 8.083 -14.748 -10.661 1.00 0.000 43 CYS A C 16
ATOM 10016 O O . CYS A 1 43 ? 8.833 -15.347 -9.891 1.00 0.000 43 CYS A O 16
ATOM 10023 N N . ALA A 1 44 ? 6.758 -14.840 -10.597 1.00 0.000 44 ALA A N 16
ATOM 10024 C CA . ALA A 1 44 ? 6.097 -15.671 -9.598 1.00 0.000 44 ALA A CA 16
ATOM 10025 C C . ALA A 1 44 ? 4.958 -16.473 -10.218 1.00 0.000 44 ALA A C 16
ATOM 10026 O O . ALA A 1 44 ? 4.329 -17.294 -9.550 1.00 0.000 44 ALA A O 16
ATOM 10047 N N . PRO A 1 2 ? 2.058 -1.063 -1.812 1.00 0.000 2 PRO A N 17
ATOM 10048 C CA . PRO A 1 2 ? 2.594 -1.611 -3.061 1.00 0.000 2 PRO A CA 17
ATOM 10049 C C . PRO A 1 2 ? 2.752 -3.127 -3.009 1.00 0.000 2 PRO A C 17
ATOM 10050 O O . PRO A 1 2 ? 2.570 -3.814 -4.013 1.00 0.000 2 PRO A O 17
ATOM 10061 N N . ARG A 1 3 ? 3.090 -3.641 -1.831 1.00 0.000 3 ARG A N 17
ATOM 10062 C CA . ARG A 1 3 ? 3.273 -5.076 -1.648 1.00 0.000 3 ARG A CA 17
ATOM 10063 C C . ARG A 1 3 ? 2.025 -5.842 -2.077 1.00 0.000 3 ARG A C 17
ATOM 10064 O O . ARG A 1 3 ? 2.117 -6.931 -2.644 1.00 0.000 3 ARG A O 17
ATOM 10085 N N . SER A 1 4 ? 0.859 -5.265 -1.802 1.00 0.000 4 SER A N 17
ATOM 10086 C CA . SER A 1 4 ? -0.408 -5.895 -2.156 1.00 0.000 4 SER A CA 17
ATOM 10087 C C . SER A 1 4 ? -0.481 -6.163 -3.656 1.00 0.000 4 SER A C 17
ATOM 10088 O O . SER A 1 4 ? -0.939 -7.221 -4.088 1.00 0.000 4 SER A O 17
ATOM 10096 N N . HIS A 1 5 ? -0.028 -5.195 -4.446 1.00 0.000 5 HIS A N 17
ATOM 10097 C CA . HIS A 1 5 ? -0.041 -5.325 -5.899 1.00 0.000 5 HIS A CA 17
ATOM 10098 C C . HIS A 1 5 ? 1.134 -6.171 -6.379 1.00 0.000 5 HIS A C 17
ATOM 10099 O O . HIS A 1 5 ? 1.057 -6.825 -7.419 1.00 0.000 5 HIS A O 17
ATOM 10113 N N . VAL A 1 6 ? 2.222 -6.153 -5.615 1.00 0.000 6 VAL A N 17
ATOM 10114 C CA . VAL A 1 6 ? 3.413 -6.919 -5.963 1.00 0.000 6 VAL A CA 17
ATOM 10115 C C . VAL A 1 6 ? 3.941 -7.690 -4.758 1.00 0.000 6 VAL A C 17
ATOM 10116 O O . VAL A 1 6 ? 4.521 -7.108 -3.842 1.00 0.000 6 VAL A O 17
ATOM 10129 N N . ASP A 1 7 ? 3.736 -9.003 -4.767 1.00 0.000 7 ASP A N 17
ATOM 10130 C CA . ASP A 1 7 ? 4.193 -9.855 -3.676 1.00 0.000 7 ASP A CA 17
ATOM 10131 C C . ASP A 1 7 ? 5.523 -10.517 -4.024 1.00 0.000 7 ASP A C 17
ATOM 10132 O O . ASP A 1 7 ? 5.776 -11.662 -3.648 1.00 0.000 7 ASP A O 17
ATOM 10141 N N . CYS A 1 8 ? 6.370 -9.789 -4.744 1.00 0.000 8 CYS A N 17
ATOM 10142 C CA . CYS A 1 8 ? 7.673 -10.305 -5.145 1.00 0.000 8 CYS A CA 17
ATOM 10143 C C . CYS A 1 8 ? 8.527 -10.635 -3.924 1.00 0.000 8 CYS A C 17
ATOM 10144 O O . CYS A 1 8 ? 8.981 -11.764 -3.739 1.00 0.000 8 CYS A O 17
ATOM 10151 N N . PRO A 1 9 ? 8.750 -9.626 -3.069 1.00 0.000 9 PRO A N 17
ATOM 10152 C CA . PRO A 1 9 ? 9.549 -9.783 -1.850 1.00 0.000 9 PRO A CA 17
ATOM 10153 C C . PRO A 1 9 ? 8.849 -10.644 -0.804 1.00 0.000 9 PRO A C 17
ATOM 10154 O O . PRO A 1 9 ? 9.469 -11.498 -0.173 1.00 0.000 9 PRO A O 17
ATOM 10165 N N . ALA A 1 10 ? 7.552 -10.413 -0.627 1.00 0.000 10 ALA A N 17
ATOM 10166 C CA . ALA A 1 10 ? 6.766 -11.169 0.340 1.00 0.000 10 ALA A CA 17
ATOM 10167 C C . ALA A 1 10 ? 6.792 -12.660 0.023 1.00 0.000 10 ALA A C 17
ATOM 10168 O O . ALA A 1 10 ? 6.797 -13.498 0.926 1.00 0.000 10 ALA A O 17
ATOM 10175 N N . LEU A 1 11 ? 6.809 -12.986 -1.265 1.00 0.000 11 LEU A N 17
ATOM 10176 C CA . LEU A 1 11 ? 6.833 -14.378 -1.702 1.00 0.000 11 LEU A CA 17
ATOM 10177 C C . LEU A 1 11 ? 8.266 -14.887 -1.818 1.00 0.000 11 LEU A C 17
ATOM 10178 O O . LEU A 1 11 ? 8.532 -16.074 -1.626 1.00 0.000 11 LEU A O 17
ATOM 10194 N N . HIS A 1 12 ? 9.187 -13.981 -2.131 1.00 0.000 12 HIS A N 17
ATOM 10195 C CA . HIS A 1 12 ? 10.595 -14.337 -2.270 1.00 0.000 12 HIS A CA 17
ATOM 10196 C C . HIS A 1 12 ? 10.800 -15.295 -3.440 1.00 0.000 12 HIS A C 17
ATOM 10197 O O . HIS A 1 12 ? 11.229 -16.433 -3.255 1.00 0.000 12 HIS A O 17
ATOM 10211 N N . GLY A 1 13 ? 10.488 -14.826 -4.644 1.00 0.000 13 GLY A N 17
ATOM 10212 C CA . GLY A 1 13 ? 10.644 -15.654 -5.826 1.00 0.000 13 GLY A CA 17
ATOM 10213 C C . GLY A 1 13 ? 12.031 -15.548 -6.429 1.00 0.000 13 GLY A C 17
ATOM 10214 O O . GLY A 1 13 ? 13.023 -15.875 -5.780 1.00 0.000 13 GLY A O 17
ATOM 10218 N N . GLN A 1 14 ? 12.099 -15.091 -7.676 1.00 0.000 14 GLN A N 17
ATOM 10219 C CA . GLN A 1 14 ? 13.374 -14.946 -8.367 1.00 0.000 14 GLN A CA 17
ATOM 10220 C C . GLN A 1 14 ? 13.338 -13.766 -9.333 1.00 0.000 14 GLN A C 17
ATOM 10221 O O . GLN A 1 14 ? 12.331 -13.066 -9.437 1.00 0.000 14 GLN A O 17
ATOM 10235 N N . CYS A 1 15 ? 14.444 -13.550 -10.037 1.00 0.000 15 CYS A N 17
ATOM 10236 C CA . CYS A 1 15 ? 14.541 -12.455 -10.994 1.00 0.000 15 CYS A CA 17
ATOM 10237 C C . CYS A 1 15 ? 15.100 -12.944 -12.327 1.00 0.000 15 CYS A C 17
ATOM 10238 O O . CYS A 1 15 ? 16.209 -13.475 -12.388 1.00 0.000 15 CYS A O 17
ATOM 10245 N N . GLN A 1 16 ? 14.324 -12.761 -13.390 1.00 0.000 16 GLN A N 17
ATOM 10246 C CA . GLN A 1 16 ? 14.742 -13.185 -14.722 1.00 0.000 16 GLN A CA 17
ATOM 10247 C C . GLN A 1 16 ? 14.424 -12.112 -15.758 1.00 0.000 16 GLN A C 17
ATOM 10248 O O . GLN A 1 16 ? 13.659 -11.185 -15.492 1.00 0.000 16 GLN A O 17
ATOM 10262 N N . SER A 1 17 ? 15.017 -12.245 -16.941 1.00 0.000 17 SER A N 17
ATOM 10263 C CA . SER A 1 17 ? 14.800 -11.285 -18.017 1.00 0.000 17 SER A CA 17
ATOM 10264 C C . SER A 1 17 ? 13.381 -11.395 -18.565 1.00 0.000 17 SER A C 17
ATOM 10265 O O . SER A 1 17 ? 13.051 -12.341 -19.283 1.00 0.000 17 SER A O 17
ATOM 10273 N N . LEU A 1 18 ? 12.544 -10.422 -18.223 1.00 0.000 18 LEU A N 17
ATOM 10274 C CA . LEU A 1 18 ? 11.159 -10.408 -18.681 1.00 0.000 18 LEU A CA 17
ATOM 10275 C C . LEU A 1 18 ? 11.084 -10.579 -20.194 1.00 0.000 18 LEU A C 17
ATOM 10276 O O . LEU A 1 18 ? 12.052 -10.347 -20.919 1.00 0.000 18 LEU A O 17
ATOM 10292 N N . PRO A 1 19 ? 9.906 -10.992 -20.686 1.00 0.000 19 PRO A N 17
ATOM 10293 C CA . PRO A 1 19 ? 8.747 -11.272 -19.833 1.00 0.000 19 PRO A CA 17
ATOM 10294 C C . PRO A 1 19 ? 8.941 -12.521 -18.981 1.00 0.000 19 PRO A C 17
ATOM 10295 O O . PRO A 1 19 ? 9.537 -13.503 -19.427 1.00 0.000 19 PRO A O 17
ATOM 10306 N N . CYS A 1 20 ? 8.436 -12.479 -17.753 1.00 0.000 20 CYS A N 17
ATOM 10307 C CA . CYS A 1 20 ? 8.553 -13.608 -16.838 1.00 0.000 20 CYS A CA 17
ATOM 10308 C C . CYS A 1 20 ? 8.048 -14.892 -17.490 1.00 0.000 20 CYS A C 17
ATOM 10309 O O . CYS A 1 20 ? 6.854 -15.039 -17.755 1.00 0.000 20 CYS A O 17
ATOM 10316 N N . THR A 1 21 ? 8.965 -15.820 -17.746 1.00 0.000 21 THR A N 17
ATOM 10317 C CA . THR A 1 21 ? 8.613 -17.090 -18.367 1.00 0.000 21 THR A CA 17
ATOM 10318 C C . THR A 1 21 ? 7.993 -18.045 -17.353 1.00 0.000 21 THR A C 17
ATOM 10319 O O . THR A 1 21 ? 8.530 -18.243 -16.263 1.00 0.000 21 THR A O 17
ATOM 10330 N N . TYR A 1 22 ? 6.860 -18.634 -17.719 1.00 0.000 22 TYR A N 17
ATOM 10331 C CA . TYR A 1 22 ? 6.165 -19.567 -16.840 1.00 0.000 22 TYR A CA 17
ATOM 10332 C C . TYR A 1 22 ? 7.119 -20.637 -16.319 1.00 0.000 22 TYR A C 17
ATOM 10333 O O . TYR A 1 22 ? 8.187 -20.880 -16.880 1.00 0.000 22 TYR A O 17
ATOM 10351 N N . PRO A 1 23 ? 6.724 -21.294 -15.218 1.00 0.000 23 PRO A N 17
ATOM 10352 C CA . PRO A 1 23 ? 5.455 -21.013 -14.541 1.00 0.000 23 PRO A CA 17
ATOM 10353 C C . PRO A 1 23 ? 5.455 -19.655 -13.849 1.00 0.000 23 PRO A C 17
ATOM 10354 O O . PRO A 1 23 ? 4.398 -19.077 -13.592 1.00 0.000 23 PRO A O 17
ATOM 10365 N N . LEU A 1 24 ? 6.646 -19.149 -13.549 1.00 0.000 24 LEU A N 17
ATOM 10366 C CA . LEU A 1 24 ? 6.784 -17.856 -12.887 1.00 0.000 24 LEU A CA 17
ATOM 10367 C C . LEU A 1 24 ? 5.965 -16.787 -13.603 1.00 0.000 24 LEU A C 17
ATOM 10368 O O . LEU A 1 24 ? 6.019 -16.665 -14.827 1.00 0.000 24 LEU A O 17
ATOM 10384 N N . VAL A 1 25 ? 5.208 -16.014 -12.831 1.00 0.000 25 VAL A N 17
ATOM 10385 C CA . VAL A 1 25 ? 4.379 -14.953 -13.391 1.00 0.000 25 VAL A CA 17
ATOM 10386 C C . VAL A 1 25 ? 4.925 -13.577 -13.024 1.00 0.000 25 VAL A C 17
ATOM 10387 O O . VAL A 1 25 ? 5.568 -13.409 -11.988 1.00 0.000 25 VAL A O 17
ATOM 10400 N N . PHE A 1 26 ? 4.665 -12.595 -13.881 1.00 0.000 26 PHE A N 17
ATOM 10401 C CA . PHE A 1 26 ? 5.130 -11.233 -13.647 1.00 0.000 26 PHE A CA 17
ATOM 10402 C C . PHE A 1 26 ? 4.455 -10.631 -12.419 1.00 0.000 26 PHE A C 17
ATOM 10403 O O . PHE A 1 26 ? 3.232 -10.674 -12.286 1.00 0.000 26 PHE A O 17
ATOM 10420 N N . VAL A 1 27 ? 5.260 -10.069 -11.523 1.00 0.000 27 VAL A N 17
ATOM 10421 C CA . VAL A 1 27 ? 4.742 -9.457 -10.306 1.00 0.000 27 VAL A CA 17
ATOM 10422 C C . VAL A 1 27 ? 5.016 -7.957 -10.285 1.00 0.000 27 VAL A C 17
ATOM 10423 O O . VAL A 1 27 ? 4.157 -7.164 -9.902 1.00 0.000 27 VAL A O 17
ATOM 10436 N N . GLY A 1 28 ? 6.219 -7.575 -10.702 1.00 0.000 28 GLY A N 17
ATOM 10437 C CA . GLY A 1 28 ? 6.585 -6.171 -10.724 1.00 0.000 28 GLY A CA 17
ATOM 10438 C C . GLY A 1 28 ? 8.086 -5.964 -10.772 1.00 0.000 28 GLY A C 17
ATOM 10439 O O . GLY A 1 28 ? 8.868 -6.844 -10.412 1.00 0.000 28 GLY A O 17
ATOM 10443 N N . PRO A 1 29 ? 8.509 -4.775 -11.229 1.00 0.000 29 PRO A N 17
ATOM 10444 C CA . PRO A 1 29 ? 9.929 -4.428 -11.335 1.00 0.000 29 PRO A CA 17
ATOM 10445 C C . PRO A 1 29 ? 10.585 -4.248 -9.970 1.00 0.000 29 PRO A C 17
ATOM 10446 O O . PRO A 1 29 ? 10.592 -3.149 -9.415 1.00 0.000 29 PRO A O 17
ATOM 10457 N N . ASP A 1 30 ? 11.136 -5.332 -9.436 1.00 0.000 30 ASP A N 17
ATOM 10458 C CA . ASP A 1 30 ? 11.797 -5.293 -8.137 1.00 0.000 30 ASP A CA 17
ATOM 10459 C C . ASP A 1 30 ? 13.312 -5.370 -8.295 1.00 0.000 30 ASP A C 17
ATOM 10460 O O . ASP A 1 30 ? 13.897 -6.449 -8.394 1.00 0.000 30 ASP A O 17
ATOM 10469 N N . PRO A 1 31 ? 13.965 -4.198 -8.321 1.00 0.000 31 PRO A N 17
ATOM 10470 C CA . PRO A 1 31 ? 15.420 -4.106 -8.468 1.00 0.000 31 PRO A CA 17
ATOM 10471 C C . PRO A 1 31 ? 16.160 -4.603 -7.230 1.00 0.000 31 PRO A C 17
ATOM 10472 O O . PRO A 1 31 ? 17.088 -5.406 -7.330 1.00 0.000 31 PRO A O 17
ATOM 10483 N N . PHE A 1 32 ? 15.745 -4.119 -6.064 1.00 0.000 32 PHE A N 17
ATOM 10484 C CA . PHE A 1 32 ? 16.369 -4.514 -4.807 1.00 0.000 32 PHE A CA 17
ATOM 10485 C C . PHE A 1 32 ? 16.279 -6.024 -4.605 1.00 0.000 32 PHE A C 17
ATOM 10486 O O . PHE A 1 32 ? 17.236 -6.660 -4.163 1.00 0.000 32 PHE A O 17
ATOM 10503 N N . HIS A 1 33 ? 15.122 -6.590 -4.932 1.00 0.000 33 HIS A N 17
ATOM 10504 C CA . HIS A 1 33 ? 14.906 -8.026 -4.787 1.00 0.000 33 HIS A CA 17
ATOM 10505 C C . HIS A 1 33 ? 15.152 -8.748 -6.108 1.00 0.000 33 HIS A C 17
ATOM 10506 O O . HIS A 1 33 ? 14.211 -9.156 -6.790 1.00 0.000 33 HIS A O 17
ATOM 10520 N N . CYS A 1 34 ? 16.423 -8.903 -6.464 1.00 0.000 34 CYS A N 17
ATOM 10521 C CA . CYS A 1 34 ? 16.794 -9.575 -7.704 1.00 0.000 34 CYS A CA 17
ATOM 10522 C C . CYS A 1 34 ? 17.967 -10.525 -7.478 1.00 0.000 34 CYS A C 17
ATOM 10523 O O . CYS A 1 34 ? 18.621 -10.483 -6.437 1.00 0.000 34 CYS A O 17
ATOM 10530 N N . GLY A 1 35 ? 18.226 -11.380 -8.462 1.00 0.000 35 GLY A N 17
ATOM 10531 C CA . GLY A 1 35 ? 19.319 -12.329 -8.351 1.00 0.000 35 GLY A CA 17
ATOM 10532 C C . GLY A 1 35 ? 20.630 -11.766 -8.865 1.00 0.000 35 GLY A C 17
ATOM 10533 O O . GLY A 1 35 ? 21.478 -11.311 -8.098 1.00 0.000 35 GLY A O 17
ATOM 10537 N N . PRO A 1 36 ? 20.809 -11.794 -10.194 1.00 0.000 36 PRO A N 17
ATOM 10538 C CA . PRO A 1 36 ? 22.024 -11.287 -10.840 1.00 0.000 36 PRO A CA 17
ATOM 10539 C C . PRO A 1 36 ? 22.133 -9.769 -10.758 1.00 0.000 36 PRO A C 17
ATOM 10540 O O . PRO A 1 36 ? 23.162 -9.232 -10.345 1.00 0.000 36 PRO A O 17
ATOM 10551 N N . TYR A 1 37 ? 21.068 -9.081 -11.154 1.00 0.000 37 TYR A N 17
ATOM 10552 C CA . TYR A 1 37 ? 21.046 -7.623 -11.127 1.00 0.000 37 TYR A CA 17
ATOM 10553 C C . TYR A 1 37 ? 19.623 -7.104 -10.942 1.00 0.000 37 TYR A C 17
ATOM 10554 O O . TYR A 1 37 ? 18.642 -7.803 -11.193 1.00 0.000 37 TYR A O 17
ATOM 10572 N N . PRO A 1 38 ? 19.508 -5.845 -10.493 1.00 0.000 38 PRO A N 17
ATOM 10573 C CA . PRO A 1 38 ? 18.211 -5.201 -10.265 1.00 0.000 38 PRO A CA 17
ATOM 10574 C C . PRO A 1 38 ? 17.473 -4.908 -11.567 1.00 0.000 38 PRO A C 17
ATOM 10575 O O . PRO A 1 38 ? 16.243 -4.905 -11.605 1.00 0.000 38 PRO A O 17
ATOM 10586 N N . GLN A 1 39 ? 18.232 -4.664 -12.630 1.00 0.000 39 GLN A N 17
ATOM 10587 C CA . GLN A 1 39 ? 17.648 -4.369 -13.933 1.00 0.000 39 GLN A CA 17
ATOM 10588 C C . GLN A 1 39 ? 16.622 -5.429 -14.322 1.00 0.000 39 GLN A C 17
ATOM 10589 O O . GLN A 1 39 ? 15.624 -5.130 -14.979 1.00 0.000 39 GLN A O 17
ATOM 10603 N N . PHE A 1 40 ? 16.874 -6.668 -13.913 1.00 0.000 40 PHE A N 17
ATOM 10604 C CA . PHE A 1 40 ? 15.973 -7.772 -14.219 1.00 0.000 40 PHE A CA 17
ATOM 10605 C C . PHE A 1 40 ? 14.596 -7.537 -13.606 1.00 0.000 40 PHE A C 17
ATOM 10606 O O . PHE A 1 40 ? 14.372 -6.541 -12.919 1.00 0.000 40 PHE A O 17
ATOM 10623 N N . GLY A 1 41 ? 13.675 -8.463 -13.860 1.00 0.000 41 GLY A N 17
ATOM 10624 C CA . GLY A 1 41 ? 12.331 -8.338 -13.327 1.00 0.000 41 GLY A CA 17
ATOM 10625 C C . GLY A 1 41 ? 11.962 -9.488 -12.411 1.00 0.000 41 GLY A C 17
ATOM 10626 O O . GLY A 1 41 ? 12.155 -10.654 -12.757 1.00 0.000 41 GLY A O 17
ATOM 10630 N N . CYS A 1 42 ? 11.432 -9.161 -11.237 1.00 0.000 42 CYS A N 17
ATOM 10631 C CA . CYS A 1 42 ? 11.037 -10.175 -10.266 1.00 0.000 42 CYS A CA 17
ATOM 10632 C C . CYS A 1 42 ? 9.826 -10.960 -10.762 1.00 0.000 42 CYS A C 17
ATOM 10633 O O . CYS A 1 42 ? 8.940 -10.409 -11.415 1.00 0.000 42 CYS A O 17
ATOM 10640 N N . CYS A 1 43 ? 9.796 -12.251 -10.447 1.00 0.000 43 CYS A N 17
ATOM 10641 C CA . CYS A 1 43 ? 8.695 -13.113 -10.860 1.00 0.000 43 CYS A CA 17
ATOM 10642 C C . CYS A 1 43 ? 8.144 -13.898 -9.672 1.00 0.000 43 CYS A C 17
ATOM 10643 O O . CYS A 1 43 ? 8.695 -13.847 -8.573 1.00 0.000 43 CYS A O 17
ATOM 10650 N N . ALA A 1 44 ? 7.055 -14.622 -9.903 1.00 0.000 44 ALA A N 17
ATOM 10651 C CA . ALA A 1 44 ? 6.431 -15.419 -8.854 1.00 0.000 44 ALA A CA 17
ATOM 10652 C C . ALA A 1 44 ? 5.299 -16.274 -9.414 1.00 0.000 44 ALA A C 17
ATOM 10653 O O . ALA A 1 44 ? 4.124 -16.023 -9.139 1.00 0.000 44 ALA A O 17
ATOM 10674 N N . PRO A 1 2 ? 4.102 -0.850 -3.793 1.00 0.000 2 PRO A N 18
ATOM 10675 C CA . PRO A 1 2 ? 2.939 -1.524 -3.209 1.00 0.000 2 PRO A CA 18
ATOM 10676 C C . PRO A 1 2 ? 3.184 -3.012 -2.983 1.00 0.000 2 PRO A C 18
ATOM 10677 O O . PRO A 1 2 ? 3.376 -3.770 -3.933 1.00 0.000 2 PRO A O 18
ATOM 10688 N N . ARG A 1 3 ? 3.177 -3.423 -1.719 1.00 0.000 3 ARG A N 18
ATOM 10689 C CA . ARG A 1 3 ? 3.399 -4.820 -1.368 1.00 0.000 3 ARG A CA 18
ATOM 10690 C C . ARG A 1 3 ? 2.207 -5.680 -1.778 1.00 0.000 3 ARG A C 18
ATOM 10691 O O . ARG A 1 3 ? 2.372 -6.817 -2.221 1.00 0.000 3 ARG A O 18
ATOM 10712 N N . SER A 1 4 ? 1.007 -5.129 -1.628 1.00 0.000 4 SER A N 18
ATOM 10713 C CA . SER A 1 4 ? -0.213 -5.847 -1.978 1.00 0.000 4 SER A CA 18
ATOM 10714 C C . SER A 1 4 ? -0.278 -6.106 -3.480 1.00 0.000 4 SER A C 18
ATOM 10715 O O . SER A 1 4 ? -0.750 -7.155 -3.921 1.00 0.000 4 SER A O 18
ATOM 10723 N N . HIS A 1 5 ? 0.199 -5.143 -4.262 1.00 0.000 5 HIS A N 18
ATOM 10724 C CA . HIS A 1 5 ? 0.196 -5.266 -5.716 1.00 0.000 5 HIS A CA 18
ATOM 10725 C C . HIS A 1 5 ? 1.370 -6.117 -6.191 1.00 0.000 5 HIS A C 18
ATOM 10726 O O . HIS A 1 5 ? 1.297 -6.767 -7.234 1.00 0.000 5 HIS A O 18
ATOM 10740 N N . VAL A 1 6 ? 2.453 -6.106 -5.420 1.00 0.000 6 VAL A N 18
ATOM 10741 C CA . VAL A 1 6 ? 3.643 -6.877 -5.763 1.00 0.000 6 VAL A CA 18
ATOM 10742 C C . VAL A 1 6 ? 4.256 -7.520 -4.524 1.00 0.000 6 VAL A C 18
ATOM 10743 O O . VAL A 1 6 ? 4.786 -6.830 -3.652 1.00 0.000 6 VAL A O 18
ATOM 10756 N N . ASP A 1 7 ? 4.182 -8.844 -4.453 1.00 0.000 7 ASP A N 18
ATOM 10757 C CA . ASP A 1 7 ? 4.732 -9.581 -3.321 1.00 0.000 7 ASP A CA 18
ATOM 10758 C C . ASP A 1 7 ? 5.982 -10.353 -3.731 1.00 0.000 7 ASP A C 18
ATOM 10759 O O . ASP A 1 7 ? 6.217 -11.468 -3.265 1.00 0.000 7 ASP A O 18
ATOM 10768 N N . CYS A 1 8 ? 6.780 -9.753 -4.608 1.00 0.000 8 CYS A N 18
ATOM 10769 C CA . CYS A 1 8 ? 8.006 -10.384 -5.083 1.00 0.000 8 CYS A CA 18
ATOM 10770 C C . CYS A 1 8 ? 8.913 -10.759 -3.914 1.00 0.000 8 CYS A C 18
ATOM 10771 O O . CYS A 1 8 ? 9.285 -11.918 -3.731 1.00 0.000 8 CYS A O 18
ATOM 10778 N N . PRO A 1 9 ? 9.278 -9.755 -3.103 1.00 0.000 9 PRO A N 18
ATOM 10779 C CA . PRO A 1 9 ? 10.145 -9.954 -1.937 1.00 0.000 9 PRO A CA 18
ATOM 10780 C C . PRO A 1 9 ? 9.450 -10.731 -0.824 1.00 0.000 9 PRO A C 18
ATOM 10781 O O . PRO A 1 9 ? 10.034 -11.636 -0.229 1.00 0.000 9 PRO A O 18
ATOM 10792 N N . ALA A 1 10 ? 8.201 -10.373 -0.549 1.00 0.000 10 ALA A N 18
ATOM 10793 C CA . ALA A 1 10 ? 7.426 -11.039 0.491 1.00 0.000 10 ALA A CA 18
ATOM 10794 C C . ALA A 1 10 ? 7.284 -12.529 0.200 1.00 0.000 10 ALA A C 18
ATOM 10795 O O . ALA A 1 10 ? 7.268 -13.352 1.116 1.00 0.000 10 ALA A O 18
ATOM 10802 N N . LEU A 1 11 ? 7.181 -12.870 -1.080 1.00 0.000 11 LEU A N 18
ATOM 10803 C CA . LEU A 1 11 ? 7.039 -14.262 -1.492 1.00 0.000 11 LEU A CA 18
ATOM 10804 C C . LEU A 1 11 ? 8.404 -14.915 -1.682 1.00 0.000 11 LEU A C 18
ATOM 10805 O O . LEU A 1 11 ? 8.562 -16.120 -1.482 1.00 0.000 11 LEU A O 18
ATOM 10821 N N . HIS A 1 12 ? 9.390 -14.111 -2.068 1.00 0.000 12 HIS A N 18
ATOM 10822 C CA . HIS A 1 12 ? 10.744 -14.611 -2.283 1.00 0.000 12 HIS A CA 18
ATOM 10823 C C . HIS A 1 12 ? 10.780 -15.602 -3.442 1.00 0.000 12 HIS A C 18
ATOM 10824 O O . HIS A 1 12 ? 11.183 -16.753 -3.276 1.00 0.000 12 HIS A O 18
ATOM 10838 N N . GLY A 1 13 ? 10.354 -15.148 -4.617 1.00 0.000 13 GLY A N 18
ATOM 10839 C CA . GLY A 1 13 ? 10.345 -16.008 -5.786 1.00 0.000 13 GLY A CA 18
ATOM 10840 C C . GLY A 1 13 ? 11.673 -16.008 -6.516 1.00 0.000 13 GLY A C 18
ATOM 10841 O O . GLY A 1 13 ? 12.642 -16.610 -6.055 1.00 0.000 13 GLY A O 18
ATOM 10845 N N . GLN A 1 14 ? 11.717 -15.332 -7.660 1.00 0.000 14 GLN A N 18
ATOM 10846 C CA . GLN A 1 14 ? 12.936 -15.259 -8.457 1.00 0.000 14 GLN A CA 18
ATOM 10847 C C . GLN A 1 14 ? 12.999 -13.949 -9.236 1.00 0.000 14 GLN A C 18
ATOM 10848 O O . GLN A 1 14 ? 12.091 -13.122 -9.155 1.00 0.000 14 GLN A O 18
ATOM 10862 N N . CYS A 1 15 ? 14.077 -13.767 -9.992 1.00 0.000 15 CYS A N 18
ATOM 10863 C CA . CYS A 1 15 ? 14.260 -12.558 -10.786 1.00 0.000 15 CYS A CA 18
ATOM 10864 C C . CYS A 1 15 ? 14.945 -12.877 -12.111 1.00 0.000 15 CYS A C 18
ATOM 10865 O O . CYS A 1 15 ? 16.050 -13.418 -12.135 1.00 0.000 15 CYS A O 18
ATOM 10872 N N . GLN A 1 16 ? 14.281 -12.537 -13.211 1.00 0.000 16 GLN A N 18
ATOM 10873 C CA . GLN A 1 16 ? 14.825 -12.788 -14.540 1.00 0.000 16 GLN A CA 18
ATOM 10874 C C . GLN A 1 16 ? 14.419 -11.685 -15.512 1.00 0.000 16 GLN A C 18
ATOM 10875 O O . GLN A 1 16 ? 13.556 -10.861 -15.206 1.00 0.000 16 GLN A O 18
ATOM 10889 N N . SER A 1 17 ? 15.045 -11.675 -16.684 1.00 0.000 17 SER A N 18
ATOM 10890 C CA . SER A 1 17 ? 14.752 -10.670 -17.699 1.00 0.000 17 SER A CA 18
ATOM 10891 C C . SER A 1 17 ? 13.392 -10.928 -18.341 1.00 0.000 17 SER A C 18
ATOM 10892 O O . SER A 1 17 ? 13.231 -11.861 -19.130 1.00 0.000 17 SER A O 18
ATOM 10900 N N . LEU A 1 18 ? 12.415 -10.096 -17.998 1.00 0.000 18 LEU A N 18
ATOM 10901 C CA . LEU A 1 18 ? 11.068 -10.232 -18.540 1.00 0.000 18 LEU A CA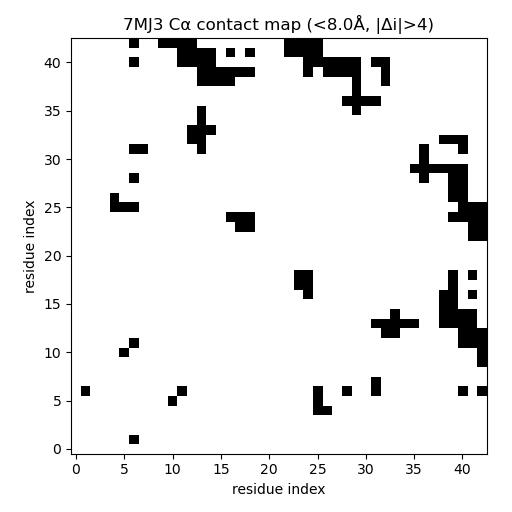 18
ATOM 10902 C C . LEU A 1 18 ? 11.099 -10.312 -20.063 1.00 0.000 18 LEU A C 18
ATOM 10903 O O . LEU A 1 18 ? 12.072 -9.924 -20.710 1.00 0.000 18 LEU A O 18
ATOM 10919 N N . PRO A 1 19 ? 10.008 -10.825 -20.652 1.00 0.000 19 PRO A N 18
ATOM 10920 C CA . PRO A 1 19 ? 8.844 -11.290 -19.892 1.00 0.000 19 PRO A CA 18
ATOM 10921 C C . PRO A 1 19 ? 9.137 -12.563 -19.104 1.00 0.000 19 PRO A C 18
ATOM 10922 O O . PRO A 1 19 ? 10.026 -13.336 -19.462 1.00 0.000 19 PRO A O 18
ATOM 10933 N N . CYS A 1 20 ? 8.384 -12.774 -18.030 1.00 0.000 20 CYS A N 18
ATOM 10934 C CA . CYS A 1 20 ? 8.563 -13.953 -17.191 1.00 0.000 20 CYS A CA 18
ATOM 10935 C C . CYS A 1 20 ? 8.178 -15.222 -17.946 1.00 0.000 20 CYS A C 18
ATOM 10936 O O . CYS A 1 20 ? 7.076 -15.327 -18.487 1.00 0.000 20 CYS A O 18
ATOM 10943 N N . THR A 1 21 ? 9.094 -16.185 -17.980 1.00 0.000 21 THR A N 18
ATOM 10944 C CA . THR A 1 21 ? 8.852 -17.446 -18.669 1.00 0.000 21 THR A CA 18
ATOM 10945 C C . THR A 1 21 ? 8.137 -18.440 -17.761 1.00 0.000 21 THR A C 18
ATOM 10946 O O . THR A 1 21 ? 8.567 -18.687 -16.634 1.00 0.000 21 THR A O 18
ATOM 10957 N N . TYR A 1 22 ? 7.044 -19.009 -18.258 1.00 0.000 22 TYR A N 18
ATOM 10958 C CA . TYR A 1 22 ? 6.269 -19.976 -17.491 1.00 0.000 22 TYR A CA 18
ATOM 10959 C C . TYR A 1 22 ? 7.169 -21.068 -16.921 1.00 0.000 22 TYR A C 18
ATOM 10960 O O . TYR A 1 22 ? 8.291 -21.284 -17.379 1.00 0.000 22 TYR A O 18
ATOM 10978 N N . PRO A 1 23 ? 6.666 -21.774 -15.898 1.00 0.000 23 PRO A N 18
ATOM 10979 C CA . PRO A 1 23 ? 5.332 -21.525 -15.345 1.00 0.000 23 PRO A CA 18
ATOM 10980 C C . PRO A 1 23 ? 5.253 -20.199 -14.596 1.00 0.000 23 PRO A C 18
ATOM 10981 O O . PRO A 1 23 ? 4.174 -19.628 -14.436 1.00 0.000 23 PRO A O 18
ATOM 10992 N N . LEU A 1 24 ? 6.402 -19.714 -14.139 1.00 0.000 24 LEU A N 18
ATOM 10993 C CA . LEU A 1 24 ? 6.464 -18.454 -13.406 1.00 0.000 24 LEU A CA 18
ATOM 10994 C C . LEU A 1 24 ? 5.736 -17.348 -14.164 1.00 0.000 24 LEU A C 18
ATOM 10995 O O . LEU A 1 24 ? 5.984 -17.127 -15.349 1.00 0.000 24 LEU A O 18
ATOM 11011 N N . VAL A 1 25 ? 4.838 -16.655 -13.471 1.00 0.000 25 VAL A N 18
ATOM 11012 C CA . VAL A 1 25 ? 4.077 -15.569 -14.077 1.00 0.000 25 VAL A CA 18
ATOM 11013 C C . VAL A 1 25 ? 4.759 -14.225 -13.849 1.00 0.000 25 VAL A C 18
ATOM 11014 O O . VAL A 1 25 ? 5.799 -14.148 -13.194 1.00 0.000 25 VAL A O 18
ATOM 11027 N N . PHE A 1 26 ? 4.167 -13.167 -14.393 1.00 0.000 26 PHE A N 18
ATOM 11028 C CA . PHE A 1 26 ? 4.718 -11.825 -14.250 1.00 0.000 26 PHE A CA 18
ATOM 11029 C C . PHE A 1 26 ? 4.301 -11.205 -12.919 1.00 0.000 26 PHE A C 18
ATOM 11030 O O . PHE A 1 26 ? 3.122 -11.202 -12.565 1.00 0.000 26 PHE A O 18
ATOM 11047 N N . VAL A 1 27 ? 5.278 -10.683 -12.185 1.00 0.000 27 VAL A N 18
ATOM 11048 C CA . VAL A 1 27 ? 5.014 -10.060 -10.893 1.00 0.000 27 VAL A CA 18
ATOM 11049 C C . VAL A 1 27 ? 5.268 -8.558 -10.945 1.00 0.000 27 VAL A C 18
ATOM 11050 O O . VAL A 1 27 ? 4.371 -7.757 -10.685 1.00 0.000 27 VAL A O 18
ATOM 11063 N N . GLY A 1 28 ? 6.497 -8.182 -11.284 1.00 0.000 28 GLY A N 18
ATOM 11064 C CA . GLY A 1 28 ? 6.847 -6.776 -11.365 1.00 0.000 28 GLY A CA 18
ATOM 11065 C C . GLY A 1 28 ? 8.298 -6.518 -11.007 1.00 0.000 28 GLY A C 18
ATOM 11066 O O . GLY A 1 28 ? 8.933 -7.298 -10.297 1.00 0.000 28 GLY A O 18
ATOM 11070 N N . PRO A 1 29 ? 8.845 -5.399 -11.506 1.00 0.000 29 PRO A N 18
ATOM 11071 C CA . PRO A 1 29 ? 10.236 -5.015 -11.249 1.00 0.000 29 PRO A CA 18
ATOM 11072 C C . PRO A 1 29 ? 10.464 -4.597 -9.801 1.00 0.000 29 PRO A C 18
ATOM 11073 O O . PRO A 1 29 ? 10.177 -3.462 -9.420 1.00 0.000 29 PRO A O 18
ATOM 11084 N N . ASP A 1 30 ? 10.980 -5.521 -8.998 1.00 0.000 30 ASP A N 18
ATOM 11085 C CA . ASP A 1 30 ? 11.248 -5.247 -7.591 1.00 0.000 30 ASP A CA 18
ATOM 11086 C C . ASP A 1 30 ? 12.745 -5.091 -7.342 1.00 0.000 30 ASP A C 18
ATOM 11087 O O . ASP A 1 30 ? 13.470 -6.066 -7.140 1.00 0.000 30 ASP A O 18
ATOM 11096 N N . PRO A 1 31 ? 13.221 -3.837 -7.359 1.00 0.000 31 PRO A N 18
ATOM 11097 C CA . PRO A 1 31 ? 14.636 -3.525 -7.138 1.00 0.000 31 PRO A CA 18
ATOM 11098 C C . PRO A 1 31 ? 15.066 -3.774 -5.696 1.00 0.000 31 PRO A C 18
ATOM 11099 O O . PRO A 1 31 ? 16.252 -3.707 -5.372 1.00 0.000 31 PRO A O 18
ATOM 11110 N N . PHE A 1 32 ? 14.096 -4.061 -4.835 1.00 0.000 32 PHE A N 18
ATOM 11111 C CA . PHE A 1 32 ? 14.375 -4.320 -3.427 1.00 0.000 32 PHE A CA 18
ATOM 11112 C C . PHE A 1 32 ? 15.501 -5.338 -3.274 1.00 0.000 32 PHE A C 18
ATOM 11113 O O . PHE A 1 32 ? 16.605 -5.000 -2.845 1.00 0.000 32 PHE A O 18
ATOM 11130 N N . HIS A 1 33 ? 15.213 -6.587 -3.627 1.00 0.000 33 HIS A N 18
ATOM 11131 C CA . HIS A 1 33 ? 16.201 -7.656 -3.529 1.00 0.000 33 HIS A CA 18
ATOM 11132 C C . HIS A 1 33 ? 16.019 -8.669 -4.655 1.00 0.000 33 HIS A C 18
ATOM 11133 O O . HIS A 1 33 ? 15.249 -9.622 -4.528 1.00 0.000 33 HIS A O 18
ATOM 11147 N N . CYS A 1 34 ? 16.731 -8.457 -5.756 1.00 0.000 34 CYS A N 18
ATOM 11148 C CA . CYS A 1 34 ? 16.647 -9.351 -6.905 1.00 0.000 34 CYS A CA 18
ATOM 11149 C C . CYS A 1 34 ? 17.881 -10.245 -6.990 1.00 0.000 34 CYS A C 18
ATOM 11150 O O . CYS A 1 34 ? 18.758 -10.194 -6.128 1.00 0.000 34 CYS A O 18
ATOM 11157 N N . GLY A 1 35 ? 17.941 -11.064 -8.036 1.00 0.000 35 GLY A N 18
ATOM 11158 C CA . GLY A 1 35 ? 19.070 -11.958 -8.214 1.00 0.000 35 GLY A CA 18
ATOM 11159 C C . GLY A 1 35 ? 20.225 -11.295 -8.940 1.00 0.000 35 GLY A C 18
ATOM 11160 O O . GLY A 1 35 ? 21.204 -10.866 -8.330 1.00 0.000 35 GLY A O 18
ATOM 11164 N N . PRO A 1 36 ? 20.118 -11.207 -10.274 1.00 0.000 36 PRO A N 18
ATOM 11165 C CA . PRO A 1 36 ? 21.152 -10.595 -11.112 1.00 0.000 36 PRO A CA 18
ATOM 11166 C C . PRO A 1 36 ? 21.235 -9.085 -10.921 1.00 0.000 36 PRO A C 18
ATOM 11167 O O . PRO A 1 36 ? 22.318 -8.531 -10.731 1.00 0.000 36 PRO A O 18
ATOM 11178 N N . TYR A 1 37 ? 20.084 -8.423 -10.972 1.00 0.000 37 TYR A N 18
ATOM 11179 C CA . TYR A 1 37 ? 20.027 -6.976 -10.806 1.00 0.000 37 TYR A CA 18
ATOM 11180 C C . TYR A 1 37 ? 18.619 -6.526 -10.426 1.00 0.000 37 TYR A C 18
ATOM 11181 O O . TYR A 1 37 ? 17.637 -7.241 -10.625 1.00 0.000 37 TYR A O 18
ATOM 11199 N N . PRO A 1 38 ? 18.518 -5.311 -9.866 1.00 0.000 38 PRO A N 18
ATOM 11200 C CA . PRO A 1 38 ? 17.236 -4.737 -9.448 1.00 0.000 38 PRO A CA 18
ATOM 11201 C C . PRO A 1 38 ? 16.349 -4.372 -10.633 1.00 0.000 38 PRO A C 18
ATOM 11202 O O . PRO A 1 38 ? 15.124 -4.443 -10.547 1.00 0.000 38 PRO A O 18
ATOM 11213 N N . GLN A 1 39 ? 16.977 -3.983 -11.738 1.00 0.000 39 GLN A N 18
ATOM 11214 C CA . GLN A 1 39 ? 16.243 -3.607 -12.941 1.00 0.000 39 GLN A CA 18
ATOM 11215 C C . GLN A 1 39 ? 15.397 -4.770 -13.448 1.00 0.000 39 GLN A C 18
ATOM 11216 O O . GLN A 1 39 ? 14.292 -4.572 -13.955 1.00 0.000 39 GLN A O 18
ATOM 11230 N N . PHE A 1 40 ? 15.922 -5.982 -13.309 1.00 0.000 40 PHE A N 18
ATOM 11231 C CA . PHE A 1 40 ? 15.215 -7.177 -13.754 1.00 0.000 40 PHE A CA 18
ATOM 11232 C C . PHE A 1 40 ? 13.815 -7.238 -13.150 1.00 0.000 40 PHE A C 18
ATOM 11233 O O . PHE A 1 40 ? 13.457 -6.423 -12.301 1.00 0.000 40 PHE A O 18
ATOM 11250 N N . GLY A 1 41 ? 13.025 -8.210 -13.597 1.00 0.000 41 GLY A N 18
ATOM 11251 C CA . GLY A 1 41 ? 11.673 -8.359 -13.091 1.00 0.000 41 GLY A CA 18
ATOM 11252 C C . GLY A 1 41 ? 11.490 -9.635 -12.293 1.00 0.000 41 GLY A C 18
ATOM 11253 O O . GLY A 1 41 ? 12.100 -10.660 -12.599 1.00 0.000 41 GLY A O 18
ATOM 11257 N N . CYS A 1 42 ? 10.649 -9.574 -11.267 1.00 0.000 42 CYS A N 18
ATOM 11258 C CA . CYS A 1 42 ? 10.388 -10.732 -10.421 1.00 0.000 42 CYS A CA 18
ATOM 11259 C C . CYS A 1 42 ? 9.353 -11.652 -11.062 1.00 0.000 42 CYS A C 18
ATOM 11260 O O . CYS A 1 42 ? 8.382 -11.189 -11.663 1.00 0.000 42 CYS A O 18
ATOM 11267 N N . CYS A 1 43 ? 9.566 -12.957 -10.929 1.00 0.000 43 CYS A N 18
ATOM 11268 C CA . CYS A 1 43 ? 8.653 -13.943 -11.495 1.00 0.000 43 CYS A CA 18
ATOM 11269 C C . CYS A 1 43 ? 8.153 -14.901 -10.418 1.00 0.000 43 CYS A C 18
ATOM 11270 O O . CYS A 1 43 ? 8.915 -15.332 -9.553 1.00 0.000 43 CYS A O 18
ATOM 11277 N N . ALA A 1 44 ? 6.867 -15.230 -10.478 1.00 0.000 44 ALA A N 18
ATOM 11278 C CA . ALA A 1 44 ? 6.264 -16.139 -9.511 1.00 0.000 44 ALA A CA 18
ATOM 11279 C C . ALA A 1 44 ? 4.794 -16.386 -9.831 1.00 0.000 44 ALA A C 18
ATOM 11280 O O . ALA A 1 44 ? 3.920 -15.634 -9.399 1.00 0.000 44 ALA A O 18
ATOM 11301 N N . PRO A 1 2 ? 5.427 -0.635 -2.871 1.00 0.000 2 PRO A N 19
ATOM 11302 C CA . PRO A 1 2 ? 5.853 -1.232 -1.602 1.00 0.000 2 PRO A CA 19
ATOM 11303 C C . PRO A 1 2 ? 5.668 -2.746 -1.582 1.00 0.000 2 PRO A C 19
ATOM 11304 O O . PRO A 1 2 ? 5.329 -3.352 -2.599 1.00 0.000 2 PRO A O 19
ATOM 11315 N N . ARG A 1 3 ? 5.891 -3.350 -0.420 1.00 0.000 3 ARG A N 19
ATOM 11316 C CA . ARG A 1 3 ? 5.750 -4.793 -0.270 1.00 0.000 3 ARG A CA 19
ATOM 11317 C C . ARG A 1 3 ? 4.325 -5.236 -0.590 1.00 0.000 3 ARG A C 19
ATOM 11318 O O . ARG A 1 3 ? 4.115 -6.231 -1.284 1.00 0.000 3 ARG A O 19
ATOM 11339 N N . SER A 1 4 ? 3.350 -4.490 -0.080 1.00 0.000 4 SER A N 19
ATOM 11340 C CA . SER A 1 4 ? 1.945 -4.808 -0.308 1.00 0.000 4 SER A CA 19
ATOM 11341 C C . SER A 1 4 ? 1.641 -4.883 -1.801 1.00 0.000 4 SER A C 19
ATOM 11342 O O . SER A 1 4 ? 0.876 -5.738 -2.248 1.00 0.000 4 SER A O 19
ATOM 11350 N N . HIS A 1 5 ? 2.245 -3.981 -2.568 1.00 0.000 5 HIS A N 19
ATOM 11351 C CA . HIS A 1 5 ? 2.040 -3.944 -4.012 1.00 0.000 5 HIS A CA 19
ATOM 11352 C C . HIS A 1 5 ? 2.908 -4.986 -4.711 1.00 0.000 5 HIS A C 19
ATOM 11353 O O . HIS A 1 5 ? 2.556 -5.487 -5.779 1.00 0.000 5 HIS A O 19
ATOM 11367 N N . VAL A 1 6 ? 4.044 -5.308 -4.101 1.00 0.000 6 VAL A N 19
ATOM 11368 C CA . VAL A 1 6 ? 4.962 -6.291 -4.664 1.00 0.000 6 VAL A CA 19
ATOM 11369 C C . VAL A 1 6 ? 5.527 -7.200 -3.579 1.00 0.000 6 VAL A C 19
ATOM 11370 O O . VAL A 1 6 ? 6.407 -6.801 -2.816 1.00 0.000 6 VAL A O 19
ATOM 11383 N N . ASP A 1 7 ? 5.015 -8.425 -3.516 1.00 0.000 7 ASP A N 19
ATOM 11384 C CA . ASP A 1 7 ? 5.470 -9.393 -2.525 1.00 0.000 7 ASP A CA 19
ATOM 11385 C C . ASP A 1 7 ? 6.617 -10.235 -3.074 1.00 0.000 7 ASP A C 19
ATOM 11386 O O . ASP A 1 7 ? 6.532 -11.463 -3.124 1.00 0.000 7 ASP A O 19
ATOM 11395 N N . CYS A 1 8 ? 7.689 -9.568 -3.487 1.00 0.000 8 CYS A N 19
ATOM 11396 C CA . CYS A 1 8 ? 8.854 -10.254 -4.034 1.00 0.000 8 CYS A CA 19
ATOM 11397 C C . CYS A 1 8 ? 9.400 -11.276 -3.041 1.00 0.000 8 CYS A C 19
ATOM 11398 O O . CYS A 1 8 ? 9.458 -12.474 -3.315 1.00 0.000 8 CYS A O 19
ATOM 11405 N N . PRO A 1 9 ? 9.810 -10.791 -1.860 1.00 0.000 9 PRO A N 19
ATOM 11406 C CA . PRO A 1 9 ? 10.358 -11.645 -0.801 1.00 0.000 9 PRO A CA 19
ATOM 11407 C C . PRO A 1 9 ? 9.298 -12.545 -0.176 1.00 0.000 9 PRO A C 19
ATOM 11408 O O . PRO A 1 9 ? 9.571 -13.695 0.169 1.00 0.000 9 PRO A O 19
ATOM 11419 N N . ALA A 1 10 ? 8.088 -12.015 -0.032 1.00 0.000 10 ALA A N 19
ATOM 11420 C CA . ALA A 1 10 ? 6.986 -12.772 0.550 1.00 0.000 10 ALA A CA 19
ATOM 11421 C C . ALA A 1 10 ? 6.642 -13.986 -0.306 1.00 0.000 10 ALA A C 19
ATOM 11422 O O . ALA A 1 10 ? 6.547 -15.106 0.197 1.00 0.000 10 ALA A O 19
ATOM 11429 N N . LEU A 1 11 ? 6.455 -13.757 -1.601 1.00 0.000 11 LEU A N 19
ATOM 11430 C CA . LEU A 1 11 ? 6.120 -14.833 -2.527 1.00 0.000 11 LEU A CA 19
ATOM 11431 C C . LEU A 1 11 ? 7.281 -15.812 -2.667 1.00 0.000 11 LEU A C 19
ATOM 11432 O O . LEU A 1 11 ? 7.076 -17.019 -2.805 1.00 0.000 11 LEU A O 19
ATOM 11448 N N . HIS A 1 12 ? 8.501 -15.286 -2.628 1.00 0.000 12 HIS A N 19
ATOM 11449 C CA . HIS A 1 12 ? 9.695 -16.114 -2.747 1.00 0.000 12 HIS A CA 19
ATOM 11450 C C . HIS A 1 12 ? 9.742 -16.808 -4.106 1.00 0.000 12 HIS A C 19
ATOM 11451 O O . HIS A 1 12 ? 10.189 -17.949 -4.216 1.00 0.000 12 HIS A O 19
ATOM 11465 N N . GLY A 1 13 ? 9.276 -16.111 -5.138 1.00 0.000 13 GLY A N 19
ATOM 11466 C CA . GLY A 1 13 ? 9.274 -16.676 -6.474 1.00 0.000 13 GLY A CA 19
ATOM 11467 C C . GLY A 1 13 ? 10.663 -16.752 -7.075 1.00 0.000 13 GLY A C 19
ATOM 11468 O O . GLY A 1 13 ? 11.560 -17.372 -6.504 1.00 0.000 13 GLY A O 19
ATOM 11472 N N . GLN A 1 14 ? 10.841 -16.120 -8.231 1.00 0.000 14 GLN A N 19
ATOM 11473 C CA . GLN A 1 14 ? 12.132 -16.121 -8.910 1.00 0.000 14 GLN A CA 19
ATOM 11474 C C . GLN A 1 14 ? 12.324 -14.839 -9.714 1.00 0.000 14 GLN A C 19
ATOM 11475 O O . GLN A 1 14 ? 11.602 -14.584 -10.678 1.00 0.000 14 GLN A O 19
ATOM 11489 N N . CYS A 1 15 ? 13.303 -14.036 -9.311 1.00 0.000 15 CYS A N 19
ATOM 11490 C CA . CYS A 1 15 ? 13.591 -12.780 -9.993 1.00 0.000 15 CYS A CA 19
ATOM 11491 C C . CYS A 1 15 ? 14.485 -13.013 -11.208 1.00 0.000 15 CYS A C 19
ATOM 11492 O O . CYS A 1 15 ? 15.700 -13.154 -11.078 1.00 0.000 15 CYS A O 19
ATOM 11499 N N . GLN A 1 16 ? 13.873 -13.051 -12.387 1.00 0.000 16 GLN A N 19
ATOM 11500 C CA . GLN A 1 16 ? 14.613 -13.267 -13.625 1.00 0.000 16 GLN A CA 19
ATOM 11501 C C . GLN 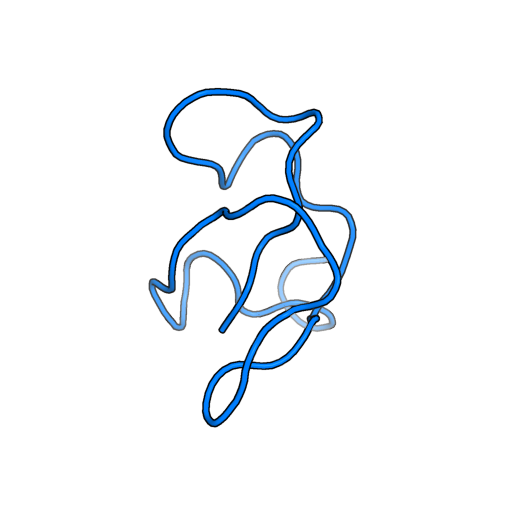A 1 16 ? 14.178 -12.275 -14.699 1.00 0.000 16 GLN A C 19
ATOM 11502 O O . GLN A 1 16 ? 13.102 -11.684 -14.613 1.00 0.000 16 GLN A O 19
ATOM 11516 N N . SER A 1 17 ? 15.022 -12.099 -15.711 1.00 0.000 17 SER A N 19
ATOM 11517 C CA . SER A 1 17 ? 14.727 -11.175 -16.800 1.00 0.000 17 SER A CA 19
ATOM 11518 C C . SER A 1 17 ? 13.353 -11.462 -17.398 1.00 0.000 17 SER A C 19
ATOM 11519 O O . SER A 1 17 ? 12.801 -12.549 -17.222 1.00 0.000 17 SER A O 19
ATOM 11527 N N . LEU A 1 18 ? 12.805 -10.479 -18.104 1.00 0.000 18 LEU A N 19
ATOM 11528 C CA . LEU A 1 18 ? 11.495 -10.624 -18.728 1.00 0.000 18 LEU A CA 19
ATOM 11529 C C . LEU A 1 18 ? 11.622 -10.718 -20.245 1.00 0.000 18 LEU A C 19
ATOM 11530 O O . LEU A 1 18 ? 12.635 -10.338 -20.833 1.00 0.000 18 LEU A O 19
ATOM 11546 N N . PRO A 1 19 ? 10.570 -11.235 -20.897 1.00 0.000 19 PRO A N 19
ATOM 11547 C CA . PRO A 1 19 ? 9.359 -11.691 -20.208 1.00 0.000 19 PRO A CA 19
ATOM 11548 C C . PRO A 1 19 ? 9.598 -12.956 -19.391 1.00 0.000 19 PRO A C 19
ATOM 11549 O O . PRO A 1 19 ? 10.338 -13.847 -19.810 1.00 0.000 19 PRO A O 19
ATOM 11560 N N . CYS A 1 20 ? 8.969 -13.029 -18.223 1.00 0.000 20 CYS A N 19
ATOM 11561 C CA . CYS A 1 20 ? 9.113 -14.184 -17.346 1.00 0.000 20 CYS A CA 19
ATOM 11562 C C . CYS A 1 20 ? 8.835 -15.480 -18.104 1.00 0.000 20 CYS A C 19
ATOM 11563 O O . CYS A 1 20 ? 7.682 -15.822 -18.369 1.00 0.000 20 CYS A O 19
ATOM 11570 N N . THR A 1 21 ? 9.899 -16.198 -18.449 1.00 0.000 21 THR A N 19
ATOM 11571 C CA . THR A 1 21 ? 9.770 -17.454 -19.176 1.00 0.000 21 THR A CA 19
ATOM 11572 C C . THR A 1 21 ? 8.957 -18.469 -18.381 1.00 0.000 21 THR A C 19
ATOM 11573 O O . THR A 1 21 ? 9.187 -18.665 -17.187 1.00 0.000 21 THR A O 19
ATOM 11584 N N . TYR A 1 22 ? 8.005 -19.111 -19.049 1.00 0.000 22 TYR A N 19
ATOM 11585 C CA . TYR A 1 22 ? 7.156 -20.105 -18.403 1.00 0.000 22 TYR A CA 19
ATOM 11586 C C . TYR A 1 22 ? 7.996 -21.148 -17.673 1.00 0.000 22 TYR A C 19
ATOM 11587 O O . TYR A 1 22 ? 9.187 -21.317 -17.934 1.00 0.000 22 TYR A O 19
ATOM 11605 N N . PRO A 1 23 ? 7.361 -21.866 -16.735 1.00 0.000 23 PRO A N 19
ATOM 11606 C CA . PRO A 1 23 ? 5.944 -21.674 -16.415 1.00 0.000 23 PRO A CA 19
ATOM 11607 C C . PRO A 1 23 ? 5.683 -20.345 -15.714 1.00 0.000 23 PRO A C 19
ATOM 11608 O O . PRO A 1 23 ? 4.617 -19.748 -15.869 1.00 0.000 23 PRO A O 19
ATOM 11619 N N . LEU A 1 24 ? 6.662 -19.887 -14.942 1.00 0.000 24 LEU A N 19
ATOM 11620 C CA . LEU A 1 24 ? 6.539 -18.627 -14.216 1.00 0.000 24 LEU A CA 19
ATOM 11621 C C . LEU A 1 24 ? 6.112 -17.500 -15.151 1.00 0.000 24 LEU A C 19
ATOM 11622 O O . LEU A 1 24 ? 6.271 -17.595 -16.368 1.00 0.000 24 LEU A O 19
ATOM 11638 N N . VAL A 1 25 ? 5.571 -16.432 -14.574 1.00 0.000 25 VAL A N 19
ATOM 11639 C CA . VAL A 1 25 ? 5.125 -15.284 -15.355 1.00 0.000 25 VAL A CA 19
ATOM 11640 C C . VAL A 1 25 ? 5.376 -13.979 -14.607 1.00 0.000 25 VAL A C 19
ATOM 11641 O O . VAL A 1 25 ? 5.935 -13.978 -13.510 1.00 0.000 25 VAL A O 19
ATOM 11654 N N . PHE A 1 26 ? 4.958 -12.870 -15.207 1.00 0.000 26 PHE A N 19
ATOM 11655 C CA . PHE A 1 26 ? 5.137 -11.557 -14.598 1.00 0.000 26 PHE A CA 19
ATOM 11656 C C . PHE A 1 26 ? 4.279 -11.417 -13.345 1.00 0.000 26 PHE A C 19
ATOM 11657 O O . PHE A 1 26 ? 3.152 -11.911 -13.292 1.00 0.000 26 PHE A O 19
ATOM 11674 N N . VAL A 1 27 ? 4.819 -10.740 -12.337 1.00 0.000 27 VAL A N 19
ATOM 11675 C CA . VAL A 1 27 ? 4.104 -10.534 -11.083 1.00 0.000 27 VAL A CA 19
ATOM 11676 C C . VAL A 1 27 ? 3.889 -9.050 -10.811 1.00 0.000 27 VAL A C 19
ATOM 11677 O O . VAL A 1 27 ? 2.815 -8.636 -10.376 1.00 0.000 27 VAL A O 19
ATOM 11690 N N . GLY A 1 28 ? 4.920 -8.251 -11.070 1.00 0.000 28 GLY A N 19
ATOM 11691 C CA . GLY A 1 28 ? 4.824 -6.820 -10.846 1.00 0.000 28 GLY A CA 19
ATOM 11692 C C . GLY A 1 28 ? 6.139 -6.106 -11.089 1.00 0.000 28 GLY A C 19
ATOM 11693 O O . GLY A 1 28 ? 7.178 -6.730 -11.305 1.00 0.000 28 GLY A O 19
ATOM 11697 N N . PRO A 1 29 ? 6.104 -4.765 -11.056 1.00 0.000 29 PRO A N 19
ATOM 11698 C CA . PRO A 1 29 ? 7.294 -3.937 -11.273 1.00 0.000 29 PRO A CA 19
ATOM 11699 C C . PRO A 1 29 ? 8.288 -4.037 -10.121 1.00 0.000 29 PRO A C 19
ATOM 11700 O O . PRO A 1 29 ? 7.935 -3.810 -8.963 1.00 0.000 29 PRO A O 19
ATOM 11711 N N . ASP A 1 30 ? 9.530 -4.376 -10.446 1.00 0.000 30 ASP A N 19
ATOM 11712 C CA . ASP A 1 30 ? 10.576 -4.505 -9.437 1.00 0.000 30 ASP A CA 19
ATOM 11713 C C . ASP A 1 30 ? 11.545 -3.328 -9.507 1.00 0.000 30 ASP A C 19
ATOM 11714 O O . ASP A 1 30 ? 12.497 -3.321 -10.288 1.00 0.000 30 ASP A O 19
ATOM 11723 N N . PRO A 1 31 ? 11.298 -2.308 -8.672 1.00 0.000 31 PRO A N 19
ATOM 11724 C CA . PRO A 1 31 ? 12.137 -1.107 -8.620 1.00 0.000 31 PRO A CA 19
ATOM 11725 C C . PRO A 1 31 ? 13.514 -1.387 -8.028 1.00 0.000 31 PRO A C 19
ATOM 11726 O O . PRO A 1 31 ? 14.537 -1.039 -8.618 1.00 0.000 31 PRO A O 19
ATOM 11737 N N . PHE A 1 32 ? 13.533 -2.018 -6.858 1.00 0.000 32 PHE A N 19
ATOM 11738 C CA . PHE A 1 32 ? 14.786 -2.344 -6.186 1.00 0.000 32 PHE A CA 19
ATOM 11739 C C . PHE A 1 32 ? 14.612 -3.552 -5.269 1.00 0.000 32 PHE A C 19
ATOM 11740 O O . PHE A 1 32 ? 15.218 -3.626 -4.200 1.00 0.000 32 PHE A O 19
ATOM 11757 N N . HIS A 1 33 ? 13.779 -4.496 -5.696 1.00 0.000 33 HIS A N 19
ATOM 11758 C CA . HIS A 1 33 ? 13.525 -5.701 -4.914 1.00 0.000 33 HIS A CA 19
ATOM 11759 C C . HIS A 1 33 ? 13.818 -6.953 -5.735 1.00 0.000 33 HIS A C 19
ATOM 11760 O O . HIS A 1 33 ? 12.908 -7.700 -6.094 1.00 0.000 33 HIS A O 19
ATOM 11774 N N . CYS A 1 34 ? 15.095 -7.176 -6.030 1.00 0.000 34 CYS A N 19
ATOM 11775 C CA . CYS A 1 34 ? 15.509 -8.336 -6.810 1.00 0.000 34 CYS A CA 19
ATOM 11776 C C . CYS A 1 34 ? 16.670 -9.060 -6.134 1.00 0.000 34 CYS A C 19
ATOM 11777 O O . CYS A 1 34 ? 17.174 -8.618 -5.103 1.00 0.000 34 CYS A O 19
ATOM 11784 N N . GLY A 1 35 ? 17.090 -10.175 -6.725 1.00 0.000 35 GLY A N 19
ATOM 11785 C CA . GLY A 1 35 ? 18.189 -10.941 -6.167 1.00 0.000 35 GLY A CA 19
ATOM 11786 C C . GLY A 1 35 ? 19.542 -10.404 -6.586 1.00 0.000 35 GLY A C 19
ATOM 11787 O O . GLY A 1 35 ? 20.211 -9.691 -5.837 1.00 0.000 35 GLY A O 19
ATOM 11791 N N . PRO A 1 36 ? 19.967 -10.749 -7.811 1.00 0.000 36 PRO A N 19
ATOM 11792 C CA . PRO A 1 36 ? 21.254 -10.308 -8.356 1.00 0.000 36 PRO A CA 19
ATOM 11793 C C . PRO A 1 36 ? 21.273 -8.815 -8.664 1.00 0.000 36 PRO A C 19
ATOM 11794 O O . PRO A 1 36 ? 22.199 -8.103 -8.275 1.00 0.000 36 PRO A O 19
ATOM 11805 N N . TYR A 1 37 ? 20.245 -8.347 -9.363 1.00 0.000 37 TYR A N 19
ATOM 11806 C CA . TYR A 1 37 ? 20.145 -6.938 -9.724 1.00 0.000 37 TYR A CA 19
ATOM 11807 C C . TYR A 1 37 ? 18.704 -6.563 -10.060 1.00 0.000 37 TYR A C 19
ATOM 11808 O O . TYR A 1 37 ? 17.867 -7.415 -10.355 1.00 0.000 37 TYR A O 19
ATOM 11826 N N . PRO A 1 38 ? 18.409 -5.255 -10.015 1.00 0.000 38 PRO A N 19
ATOM 11827 C CA . PRO A 1 38 ? 17.071 -4.735 -10.313 1.00 0.000 38 PRO A CA 19
ATOM 11828 C C . PRO A 1 38 ? 16.714 -4.866 -11.790 1.00 0.000 38 PRO A C 19
ATOM 11829 O O . PRO A 1 38 ? 15.586 -4.580 -12.192 1.00 0.000 38 PRO A O 19
ATOM 11840 N N . GLN A 1 39 ? 17.681 -5.298 -12.592 1.00 0.000 39 GLN A N 19
ATOM 11841 C CA . GLN A 1 39 ? 17.468 -5.465 -14.024 1.00 0.000 39 GLN A CA 19
ATOM 11842 C C . GLN A 1 39 ? 16.436 -6.554 -14.298 1.00 0.000 39 GLN A C 19
ATOM 11843 O O . GLN A 1 39 ? 15.652 -6.458 -15.242 1.00 0.000 39 GLN A O 19
ATOM 11857 N N . PHE A 1 40 ? 16.442 -7.590 -13.465 1.00 0.000 40 PHE A N 19
ATOM 11858 C CA . PHE A 1 40 ? 15.507 -8.699 -13.618 1.00 0.000 40 PHE A CA 19
ATOM 11859 C C . PHE A 1 40 ? 14.184 -8.395 -12.920 1.00 0.000 40 PHE A C 19
ATOM 11860 O O . PHE A 1 40 ? 14.128 -7.582 -11.998 1.00 0.000 40 PHE A O 19
ATOM 11877 N N . GLY A 1 41 ? 13.120 -9.055 -13.367 1.00 0.000 41 GLY A N 19
ATOM 11878 C CA . GLY A 1 41 ? 11.812 -8.842 -12.776 1.00 0.000 41 GLY A CA 19
ATOM 11879 C C . GLY A 1 41 ? 11.378 -9.998 -11.896 1.00 0.000 41 GLY A C 19
ATOM 11880 O O . GLY A 1 41 ? 11.822 -11.131 -12.084 1.00 0.000 41 GLY A O 19
ATOM 11884 N N . CYS A 1 42 ? 10.509 -9.712 -10.933 1.00 0.000 42 CYS A N 19
ATOM 11885 C CA . CYS A 1 42 ? 10.016 -10.736 -10.019 1.00 0.000 42 CYS A CA 19
ATOM 11886 C C . CYS A 1 42 ? 9.013 -11.651 -10.717 1.00 0.000 42 CYS A C 19
ATOM 11887 O O . CYS A 1 42 ? 7.873 -11.261 -10.973 1.00 0.000 42 CYS A O 19
ATOM 11894 N N . CYS A 1 43 ? 9.446 -12.869 -11.023 1.00 0.000 43 CYS A N 19
ATOM 11895 C CA . CYS A 1 43 ? 8.588 -13.841 -11.691 1.00 0.000 43 CYS A CA 19
ATOM 11896 C C . CYS A 1 43 ? 8.023 -14.845 -10.692 1.00 0.000 43 CYS A C 19
ATOM 11897 O O . CYS A 1 43 ? 8.606 -15.079 -9.634 1.00 0.000 43 CYS A O 19
ATOM 11904 N N . ALA A 1 44 ? 6.883 -15.436 -11.035 1.00 0.000 44 ALA A N 19
ATOM 11905 C CA . ALA A 1 44 ? 6.240 -16.417 -10.170 1.00 0.000 44 ALA A CA 19
ATOM 11906 C C . ALA A 1 44 ? 5.191 -17.219 -10.934 1.00 0.000 44 ALA A C 19
ATOM 11907 O O . ALA A 1 44 ? 4.665 -16.762 -11.950 1.00 0.000 44 ALA A O 19
ATOM 11928 N N . PRO A 1 2 ? 2.297 -1.421 -1.775 1.00 0.000 2 PRO A N 20
ATOM 11929 C CA . PRO A 1 2 ? 3.038 -2.009 -2.896 1.00 0.000 2 PRO A CA 20
ATOM 11930 C C . PRO A 1 2 ? 3.154 -3.525 -2.783 1.00 0.000 2 PRO A C 20
ATOM 11931 O O . PRO A 1 2 ? 3.140 -4.234 -3.789 1.00 0.000 2 PRO A O 20
ATOM 11942 N N . ARG A 1 3 ? 3.267 -4.015 -1.553 1.00 0.000 3 ARG A N 20
ATOM 11943 C CA . ARG A 1 3 ? 3.386 -5.448 -1.309 1.00 0.000 3 ARG A CA 20
ATOM 11944 C C . ARG A 1 3 ? 2.141 -6.186 -1.791 1.00 0.000 3 ARG A C 20
ATOM 11945 O O . ARG A 1 3 ? 2.227 -7.306 -2.294 1.00 0.000 3 ARG A O 20
ATOM 11966 N N . SER A 1 4 ? 0.984 -5.551 -1.632 1.00 0.000 4 SER A N 20
ATOM 11967 C CA . SER A 1 4 ? -0.280 -6.149 -2.046 1.00 0.000 4 SER A CA 20
ATOM 11968 C C . SER A 1 4 ? -0.351 -6.271 -3.565 1.00 0.000 4 SER A C 20
ATOM 11969 O O . SER A 1 4 ? -0.865 -7.256 -4.097 1.00 0.000 4 SER A O 20
ATOM 11977 N N . HIS A 1 5 ? 0.168 -5.263 -4.258 1.00 0.000 5 HIS A N 20
ATOM 11978 C CA . HIS A 1 5 ? 0.164 -5.256 -5.717 1.00 0.000 5 HIS A CA 20
ATOM 11979 C C . HIS A 1 5 ? 1.247 -6.179 -6.267 1.00 0.000 5 HIS A C 20
ATOM 11980 O O . HIS A 1 5 ? 1.115 -6.723 -7.364 1.00 0.000 5 HIS A O 20
ATOM 11994 N N . VAL A 1 6 ? 2.319 -6.350 -5.500 1.00 0.000 6 VAL A N 20
ATOM 11995 C CA . VAL A 1 6 ? 3.424 -7.208 -5.910 1.00 0.000 6 VAL A CA 20
ATOM 11996 C C . VAL A 1 6 ? 3.906 -8.075 -4.753 1.00 0.000 6 VAL A C 20
ATOM 11997 O O . VAL A 1 6 ? 4.446 -7.569 -3.768 1.00 0.000 6 VAL A O 20
ATOM 12010 N N . ASP A 1 7 ? 3.709 -9.382 -4.878 1.00 0.000 7 ASP A N 20
ATOM 12011 C CA . ASP A 1 7 ? 4.126 -10.321 -3.843 1.00 0.000 7 ASP A CA 20
ATOM 12012 C C . ASP A 1 7 ? 5.538 -10.833 -4.109 1.00 0.000 7 ASP A C 20
ATOM 12013 O O . ASP A 1 7 ? 5.804 -12.031 -4.014 1.00 0.000 7 ASP A O 20
ATOM 12022 N N . CYS A 1 8 ? 6.440 -9.916 -4.444 1.00 0.000 8 CYS A N 20
ATOM 12023 C CA . CYS A 1 8 ? 7.825 -10.274 -4.726 1.00 0.000 8 CYS A CA 20
ATOM 12024 C C . CYS A 1 8 ? 8.483 -10.909 -3.504 1.00 0.000 8 CYS A C 20
ATOM 12025 O O . CYS A 1 8 ? 8.946 -12.049 -3.540 1.00 0.000 8 CYS A O 20
ATOM 12032 N N . PRO A 1 9 ? 8.525 -10.155 -2.396 1.00 0.000 9 PRO A N 20
ATOM 12033 C CA . PRO A 1 9 ? 9.122 -10.624 -1.141 1.00 0.000 9 PRO A CA 20
ATOM 12034 C C . PRO A 1 9 ? 8.296 -11.722 -0.481 1.00 0.000 9 PRO A C 20
ATOM 12035 O O . PRO A 1 9 ? 8.841 -12.620 0.160 1.00 0.000 9 PRO A O 20
ATOM 12046 N N . ALA A 1 10 ? 6.979 -11.644 -0.642 1.00 0.000 10 ALA A N 20
ATOM 12047 C CA . ALA A 1 10 ? 6.079 -12.633 -0.063 1.00 0.000 10 ALA A CA 20
ATOM 12048 C C . ALA A 1 10 ? 6.212 -13.977 -0.771 1.00 0.000 10 ALA A C 20
ATOM 12049 O O . ALA A 1 10 ? 6.240 -15.028 -0.129 1.00 0.000 10 ALA A O 20
ATOM 12056 N N . LEU A 1 11 ? 6.291 -13.936 -2.096 1.00 0.000 11 LEU A N 20
ATOM 12057 C CA . LEU A 1 11 ? 6.420 -15.152 -2.892 1.00 0.000 11 LEU A CA 20
ATOM 12058 C C . LEU A 1 11 ? 7.858 -15.660 -2.881 1.00 0.000 11 LEU A C 20
ATOM 12059 O O . LEU A 1 11 ? 8.101 -16.867 -2.834 1.00 0.000 11 LEU A O 20
ATOM 12075 N N . HIS A 1 12 ? 8.809 -14.732 -2.922 1.00 0.000 12 HIS A N 20
ATOM 12076 C CA . HIS A 1 12 ? 10.224 -15.086 -2.914 1.00 0.000 12 HIS A CA 20
ATOM 12077 C C . HIS A 1 12 ? 10.573 -15.958 -4.116 1.00 0.000 12 HIS A C 20
ATOM 12078 O O . HIS A 1 12 ? 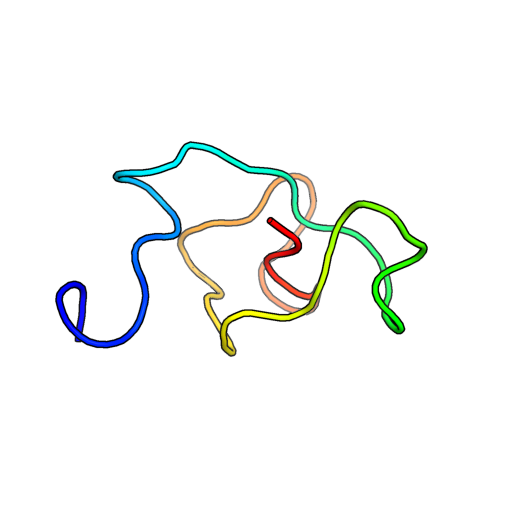11.056 -17.079 -3.964 1.00 0.000 12 HIS A O 20
ATOM 12092 N N . GLY A 1 13 ? 10.324 -15.435 -5.313 1.00 0.000 13 GLY A N 20
ATOM 12093 C CA . GLY A 1 13 ? 10.617 -16.179 -6.524 1.00 0.000 13 GLY A CA 20
ATOM 12094 C C . GLY A 1 13 ? 12.055 -16.011 -6.974 1.00 0.000 13 GLY A C 20
ATOM 12095 O O . GLY A 1 13 ? 12.984 -16.272 -6.210 1.00 0.000 13 GLY A O 20
ATOM 12099 N N . GLN A 1 14 ? 12.238 -15.577 -8.216 1.00 0.000 14 GLN A N 20
ATOM 12100 C CA . GLN A 1 14 ? 13.573 -15.378 -8.766 1.00 0.000 14 GLN A CA 20
ATOM 12101 C C . GLN A 1 14 ? 13.572 -14.263 -9.808 1.00 0.000 14 GLN A C 20
ATOM 12102 O O . GLN A 1 14 ? 12.547 -13.978 -10.427 1.00 0.000 14 GLN A O 20
ATOM 12116 N N . CYS A 1 15 ? 14.728 -13.636 -9.996 1.00 0.000 15 CYS A N 20
ATOM 12117 C CA . CYS A 1 15 ? 14.862 -12.552 -10.962 1.00 0.000 15 CYS A CA 20
ATOM 12118 C C . CYS A 1 15 ? 15.427 -13.067 -12.283 1.00 0.000 15 CYS A C 20
ATOM 12119 O O . CYS A 1 15 ? 16.506 -13.658 -12.318 1.00 0.000 15 CYS A O 20
ATOM 12126 N N . GLN A 1 16 ? 14.691 -12.836 -13.365 1.00 0.000 16 GLN A N 20
ATOM 12127 C CA . GLN A 1 16 ? 15.119 -13.277 -14.688 1.00 0.000 16 GLN A CA 20
ATOM 12128 C C . GLN A 1 16 ? 14.773 -12.236 -15.747 1.00 0.000 16 GLN A C 20
ATOM 12129 O O . GLN A 1 16 ? 14.003 -11.309 -15.492 1.00 0.000 16 GLN A O 20
ATOM 12143 N N . SER A 1 17 ? 15.346 -12.395 -16.936 1.00 0.000 17 SER A N 20
ATOM 12144 C CA . SER A 1 17 ? 15.100 -11.466 -18.033 1.00 0.000 17 SER A CA 20
ATOM 12145 C C . SER A 1 17 ? 13.691 -11.642 -18.589 1.00 0.000 17 SER A C 20
ATOM 12146 O O . SER A 1 17 ? 13.389 -12.642 -19.243 1.00 0.000 17 SER A O 20
ATOM 12154 N N . LEU A 1 18 ? 12.831 -10.665 -18.324 1.00 0.000 18 LEU A N 20
ATOM 12155 C CA . LEU A 1 18 ? 11.452 -10.710 -18.798 1.00 0.000 18 LEU A CA 20
ATOM 12156 C C . LEU A 1 18 ? 11.399 -10.982 -20.298 1.00 0.000 18 LEU A C 20
ATOM 12157 O O . LEU A 1 18 ? 12.378 -10.796 -21.022 1.00 0.000 18 LEU A O 20
ATOM 12173 N N . PRO A 1 19 ? 10.230 -11.431 -20.777 1.00 0.000 19 PRO A N 20
ATOM 12174 C CA . PRO A 1 19 ? 9.059 -11.656 -19.925 1.00 0.000 19 PRO A CA 20
ATOM 12175 C C . PRO A 1 19 ? 9.243 -12.846 -18.989 1.00 0.000 19 PRO A C 20
ATOM 12176 O O . PRO A 1 19 ? 10.206 -13.603 -19.113 1.00 0.000 19 PRO A O 20
ATOM 12187 N N . CYS A 1 20 ? 8.314 -13.006 -18.053 1.00 0.000 20 CYS A N 20
ATOM 12188 C CA . CYS A 1 20 ? 8.374 -14.103 -17.095 1.00 0.000 20 CYS A CA 20
ATOM 12189 C C . CYS A 1 20 ? 7.790 -15.380 -17.694 1.00 0.000 20 CYS A C 20
ATOM 12190 O O . CYS A 1 20 ? 6.846 -15.334 -18.483 1.00 0.000 20 CYS A O 20
ATOM 12197 N N . THR A 1 21 ? 8.360 -16.519 -17.313 1.00 0.000 21 THR A N 20
ATOM 12198 C CA . THR A 1 21 ? 7.898 -17.808 -17.811 1.00 0.000 21 THR A CA 20
ATOM 12199 C C . THR A 1 21 ? 7.210 -18.609 -16.712 1.00 0.000 21 THR A C 20
ATOM 12200 O O . THR A 1 21 ? 7.749 -18.768 -15.616 1.00 0.000 21 THR A O 20
ATOM 12211 N N . TYR A 1 22 ? 6.018 -19.112 -17.010 1.00 0.000 22 TYR A N 20
ATOM 12212 C CA . TYR A 1 22 ? 5.255 -19.896 -16.045 1.00 0.000 22 TYR A CA 20
ATOM 12213 C C . TYR A 1 22 ? 6.120 -20.991 -15.428 1.00 0.000 22 TYR A C 20
ATOM 12214 O O . TYR A 1 22 ? 7.138 -21.403 -15.986 1.00 0.000 22 TYR A O 20
ATOM 12232 N N . PRO A 1 23 ? 5.707 -21.474 -14.247 1.00 0.000 23 PRO A N 20
ATOM 12233 C CA . PRO A 1 23 ? 4.498 -20.991 -13.573 1.00 0.000 23 PRO A CA 20
ATOM 12234 C C . PRO A 1 23 ? 4.657 -19.569 -13.046 1.00 0.000 23 PRO A C 20
ATOM 12235 O O . PRO A 1 23 ? 3.672 -18.888 -12.760 1.00 0.000 23 PRO A O 20
ATOM 12246 N N . LEU A 1 24 ? 5.903 -19.127 -12.919 1.00 0.000 24 LEU A N 20
ATOM 12247 C CA . LEU A 1 24 ? 6.192 -17.785 -12.426 1.00 0.000 24 LEU A CA 20
ATOM 12248 C C . LEU A 1 24 ? 5.360 -16.742 -13.166 1.00 0.000 24 LEU A C 20
ATOM 12249 O O . LEU A 1 24 ? 5.206 -16.808 -14.386 1.00 0.000 24 LEU A O 20
ATOM 12265 N N . VAL A 1 25 ? 4.828 -15.779 -12.420 1.00 0.000 25 VAL A N 20
ATOM 12266 C CA . VAL A 1 25 ? 4.015 -14.720 -13.006 1.00 0.000 25 VAL A CA 20
ATOM 12267 C C . VAL A 1 25 ? 4.739 -13.379 -12.954 1.00 0.000 25 VAL A C 20
ATOM 12268 O O . VAL A 1 25 ? 5.568 -13.142 -12.075 1.00 0.000 25 VAL A O 20
ATOM 12281 N N . PHE A 1 26 ? 4.420 -12.503 -13.901 1.00 0.000 26 PHE A N 20
ATOM 12282 C CA . PHE A 1 26 ? 5.040 -11.185 -13.964 1.00 0.000 26 PHE A CA 20
ATOM 12283 C C . PHE A 1 26 ? 4.330 -10.205 -13.034 1.00 0.000 26 PHE A C 20
ATOM 12284 O O . PHE A 1 26 ? 3.122 -9.992 -13.144 1.00 0.000 26 PHE A O 20
ATOM 12301 N N . VAL A 1 27 ? 5.089 -9.612 -12.119 1.00 0.000 27 VAL A N 20
ATOM 12302 C CA . VAL A 1 27 ? 4.534 -8.654 -11.169 1.00 0.000 27 VAL A CA 20
ATOM 12303 C C . VAL A 1 27 ? 5.111 -7.261 -11.393 1.00 0.000 27 VAL A C 20
ATOM 12304 O O . VAL A 1 27 ? 4.400 -6.261 -11.306 1.00 0.000 27 VAL A O 20
ATOM 12317 N N . GLY A 1 28 ? 6.408 -7.203 -11.683 1.00 0.000 28 GLY A N 20
ATOM 12318 C CA . GLY A 1 28 ? 7.060 -5.927 -11.915 1.00 0.000 28 GLY A CA 20
ATOM 12319 C C . GLY A 1 28 ? 8.506 -5.924 -11.461 1.00 0.000 28 GLY A C 20
ATOM 12320 O O . GLY A 1 28 ? 8.931 -6.761 -10.664 1.00 0.000 28 GLY A O 20
ATOM 12324 N N . PRO A 1 29 ? 9.290 -4.965 -11.976 1.00 0.000 29 PRO A N 20
ATOM 12325 C CA . PRO A 1 29 ? 10.709 -4.834 -11.633 1.00 0.000 29 PRO A CA 20
ATOM 12326 C C . PRO A 1 29 ? 10.918 -4.370 -10.196 1.00 0.000 29 PRO A C 20
ATOM 12327 O O . PRO A 1 29 ? 10.493 -3.278 -9.818 1.00 0.000 29 PRO A O 20
ATOM 12338 N N . ASP A 1 30 ? 11.575 -5.205 -9.399 1.00 0.000 30 ASP A N 20
ATOM 12339 C CA . ASP A 1 30 ? 11.842 -4.879 -8.003 1.00 0.000 30 ASP A CA 20
ATOM 12340 C C . ASP A 1 30 ? 13.311 -4.521 -7.800 1.00 0.000 30 ASP A C 20
ATOM 12341 O O . ASP A 1 30 ? 14.166 -5.387 -7.613 1.00 0.000 30 ASP A O 20
ATOM 12350 N N . PRO A 1 31 ? 13.613 -3.215 -7.837 1.00 0.000 31 PRO A N 20
ATOM 12351 C CA . PRO A 1 31 ? 14.978 -2.712 -7.659 1.00 0.000 31 PRO A CA 20
ATOM 12352 C C . PRO A 1 31 ? 15.479 -2.887 -6.230 1.00 0.000 31 PRO A C 20
ATOM 12353 O O . PRO A 1 31 ? 16.659 -2.685 -5.945 1.00 0.000 31 PRO A O 20
ATOM 12364 N N . PHE A 1 32 ? 14.574 -3.265 -5.333 1.00 0.000 32 PHE A N 20
ATOM 12365 C CA . PHE A 1 32 ? 14.924 -3.466 -3.931 1.00 0.000 32 PHE A CA 20
ATOM 12366 C C . PHE A 1 32 ? 16.148 -4.367 -3.801 1.00 0.000 32 PHE A C 20
ATOM 12367 O O . PHE A 1 32 ? 17.226 -3.916 -3.412 1.00 0.000 32 PHE A O 20
ATOM 12384 N N . HIS A 1 33 ? 15.975 -5.643 -4.129 1.00 0.000 33 HIS A N 20
ATOM 12385 C CA . HIS A 1 33 ? 17.065 -6.609 -4.048 1.00 0.000 33 HIS A CA 20
ATOM 12386 C C . HIS A 1 33 ? 16.814 -7.790 -4.980 1.00 0.000 33 HIS A C 20
ATOM 12387 O O . HIS A 1 33 ? 16.166 -8.766 -4.601 1.00 0.000 33 HIS A O 20
ATOM 12401 N N . CYS A 1 34 ? 17.331 -7.696 -6.200 1.00 0.000 34 CYS A N 20
ATOM 12402 C CA . CYS A 1 34 ? 17.163 -8.756 -7.187 1.00 0.000 34 CYS A CA 20
ATOM 12403 C C . CYS A 1 34 ? 18.285 -9.784 -7.077 1.00 0.000 34 CYS A C 20
ATOM 12404 O O . CYS A 1 34 ? 19.122 -9.712 -6.179 1.00 0.000 34 CYS A O 20
ATOM 12411 N N . GLY A 1 35 ? 18.294 -10.743 -7.999 1.00 0.000 35 GLY A N 20
ATOM 12412 C CA . GLY A 1 35 ? 19.317 -11.772 -7.989 1.00 0.000 35 GLY A CA 20
ATOM 12413 C C . GLY A 1 35 ? 20.557 -11.365 -8.758 1.00 0.000 35 GLY A C 20
ATOM 12414 O O . GLY A 1 35 ? 21.559 -10.938 -8.183 1.00 0.000 35 GLY A O 20
ATOM 12418 N N . PRO A 1 36 ? 20.501 -11.498 -10.092 1.00 0.000 36 PRO A N 20
ATOM 12419 C CA . PRO A 1 36 ? 21.621 -11.146 -10.970 1.00 0.000 36 PRO A CA 20
ATOM 12420 C C . PRO A 1 36 ? 21.860 -9.642 -11.032 1.00 0.000 36 PRO A C 20
ATOM 12421 O O . PRO A 1 36 ? 22.990 -9.176 -10.886 1.00 0.000 36 PRO A O 20
ATOM 12432 N N . TYR A 1 37 ? 20.789 -8.886 -11.248 1.00 0.000 37 TYR A N 20
ATOM 12433 C CA . TYR A 1 37 ? 20.882 -7.433 -11.331 1.00 0.000 37 TYR A CA 20
ATOM 12434 C C . TYR A 1 37 ? 19.519 -6.786 -11.107 1.00 0.000 37 TYR A C 20
ATOM 12435 O O . TYR A 1 37 ? 18.473 -7.423 -11.229 1.00 0.000 37 TYR A O 20
ATOM 12453 N N . PRO A 1 38 ? 19.530 -5.487 -10.772 1.00 0.000 38 PRO A N 20
ATOM 12454 C CA . PRO A 1 38 ? 18.304 -4.723 -10.525 1.00 0.000 38 PRO A CA 20
ATOM 12455 C C . PRO A 1 38 ? 17.500 -4.488 -11.800 1.00 0.000 38 PRO A C 20
ATOM 12456 O O . PRO A 1 38 ? 16.275 -4.381 -11.761 1.00 0.000 38 PRO A O 20
ATOM 12467 N N . GLN A 1 39 ? 18.199 -4.410 -12.928 1.00 0.000 39 GLN A N 20
ATOM 12468 C CA . GLN A 1 39 ? 17.549 -4.188 -14.214 1.00 0.000 39 GLN A CA 20
ATOM 12469 C C . GLN A 1 39 ? 16.592 -5.328 -14.545 1.00 0.000 39 GLN A C 20
ATOM 12470 O O . GLN A 1 39 ? 15.536 -5.113 -15.140 1.00 0.000 39 GLN A O 2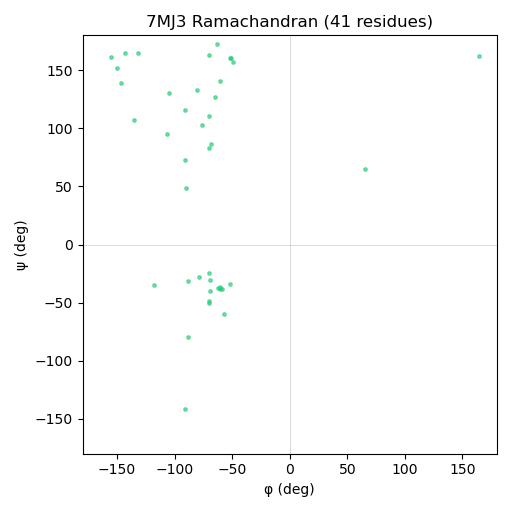0
ATOM 12484 N N . PHE A 1 40 ? 16.969 -6.542 -14.156 1.00 0.000 40 PHE A N 20
ATOM 12485 C CA . PHE A 1 40 ? 16.144 -7.717 -14.413 1.00 0.000 40 PHE A CA 20
ATOM 12486 C C . PHE A 1 40 ? 14.744 -7.536 -13.835 1.00 0.000 40 PHE A C 20
ATOM 12487 O O . PHE A 1 40 ? 14.445 -6.519 -13.210 1.00 0.000 40 PHE A O 20
ATOM 12504 N N . GLY A 1 41 ? 13.888 -8.531 -14.048 1.00 0.000 41 GLY A N 20
ATOM 12505 C CA . GLY A 1 41 ? 12.529 -8.462 -13.544 1.00 0.000 41 GLY A CA 20
ATOM 12506 C C . GLY A 1 41 ? 12.270 -9.466 -12.438 1.00 0.000 41 GLY A C 20
ATOM 12507 O O . GLY A 1 41 ? 12.755 -10.597 -12.490 1.00 0.000 41 GLY A O 20
ATOM 12511 N N . CYS A 1 42 ? 11.504 -9.054 -11.434 1.00 0.000 42 CYS A N 20
ATOM 12512 C CA . CYS A 1 42 ? 11.182 -9.924 -10.309 1.00 0.000 42 CYS A CA 20
ATOM 12513 C C . CYS A 1 42 ? 9.970 -10.795 -10.625 1.00 0.000 42 CYS A C 20
ATOM 12514 O O . CYS A 1 42 ? 8.828 -10.339 -10.557 1.00 0.000 42 CYS A O 20
ATOM 12521 N N . CYS A 1 43 ? 10.226 -12.052 -10.972 1.00 0.000 43 CYS A N 20
ATOM 12522 C CA . CYS A 1 43 ? 9.157 -12.989 -11.299 1.00 0.000 43 CYS A CA 20
ATOM 12523 C C . CYS A 1 43 ? 8.684 -13.730 -10.052 1.00 0.000 43 CYS A C 20
ATOM 12524 O O . CYS A 1 43 ? 9.491 -14.249 -9.282 1.00 0.000 43 CYS A O 20
ATOM 12531 N N . ALA A 1 44 ? 7.369 -13.776 -9.861 1.00 0.000 44 ALA A N 20
ATOM 12532 C CA . ALA A 1 44 ? 6.788 -14.455 -8.710 1.00 0.000 44 ALA A CA 20
ATOM 12533 C C . ALA A 1 44 ? 5.604 -15.322 -9.125 1.00 0.000 44 ALA A C 20
ATOM 12534 O O . ALA A 1 44 ? 5.150 -16.176 -8.362 1.00 0.000 44 ALA A O 20
#

Foldseek 3Di:
DCVQPVLVVVVDAWDADDDDPPWHFRFQDLPDHDPHSVTGRTD

Secondary structure (DSSP, 8-state):
-TTT--HHHHT-EEESSS--TTS-B----SSS-SS-TTSEEE-

Organism: Heliofungia actiniformis (NCBI:txid75303)